Protein AF-A0A8T7CG86-F1 (afdb_monomer_lite)

Sequence (1122 aa):
MATPTLSVRIQTDDQNGGTFADVFTITVTTSGTGNQPPAVTLAIDDISVLSGDSPPPVDLFPVFEDAEDPDAALTLSVSGNTNPPITEVIDFFSGQMTILPSGIAGTTLITIRATDTGGLFADTSFNLTVTAANQPPTGLSLDNTFVNEGQPPGTLVGTFSTTDPDAGDTHIYSLVAGTGDTDNASFQIVGSQLQTATILDFETSPVLSIRVQTDDQNGGTLEESFSILVGNVPDRVTWISTTDGNWDDPANWSPQVVPTFGNEAIIDLPGDNPVVTIPVGFTVSVDRIESTETVIVDEDATLGLANSTGASIPASLVTDLQLQPGSSLQTSNIVLNATVTGSLDGVNLIATGAGELNIIQPTTLLMTEDVLWLASGAGALIDFIDLQSLELGTPGVDAGPEIDAQATSGGAIILPELQTLTVNDGTSAGQRVSAARFVAANSASVIDLSSLTTFVDADTDGQSIGLSLLDAQDGGDIVVSSLTDPSGVEIALDGGASFIDLDQMTSITDGILVLDADSFAFPNLASLQGTTVELGLTASATADFSSVVSIDNASFELGNGSTTAFPLVTSYLLDDIAIDFNNVALWEAEGIGTQLSFPNLTSIQVGQPAADDGPDLTIRAGGGGLVQLDALTTLTVQDGDSISARASAIDVIADGTGSLVTMPLLSSFDDTDNSGGVLGASLLEAINGGQIQMPVLTAVDQVSITLDSSSFMDIAQLQQVINAELEIIGGTRSFPALTDLSGSTLRADGTASLDVSAVSSLDNAGLEALNGAVINIPGIFDYLLDDRELGLTSQNEALWLADGAGSRIELFDLNSIELGAPATDNGPRMQIEASNGGIVNLSTATSFSVLDGDSISQLRSDIDVLATGTGSQVLLNSLTAFDDTDSAGSQDGTSLLEVSGGGEIQIPVLTSPQQVSIGLDATGVMNVTQITSLTDAVLTLTGGSLAFPNLADLSGSIIRAIGSSADLSAVTQFDGGQVDAFNGGVVTLSGVTTYVTDSGNFGTVGLIQAAGANSSVSFPNLTDLQVGVPSSGTGMRLDILAVATGTVSFPSLTNITVNDSASPDIRNLDVTADAPGSLVDFPVLSTFRDFDTSTASSISQLNSGVVNTPPGLVTQNVIFLP

Structure (mmCIF, N/CA/C/O backbone):
data_AF-A0A8T7CG86-F1
#
_entry.id   AF-A0A8T7CG86-F1
#
loop_
_atom_site.group_PDB
_atom_site.id
_atom_site.type_symbol
_atom_site.label_atom_id
_atom_site.label_alt_id
_atom_site.label_comp_id
_atom_site.label_asym_id
_atom_site.label_entity_id
_atom_site.label_seq_id
_atom_site.pdbx_PDB_ins_code
_atom_site.Cartn_x
_atom_site.Cartn_y
_atom_site.Cartn_z
_atom_site.occupancy
_atom_site.B_iso_or_equiv
_atom_site.auth_seq_id
_atom_site.auth_comp_id
_atom_site.auth_asym_id
_atom_site.auth_atom_id
_atom_site.pdbx_PDB_model_num
ATOM 1 N N . MET A 1 1 ? -125.676 -52.209 97.323 1.00 35.09 1 MET A N 1
ATOM 2 C CA . MET A 1 1 ? -126.708 -52.976 98.056 1.00 35.09 1 MET A CA 1
ATOM 3 C C . MET A 1 1 ? -125.996 -53.856 99.061 1.00 35.09 1 MET A C 1
ATOM 5 O O . MET A 1 1 ? -124.923 -54.336 98.728 1.00 35.09 1 MET A O 1
ATOM 9 N N . ALA A 1 2 ? -126.535 -54.030 100.269 1.00 44.75 2 ALA A N 1
ATOM 10 C CA . ALA A 1 2 ? -126.026 -55.054 101.174 1.00 44.75 2 ALA A CA 1
ATOM 11 C C . ALA A 1 2 ? -126.101 -56.414 100.466 1.00 44.75 2 ALA A C 1
ATOM 13 O O . ALA A 1 2 ? -127.190 -56.811 100.051 1.00 44.75 2 ALA A O 1
ATOM 14 N N . THR A 1 3 ? -124.973 -57.111 100.331 1.00 44.00 3 THR A N 1
ATOM 15 C CA . THR A 1 3 ? -124.995 -58.568 100.197 1.00 44.00 3 THR A CA 1
ATOM 16 C C . THR A 1 3 ? -124.995 -59.099 101.633 1.00 44.00 3 THR A C 1
ATOM 18 O O . THR A 1 3 ? -124.043 -58.860 102.377 1.00 44.00 3 THR A O 1
ATOM 21 N N . PRO A 1 4 ? -126.121 -59.663 102.090 1.00 49.88 4 PRO A N 1
ATOM 22 C CA . PRO A 1 4 ? -126.403 -59.880 103.501 1.00 49.88 4 PRO A CA 1
ATOM 23 C C . PRO A 1 4 ? -125.563 -61.023 104.077 1.00 49.88 4 PRO A C 1
ATOM 25 O O . PRO A 1 4 ? -125.431 -62.078 103.458 1.00 49.88 4 PRO A O 1
ATOM 28 N N . THR A 1 5 ? -125.069 -60.844 105.301 1.00 50.09 5 THR A N 1
ATOM 29 C CA . THR A 1 5 ? -124.614 -61.944 106.157 1.00 50.09 5 THR A CA 1
ATOM 30 C C . THR A 1 5 ? -125.713 -62.276 107.165 1.00 50.09 5 THR A C 1
ATOM 32 O O . THR A 1 5 ? -126.280 -61.391 107.809 1.00 50.09 5 THR A O 1
ATOM 35 N N . LEU A 1 6 ? -126.055 -63.562 107.273 1.00 58.75 6 LEU A N 1
ATOM 36 C CA . LEU A 1 6 ? -127.033 -64.076 108.232 1.00 58.75 6 LEU A CA 1
ATOM 37 C C . LEU A 1 6 ? -126.283 -64.854 109.323 1.00 58.75 6 LEU A C 1
ATOM 39 O O . LEU A 1 6 ? -125.704 -65.903 109.038 1.00 58.75 6 LEU A O 1
ATOM 43 N N . SER A 1 7 ? -126.315 -64.351 110.560 1.00 60.72 7 SER A N 1
ATOM 44 C CA . SER A 1 7 ? -125.788 -65.044 111.745 1.00 60.72 7 SER A CA 1
ATOM 45 C C . SER A 1 7 ? -126.947 -65.624 112.556 1.00 60.72 7 SER A C 1
ATOM 47 O O . SER A 1 7 ? -127.751 -64.870 113.107 1.00 60.72 7 SER A O 1
ATOM 49 N N . VAL A 1 8 ? -127.053 -66.953 112.635 1.00 64.81 8 VAL A N 1
ATOM 50 C CA . VAL A 1 8 ? -128.110 -67.641 113.399 1.00 64.81 8 VAL A CA 1
ATOM 51 C C . VAL A 1 8 ? -127.548 -68.087 114.742 1.00 64.81 8 VAL A C 1
ATOM 53 O O . VAL A 1 8 ? -126.738 -69.001 114.777 1.00 64.81 8 VAL A O 1
ATOM 56 N N . ARG A 1 9 ? -127.984 -67.457 115.841 1.00 63.91 9 ARG A N 1
ATOM 57 C CA . ARG A 1 9 ? -127.643 -67.833 117.226 1.00 63.91 9 ARG A CA 1
ATOM 58 C C . ARG A 1 9 ? -128.712 -68.744 117.809 1.00 63.91 9 ARG A C 1
ATOM 60 O O . ARG A 1 9 ? -129.873 -68.349 117.855 1.00 63.91 9 ARG A O 1
ATOM 67 N N . ILE A 1 10 ? -128.333 -69.907 118.325 1.00 64.50 10 ILE A N 1
ATOM 68 C CA . ILE A 1 10 ? -129.227 -70.767 119.107 1.00 64.50 10 ILE A CA 1
ATOM 69 C C . ILE A 1 10 ? -128.651 -70.887 120.502 1.00 64.50 10 ILE A C 1
ATOM 71 O O . ILE A 1 10 ? -127.583 -71.454 120.639 1.00 64.50 10 ILE A O 1
ATOM 75 N N . GLN A 1 11 ? -129.360 -70.370 121.512 1.00 68.94 11 GLN A N 1
ATOM 76 C CA . GLN A 1 11 ? -129.024 -70.494 122.931 1.00 68.94 11 GLN A CA 1
ATOM 77 C C . GLN A 1 11 ? -130.060 -71.315 123.682 1.00 68.94 11 GLN A C 1
ATOM 79 O O . GLN A 1 11 ? -131.260 -71.121 123.527 1.00 68.94 11 GLN A O 1
ATOM 84 N N . THR A 1 12 ? -129.561 -72.198 124.530 1.00 64.38 12 THR A N 1
ATOM 85 C CA . THR A 1 12 ? -130.291 -72.971 125.523 1.00 64.38 12 THR A CA 1
ATOM 86 C C . THR A 1 12 ? -129.744 -72.631 126.910 1.00 64.38 12 THR A C 1
ATOM 88 O O . THR A 1 12 ? -128.571 -72.290 127.071 1.00 64.38 12 THR A O 1
ATOM 91 N N . ASP A 1 13 ? -130.634 -72.644 127.892 1.00 63.53 13 ASP A N 1
ATOM 92 C CA . ASP A 1 13 ? -130.419 -72.402 129.319 1.00 63.53 13 ASP A CA 1
ATOM 93 C C . ASP A 1 13 ? -131.161 -73.535 130.043 1.00 63.53 13 ASP A C 1
ATOM 95 O O . ASP A 1 13 ? -132.263 -73.914 129.633 1.00 63.53 13 ASP A O 1
ATOM 99 N N . ASP A 1 14 ? -130.542 -74.118 131.060 1.00 65.25 14 ASP A N 1
ATOM 100 C CA . ASP A 1 14 ? -131.066 -75.212 131.873 1.00 65.25 14 ASP A CA 1
ATOM 101 C C . ASP A 1 14 ? -132.034 -74.747 132.983 1.00 65.25 14 ASP A C 1
ATOM 103 O O . ASP A 1 14 ? -132.459 -75.557 133.809 1.00 65.25 14 ASP A O 1
ATOM 107 N N . GLN A 1 15 ? -132.409 -73.461 132.995 1.00 67.12 15 GLN A N 1
ATOM 108 C CA . GLN A 1 15 ? -133.266 -72.779 133.978 1.00 67.12 15 GLN A CA 1
ATOM 109 C C . GLN A 1 15 ? -132.769 -72.858 135.433 1.00 67.12 15 GLN A C 1
ATOM 111 O O . GLN A 1 15 ? -133.473 -72.424 136.346 1.00 67.12 15 GLN A O 1
ATOM 116 N N . ASN A 1 16 ? -131.550 -73.354 135.651 1.00 57.41 16 ASN A N 1
ATOM 117 C CA . ASN A 1 16 ? -130.891 -73.494 136.948 1.00 57.41 16 ASN A CA 1
ATOM 118 C C . ASN A 1 16 ? -129.500 -72.828 136.983 1.00 57.41 16 ASN A C 1
ATOM 120 O O . ASN A 1 16 ? -128.772 -72.988 137.964 1.00 57.41 16 ASN A O 1
ATOM 124 N N . GLY A 1 17 ? -129.138 -72.043 135.963 1.00 57.50 17 GLY A N 1
ATOM 125 C CA . GLY A 1 17 ? -127.870 -71.306 135.905 1.00 57.50 17 GLY A CA 1
ATOM 126 C C . GLY A 1 17 ? -126.773 -71.952 135.048 1.00 57.50 17 GLY A C 1
ATOM 127 O O . GLY A 1 17 ? -125.621 -71.527 135.134 1.00 57.50 17 GLY A O 1
ATOM 128 N N . GLY A 1 18 ? -127.099 -72.929 134.204 1.00 48.81 18 GLY A N 1
ATOM 129 C CA . GLY A 1 18 ? -126.239 -73.505 133.165 1.00 48.81 18 GLY A CA 1
ATOM 130 C C . GLY A 1 18 ? -126.865 -73.403 131.768 1.00 48.81 18 GLY A C 1
ATOM 131 O O . GLY A 1 18 ? -128.044 -73.133 131.604 1.00 48.81 18 GLY A O 1
ATOM 132 N N . THR A 1 19 ? -126.052 -73.517 130.718 1.00 64.25 19 THR A N 1
ATOM 133 C CA . THR A 1 19 ? -126.369 -73.036 129.356 1.00 64.25 19 THR A CA 1
ATOM 134 C C . THR A 1 19 ? -125.832 -73.961 128.265 1.00 64.25 19 THR A C 1
ATOM 136 O O . THR A 1 19 ? -125.045 -74.858 128.554 1.00 64.25 19 THR A O 1
ATOM 139 N N . PHE A 1 20 ? -126.177 -73.673 127.004 1.00 60.59 20 PHE A N 1
ATOM 140 C CA . PHE A 1 20 ? -125.350 -73.909 125.814 1.00 60.59 20 PHE A CA 1
ATOM 141 C C . PHE A 1 20 ? -125.886 -73.123 124.604 1.00 60.59 20 PHE A C 1
ATOM 143 O O . PHE A 1 20 ? -127.085 -73.186 124.343 1.00 60.59 20 PHE A O 1
ATOM 150 N N . ALA A 1 21 ? -125.040 -72.419 123.838 1.00 69.81 21 ALA A N 1
ATOM 151 C CA . ALA A 1 21 ? -125.464 -71.728 122.619 1.00 69.81 21 ALA A CA 1
ATOM 152 C C . ALA A 1 21 ? -124.418 -71.622 121.512 1.00 69.81 21 ALA A C 1
ATOM 154 O O . ALA A 1 21 ? -123.306 -71.180 121.780 1.00 69.81 21 ALA A O 1
ATOM 155 N N . ASP A 1 22 ? -124.830 -71.900 120.280 1.00 58.38 22 ASP A N 1
ATOM 156 C CA . ASP A 1 22 ? -124.004 -72.007 119.077 1.00 58.38 22 ASP A CA 1
ATOM 157 C C . ASP A 1 22 ? -124.446 -70.994 117.999 1.00 58.38 22 ASP A C 1
ATOM 159 O O . ASP A 1 22 ? -125.606 -70.563 117.981 1.00 58.38 22 ASP A O 1
ATOM 163 N N . VAL A 1 23 ? -123.535 -70.585 117.112 1.00 71.94 23 VAL A N 1
ATOM 164 C CA . VAL A 1 23 ? -123.826 -69.708 115.964 1.00 71.94 23 VAL A CA 1
ATOM 165 C C . VAL A 1 23 ? -123.127 -70.245 114.722 1.00 71.94 23 VAL A C 1
ATOM 167 O O . VAL A 1 23 ? -121.904 -70.352 114.710 1.00 71.94 23 VAL A O 1
ATOM 170 N N . PHE A 1 24 ? -123.880 -70.483 113.646 1.00 64.75 24 PHE A N 1
ATOM 171 C CA . PHE A 1 24 ? -123.317 -70.739 112.317 1.00 64.75 24 PHE A CA 1
ATOM 172 C C . PHE A 1 24 ? -123.733 -69.654 111.315 1.00 64.75 24 PHE A C 1
ATOM 174 O O . PHE A 1 24 ? -124.758 -68.981 111.473 1.00 64.75 24 PHE A O 1
ATOM 181 N N . THR A 1 25 ? -122.907 -69.484 110.283 1.00 63.47 25 THR A N 1
ATOM 182 C CA . THR A 1 25 ? -122.959 -68.348 109.353 1.00 63.47 25 THR A CA 1
ATOM 183 C C . THR A 1 25 ? -123.243 -68.820 107.929 1.00 63.47 25 THR A C 1
ATOM 185 O O . THR A 1 25 ? -122.683 -69.822 107.486 1.00 63.47 25 THR A O 1
ATOM 188 N N . ILE A 1 26 ? -124.063 -68.068 107.190 1.00 52.22 26 ILE A N 1
ATOM 189 C CA . ILE A 1 26 ? -124.226 -68.211 105.734 1.00 52.22 26 ILE A CA 1
ATOM 190 C C . ILE A 1 26 ? -123.689 -66.941 105.061 1.00 52.22 26 ILE A C 1
ATOM 192 O O . ILE A 1 26 ? -124.139 -65.838 105.384 1.00 52.22 26 ILE A O 1
ATOM 196 N N . THR A 1 27 ? -122.758 -67.103 104.114 1.00 55.69 27 THR A N 1
ATOM 197 C CA . THR A 1 27 ? -122.177 -66.009 103.317 1.00 55.69 27 THR A CA 1
ATOM 198 C C . THR A 1 27 ? -122.595 -66.139 101.854 1.00 55.69 27 THR A C 1
ATOM 200 O O . THR A 1 27 ? -122.451 -67.205 101.259 1.00 55.69 27 THR A O 1
ATOM 203 N N . VAL A 1 28 ? -123.070 -65.040 101.264 1.00 50.88 28 VAL A N 1
ATOM 204 C CA . VAL A 1 28 ? -123.289 -64.884 99.818 1.00 50.88 28 VAL A CA 1
ATOM 205 C C . VAL A 1 28 ? -122.250 -63.886 99.301 1.00 50.88 28 VAL A C 1
ATOM 207 O O . VAL A 1 28 ? -122.222 -62.747 99.763 1.00 50.88 28 VAL A O 1
ATOM 210 N N . THR A 1 29 ? -121.375 -64.300 98.383 1.00 48.81 29 THR A N 1
ATOM 211 C CA . THR A 1 29 ? -120.310 -63.455 97.818 1.00 48.81 29 THR A CA 1
ATOM 212 C C . THR A 1 29 ? -120.733 -62.768 96.520 1.00 48.81 29 THR A C 1
ATOM 214 O O . THR A 1 29 ? -121.331 -63.369 95.631 1.00 48.81 29 THR A O 1
ATOM 217 N N . THR A 1 30 ? -120.345 -61.499 96.397 1.00 47.88 30 THR A N 1
ATOM 218 C CA . THR A 1 30 ? -120.208 -60.750 95.139 1.00 47.88 30 THR A CA 1
ATOM 219 C C . THR A 1 30 ? -118.729 -60.342 95.014 1.00 47.88 30 THR A C 1
ATOM 221 O O . THR A 1 30 ? -118.228 -59.679 95.918 1.00 47.88 30 THR A O 1
ATOM 224 N N . SER A 1 31 ? -118.029 -60.785 93.959 1.00 44.44 31 SER A N 1
ATOM 225 C CA . SER A 1 31 ? -116.633 -60.424 93.577 1.00 44.44 31 SER A CA 1
ATOM 226 C C . SER A 1 31 ? -116.541 -58.922 93.197 1.00 44.44 31 SER A C 1
ATOM 228 O O . SER A 1 31 ? -117.574 -58.365 92.838 1.00 44.44 31 SER A O 1
ATOM 230 N N . GLY A 1 32 ? -115.446 -58.140 93.242 1.00 47.41 32 GLY A N 1
ATOM 231 C CA . GLY A 1 32 ? -113.993 -58.299 93.454 1.00 47.41 32 GLY A CA 1
ATOM 232 C C . GLY A 1 32 ? -113.237 -57.321 92.505 1.00 47.41 32 GLY A C 1
ATOM 233 O O . GLY A 1 32 ? -113.496 -57.413 91.315 1.00 47.41 32 GLY A O 1
ATOM 234 N N . THR A 1 33 ? -112.426 -56.394 93.063 1.00 49.88 33 THR A N 1
ATOM 235 C CA . THR A 1 33 ? -111.304 -55.527 92.549 1.00 49.88 33 THR A CA 1
ATOM 236 C C . THR A 1 33 ? -111.310 -54.865 91.145 1.00 49.88 33 THR A C 1
ATOM 238 O O . THR A 1 33 ? -111.701 -55.460 90.152 1.00 49.88 33 THR A O 1
ATOM 241 N N . GLY A 1 34 ? -110.791 -53.627 91.049 1.00 61.47 34 GLY A N 1
ATOM 242 C CA . GLY A 1 34 ? -110.358 -52.995 89.787 1.00 61.47 34 GLY A CA 1
ATOM 243 C C . GLY A 1 34 ? -108.824 -52.929 89.717 1.00 61.47 34 GLY A C 1
ATOM 244 O O . GLY A 1 34 ? -108.214 -52.703 90.755 1.00 61.47 34 GLY A O 1
ATOM 245 N N . ASN A 1 35 ? -108.247 -53.156 88.533 1.00 81.00 35 ASN A N 1
ATOM 246 C CA . ASN A 1 35 ? -106.804 -53.107 88.230 1.00 81.00 35 ASN A CA 1
ATOM 247 C C . ASN A 1 35 ? -106.193 -51.721 88.534 1.00 81.00 35 ASN A C 1
ATOM 249 O O . ASN A 1 35 ? -106.813 -50.720 88.150 1.00 81.00 35 ASN A O 1
ATOM 253 N N . GLN A 1 36 ? -105.029 -51.639 89.189 1.00 80.31 36 GLN A N 1
ATOM 254 C CA . GLN A 1 36 ? -104.267 -50.396 89.406 1.00 80.31 36 GLN A CA 1
ATOM 255 C C . GLN A 1 36 ? -103.062 -50.321 88.455 1.00 80.31 36 GLN A C 1
ATOM 257 O O . GLN A 1 36 ? -102.549 -51.362 88.090 1.00 80.31 36 GLN A O 1
ATOM 262 N N . PRO A 1 37 ? -102.624 -49.117 88.026 1.00 83.50 37 PRO A N 1
ATOM 263 C CA . PRO A 1 37 ? -101.423 -48.982 87.204 1.00 83.50 37 PRO A CA 1
ATOM 264 C C . PRO A 1 37 ? -100.150 -49.313 87.996 1.00 83.50 37 PRO A C 1
ATOM 266 O O . PRO A 1 37 ? -100.105 -49.009 89.194 1.00 83.50 37 PRO A O 1
ATOM 269 N N . PRO A 1 38 ? -99.069 -49.746 87.317 1.00 88.50 38 PRO A N 1
ATOM 270 C CA . PRO A 1 38 ? -97.734 -49.773 87.904 1.00 88.50 38 PRO A CA 1
ATOM 271 C C . PRO A 1 38 ? -97.339 -48.397 88.455 1.00 88.50 38 PRO A C 1
ATOM 273 O O . PRO A 1 38 ? -97.732 -47.360 87.913 1.00 88.50 38 PRO A O 1
ATOM 276 N N . ALA A 1 39 ? -96.522 -48.363 89.502 1.00 86.38 39 ALA A N 1
ATOM 277 C CA . ALA A 1 39 ? -95.962 -47.149 90.084 1.00 86.38 39 ALA A CA 1
ATOM 278 C C . ALA A 1 39 ? -94.455 -47.057 89.811 1.00 86.38 39 ALA A C 1
ATOM 280 O O . ALA A 1 39 ? -93.736 -48.046 89.913 1.00 86.38 39 ALA A O 1
ATOM 281 N N . VAL A 1 40 ? -93.963 -45.851 89.503 1.00 86.75 40 VAL A N 1
ATOM 282 C CA . VAL A 1 40 ? -92.518 -45.594 89.395 1.00 86.75 40 VAL A CA 1
ATOM 283 C C . VAL A 1 40 ? -91.943 -45.439 90.800 1.00 86.75 40 VAL A C 1
ATOM 285 O O . VAL A 1 40 ? -92.246 -44.464 91.493 1.00 86.75 40 VAL A O 1
ATOM 288 N N . THR A 1 41 ? -91.125 -46.394 91.223 1.00 85.38 41 THR A N 1
ATOM 289 C CA . THR A 1 41 ? -90.530 -46.455 92.568 1.00 85.38 41 THR A CA 1
ATOM 290 C C . THR A 1 41 ? -89.105 -45.911 92.616 1.00 85.38 41 THR A C 1
ATOM 292 O O . THR A 1 41 ? -88.648 -45.504 93.686 1.00 85.38 41 THR A O 1
ATOM 295 N N . LEU A 1 42 ? -88.421 -45.833 91.470 1.00 86.50 42 LEU A N 1
ATOM 296 C CA . LEU A 1 42 ? -87.067 -45.288 91.342 1.00 86.50 42 LEU A CA 1
ATOM 297 C C . LEU A 1 42 ? -86.914 -44.511 90.023 1.00 86.50 42 LEU A C 1
ATOM 299 O O . LEU A 1 42 ? -87.464 -44.908 89.003 1.00 86.50 42 LEU A O 1
ATOM 303 N N . ALA A 1 43 ? -86.183 -43.393 90.031 1.00 84.12 43 ALA A N 1
ATOM 304 C CA . ALA A 1 43 ? -85.854 -42.653 88.808 1.00 84.12 43 ALA A CA 1
ATOM 305 C C . ALA A 1 43 ? -84.636 -43.271 88.095 1.00 84.12 43 ALA A C 1
ATOM 307 O O . ALA A 1 43 ? -83.802 -43.902 88.739 1.00 84.12 43 ALA A O 1
ATOM 308 N N . ILE A 1 44 ? -84.528 -43.067 86.779 1.00 88.94 44 ILE A N 1
ATOM 309 C CA . ILE A 1 44 ? -83.348 -43.453 85.992 1.00 88.94 44 ILE A CA 1
ATOM 310 C C . ILE A 1 44 ? -82.406 -42.241 85.925 1.00 88.94 44 ILE A C 1
ATOM 312 O O . ILE A 1 44 ? -82.867 -41.143 85.619 1.00 88.94 44 ILE A O 1
ATOM 316 N N . ASP A 1 45 ? -81.116 -42.430 86.220 1.00 87.06 45 ASP A N 1
ATOM 317 C CA . ASP A 1 45 ? -80.105 -41.367 86.130 1.00 87.06 45 ASP A CA 1
ATOM 318 C C . ASP A 1 45 ? -79.791 -40.996 84.667 1.00 87.06 45 ASP A C 1
ATOM 320 O O . ASP A 1 45 ? -79.853 -41.836 83.766 1.00 87.06 45 ASP A O 1
ATOM 324 N N . ASP A 1 46 ? -79.410 -39.736 84.436 1.00 87.12 46 ASP A N 1
ATOM 325 C CA . ASP A 1 46 ? -78.943 -39.263 83.128 1.00 87.12 46 ASP A CA 1
ATOM 326 C C . ASP A 1 46 ? -77.606 -39.932 82.741 1.00 87.12 46 ASP A C 1
ATOM 328 O O . ASP A 1 46 ? -76.722 -40.140 83.576 1.00 87.12 46 ASP A O 1
ATOM 332 N N . ILE A 1 47 ? -77.436 -40.239 81.453 1.00 87.19 47 ILE A N 1
ATOM 333 C CA . ILE A 1 47 ? -76.282 -40.958 80.897 1.00 87.19 47 ILE A CA 1
ATOM 334 C C . ILE A 1 47 ? -75.487 -40.030 79.968 1.00 87.19 47 ILE A C 1
ATOM 336 O O . ILE A 1 47 ? -76.061 -39.403 79.079 1.00 87.19 47 ILE A O 1
ATOM 340 N N . SER A 1 48 ? -74.159 -39.991 80.115 1.00 82.62 48 SER A N 1
ATOM 341 C CA . SER A 1 48 ? -73.254 -39.221 79.244 1.00 82.62 48 SER A CA 1
ATOM 342 C C . SER A 1 48 ? -72.080 -40.073 78.755 1.00 82.62 48 SER A C 1
ATOM 344 O O . SER A 1 48 ? -71.421 -40.716 79.571 1.00 82.62 48 SER A O 1
ATOM 346 N N . VAL A 1 49 ? -71.807 -40.066 77.445 1.00 84.25 49 VAL A N 1
ATOM 347 C CA . VAL A 1 49 ? -70.729 -40.840 76.787 1.00 84.25 49 VAL A CA 1
ATOM 348 C C . VAL A 1 49 ? -70.085 -40.055 75.633 1.00 84.25 49 VAL A C 1
ATOM 350 O O . VAL A 1 49 ? -70.642 -39.063 75.167 1.00 84.25 49 VAL A O 1
ATOM 353 N N . LEU A 1 50 ? -68.915 -40.478 75.149 1.00 79.06 50 LEU A N 1
ATOM 354 C CA . LEU A 1 50 ? -68.308 -39.918 73.934 1.00 79.06 50 LEU A CA 1
ATOM 355 C C . LEU A 1 50 ? -68.912 -40.555 72.674 1.00 79.06 50 LEU A C 1
ATOM 357 O O . LEU A 1 50 ? -69.442 -41.668 72.710 1.00 79.06 50 LEU A O 1
ATOM 361 N N . SER A 1 51 ? -68.841 -39.852 71.543 1.00 74.12 51 SER A N 1
ATOM 362 C CA . SER A 1 51 ? -69.263 -40.373 70.242 1.00 74.12 51 SER A CA 1
ATOM 363 C C . SER A 1 51 ? -68.460 -41.628 69.890 1.00 74.12 51 SER A C 1
ATOM 365 O O . SER A 1 51 ? -67.278 -41.531 69.569 1.00 74.12 51 SER A O 1
ATOM 367 N N . GLY A 1 52 ? -69.112 -42.795 69.952 1.00 69.88 52 GLY A N 1
ATOM 368 C CA . GLY A 1 52 ? -68.507 -44.105 69.675 1.00 69.88 52 GLY A CA 1
ATOM 369 C C . GLY A 1 52 ? -68.475 -45.070 70.868 1.00 69.88 52 GLY A C 1
ATOM 370 O O . GLY A 1 52 ? -68.246 -46.260 70.659 1.00 69.88 52 GLY A O 1
ATOM 371 N N . ASP A 1 53 ? -68.771 -44.599 72.083 1.00 75.88 53 ASP A N 1
ATOM 372 C CA . ASP A 1 53 ? -68.826 -45.431 73.292 1.00 75.88 53 ASP A CA 1
ATOM 373 C C . ASP A 1 53 ? -70.254 -45.931 73.596 1.00 75.88 53 ASP A C 1
ATOM 375 O O . ASP A 1 53 ? -71.244 -45.252 73.319 1.00 75.88 53 ASP A O 1
ATOM 379 N N . SER A 1 54 ? -70.377 -47.113 74.218 1.00 76.12 54 SER A N 1
ATOM 380 C CA . SER A 1 54 ? -71.662 -47.668 74.683 1.00 76.12 54 SER A CA 1
ATOM 381 C C . SER A 1 54 ? -71.794 -47.549 76.208 1.00 76.12 54 SER A C 1
ATOM 383 O O . SER A 1 54 ? -70.902 -48.015 76.922 1.00 76.12 54 SER A O 1
ATOM 385 N N . PRO A 1 55 ? -72.906 -47.008 76.741 1.00 81.44 55 PRO A N 1
ATOM 386 C CA . PRO A 1 55 ? -73.149 -46.972 78.181 1.00 81.44 55 PRO A CA 1
ATOM 387 C C . PRO A 1 55 ? -73.477 -48.369 78.751 1.00 81.44 55 PRO A C 1
ATOM 389 O O . PRO A 1 55 ? -73.912 -49.257 78.009 1.00 81.44 55 PRO A O 1
ATOM 392 N N . PRO A 1 56 ? -73.287 -48.589 80.067 1.00 80.81 56 PRO A N 1
ATOM 393 C CA . PRO A 1 56 ? -73.640 -49.849 80.723 1.00 80.81 56 PRO A CA 1
ATOM 394 C C . PRO A 1 56 ? -75.169 -50.097 80.760 1.00 80.81 56 PRO A C 1
ATOM 396 O O . PRO A 1 56 ? -75.935 -49.132 80.776 1.00 80.81 56 PRO A O 1
ATOM 399 N N . PRO A 1 57 ? -75.635 -51.368 80.805 1.00 85.25 57 PRO A N 1
ATOM 400 C CA . PRO A 1 57 ? -77.062 -51.704 80.908 1.00 85.25 57 PRO A CA 1
ATOM 401 C C . PRO A 1 57 ? -77.726 -51.153 82.183 1.00 85.25 57 PRO A C 1
ATOM 403 O O . PRO A 1 57 ? -77.125 -51.183 83.258 1.00 85.25 57 PRO A O 1
ATOM 406 N N . VAL A 1 58 ? -78.984 -50.717 82.079 1.00 86.75 58 VAL A N 1
ATOM 407 C CA . VAL A 1 58 ? -79.799 -50.180 83.186 1.00 86.75 58 VAL A CA 1
ATOM 408 C C . VAL A 1 58 ? -80.833 -51.221 83.632 1.00 86.75 58 VAL A C 1
ATOM 410 O O . VAL A 1 58 ? -81.600 -51.709 82.808 1.00 86.75 58 VAL A O 1
ATOM 413 N N . ASP A 1 59 ? -80.889 -51.556 84.924 1.00 87.19 59 ASP A N 1
ATOM 414 C CA . ASP A 1 59 ? -81.898 -52.469 85.492 1.00 87.19 59 ASP A CA 1
ATOM 415 C C . ASP A 1 59 ? -83.212 -51.728 85.802 1.00 87.19 59 ASP A C 1
ATOM 417 O O . ASP A 1 59 ? -83.210 -50.729 86.522 1.00 87.19 59 ASP A O 1
ATOM 421 N N . LEU A 1 60 ? -84.330 -52.204 85.247 1.00 88.75 60 LEU A N 1
ATOM 422 C CA . LEU A 1 60 ? -85.643 -51.555 85.311 1.00 88.75 60 LEU A CA 1
ATOM 423 C C . LEU A 1 60 ? -86.634 -52.233 86.262 1.00 88.75 60 LEU A C 1
ATOM 425 O O . LEU A 1 60 ? -87.685 -51.653 86.525 1.00 88.75 60 LEU A O 1
ATOM 429 N N . PHE A 1 61 ? -86.334 -53.409 86.818 1.00 86.94 61 PHE A N 1
ATOM 430 C CA . PHE A 1 61 ? -87.199 -53.992 87.851 1.00 86.94 61 PHE A CA 1
ATOM 431 C C . PHE A 1 61 ? -87.344 -53.121 89.111 1.00 86.94 61 PHE A C 1
ATOM 433 O O . PHE A 1 61 ? -88.472 -52.928 89.545 1.00 86.94 61 PHE A O 1
ATOM 440 N N . PRO A 1 62 ? -86.291 -52.486 89.668 1.00 85.75 62 PRO A N 1
ATOM 441 C CA . PRO A 1 62 ? -86.480 -51.585 90.811 1.00 85.75 62 PRO A CA 1
ATOM 442 C C . PRO A 1 62 ? -87.154 -50.248 90.440 1.00 85.75 62 PRO A C 1
ATOM 444 O O . PRO A 1 62 ? -87.474 -49.455 91.329 1.00 85.75 62 PRO A O 1
ATOM 447 N N . VAL A 1 63 ? -87.332 -49.971 89.141 1.00 87.62 63 VAL A N 1
ATOM 448 C CA . VAL A 1 63 ? -87.904 -48.720 88.618 1.00 87.62 63 VAL A CA 1
ATOM 449 C C . VAL A 1 63 ? -89.432 -48.755 88.628 1.00 87.62 63 VAL A C 1
ATOM 451 O O . VAL A 1 63 ? -90.038 -47.711 88.869 1.00 87.62 63 VAL A O 1
ATOM 454 N N . PHE A 1 64 ? -90.053 -49.920 88.417 1.00 89.75 64 PHE A N 1
ATOM 455 C CA . PHE A 1 64 ? -91.509 -50.074 88.358 1.00 89.75 64 PHE A CA 1
ATOM 456 C C . PHE A 1 64 ? -91.993 -51.211 89.269 1.00 89.75 64 PHE A C 1
ATOM 458 O O . PHE A 1 64 ? -91.574 -52.346 89.079 1.00 89.75 64 PHE A O 1
ATOM 465 N N . GLU A 1 65 ? -92.932 -50.925 90.176 1.00 86.75 65 GLU A N 1
ATOM 466 C CA . GLU A 1 65 ? -93.638 -51.937 90.982 1.00 86.75 65 GLU A CA 1
ATOM 467 C C . GLU A 1 65 ? -95.148 -51.861 90.731 1.00 86.75 65 GLU A C 1
ATOM 469 O O . GLU A 1 65 ? -95.716 -50.769 90.649 1.00 86.75 65 GLU A O 1
ATOM 474 N N . ASP A 1 66 ? -95.819 -53.009 90.666 1.00 86.81 66 ASP A N 1
ATOM 475 C CA . ASP A 1 66 ? -97.279 -53.090 90.647 1.00 86.81 66 ASP A CA 1
ATOM 476 C C . ASP A 1 66 ? -97.784 -53.940 91.825 1.00 86.81 66 ASP A C 1
ATOM 478 O O . ASP A 1 66 ? -97.194 -54.948 92.215 1.00 86.81 66 ASP A O 1
ATOM 482 N N . ALA A 1 67 ? -98.871 -53.490 92.447 1.00 82.75 67 ALA A N 1
ATOM 483 C CA . ALA A 1 67 ? -99.470 -54.161 93.592 1.00 82.75 67 ALA A CA 1
ATOM 484 C C . ALA A 1 67 ? -100.142 -55.484 93.196 1.00 82.75 67 ALA A C 1
ATOM 486 O O . ALA A 1 67 ? -100.302 -56.369 94.047 1.00 82.75 67 ALA A O 1
ATOM 487 N N . GLU A 1 68 ? -100.548 -55.613 91.931 1.00 85.38 68 GLU A N 1
ATOM 488 C CA . GLU A 1 68 ? -101.279 -56.770 91.425 1.00 85.38 68 GLU A CA 1
ATOM 489 C C . GLU A 1 68 ? -100.438 -57.702 90.538 1.00 85.38 68 GLU A C 1
ATOM 491 O O . GLU A 1 68 ? -100.568 -58.925 90.683 1.00 85.38 68 GLU A O 1
ATOM 496 N N . ASP A 1 69 ? -99.558 -57.165 89.688 1.00 83.06 69 ASP A N 1
ATOM 497 C CA . ASP A 1 69 ? -98.672 -57.946 88.820 1.00 83.06 69 ASP A CA 1
ATOM 498 C C . ASP A 1 69 ? -97.210 -57.969 89.319 1.00 83.06 69 ASP A C 1
ATOM 500 O O . ASP A 1 69 ? -96.662 -56.935 89.688 1.00 83.06 69 ASP A O 1
ATOM 504 N N . PRO A 1 70 ? -96.520 -59.131 89.317 1.00 84.12 70 PRO A N 1
ATOM 505 C CA . PRO A 1 70 ? -95.085 -59.166 89.604 1.00 84.12 70 PRO A CA 1
ATOM 506 C C . PRO A 1 70 ? -94.293 -58.463 88.490 1.00 84.12 70 PRO A C 1
ATOM 508 O O . PRO A 1 70 ? -94.679 -58.556 87.330 1.00 84.12 70 PRO A O 1
ATOM 511 N N . ASP A 1 71 ? -93.130 -57.878 88.793 1.00 83.44 71 ASP A N 1
ATOM 512 C CA . ASP A 1 71 ? -92.337 -57.065 87.846 1.00 83.44 71 ASP A CA 1
ATOM 513 C C . ASP A 1 71 ? -92.060 -57.765 86.501 1.00 83.44 71 ASP A C 1
ATOM 515 O O . ASP A 1 71 ? -92.081 -57.150 85.438 1.00 83.44 71 ASP A O 1
ATOM 519 N N . ALA A 1 72 ? -91.858 -59.089 86.522 1.00 82.12 72 ALA A N 1
ATOM 520 C CA . ALA A 1 72 ? -91.634 -59.898 85.321 1.00 82.12 72 ALA A CA 1
ATOM 521 C C . ALA A 1 72 ? -92.873 -60.046 84.411 1.00 82.12 72 ALA A C 1
ATOM 523 O O . ALA A 1 72 ? -92.746 -60.515 83.279 1.00 82.12 72 ALA A O 1
ATOM 524 N N . ALA A 1 73 ? -94.062 -59.705 84.906 1.00 83.06 73 ALA A N 1
ATOM 525 C CA . ALA A 1 73 ? -95.305 -59.662 84.144 1.00 83.06 73 ALA A CA 1
ATOM 526 C C . ALA A 1 73 ? -95.568 -58.281 83.513 1.00 83.06 73 ALA A C 1
ATOM 528 O O . ALA A 1 73 ? -96.429 -58.184 82.636 1.00 83.06 73 ALA A O 1
ATOM 529 N N . LEU A 1 74 ? -94.810 -57.240 83.888 1.00 87.44 74 LEU A N 1
ATOM 530 C CA . LEU A 1 74 ? -94.908 -55.915 83.278 1.00 87.44 74 LEU A CA 1
ATOM 531 C C . LEU A 1 74 ? -94.282 -55.908 81.879 1.00 87.44 74 LEU A C 1
ATOM 533 O O . LEU A 1 74 ? -93.182 -56.415 81.650 1.00 87.44 74 LEU A O 1
ATOM 537 N N . THR A 1 75 ? -94.970 -55.286 80.924 1.00 89.94 75 THR A N 1
ATOM 538 C CA . THR A 1 75 ? -94.436 -55.081 79.571 1.00 89.94 75 THR A CA 1
ATOM 539 C C . THR A 1 75 ? -93.714 -53.735 79.498 1.00 89.94 75 THR A C 1
ATOM 541 O O . THR A 1 75 ? -94.348 -52.689 79.652 1.00 89.94 75 THR A O 1
ATOM 544 N N . LEU A 1 76 ? -92.399 -53.763 79.245 1.00 89.62 76 LEU A N 1
ATOM 545 C CA . LEU A 1 76 ? -91.539 -52.578 79.127 1.00 89.62 76 LEU A CA 1
ATOM 546 C C . LEU A 1 76 ? -91.378 -52.141 77.664 1.00 89.62 76 LEU A C 1
ATOM 548 O O . LEU A 1 76 ? -91.187 -52.971 76.775 1.00 89.62 76 LEU A O 1
ATOM 552 N N . SER A 1 77 ? -91.449 -50.835 77.407 1.00 88.50 77 SER A N 1
ATOM 553 C CA . SER A 1 77 ? -91.245 -50.257 76.071 1.00 88.50 77 SER A CA 1
ATOM 554 C C . SER A 1 77 ? -90.734 -48.817 76.145 1.00 88.50 77 SER A C 1
ATOM 556 O O . SER A 1 77 ? -90.926 -48.140 77.151 1.00 88.50 77 SER A O 1
ATOM 558 N N . VAL A 1 78 ? -90.116 -48.317 75.072 1.00 89.56 78 VAL A N 1
ATOM 559 C CA . VAL A 1 78 ? -89.850 -46.877 74.926 1.00 89.56 78 VAL A CA 1
ATOM 560 C C . VAL A 1 78 ? -91.132 -46.195 74.450 1.00 89.56 78 VAL A C 1
ATOM 562 O O . VAL A 1 78 ? -91.634 -46.507 73.369 1.00 89.56 78 VAL A O 1
ATOM 565 N N . SER A 1 79 ? -91.658 -45.256 75.235 1.00 85.88 79 SER A N 1
ATOM 566 C CA . SER A 1 79 ? -92.828 -44.443 74.874 1.00 85.88 79 SER A CA 1
ATOM 567 C C . SER A 1 79 ? -92.457 -43.091 74.254 1.00 85.88 79 SER A C 1
ATOM 569 O O . SER A 1 79 ? -93.301 -42.485 73.591 1.00 85.88 79 SER A O 1
ATOM 571 N N . GLY A 1 80 ? -91.204 -42.638 74.396 1.00 87.38 80 GLY A N 1
ATOM 572 C CA . GLY A 1 80 ? -90.714 -41.394 73.794 1.00 87.38 80 GLY A CA 1
ATOM 573 C C . GLY A 1 80 ? -89.191 -41.324 73.643 1.00 87.38 80 GLY A C 1
ATOM 574 O O . GLY A 1 80 ? -88.451 -41.834 74.475 1.00 87.38 80 GLY A O 1
ATOM 575 N N . ASN A 1 81 ? -88.726 -40.676 72.574 1.00 89.00 81 ASN A N 1
ATOM 576 C CA . ASN A 1 81 ? -87.326 -40.313 72.341 1.00 89.00 81 ASN A CA 1
ATOM 577 C C . ASN A 1 81 ? -87.311 -38.981 71.582 1.00 89.00 81 ASN A C 1
ATOM 579 O O . ASN A 1 81 ? -87.799 -38.914 70.450 1.00 89.00 81 ASN A O 1
ATOM 583 N N . THR A 1 82 ? -86.831 -37.907 72.210 1.00 89.88 82 THR A N 1
ATOM 584 C CA . THR A 1 82 ? -86.954 -36.549 71.647 1.00 89.88 82 THR A CA 1
ATOM 585 C C . THR A 1 82 ? -85.986 -36.267 70.501 1.00 89.88 82 THR A C 1
ATOM 587 O O . THR A 1 82 ? -86.197 -35.312 69.756 1.00 89.88 82 THR A O 1
ATOM 590 N N . ASN A 1 83 ? -84.941 -37.078 70.345 1.00 83.88 83 ASN A N 1
ATOM 591 C CA . ASN A 1 83 ? -83.977 -36.984 69.255 1.00 83.88 83 ASN A CA 1
ATOM 592 C C . ASN A 1 83 ? -83.506 -38.396 68.842 1.00 83.88 83 ASN A C 1
ATOM 594 O O . ASN A 1 83 ? -82.396 -38.812 69.190 1.00 83.88 83 ASN A O 1
ATOM 598 N N . PRO A 1 84 ? -84.355 -39.145 68.102 1.00 82.81 84 PRO A N 1
ATOM 599 C CA . PRO A 1 84 ? -84.073 -40.524 67.707 1.00 82.81 84 PRO A CA 1
ATOM 600 C C . PRO A 1 84 ? -82.732 -40.737 66.994 1.00 82.81 84 PRO A C 1
ATOM 602 O O . PRO A 1 84 ? -82.104 -41.749 67.278 1.00 82.81 84 PRO A O 1
ATOM 605 N N . PRO A 1 85 ? -82.233 -39.815 66.142 1.00 83.38 85 PRO A N 1
ATOM 606 C CA . PRO A 1 85 ? -80.932 -39.974 65.503 1.00 83.38 85 PRO A CA 1
ATOM 607 C C . PRO A 1 85 ? -79.739 -40.160 66.439 1.00 83.38 85 PRO A C 1
ATOM 609 O O . PRO A 1 85 ? -78.726 -40.616 65.937 1.00 83.38 85 PRO A O 1
ATOM 612 N N . ILE A 1 86 ? -79.814 -39.823 67.735 1.00 82.00 86 ILE A N 1
ATOM 613 C CA . ILE A 1 86 ? -78.708 -40.003 68.704 1.00 82.00 86 ILE A CA 1
ATOM 614 C C . ILE A 1 86 ? -78.589 -41.462 69.184 1.00 82.00 86 ILE A C 1
ATOM 616 O O . ILE A 1 86 ? -77.525 -41.897 69.622 1.00 82.00 86 ILE A O 1
ATOM 620 N N . THR A 1 87 ? -79.661 -42.247 69.082 1.00 77.75 87 THR A N 1
ATOM 621 C CA . THR A 1 87 ? -79.718 -43.644 69.542 1.00 77.75 87 THR A CA 1
ATOM 622 C C . THR A 1 87 ? -80.077 -44.562 68.385 1.00 77.75 87 THR A C 1
ATOM 624 O O . THR A 1 87 ? -81.102 -44.359 67.741 1.00 77.75 87 THR A O 1
ATOM 627 N N . GLU A 1 88 ? -79.289 -45.600 68.143 1.00 76.38 88 GLU A N 1
ATOM 628 C CA . GLU A 1 88 ? -79.546 -46.559 67.068 1.00 76.38 88 GLU A CA 1
ATOM 629 C C . GLU A 1 88 ? -80.499 -47.677 67.519 1.00 76.38 88 GLU A C 1
ATOM 631 O O . GLU A 1 88 ? -81.471 -47.981 66.827 1.00 76.38 88 GLU A O 1
ATOM 636 N N . VAL A 1 89 ? -80.266 -48.250 68.708 1.00 77.19 89 VAL A N 1
ATOM 637 C CA . VAL A 1 89 ? -81.078 -49.342 69.277 1.00 77.19 89 VAL A CA 1
ATOM 638 C C . VAL A 1 89 ? -81.278 -49.135 70.783 1.00 77.19 89 VAL A C 1
ATOM 640 O O . VAL A 1 89 ? -80.326 -48.830 71.504 1.00 77.19 89 VAL A O 1
ATOM 643 N N . ILE A 1 90 ? -82.515 -49.322 71.259 1.00 82.38 90 ILE A N 1
ATOM 644 C CA . ILE A 1 90 ? -82.848 -49.463 72.686 1.00 82.38 90 ILE A CA 1
ATOM 645 C C . ILE A 1 90 ? -83.593 -50.787 72.848 1.00 82.38 90 ILE A C 1
ATOM 647 O O . ILE A 1 90 ? -84.725 -50.919 72.381 1.00 82.38 90 ILE A O 1
ATOM 651 N N . ASP A 1 91 ? -82.955 -51.746 73.512 1.00 84.50 91 ASP A N 1
ATOM 652 C CA . ASP A 1 91 ? -83.480 -53.101 73.690 1.00 84.50 91 ASP A CA 1
ATOM 653 C C . ASP A 1 91 ? -83.805 -53.383 75.158 1.00 84.50 91 ASP A C 1
ATOM 655 O O . ASP A 1 91 ? -83.089 -52.943 76.061 1.00 84.50 91 ASP A O 1
ATOM 659 N N . PHE A 1 92 ? -84.868 -54.163 75.384 1.00 85.69 92 PHE A N 1
ATOM 660 C CA . PHE A 1 92 ? -85.265 -54.650 76.706 1.00 85.69 92 PHE A CA 1
ATOM 661 C C . PHE A 1 92 ? -85.160 -56.171 76.767 1.00 85.69 92 PHE A C 1
ATOM 663 O O . PHE A 1 92 ? -85.798 -56.879 75.983 1.00 85.69 92 PHE A O 1
ATOM 670 N N . PHE A 1 93 ? -84.404 -56.691 77.730 1.00 82.25 93 PHE A N 1
ATOM 671 C CA . PHE A 1 93 ? -84.281 -58.130 77.949 1.00 82.25 93 PHE A CA 1
ATOM 672 C C . PHE A 1 93 ? -84.252 -58.450 79.442 1.00 82.25 93 PHE A C 1
ATOM 674 O O . PHE A 1 93 ? -83.425 -57.930 80.189 1.00 82.25 93 PHE A O 1
ATOM 681 N N . SER A 1 94 ? -85.163 -59.324 79.888 1.00 81.12 94 SER A N 1
ATOM 682 C CA . SER A 1 94 ? -85.238 -59.805 81.280 1.00 81.12 94 SER A CA 1
ATOM 683 C C . SER A 1 94 ? -85.194 -58.699 82.352 1.00 81.12 94 SER A C 1
ATOM 685 O O . SER A 1 94 ? -84.549 -58.876 83.379 1.00 81.12 94 SER A O 1
ATOM 687 N N . GLY A 1 95 ? -85.844 -57.558 82.097 1.00 76.75 95 GLY A N 1
ATOM 688 C CA . GLY A 1 95 ? -85.883 -56.420 83.025 1.00 76.75 95 GLY A CA 1
ATOM 689 C C . GLY A 1 95 ? -84.748 -55.403 82.879 1.00 76.75 95 GLY A C 1
ATOM 690 O O . GLY A 1 95 ? -84.802 -54.380 83.545 1.00 76.75 95 GLY A O 1
ATOM 691 N N . GLN A 1 96 ? -83.762 -55.614 81.998 1.00 84.50 96 GLN A N 1
ATOM 692 C CA . GLN A 1 96 ? -82.702 -54.633 81.721 1.00 84.50 96 GLN A CA 1
ATOM 693 C C . GLN A 1 96 ? -82.910 -53.907 80.391 1.00 84.50 96 GLN A C 1
ATOM 695 O O . GLN A 1 96 ? -83.403 -54.500 79.430 1.00 84.50 96 GLN A O 1
ATOM 700 N N . MET A 1 97 ? -82.478 -52.648 80.340 1.00 88.94 97 MET A N 1
ATOM 701 C CA . MET A 1 97 ? -82.424 -51.793 79.158 1.00 88.94 97 MET A CA 1
ATOM 702 C C . MET A 1 97 ? -80.975 -51.563 78.728 1.00 88.94 97 MET A C 1
ATOM 704 O O . MET A 1 97 ? -80.146 -51.109 79.518 1.00 88.94 97 MET A O 1
ATOM 708 N N . THR A 1 98 ? -80.680 -51.817 77.458 1.00 86.62 98 THR A N 1
ATOM 709 C CA . THR A 1 98 ? -79.390 -51.497 76.829 1.00 86.62 98 THR A CA 1
ATOM 710 C C . THR A 1 98 ? -79.570 -50.452 75.740 1.00 86.62 98 THR A C 1
ATOM 712 O O . THR A 1 98 ? -80.530 -50.530 74.974 1.00 86.62 98 THR A O 1
ATOM 715 N N . ILE A 1 99 ? -78.641 -49.496 75.659 1.00 85.12 99 ILE A N 1
ATOM 716 C CA . ILE A 1 99 ? -78.681 -48.382 74.704 1.00 85.12 99 ILE A CA 1
ATOM 717 C C . ILE A 1 99 ? -77.427 -48.429 73.835 1.00 85.12 99 ILE A C 1
ATOM 719 O O . ILE A 1 99 ? -76.319 -48.433 74.364 1.00 85.12 99 ILE A O 1
ATOM 723 N N . LEU A 1 100 ? -77.610 -48.405 72.517 1.00 84.69 100 LEU A N 1
ATOM 724 C CA . LEU A 1 100 ? -76.545 -48.228 71.529 1.00 84.69 100 LEU A CA 1
ATOM 725 C C . LEU A 1 100 ? -76.658 -46.825 70.908 1.00 84.69 100 LEU A C 1
ATOM 727 O O . LEU A 1 100 ? -77.610 -46.577 70.159 1.00 84.69 100 LEU A O 1
ATOM 731 N N . PRO A 1 101 ? -75.745 -45.886 71.222 1.00 79.19 101 PRO A N 1
ATOM 732 C CA . PRO A 1 101 ? -75.703 -44.573 70.579 1.00 79.19 101 PRO A CA 1
ATOM 733 C C . PRO A 1 101 ? -75.251 -44.676 69.116 1.00 79.19 101 PRO A C 1
ATOM 735 O O . PRO A 1 101 ? -74.413 -45.505 68.780 1.00 79.19 101 PRO A O 1
ATOM 738 N N . SER A 1 102 ? -75.751 -43.798 68.250 1.00 71.94 102 SER A N 1
ATOM 739 C CA . SER A 1 102 ? -75.471 -43.786 66.800 1.00 71.94 102 SER A CA 1
ATOM 740 C C . SER A 1 102 ? -74.144 -43.113 66.403 1.00 71.94 102 SER A C 1
ATOM 742 O O . SER A 1 102 ? -73.890 -42.878 65.222 1.00 71.94 102 SER A O 1
ATOM 744 N N . GLY A 1 103 ? -73.316 -42.731 67.384 1.00 70.38 103 GLY A N 1
ATOM 745 C CA . GLY A 1 103 ? -72.059 -42.003 67.172 1.00 70.38 103 GLY A CA 1
ATOM 746 C C . GLY A 1 103 ? -72.214 -40.505 66.869 1.00 70.38 103 GLY A C 1
ATOM 747 O O . GLY A 1 103 ? -71.216 -39.830 66.642 1.00 70.38 103 GLY A O 1
ATOM 748 N N . ILE A 1 104 ? -73.433 -39.957 66.885 1.00 77.62 104 ILE A N 1
ATOM 749 C CA . ILE A 1 104 ? -73.689 -38.525 66.671 1.00 77.62 104 ILE A CA 1
ATOM 750 C C . ILE A 1 104 ? -73.709 -37.791 68.016 1.00 77.62 104 ILE A C 1
ATOM 752 O O . ILE A 1 104 ? -74.455 -38.172 68.918 1.00 77.62 104 ILE A O 1
ATOM 756 N N . ALA A 1 105 ? -72.928 -36.713 68.138 1.00 76.12 105 ALA A N 1
ATOM 757 C CA . ALA A 1 105 ? -72.933 -35.865 69.326 1.00 76.12 105 ALA A CA 1
ATOM 758 C C . ALA A 1 105 ? -74.252 -35.076 69.470 1.00 76.12 105 ALA A C 1
ATOM 760 O O . ALA A 1 105 ? -74.787 -34.535 68.500 1.00 76.12 105 ALA A O 1
ATOM 761 N N . GLY A 1 106 ? -74.773 -34.987 70.691 1.00 80.81 106 GLY A N 1
ATOM 762 C CA . GLY A 1 106 ? -76.008 -34.282 71.034 1.00 80.81 106 GLY A CA 1
ATOM 763 C C . GLY A 1 106 ? -76.673 -34.846 72.291 1.00 80.81 106 GLY A C 1
ATOM 764 O O . GLY A 1 106 ? -76.182 -35.801 72.885 1.00 80.81 106 GLY A O 1
ATOM 765 N N . THR A 1 107 ? -77.823 -34.288 72.679 1.00 84.44 107 THR A N 1
ATOM 766 C CA . THR A 1 107 ? -78.615 -34.772 73.824 1.00 84.44 107 THR A CA 1
ATOM 767 C C . THR A 1 107 ? -80.014 -35.212 73.387 1.00 84.44 107 THR A C 1
ATOM 769 O O . THR A 1 107 ? -80.647 -34.559 72.551 1.00 84.44 107 THR A O 1
ATOM 772 N N . THR A 1 108 ? -80.514 -36.309 73.961 1.00 86.75 108 THR A N 1
ATOM 773 C CA . THR A 1 108 ? -81.893 -36.788 73.794 1.00 86.75 108 THR A CA 1
ATOM 774 C C . THR A 1 108 ? -82.533 -37.168 75.130 1.00 86.75 108 THR A C 1
ATOM 776 O O . THR A 1 108 ? -81.848 -37.680 76.007 1.00 86.75 108 THR A O 1
ATOM 779 N N . LEU A 1 109 ? -83.842 -36.949 75.289 1.00 88.69 109 LEU A N 1
ATOM 780 C CA . LEU A 1 109 ? -84.631 -37.415 76.432 1.00 88.69 109 LEU A CA 1
ATOM 781 C C . LEU A 1 109 ? -85.362 -38.709 76.044 1.00 88.69 109 LEU A C 1
ATOM 783 O O . LEU A 1 109 ? -86.163 -38.713 75.102 1.00 88.69 109 LEU A O 1
ATOM 787 N N . ILE A 1 110 ? -85.112 -39.791 76.781 1.00 90.81 110 ILE A N 1
ATOM 788 C CA . ILE A 1 110 ? -85.734 -41.106 76.582 1.00 90.81 110 ILE A CA 1
ATOM 789 C C . ILE A 1 110 ? -86.818 -41.317 77.638 1.00 90.81 110 ILE A C 1
ATOM 791 O O . ILE A 1 110 ? -86.566 -41.143 78.824 1.00 90.81 110 ILE A O 1
ATOM 795 N N . THR A 1 111 ? -88.026 -41.699 77.219 1.00 90.25 111 THR A N 1
ATOM 796 C CA . THR A 1 111 ? -89.168 -42.026 78.088 1.00 90.25 111 THR A CA 1
ATOM 797 C C . THR A 1 111 ? -89.492 -43.516 77.999 1.00 90.25 111 THR A C 1
ATOM 799 O O . THR A 1 111 ? -89.726 -44.041 76.909 1.00 90.25 111 THR A O 1
ATOM 802 N N . ILE A 1 112 ? -89.512 -44.190 79.147 1.00 92.62 112 ILE A N 1
ATOM 803 C CA . ILE A 1 112 ? -89.753 -45.624 79.312 1.00 92.62 112 ILE A CA 1
ATOM 804 C C . ILE A 1 112 ? -91.120 -45.841 79.944 1.00 92.62 112 ILE A C 1
ATOM 806 O O . ILE A 1 112 ? -91.438 -45.209 80.949 1.00 92.62 112 ILE A O 1
ATOM 810 N N . ARG A 1 113 ? -91.889 -46.773 79.381 1.00 92.12 113 ARG A N 1
ATOM 811 C CA . ARG A 1 113 ? -93.212 -47.185 79.847 1.00 92.12 113 ARG A CA 1
ATOM 812 C C . ARG A 1 113 ? -93.202 -48.607 80.380 1.00 92.12 113 ARG A C 1
ATOM 814 O O . ARG A 1 113 ? -92.795 -49.512 79.651 1.00 92.12 113 ARG A O 1
ATOM 821 N N . ALA A 1 114 ? -93.783 -48.809 81.559 1.00 90.38 114 ALA A N 1
ATOM 822 C CA . ALA A 1 114 ? -94.209 -50.119 82.045 1.00 90.38 114 ALA A CA 1
ATOM 823 C C . ALA A 1 114 ? -95.735 -50.228 81.998 1.00 90.38 114 ALA A C 1
ATOM 825 O O . ALA A 1 114 ? -96.432 -49.325 82.460 1.00 90.38 114 ALA A O 1
ATOM 826 N N . THR A 1 115 ? -96.252 -51.313 81.420 1.00 90.62 115 THR A N 1
ATOM 827 C CA . THR A 1 115 ? -97.695 -51.594 81.320 1.00 90.62 115 THR A CA 1
ATOM 828 C C . THR A 1 115 ? -98.015 -52.900 82.040 1.00 90.62 115 THR A C 1
ATOM 830 O O . THR A 1 115 ? -97.358 -53.908 81.767 1.00 90.62 115 THR A O 1
ATOM 833 N N . ASP A 1 116 ? -99.002 -52.879 82.936 1.00 89.75 116 ASP A N 1
ATOM 834 C CA . ASP A 1 116 ? -99.498 -54.072 83.634 1.00 89.75 116 ASP A CA 1
ATOM 835 C C . ASP A 1 116 ? -100.313 -54.991 82.702 1.00 89.75 116 ASP A C 1
ATOM 837 O O . ASP A 1 116 ? -100.641 -54.643 81.558 1.00 89.75 116 ASP A O 1
ATOM 841 N N . THR A 1 117 ? -100.655 -56.190 83.175 1.00 87.25 117 THR A N 1
ATOM 842 C CA . THR A 1 117 ? -101.430 -57.162 82.389 1.00 87.25 117 THR A CA 1
ATOM 843 C C . THR A 1 117 ? -102.893 -56.746 82.195 1.00 87.25 117 THR A C 1
ATOM 845 O O . THR A 1 117 ? -103.561 -57.244 81.280 1.00 87.25 117 THR A O 1
ATOM 848 N N . GLY A 1 118 ? -103.389 -55.802 83.000 1.00 83.00 118 GLY A N 1
ATOM 849 C CA . GLY A 1 118 ? -104.694 -55.154 82.863 1.00 83.00 118 GLY A CA 1
ATOM 850 C C . GLY A 1 118 ? -104.728 -53.967 81.886 1.00 83.00 118 GLY A C 1
ATOM 851 O O . GLY A 1 118 ? -105.816 -53.471 81.573 1.00 83.00 118 GLY A O 1
ATOM 852 N N . GLY A 1 119 ? -103.576 -53.550 81.352 1.00 84.94 119 GLY A N 1
ATOM 853 C CA . GLY A 1 119 ? -103.399 -52.498 80.353 1.00 84.94 119 GLY A CA 1
ATOM 854 C C . GLY A 1 119 ? -103.221 -51.072 80.891 1.00 84.94 119 GLY A C 1
ATOM 855 O O . GLY A 1 119 ? -103.202 -50.143 80.076 1.00 84.94 119 GLY A O 1
ATOM 856 N N . LEU A 1 120 ? -103.113 -50.853 82.207 1.00 89.75 120 LEU A N 1
ATOM 857 C CA . LEU A 1 120 ? -102.734 -49.539 82.744 1.00 89.75 120 LEU A CA 1
ATOM 858 C C . LEU A 1 120 ? -101.202 -49.413 82.789 1.00 89.75 120 LEU A C 1
ATOM 860 O O . LEU A 1 120 ? -100.480 -50.404 82.729 1.00 89.75 120 LEU A O 1
ATOM 864 N N . PHE A 1 121 ? -100.685 -48.183 82.804 1.00 92.38 121 PHE A N 1
ATOM 865 C CA . PHE A 1 121 ? -99.252 -47.946 82.621 1.00 92.38 121 PHE A CA 1
ATOM 866 C C . PHE A 1 121 ? -98.721 -46.762 83.430 1.00 92.38 121 PHE A C 1
ATOM 868 O O . PHE A 1 121 ? -99.476 -45.849 83.777 1.00 92.38 121 PHE A O 1
ATOM 875 N N . ALA A 1 122 ? -97.403 -46.749 83.633 1.00 90.69 122 ALA A N 1
ATOM 876 C CA . ALA A 1 122 ? -96.640 -45.602 84.116 1.00 90.69 122 ALA A CA 1
ATOM 877 C C . ALA A 1 122 ? -95.397 -45.346 83.253 1.00 90.69 122 ALA A C 1
ATOM 879 O O . ALA A 1 122 ? -94.833 -46.272 82.668 1.00 90.69 122 ALA A O 1
ATOM 880 N N . ASP A 1 123 ? -94.988 -44.077 83.180 1.00 92.12 123 ASP A N 1
ATOM 881 C CA . ASP A 1 123 ? -93.838 -43.607 82.406 1.00 92.12 123 ASP A CA 1
ATOM 882 C C . ASP A 1 123 ? -92.781 -42.958 83.321 1.00 92.12 123 ASP A C 1
ATOM 884 O O . ASP A 1 123 ? -93.128 -42.269 84.283 1.00 92.12 123 ASP A O 1
ATOM 888 N N . THR A 1 124 ? -91.501 -43.112 82.980 1.00 91.06 124 THR A N 1
ATOM 889 C CA . THR A 1 124 ? -90.364 -42.362 83.554 1.00 91.06 124 THR A CA 1
ATOM 890 C C . THR A 1 124 ? -89.372 -41.972 82.453 1.00 91.06 124 THR A C 1
ATOM 892 O O . THR A 1 124 ? -89.422 -42.545 81.367 1.00 91.06 124 THR A O 1
ATOM 895 N N . SER A 1 125 ? -88.480 -41.003 82.677 1.00 91.06 125 SER A N 1
ATOM 896 C CA . SER A 1 125 ? -87.553 -40.517 81.638 1.00 91.06 125 SER A CA 1
ATOM 897 C C . SER A 1 125 ? -86.181 -40.089 82.162 1.00 91.06 125 SER A C 1
ATOM 899 O O . SER A 1 125 ? -86.100 -39.643 83.302 1.00 91.06 125 SER A O 1
ATOM 901 N N . PHE A 1 126 ? -85.154 -40.137 81.305 1.00 91.25 126 PHE A N 1
ATOM 902 C CA . PHE A 1 126 ? -83.776 -39.677 81.564 1.00 91.25 126 PHE A CA 1
ATOM 903 C C . PHE A 1 126 ? -83.139 -39.083 80.291 1.00 91.25 126 PHE A C 1
ATOM 905 O O . PHE A 1 126 ? -83.589 -39.376 79.176 1.00 91.25 126 PHE A O 1
ATOM 912 N N . ASN A 1 127 ? -82.106 -38.249 80.434 1.00 89.12 127 ASN A N 1
ATOM 913 C CA . ASN A 1 127 ? -81.327 -37.713 79.314 1.00 89.12 127 ASN A CA 1
ATOM 914 C C . ASN A 1 127 ? -80.150 -38.626 78.950 1.00 89.12 127 ASN A C 1
ATOM 916 O O . ASN A 1 127 ? -79.433 -39.106 79.822 1.00 89.12 127 ASN A O 1
ATOM 920 N N . LEU A 1 128 ? -79.892 -38.774 77.653 1.00 86.75 128 LEU A N 1
ATOM 921 C CA . LEU A 1 128 ? -78.662 -39.326 77.092 1.00 86.75 128 LEU A CA 1
ATOM 922 C C . LEU A 1 128 ? -77.904 -38.222 76.346 1.00 86.75 128 LEU A C 1
ATOM 924 O O . LEU A 1 128 ? -78.456 -37.638 75.414 1.00 86.75 128 LEU A O 1
ATOM 928 N N . THR A 1 129 ? -76.649 -37.966 76.717 1.00 83.56 129 THR A N 1
ATOM 929 C CA . THR A 1 129 ? -75.759 -37.003 76.046 1.00 83.56 129 THR A CA 1
ATOM 930 C C . THR A 1 129 ? -74.545 -37.699 75.427 1.00 83.56 129 THR A C 1
ATOM 932 O O . THR A 1 129 ? -73.881 -38.494 76.086 1.00 83.56 129 THR A O 1
ATOM 935 N N . VAL A 1 130 ? -74.239 -37.369 74.171 1.00 81.38 130 VAL A N 1
ATOM 936 C CA . VAL A 1 130 ? -73.064 -37.835 73.419 1.00 81.38 130 VAL A CA 1
ATOM 937 C C . VAL A 1 130 ? -72.189 -36.627 73.042 1.00 81.38 130 VAL A C 1
ATOM 939 O O . VAL A 1 130 ? -72.716 -35.670 72.477 1.00 81.38 130 VAL A O 1
ATOM 942 N N . THR A 1 131 ? -70.879 -36.628 73.324 1.00 77.69 131 THR A N 1
ATOM 943 C CA . THR A 1 131 ? -69.940 -35.521 72.984 1.00 77.69 131 THR A CA 1
ATOM 944 C C . THR A 1 131 ? -68.869 -35.935 71.958 1.00 77.69 131 THR A C 1
ATOM 946 O O . THR A 1 131 ? -68.510 -37.106 71.909 1.00 77.69 131 THR A O 1
ATOM 949 N N . ALA A 1 132 ? -68.367 -35.004 71.131 1.00 75.81 132 ALA A N 1
ATOM 950 C CA . ALA A 1 132 ? -67.358 -35.271 70.084 1.00 75.81 132 ALA A CA 1
ATOM 951 C C . ALA A 1 132 ? -65.934 -35.513 70.646 1.00 75.81 132 ALA A C 1
ATOM 953 O O . ALA A 1 132 ? -65.646 -35.088 71.765 1.00 75.81 132 ALA A O 1
ATOM 954 N N . ALA A 1 133 ? -65.061 -36.183 69.878 1.00 79.25 133 ALA A N 1
ATOM 955 C CA . ALA A 1 133 ? -63.659 -36.476 70.228 1.00 79.25 133 ALA A CA 1
ATOM 956 C C . ALA A 1 133 ? -62.658 -35.527 69.525 1.00 79.25 133 ALA A C 1
ATOM 958 O O . ALA A 1 133 ? -62.935 -35.106 68.406 1.00 79.25 133 ALA A O 1
ATOM 959 N N . ASN A 1 134 ? -61.514 -35.249 70.171 1.00 81.56 134 ASN A N 1
ATOM 960 C CA . ASN A 1 134 ? -60.446 -34.348 69.692 1.00 81.56 134 ASN A CA 1
ATOM 961 C C . ASN A 1 134 ? -59.652 -34.916 68.495 1.00 81.56 134 ASN A C 1
ATOM 963 O O . ASN A 1 134 ? -59.403 -36.127 68.440 1.00 81.56 134 ASN A O 1
ATOM 967 N N . GLN A 1 135 ? -59.195 -34.054 67.590 1.00 84.12 135 GLN A N 1
ATOM 968 C CA . GLN A 1 135 ? -58.367 -34.339 66.417 1.00 84.12 135 GLN A CA 1
ATOM 969 C C . GLN A 1 135 ? -57.027 -33.589 66.519 1.00 84.12 135 GLN A C 1
ATOM 971 O O . GLN A 1 135 ? -57.032 -32.403 66.804 1.00 84.12 135 GLN A O 1
ATOM 976 N N . PRO A 1 136 ? -55.873 -34.240 66.266 1.00 86.00 136 PRO A N 1
ATOM 977 C CA . PRO A 1 136 ? -54.573 -33.590 66.424 1.00 86.00 136 PRO A CA 1
ATOM 978 C C . PRO A 1 136 ? -54.284 -32.548 65.322 1.00 86.00 136 PRO A C 1
ATOM 980 O O . PRO A 1 136 ? -54.808 -32.679 64.205 1.00 86.00 136 PRO A O 1
ATOM 983 N N . PRO A 1 137 ? -53.348 -31.608 65.566 1.00 92.12 137 PRO A N 1
ATOM 984 C CA . PRO A 1 137 ? -52.851 -30.675 64.561 1.00 92.12 137 PRO A CA 1
ATOM 985 C C . PRO A 1 137 ? -52.345 -31.360 63.285 1.00 92.12 137 PRO A C 1
ATOM 987 O O . PRO A 1 137 ? -51.713 -32.417 63.326 1.00 92.12 137 PRO A O 1
ATOM 990 N N . THR A 1 138 ? -52.566 -30.724 62.133 1.00 93.25 138 THR A N 1
ATOM 991 C CA . THR A 1 138 ? -52.245 -31.280 60.801 1.00 93.25 138 THR A CA 1
ATOM 992 C C . THR A 1 138 ? -51.195 -30.498 60.014 1.00 93.25 138 THR A C 1
ATOM 994 O O . THR A 1 138 ? -50.718 -30.994 58.996 1.00 93.25 138 THR A O 1
ATOM 997 N N . GLY A 1 139 ? -50.797 -29.310 60.473 1.00 92.69 139 GLY A N 1
ATOM 998 C CA . GLY A 1 139 ? -49.711 -28.545 59.856 1.00 92.69 139 GLY A CA 1
ATOM 999 C C . GLY A 1 139 ? -49.118 -27.518 60.809 1.00 92.69 139 GLY A C 1
ATOM 1000 O O . GLY A 1 139 ? -49.857 -26.925 61.593 1.00 92.69 139 GLY A O 1
ATOM 1001 N N . LEU A 1 140 ? -47.807 -27.300 60.723 1.00 96.44 140 LEU A N 1
ATOM 1002 C CA . LEU A 1 140 ? -47.067 -26.284 61.461 1.00 96.44 140 LEU A CA 1
ATOM 1003 C C . LEU A 1 140 ? -46.270 -25.457 60.449 1.00 96.44 140 LEU A C 1
ATOM 1005 O O . LEU A 1 140 ? -45.545 -25.992 59.624 1.00 96.44 140 LEU A O 1
ATOM 1009 N N . SER A 1 141 ? -46.409 -24.139 60.476 1.00 95.19 141 SER A N 1
ATOM 1010 C CA . SER A 1 141 ? -45.694 -23.257 59.549 1.00 95.19 141 SER A CA 1
ATOM 1011 C C . SER A 1 141 ? -45.054 -22.096 60.285 1.00 95.19 141 SER A C 1
ATOM 1013 O O . SER A 1 141 ? -45.532 -21.698 61.346 1.00 95.19 141 SER A O 1
ATOM 1015 N N . LEU A 1 142 ? -43.983 -21.562 59.708 1.00 97.38 142 LEU A N 1
ATOM 1016 C CA . LEU A 1 142 ? -43.286 -20.363 60.151 1.00 97.38 142 LEU A CA 1
ATOM 1017 C C . LEU A 1 142 ? -43.311 -19.367 58.989 1.00 97.38 142 LEU A C 1
ATOM 1019 O O . LEU A 1 142 ? -42.918 -19.713 57.877 1.00 97.38 142 LEU A O 1
ATOM 1023 N N . ASP A 1 143 ? -43.825 -18.164 59.229 1.00 94.94 143 ASP A N 1
ATOM 1024 C CA . ASP A 1 143 ? -44.063 -17.169 58.174 1.00 94.94 143 ASP A CA 1
ATOM 1025 C C . ASP A 1 143 ? -42.782 -16.542 57.586 1.00 94.94 143 ASP A C 1
ATOM 1027 O O . ASP A 1 143 ? -42.801 -16.097 56.438 1.00 94.94 143 ASP A O 1
ATOM 1031 N N . ASN A 1 144 ? -41.675 -16.536 58.335 1.00 93.44 144 ASN A N 1
ATOM 1032 C CA . ASN A 1 144 ? -40.366 -16.061 57.898 1.00 93.44 144 ASN A CA 1
ATOM 1033 C C . ASN A 1 144 ? -39.228 -16.887 58.521 1.00 93.44 144 ASN A C 1
ATOM 1035 O O . ASN A 1 144 ? -39.215 -17.170 59.718 1.00 93.44 144 ASN A O 1
ATOM 1039 N N . THR A 1 145 ? -38.247 -17.249 57.698 1.00 94.62 145 THR A N 1
ATOM 1040 C CA . THR A 1 145 ? -37.095 -18.083 58.077 1.00 94.62 145 THR A CA 1
ATOM 1041 C C . THR A 1 145 ? -35.766 -17.377 57.808 1.00 94.62 145 THR A C 1
ATOM 1043 O O . THR A 1 145 ? -34.766 -18.035 57.544 1.00 94.62 145 THR A O 1
ATOM 1046 N N . PHE A 1 146 ? -35.746 -16.043 57.827 1.00 93.00 146 PHE A N 1
ATOM 1047 C CA . PHE A 1 146 ? -34.563 -15.233 57.530 1.00 93.00 146 PHE A CA 1
ATOM 1048 C C . PHE A 1 146 ? -34.346 -14.164 58.603 1.00 93.00 146 PHE A C 1
ATOM 1050 O O . PHE A 1 146 ? -35.296 -13.485 58.999 1.00 93.00 146 PHE A O 1
ATOM 1057 N N . VAL A 1 147 ? -33.106 -13.996 59.059 1.00 93.56 147 VAL A N 1
ATOM 1058 C CA . VAL A 1 147 ? -32.718 -12.957 60.023 1.00 93.56 147 VAL A CA 1
ATOM 1059 C C . VAL A 1 147 ? -31.288 -12.498 59.749 1.00 93.56 147 VAL A C 1
ATOM 1061 O O . VAL A 1 147 ? -30.422 -13.315 59.465 1.00 93.56 147 VAL A O 1
ATOM 1064 N N . ASN A 1 148 ? -31.026 -11.195 59.835 1.00 88.38 148 ASN A N 1
ATOM 1065 C CA . ASN A 1 148 ? -29.667 -10.671 59.701 1.00 88.38 148 ASN A CA 1
ATOM 1066 C C . ASN A 1 148 ? -28.832 -10.978 60.950 1.00 88.38 148 ASN A C 1
ATOM 1068 O O . ASN A 1 148 ? -29.366 -11.049 62.063 1.00 88.38 148 ASN A O 1
ATOM 1072 N N . GLU A 1 149 ? -27.525 -11.112 60.776 1.00 88.56 149 GLU A N 1
ATOM 1073 C CA . GLU A 1 149 ? -26.587 -11.239 61.885 1.00 88.56 149 GLU A CA 1
ATOM 1074 C C . GLU A 1 149 ? -26.457 -9.958 62.729 1.00 88.56 149 GLU A C 1
ATOM 1076 O O . GLU A 1 149 ? -27.074 -8.920 62.448 1.00 88.56 149 GLU A O 1
ATOM 1081 N N . GLY A 1 150 ? -25.702 -10.043 63.829 1.00 85.00 150 GLY A N 1
ATOM 1082 C CA . GLY A 1 150 ? -25.378 -8.889 64.680 1.00 85.00 150 GLY A CA 1
ATOM 1083 C C . GLY A 1 150 ? -26.560 -8.315 65.477 1.00 85.00 150 GLY A C 1
ATOM 1084 O O . GLY A 1 150 ? -26.379 -7.448 66.335 1.00 85.00 150 GLY A O 1
ATOM 1085 N N . GLN A 1 151 ? -27.781 -8.804 65.244 1.00 89.12 151 GLN A N 1
ATOM 1086 C CA . GLN A 1 151 ? -28.974 -8.346 65.947 1.00 89.12 151 GLN A CA 1
ATOM 1087 C C . GLN A 1 151 ? -28.962 -8.801 67.416 1.00 89.12 151 GLN A C 1
ATOM 1089 O O . GLN A 1 151 ? -28.537 -9.920 67.725 1.00 89.12 151 GLN A O 1
ATOM 1094 N N . PRO A 1 152 ? -29.455 -7.971 68.355 1.00 91.06 152 PRO A N 1
ATOM 1095 C CA . PRO A 1 152 ? -29.486 -8.339 69.764 1.00 91.06 152 PRO A CA 1
ATOM 1096 C C . PRO A 1 152 ? -30.387 -9.567 70.011 1.00 91.06 152 PRO A C 1
ATOM 1098 O O . PRO A 1 152 ? -31.359 -9.783 69.275 1.00 91.06 152 PRO A O 1
ATOM 1101 N N . PRO A 1 153 ? -30.134 -10.349 71.081 1.00 93.06 153 PRO A N 1
ATOM 1102 C CA . PRO A 1 153 ? -31.045 -11.405 71.512 1.00 93.06 153 PRO A CA 1
ATOM 1103 C C . PRO A 1 153 ? -32.472 -10.879 71.721 1.00 93.06 153 PRO A C 1
ATOM 1105 O O . PRO A 1 153 ? -32.671 -9.793 72.271 1.00 93.06 153 PRO A O 1
ATOM 1108 N N . GLY A 1 154 ? -33.467 -11.665 71.316 1.00 93.12 154 GLY A N 1
ATOM 1109 C CA . GLY A 1 154 ? -34.884 -11.294 71.306 1.00 93.12 154 GLY A CA 1
ATOM 1110 C C . GLY A 1 154 ? -35.384 -10.762 69.959 1.00 93.12 154 GLY A C 1
ATOM 1111 O O . GLY A 1 154 ? -36.543 -10.357 69.864 1.00 93.12 154 GLY A O 1
ATOM 1112 N N . THR A 1 155 ? -34.549 -10.768 68.918 1.00 95.19 155 THR A N 1
ATOM 1113 C CA . THR A 1 155 ? -34.943 -10.327 67.573 1.00 95.19 155 THR A CA 1
ATOM 1114 C C . THR A 1 155 ? -35.909 -11.328 66.949 1.00 95.19 155 THR A C 1
ATOM 1116 O O . THR A 1 155 ? -35.641 -12.526 66.950 1.00 95.19 155 THR A O 1
ATOM 1119 N N . LEU A 1 156 ? -37.043 -10.843 66.432 1.00 96.25 156 LEU A N 1
ATOM 1120 C CA . LEU A 1 156 ? -38.065 -11.667 65.782 1.00 96.25 156 LEU A CA 1
ATOM 1121 C C . LEU A 1 156 ? -37.537 -12.253 64.468 1.00 96.25 156 LEU A C 1
ATOM 1123 O O . LEU A 1 156 ? -37.153 -11.506 63.575 1.00 96.25 156 LEU A O 1
ATOM 1127 N N . VAL A 1 157 ? -37.591 -13.578 64.347 1.00 95.94 157 VAL A N 1
ATOM 1128 C CA . VAL A 1 157 ? -37.306 -14.308 63.105 1.00 95.94 157 VAL A CA 1
ATOM 1129 C C . VAL A 1 157 ? -38.604 -14.540 62.339 1.00 95.94 157 VAL A C 1
ATOM 1131 O O . VAL A 1 157 ? -38.692 -14.186 61.174 1.00 95.94 157 VAL A O 1
ATOM 1134 N N . GLY A 1 158 ? -39.642 -15.054 63.000 1.00 95.31 158 GLY A N 1
ATOM 1135 C CA . GLY A 1 158 ? -40.949 -15.297 62.388 1.00 95.31 158 GLY A CA 1
ATOM 1136 C C . GLY A 1 158 ? -42.000 -15.718 63.412 1.00 95.31 158 GLY A C 1
ATOM 1137 O O . GLY A 1 158 ? -41.700 -15.910 64.592 1.00 95.31 158 GLY A O 1
ATOM 1138 N N . THR A 1 159 ? -43.241 -15.859 62.970 1.00 97.00 159 THR A N 1
ATOM 1139 C CA . THR A 1 159 ? -44.393 -16.289 63.761 1.00 97.00 159 THR A CA 1
ATOM 1140 C C . THR A 1 159 ? -44.887 -17.650 63.286 1.00 97.00 159 THR A C 1
ATOM 1142 O O . THR A 1 159 ? -45.149 -17.864 62.102 1.00 97.00 159 THR A O 1
ATOM 1145 N N . PHE A 1 160 ? -45.042 -18.573 64.228 1.00 97.56 160 PHE A N 1
ATOM 1146 C CA . PHE A 1 160 ? -45.632 -19.876 63.992 1.00 97.56 160 PHE A CA 1
ATOM 1147 C C . PHE A 1 160 ? -47.150 -19.794 63.846 1.00 97.56 160 PHE A C 1
ATOM 1149 O O . PHE A 1 160 ? -47.829 -19.042 64.555 1.00 97.56 160 PHE A O 1
ATOM 1156 N N . SER A 1 161 ? -47.684 -20.635 62.967 1.00 94.81 161 SER A N 1
ATOM 1157 C CA . SER A 1 161 ? -49.112 -20.920 62.882 1.00 94.81 161 SER A CA 1
ATOM 1158 C C . SER A 1 161 ? -49.364 -22.414 62.694 1.00 94.81 161 SER A C 1
ATOM 1160 O O . SER A 1 161 ? -48.603 -23.099 62.004 1.00 94.81 161 SER A O 1
ATOM 1162 N N . THR A 1 162 ? -50.448 -22.901 63.298 1.00 94.38 162 THR A N 1
ATOM 1163 C CA . THR A 1 162 ? -50.852 -24.309 63.274 1.00 94.38 162 THR A CA 1
ATOM 1164 C C . THR A 1 162 ? -52.197 -24.470 62.577 1.00 94.38 162 THR A C 1
ATOM 1166 O O . THR A 1 162 ? -53.109 -23.668 62.773 1.00 94.38 162 THR A O 1
ATOM 1169 N N . THR A 1 163 ? -52.326 -25.510 61.755 1.00 92.62 163 THR A N 1
ATOM 1170 C CA . THR A 1 163 ? -53.596 -25.912 61.134 1.00 92.62 163 THR A CA 1
ATOM 1171 C C . THR A 1 163 ? -54.210 -27.057 61.927 1.00 92.62 163 THR A C 1
ATOM 1173 O O . THR A 1 163 ? -53.641 -28.150 61.960 1.00 92.62 163 THR A O 1
ATOM 1176 N N . ASP A 1 164 ? -55.379 -26.824 62.522 1.00 90.06 164 ASP A N 1
ATOM 1177 C CA . ASP A 1 164 ? -56.079 -27.785 63.376 1.00 90.06 164 ASP A CA 1
ATOM 1178 C C . ASP A 1 164 ? -57.525 -28.019 62.896 1.00 90.06 164 ASP A C 1
ATOM 1180 O O . ASP A 1 164 ? -58.225 -27.040 62.601 1.00 90.06 164 ASP A O 1
ATOM 1184 N N . PRO A 1 165 ? -57.977 -29.281 62.755 1.00 84.94 165 PRO A N 1
ATOM 1185 C CA . PRO A 1 165 ? -59.365 -29.594 62.420 1.00 84.94 165 PRO A CA 1
ATOM 1186 C C . PRO A 1 165 ? -60.399 -29.112 63.451 1.00 84.94 165 PRO A C 1
ATOM 1188 O O . PRO A 1 165 ? -61.557 -28.896 63.065 1.00 84.94 165 PRO A O 1
ATOM 1191 N N . ASP A 1 166 ? -60.017 -28.937 64.719 1.00 84.31 166 ASP A N 1
ATOM 1192 C CA . ASP A 1 166 ? -60.932 -28.574 65.800 1.00 84.31 166 ASP A CA 1
ATOM 1193 C C . ASP A 1 166 ? -60.998 -27.049 66.001 1.00 84.31 166 ASP A C 1
ATOM 1195 O O . ASP A 1 166 ? -60.075 -26.353 66.429 1.00 84.31 166 ASP A O 1
ATOM 1199 N N . ALA A 1 167 ? -62.145 -26.482 65.614 1.00 76.75 167 ALA A N 1
ATOM 1200 C CA . ALA A 1 167 ? -62.333 -25.038 65.568 1.00 76.75 167 ALA A CA 1
ATOM 1201 C C . ALA A 1 167 ? -62.374 -24.412 66.974 1.00 76.75 167 ALA A C 1
ATOM 1203 O O . ALA A 1 167 ? -63.320 -24.626 67.733 1.00 76.75 167 ALA A O 1
ATOM 1204 N N . GLY A 1 168 ? -61.413 -23.528 67.254 1.00 79.31 168 GLY A N 1
ATOM 1205 C CA . GLY A 1 168 ? -61.307 -22.799 68.523 1.00 79.31 168 GLY A CA 1
ATOM 1206 C C . GLY A 1 168 ? -60.173 -23.280 69.426 1.00 79.31 168 GLY A C 1
ATOM 1207 O O . GLY A 1 168 ? -59.970 -22.669 70.479 1.00 79.31 168 GLY A O 1
ATOM 1208 N N . ASP A 1 169 ? -59.431 -24.303 69.002 1.00 86.00 169 ASP A N 1
ATOM 1209 C CA . ASP A 1 169 ? -58.254 -24.791 69.711 1.00 86.00 169 ASP A CA 1
ATOM 1210 C C . ASP A 1 169 ? -57.133 -23.749 69.753 1.00 86.00 169 ASP A C 1
ATOM 1212 O O . ASP A 1 169 ? -57.012 -22.866 68.897 1.00 86.00 169 ASP A O 1
ATOM 1216 N N . THR A 1 170 ? -56.332 -23.825 70.816 1.00 88.56 170 THR A N 1
ATOM 1217 C CA . THR A 1 170 ? -55.209 -22.916 71.059 1.00 88.56 170 THR A CA 1
ATOM 1218 C C . THR A 1 170 ? -53.916 -23.700 71.136 1.00 88.56 170 THR A C 1
ATOM 1220 O O . THR A 1 170 ? -53.818 -24.632 71.932 1.00 88.56 170 THR A O 1
ATOM 1223 N N . HIS A 1 171 ? -52.905 -23.264 70.390 1.00 93.88 171 HIS A N 1
ATOM 1224 C CA . HIS A 1 171 ? -51.662 -24.013 70.239 1.00 93.88 171 HIS A CA 1
ATOM 1225 C C . HIS A 1 171 ? -50.504 -23.423 71.040 1.00 93.88 171 HIS A C 1
ATOM 1227 O O . HIS A 1 171 ? -50.288 -22.207 71.045 1.00 93.88 171 HIS A O 1
ATOM 1233 N N . ILE A 1 172 ? -49.728 -24.296 71.683 1.00 94.88 172 ILE A N 1
ATOM 1234 C CA . ILE A 1 172 ? -48.457 -23.954 72.331 1.00 94.88 172 ILE A CA 1
ATOM 1235 C C . ILE A 1 172 ? -47.307 -24.455 71.459 1.00 94.88 172 ILE A C 1
ATOM 1237 O O . ILE A 1 172 ? -47.328 -25.593 70.995 1.00 94.88 172 ILE A O 1
ATOM 1241 N N . TYR A 1 173 ? -46.292 -23.613 71.264 1.00 97.12 173 TYR A N 1
ATOM 1242 C CA . TYR A 1 173 ? -45.094 -23.941 70.492 1.00 97.12 173 TYR A CA 1
ATOM 1243 C C . TYR A 1 173 ? -43.892 -24.144 71.417 1.00 97.12 173 TYR A C 1
ATOM 1245 O O . TYR A 1 173 ? -43.687 -23.374 72.357 1.00 97.12 173 TYR A O 1
ATOM 1253 N N . SER A 1 174 ? -43.078 -25.165 71.153 1.00 96.06 174 SER A N 1
ATOM 1254 C CA . SER A 1 174 ? -41.856 -25.439 71.920 1.00 96.06 174 SER A CA 1
ATOM 1255 C C . SER A 1 174 ? -40.740 -25.994 71.038 1.00 96.06 174 SER A C 1
ATOM 1257 O O . SER A 1 174 ? -41.007 -26.712 70.080 1.00 96.06 174 SER A O 1
ATOM 1259 N N . LEU A 1 175 ? -39.486 -25.657 71.350 1.00 97.38 175 LEU A N 1
ATOM 1260 C CA . LEU A 1 175 ? -38.318 -26.271 70.712 1.00 97.38 175 LEU A CA 1
ATOM 1261 C C . LEU A 1 175 ? -38.096 -27.664 71.312 1.00 97.38 175 LEU A C 1
ATOM 1263 O O . LEU A 1 175 ? -38.030 -27.806 72.536 1.00 97.38 175 LEU A O 1
ATOM 1267 N N . VAL A 1 176 ? -37.978 -28.682 70.463 1.00 96.38 176 VAL A N 1
ATOM 1268 C CA . VAL A 1 176 ? -37.877 -30.093 70.871 1.00 96.38 176 VAL A CA 1
ATOM 1269 C C . VAL A 1 176 ? -36.657 -30.773 70.266 1.00 96.38 176 VAL A C 1
ATOM 1271 O O . VAL A 1 176 ? -36.140 -30.349 69.237 1.00 96.38 176 VAL A O 1
ATOM 1274 N N . ALA A 1 177 ? -36.189 -31.841 70.912 1.00 93.00 177 ALA A N 1
ATOM 1275 C CA . ALA A 1 177 ? -35.042 -32.604 70.434 1.00 93.00 177 ALA A CA 1
ATOM 1276 C C . ALA A 1 177 ? -35.409 -33.551 69.270 1.00 93.00 177 ALA A C 1
ATOM 1278 O O . ALA A 1 177 ? -36.551 -34.001 69.149 1.00 93.00 177 ALA A O 1
ATOM 1279 N N . GLY A 1 178 ? -34.438 -33.903 68.427 1.00 93.31 178 GLY A N 1
ATOM 1280 C CA . GLY A 1 178 ? -34.570 -34.858 67.320 1.00 93.31 178 GLY A CA 1
ATOM 1281 C C . GLY A 1 178 ? -33.972 -34.350 66.008 1.00 93.31 178 GLY A C 1
ATOM 1282 O O . GLY A 1 178 ? -33.301 -33.334 65.966 1.00 93.31 178 GLY A O 1
ATOM 1283 N N . THR A 1 179 ? -34.199 -35.053 64.899 1.00 90.25 179 THR A N 1
ATOM 1284 C CA . THR A 1 179 ? -33.615 -34.659 63.605 1.00 90.25 179 THR A CA 1
ATOM 1285 C C . THR A 1 179 ? -34.044 -33.241 63.207 1.00 90.25 179 THR A C 1
ATOM 1287 O O . THR A 1 179 ? -35.233 -32.998 63.011 1.00 90.25 179 THR A O 1
ATOM 1290 N N . GLY A 1 180 ? -33.069 -32.332 63.086 1.00 91.56 180 GLY A N 1
ATOM 1291 C CA . GLY A 1 180 ? -33.279 -30.913 62.780 1.00 91.56 180 GLY A CA 1
ATOM 1292 C C . GLY A 1 180 ? -33.148 -29.959 63.977 1.00 91.56 180 GLY A C 1
ATOM 1293 O O . GLY A 1 180 ? -33.456 -28.787 63.812 1.00 91.56 180 GLY A O 1
ATOM 1294 N N . ASP A 1 181 ? -32.709 -30.425 65.153 1.00 95.88 181 ASP A N 1
ATOM 1295 C CA . ASP A 1 181 ? -32.619 -29.647 66.404 1.00 95.88 181 ASP A CA 1
ATOM 1296 C C . ASP A 1 181 ? -31.250 -29.001 66.701 1.00 95.88 181 ASP A C 1
ATOM 1298 O O . ASP A 1 181 ? -31.082 -28.427 67.781 1.00 95.88 181 ASP A O 1
ATOM 1302 N N . THR A 1 182 ? -30.282 -29.110 65.780 1.00 96.19 182 THR A N 1
ATOM 1303 C CA . THR A 1 182 ? -28.865 -28.748 65.979 1.00 96.19 182 THR A CA 1
ATOM 1304 C C . THR A 1 182 ? -28.673 -27.381 66.636 1.00 96.19 182 THR A C 1
ATOM 1306 O O . THR A 1 182 ? -27.860 -27.253 67.551 1.00 96.19 182 THR A O 1
ATOM 1309 N N . ASP A 1 183 ? -29.458 -26.388 66.216 1.00 96.94 183 ASP A N 1
ATOM 1310 C CA . ASP A 1 183 ? -29.271 -24.983 66.578 1.00 96.94 183 ASP A CA 1
ATOM 1311 C C . ASP A 1 183 ? -30.392 -24.447 67.471 1.00 96.94 183 ASP A C 1
ATOM 1313 O O . ASP A 1 183 ? -30.507 -23.240 67.672 1.00 96.94 183 ASP A O 1
ATOM 1317 N N . ASN A 1 184 ? -31.203 -25.327 68.074 1.00 97.31 184 ASN A N 1
ATOM 1318 C CA . ASN A 1 184 ? -32.285 -24.929 68.982 1.00 97.31 184 ASN A CA 1
ATOM 1319 C C . ASN A 1 184 ? -31.808 -23.972 70.095 1.00 97.31 184 ASN A C 1
ATOM 1321 O O . ASN A 1 184 ? -32.573 -23.122 70.535 1.00 97.31 184 ASN A O 1
ATOM 1325 N N . ALA A 1 185 ? -30.556 -24.091 70.553 1.00 95.81 185 ALA A N 1
ATOM 1326 C CA . ALA A 1 185 ? -29.996 -23.235 71.602 1.00 95.81 185 ALA A CA 1
ATOM 1327 C C . ALA A 1 185 ? -29.773 -21.771 71.170 1.00 95.81 185 ALA A C 1
ATOM 1329 O O . ALA A 1 185 ? -29.699 -20.895 72.032 1.00 95.81 185 ALA A O 1
ATOM 1330 N N . SER A 1 186 ? -29.690 -21.502 69.864 1.00 96.50 186 SER A N 1
ATOM 1331 C CA . SER A 1 186 ? -29.527 -20.156 69.296 1.00 96.50 186 SER A CA 1
ATOM 1332 C C . SER A 1 186 ? -30.851 -19.386 69.216 1.00 96.50 186 SER A C 1
ATOM 1334 O O . SER A 1 186 ? -30.858 -18.196 68.895 1.00 96.50 186 SER A O 1
ATOM 1336 N N . PHE A 1 187 ? -31.977 -20.032 69.544 1.00 97.50 187 PHE A N 1
ATOM 1337 C CA . PHE A 1 187 ? -33.319 -19.466 69.439 1.00 97.50 187 PHE A CA 1
ATOM 1338 C C . PHE A 1 187 ? -34.158 -19.682 70.702 1.00 97.50 187 PHE A C 1
ATOM 1340 O O . PHE A 1 187 ? -33.897 -20.544 71.539 1.00 97.50 187 PHE A O 1
ATOM 1347 N N . GLN A 1 188 ? -35.207 -18.879 70.830 1.00 96.94 188 GLN A N 1
ATOM 1348 C CA . GLN A 1 188 ? -36.237 -19.002 71.854 1.00 96.94 188 GLN A CA 1
ATOM 1349 C C . GLN A 1 188 ? -37.618 -18.795 71.229 1.00 96.94 188 GLN A C 1
ATOM 1351 O O . GLN A 1 188 ? -37.756 -18.118 70.212 1.00 96.94 188 GLN A O 1
ATOM 1356 N N . ILE A 1 189 ? -38.655 -19.345 71.859 1.00 97.38 189 ILE A N 1
ATOM 1357 C CA . ILE A 1 189 ? -40.043 -19.128 71.445 1.00 97.38 189 ILE A CA 1
ATOM 1358 C C . ILE A 1 189 ? -40.751 -18.284 72.505 1.00 97.38 189 ILE A C 1
ATOM 1360 O O . ILE A 1 189 ? -40.788 -18.653 73.680 1.00 97.38 189 ILE A O 1
ATOM 1364 N N . VAL A 1 190 ? -41.325 -17.154 72.088 1.00 96.12 190 VAL A N 1
ATOM 1365 C CA . VAL A 1 190 ? -42.114 -16.253 72.939 1.00 96.12 190 VAL A CA 1
ATOM 1366 C C . VAL A 1 190 ? -43.534 -16.173 72.383 1.00 96.12 190 VAL A C 1
ATOM 1368 O O . VAL A 1 190 ? -43.793 -15.528 71.370 1.00 96.12 190 VAL A O 1
ATOM 1371 N N . GLY A 1 191 ? -44.475 -16.854 73.041 1.00 94.62 191 GLY A N 1
ATOM 1372 C CA . GLY A 1 191 ? -45.831 -17.023 72.512 1.00 94.62 191 GLY A CA 1
ATOM 1373 C C . GLY A 1 191 ? -45.809 -17.874 71.242 1.00 94.62 191 GLY A C 1
ATOM 1374 O O . GLY A 1 191 ? -45.451 -19.046 71.302 1.00 94.62 191 GLY A O 1
ATOM 1375 N N . SER A 1 192 ? -46.169 -17.280 70.104 1.00 94.62 192 SER A N 1
ATOM 1376 C CA . SER A 1 192 ? -46.063 -17.902 68.779 1.00 94.62 192 SER A CA 1
ATOM 1377 C C . SER A 1 192 ? -44.854 -17.419 67.979 1.00 94.62 192 SER A C 1
ATOM 1379 O O . SER A 1 192 ? -44.720 -17.785 66.823 1.00 94.62 192 SER A O 1
ATOM 1381 N N . GLN A 1 193 ? -43.980 -16.585 68.541 1.00 97.19 193 GLN A N 1
ATOM 1382 C CA . GLN A 1 193 ? -42.864 -15.994 67.804 1.00 97.19 193 GLN A CA 1
ATOM 1383 C C . GLN A 1 193 ? -41.561 -16.741 68.058 1.00 97.19 193 GLN A C 1
ATOM 1385 O O . GLN A 1 193 ? -41.174 -16.933 69.211 1.00 97.19 193 GLN A O 1
ATOM 1390 N N . LEU A 1 194 ? -40.857 -17.092 66.987 1.00 97.81 194 LEU A N 1
ATOM 1391 C CA . LEU A 1 194 ? -39.455 -17.473 67.032 1.00 97.81 194 LEU A CA 1
ATOM 1392 C C . LEU A 1 194 ? -38.600 -16.209 67.152 1.00 97.81 194 LEU A C 1
ATOM 1394 O O . LEU A 1 194 ? -38.686 -15.317 66.308 1.00 97.81 194 LEU A O 1
ATOM 1398 N N . GLN A 1 195 ? -37.764 -16.139 68.179 1.00 97.56 195 GLN A N 1
ATOM 1399 C CA . GLN A 1 195 ? -36.810 -15.054 68.387 1.00 97.56 195 GLN A CA 1
ATOM 1400 C C . GLN A 1 195 ? -35.390 -15.603 68.538 1.00 97.56 195 GLN A C 1
ATOM 1402 O O . GLN A 1 195 ? -35.203 -16.736 68.984 1.00 97.56 195 GLN A O 1
ATOM 1407 N N . THR A 1 196 ? -34.381 -14.800 68.214 1.00 96.88 196 THR A N 1
ATOM 1408 C CA . THR A 1 196 ? -32.979 -15.135 68.501 1.00 96.88 196 THR A CA 1
ATOM 1409 C C . THR A 1 196 ? -32.736 -15.183 70.015 1.00 96.88 196 THR A C 1
ATOM 1411 O O . THR A 1 196 ? -33.278 -14.373 70.767 1.00 96.88 196 THR A O 1
ATOM 1414 N N . ALA A 1 197 ? -31.936 -16.135 70.494 1.00 95.44 197 ALA A N 1
ATOM 1415 C CA . ALA A 1 197 ? -31.511 -16.223 71.900 1.00 95.44 197 ALA A CA 1
ATOM 1416 C C . ALA A 1 197 ? -30.062 -15.753 72.105 1.00 95.44 197 ALA A C 1
ATOM 1418 O O . ALA A 1 197 ? -29.668 -15.401 73.219 1.00 95.44 197 ALA A O 1
ATOM 1419 N N . THR A 1 198 ? -29.285 -15.708 71.027 1.00 94.44 198 THR A N 1
ATOM 1420 C CA . THR A 1 198 ? -27.914 -15.199 70.976 1.00 94.44 198 THR A CA 1
ATOM 1421 C C . THR A 1 198 ? -27.782 -14.183 69.843 1.00 94.44 198 THR A C 1
ATOM 1423 O O . THR A 1 198 ? -28.671 -14.066 69.001 1.00 94.44 198 THR A O 1
ATOM 1426 N N . ILE A 1 199 ? -26.676 -13.437 69.830 1.00 92.69 199 ILE A N 1
ATOM 1427 C CA . ILE A 1 199 ? -26.261 -12.722 68.619 1.00 92.69 199 ILE A CA 1
ATOM 1428 C C . ILE A 1 199 ? -25.815 -13.798 67.629 1.00 92.69 199 ILE A C 1
ATOM 1430 O O . ILE A 1 199 ? -25.051 -14.690 68.005 1.00 92.69 199 ILE A O 1
ATOM 1434 N N . LEU A 1 200 ? -26.378 -13.765 66.426 1.00 91.94 200 LEU A N 1
ATOM 1435 C CA . LEU A 1 200 ? -25.989 -14.657 65.340 1.00 91.94 200 LEU A CA 1
ATOM 1436 C C . LEU A 1 200 ? -24.818 -14.026 64.586 1.00 91.94 200 LEU A C 1
ATOM 1438 O O . LEU A 1 200 ? -24.721 -12.801 64.540 1.00 91.94 200 LEU A O 1
ATOM 1442 N N . ASP A 1 201 ? -23.968 -14.883 64.043 1.00 86.31 201 ASP A N 1
ATOM 1443 C CA . ASP A 1 201 ? -22.739 -14.555 63.321 1.00 86.31 201 ASP A CA 1
ATOM 1444 C C . ASP A 1 201 ? -22.752 -15.412 62.049 1.00 86.31 201 ASP A C 1
ATOM 1446 O O . ASP A 1 201 ? -22.840 -16.651 62.121 1.00 86.31 201 ASP A O 1
ATOM 1450 N N . PHE A 1 202 ? -22.782 -14.736 60.906 1.00 85.62 202 PHE A N 1
ATOM 1451 C CA . PHE A 1 202 ? -22.882 -15.340 59.590 1.00 85.62 202 PHE A CA 1
ATOM 1452 C C . PHE A 1 202 ? -21.625 -16.146 59.257 1.00 85.62 202 PHE A C 1
ATOM 1454 O O . PHE A 1 202 ? -21.748 -17.299 58.821 1.00 85.62 202 PHE A O 1
ATOM 1461 N N . GLU A 1 203 ? -20.438 -15.594 59.519 1.00 82.81 203 GLU A N 1
ATOM 1462 C CA . GLU A 1 203 ? -19.136 -16.232 59.289 1.00 82.81 203 GLU A CA 1
ATOM 1463 C C . GLU A 1 203 ? -19.010 -17.542 60.071 1.00 82.81 203 GLU A C 1
ATOM 1465 O O . GLU A 1 203 ? -18.386 -18.501 59.599 1.00 82.81 203 GLU A O 1
ATOM 1470 N N . THR A 1 204 ? -19.635 -17.620 61.250 1.00 86.56 204 THR A N 1
ATOM 1471 C CA . THR A 1 204 ? -19.698 -18.859 62.032 1.00 86.56 204 THR A CA 1
ATOM 1472 C C . THR A 1 204 ? -20.662 -19.882 61.422 1.00 86.56 204 THR A C 1
ATOM 1474 O O . THR A 1 204 ? -20.315 -21.067 61.327 1.00 86.56 204 THR A O 1
ATOM 1477 N N . SER A 1 205 ? -21.894 -19.497 61.067 1.00 85.62 205 SER A N 1
ATOM 1478 C CA . SER A 1 205 ? -22.898 -20.423 60.509 1.00 85.62 205 SER A CA 1
ATOM 1479 C C . SER A 1 205 ? -24.022 -19.705 59.737 1.00 85.62 205 SER A C 1
ATOM 1481 O O . SER A 1 205 ? -24.932 -19.154 60.358 1.00 85.62 205 SER A O 1
ATOM 1483 N N . PRO A 1 206 ? -24.061 -19.808 58.393 1.00 88.12 206 PRO A N 1
ATOM 1484 C CA . PRO A 1 206 ? -25.037 -19.091 57.561 1.00 88.12 206 PRO A CA 1
ATOM 1485 C C . PRO A 1 206 ? -26.430 -19.747 57.513 1.00 88.12 206 PRO A C 1
ATOM 1487 O O . PRO A 1 206 ? -27.400 -19.144 57.052 1.00 88.12 206 PRO A O 1
ATOM 1490 N N . VAL A 1 207 ? -26.551 -21.001 57.962 1.00 93.12 207 VAL A N 1
ATOM 1491 C CA . VAL A 1 207 ? -27.816 -21.747 58.005 1.00 93.12 207 VAL A CA 1
ATOM 1492 C C . VAL A 1 207 ? -27.912 -22.485 59.331 1.00 93.12 207 VAL A C 1
ATOM 1494 O O . VAL A 1 207 ? -27.028 -23.268 59.667 1.00 93.12 207 VAL A O 1
ATOM 1497 N N . LEU A 1 208 ? -29.010 -22.265 60.048 1.00 95.69 208 LEU A N 1
ATOM 1498 C CA . LEU A 1 208 ? -29.283 -22.845 61.359 1.00 95.69 208 LEU A CA 1
ATOM 1499 C C . LEU A 1 208 ? -30.547 -23.709 61.288 1.00 95.69 208 LEU A C 1
ATOM 1501 O O . LEU A 1 208 ? -31.531 -23.326 60.662 1.00 95.69 208 LEU A O 1
ATOM 1505 N N . SER A 1 209 ? -30.554 -24.881 61.914 1.00 96.81 209 SER A N 1
ATOM 1506 C CA . SER A 1 209 ? -31.702 -25.794 61.930 1.00 96.81 209 SER A CA 1
ATOM 1507 C C . SER A 1 209 ? -32.360 -25.831 63.303 1.00 96.81 209 SER A C 1
ATOM 1509 O O . SER A 1 209 ? -31.700 -26.116 64.305 1.00 96.81 209 SER A O 1
ATOM 1511 N N . ILE A 1 210 ? -33.678 -25.626 63.335 1.00 97.06 210 ILE A N 1
ATOM 1512 C CA . ILE A 1 210 ? -34.493 -25.767 64.544 1.00 97.06 210 ILE A CA 1
ATOM 1513 C C . ILE A 1 210 ? -35.606 -26.795 64.367 1.00 97.06 210 ILE A C 1
ATOM 1515 O O . ILE A 1 210 ? -36.121 -26.995 63.266 1.00 97.06 210 ILE A O 1
ATOM 1519 N N . ARG A 1 211 ? -36.034 -27.407 65.472 1.00 97.44 211 ARG A N 1
ATOM 1520 C CA . ARG A 1 211 ? -37.143 -28.367 65.500 1.00 97.44 211 ARG A CA 1
ATOM 1521 C C . ARG A 1 211 ? -38.193 -27.939 66.511 1.00 97.44 211 ARG A C 1
ATOM 1523 O O . ARG A 1 211 ? -37.889 -27.755 67.689 1.00 97.44 211 ARG A O 1
ATOM 1530 N N . VAL A 1 212 ? -39.427 -27.779 66.046 1.00 97.75 212 VAL A N 1
ATOM 1531 C CA . VAL A 1 212 ? -40.517 -27.151 66.798 1.00 97.75 212 VAL A CA 1
ATOM 1532 C C . VAL A 1 212 ? -41.694 -28.110 66.890 1.00 97.75 212 VAL A C 1
ATOM 1534 O O . VAL A 1 212 ? -42.092 -28.707 65.895 1.00 97.75 212 VAL A O 1
ATOM 1537 N N . GLN A 1 213 ? -42.261 -28.237 68.085 1.00 96.81 213 GLN A N 1
ATOM 1538 C CA . GLN A 1 213 ? -43.518 -28.925 68.344 1.00 96.81 213 GLN A CA 1
ATOM 1539 C C . GLN A 1 213 ? -44.643 -27.906 68.520 1.00 96.81 213 GLN A C 1
ATOM 1541 O O . GLN A 1 213 ? -44.471 -26.926 69.248 1.00 96.81 213 GLN A O 1
ATOM 1546 N N . THR A 1 214 ? -45.802 -28.181 67.928 1.00 96.62 214 THR A N 1
ATOM 1547 C CA . THR A 1 214 ? -47.084 -27.560 68.271 1.00 96.62 214 THR A CA 1
ATOM 1548 C C . THR A 1 214 ? -47.975 -28.546 69.035 1.00 96.62 214 THR A C 1
ATOM 1550 O O . THR A 1 214 ? -48.023 -29.727 68.690 1.00 96.62 214 THR A O 1
ATOM 1553 N N . ASP A 1 215 ? -48.622 -28.077 70.102 1.00 93.25 215 ASP A N 1
ATOM 1554 C CA . ASP A 1 215 ? -49.497 -28.841 71.007 1.00 93.25 215 ASP A CA 1
ATOM 1555 C C . ASP A 1 215 ? -50.862 -28.143 71.113 1.00 93.25 215 ASP A C 1
ATOM 1557 O O . ASP A 1 215 ? -50.907 -26.957 71.456 1.00 93.25 215 ASP A O 1
ATOM 1561 N N . ASP A 1 216 ? -51.947 -28.860 70.800 1.00 90.94 216 ASP A N 1
ATOM 1562 C CA . ASP A 1 216 ? -53.339 -28.372 70.850 1.00 90.94 216 ASP A CA 1
ATOM 1563 C C . ASP A 1 216 ? -53.894 -28.227 72.284 1.00 90.94 216 ASP A C 1
ATOM 1565 O O . ASP A 1 216 ? -54.983 -27.691 72.483 1.00 90.94 216 ASP A O 1
ATOM 1569 N N . GLN A 1 217 ? -53.141 -28.673 73.299 1.00 90.31 217 GLN A N 1
ATOM 1570 C CA . GLN A 1 217 ? -53.526 -28.766 74.716 1.00 90.31 217 GLN A CA 1
ATOM 1571 C C . GLN A 1 217 ? -54.688 -29.730 75.020 1.00 90.31 217 GLN A C 1
ATOM 1573 O O . GLN A 1 217 ? -55.077 -29.880 76.183 1.00 90.31 217 GLN A O 1
ATOM 1578 N N . ASN A 1 218 ? -55.195 -30.430 74.010 1.00 84.62 218 ASN A N 1
ATOM 1579 C CA . ASN A 1 218 ? -56.261 -31.424 74.075 1.00 84.62 218 ASN A CA 1
ATOM 1580 C C . ASN A 1 218 ? -55.748 -32.856 73.802 1.00 84.62 218 ASN A C 1
ATOM 1582 O O . ASN A 1 218 ? -56.521 -33.818 73.831 1.00 84.62 218 ASN A O 1
ATOM 1586 N N . GLY A 1 219 ? -54.429 -33.018 73.640 1.00 82.50 219 GLY A N 1
ATOM 1587 C CA . GLY A 1 219 ? -53.723 -34.299 73.569 1.00 82.50 219 GLY A CA 1
ATOM 1588 C C . GLY A 1 219 ? -53.146 -34.639 72.192 1.00 82.50 219 GLY A C 1
ATOM 1589 O O . GLY A 1 219 ? -52.630 -35.749 72.030 1.00 82.50 219 GLY A O 1
ATOM 1590 N N . GLY A 1 220 ? -53.224 -33.727 71.220 1.00 87.12 220 GLY A N 1
ATOM 1591 C CA . GLY A 1 220 ? -52.632 -33.834 69.890 1.00 87.12 220 GLY A CA 1
ATOM 1592 C C . GLY A 1 220 ? -51.394 -32.948 69.715 1.00 87.12 220 GLY A C 1
ATOM 1593 O O . GLY A 1 220 ? -51.379 -31.775 70.080 1.00 87.12 220 GLY A O 1
ATOM 1594 N N . THR A 1 221 ? -50.334 -33.503 69.118 1.00 93.88 221 THR A N 1
ATOM 1595 C CA . THR A 1 221 ? -49.092 -32.769 68.833 1.00 93.88 221 THR A CA 1
ATOM 1596 C C . THR A 1 221 ? -48.580 -33.031 67.416 1.00 93.88 221 THR A C 1
ATOM 1598 O O . THR A 1 221 ? -48.827 -34.093 66.839 1.00 93.88 221 THR A O 1
ATOM 1601 N N . LEU A 1 222 ? -47.836 -32.069 66.866 1.00 94.94 222 LEU A N 1
ATOM 1602 C CA . LEU A 1 222 ? -47.122 -32.177 65.590 1.00 94.94 222 LEU A CA 1
ATOM 1603 C C . LEU A 1 222 ? -45.734 -31.537 65.718 1.00 94.94 222 LEU A C 1
ATOM 1605 O O . LEU A 1 222 ? -45.601 -30.474 66.315 1.00 94.94 222 LEU A O 1
ATOM 1609 N N . GLU A 1 223 ? -44.705 -32.172 65.157 1.00 96.88 223 GLU A N 1
ATOM 1610 C CA . GLU A 1 223 ? -43.325 -31.671 65.159 1.00 96.88 223 GLU A CA 1
ATOM 1611 C C . GLU A 1 223 ? -42.836 -31.431 63.730 1.00 96.88 223 GLU A C 1
ATOM 1613 O O . GLU A 1 223 ? -42.995 -32.301 62.873 1.00 96.88 223 GLU A O 1
ATOM 1618 N N . GLU A 1 224 ? -42.169 -30.304 63.490 1.00 96.31 224 GLU A N 1
ATOM 1619 C CA . GLU A 1 224 ? -41.599 -29.949 62.187 1.00 96.31 224 GLU A CA 1
ATOM 1620 C C . GLU A 1 224 ? -40.242 -29.251 62.354 1.00 96.31 224 GLU A C 1
ATOM 1622 O O . GLU A 1 224 ? -39.970 -28.623 63.381 1.00 96.31 224 GLU A O 1
ATOM 1627 N N . SER A 1 225 ? -39.350 -29.410 61.375 1.00 96.75 225 SER A N 1
ATOM 1628 C CA . SER A 1 225 ? -38.033 -28.763 61.366 1.00 96.75 225 SER A CA 1
ATOM 1629 C C . SER A 1 225 ? -38.011 -27.586 60.399 1.00 96.75 225 SER A C 1
ATOM 1631 O O . SER A 1 225 ? -38.468 -27.725 59.266 1.00 96.75 225 SER A O 1
ATOM 1633 N N . PHE A 1 226 ? -37.402 -26.477 60.811 1.00 96.31 226 PHE A N 1
ATOM 1634 C CA . PHE A 1 226 ? -37.224 -25.275 60.003 1.00 96.31 226 PHE A CA 1
ATOM 1635 C C . PHE A 1 226 ? -35.737 -24.966 59.838 1.00 96.31 226 PHE A C 1
ATOM 1637 O O . PHE A 1 226 ? -34.969 -25.045 60.797 1.00 96.31 226 PHE A O 1
ATOM 1644 N N . SER A 1 227 ? -35.339 -24.581 58.628 1.00 96.00 227 SER A N 1
ATOM 1645 C CA . SER A 1 227 ? -34.014 -24.018 58.361 1.00 96.00 227 SER A CA 1
ATOM 1646 C C . SER A 1 227 ? -34.112 -22.497 58.372 1.00 96.00 227 SER A C 1
ATOM 1648 O O . SER A 1 227 ? -34.866 -21.931 57.586 1.00 96.00 227 SER A O 1
ATOM 1650 N N . ILE A 1 228 ? -33.365 -21.853 59.262 1.00 96.88 228 ILE A N 1
ATOM 1651 C CA . ILE A 1 228 ? -33.254 -20.404 59.391 1.00 96.88 228 ILE A CA 1
ATOM 1652 C C . ILE A 1 228 ? -31.988 -19.952 58.672 1.00 96.88 228 ILE A C 1
ATOM 1654 O O . ILE A 1 228 ? -30.891 -20.426 58.963 1.00 96.88 228 ILE A O 1
ATOM 1658 N N . LEU A 1 229 ? -32.151 -19.042 57.725 1.00 94.19 229 LEU A N 1
ATOM 1659 C CA . LEU A 1 229 ? -31.065 -18.417 56.988 1.00 94.19 229 LEU A CA 1
ATOM 1660 C C . LEU A 1 229 ? -30.583 -17.186 57.758 1.00 94.19 229 LEU A C 1
ATOM 1662 O O . LEU A 1 229 ? -31.399 -16.340 58.142 1.00 94.19 229 LEU A O 1
ATOM 1666 N N . VAL A 1 230 ? -29.273 -17.095 57.971 1.00 91.31 230 VAL A N 1
ATOM 1667 C CA . VAL A 1 230 ? -28.625 -15.902 58.521 1.00 91.31 230 VAL A CA 1
ATOM 1668 C C . VAL A 1 230 ? -28.159 -15.039 57.351 1.00 91.31 230 VAL A C 1
ATOM 1670 O O . VAL A 1 230 ? -27.510 -15.538 56.434 1.00 91.31 230 VAL A O 1
ATOM 1673 N N . GLY A 1 231 ? -28.538 -13.764 57.346 1.00 84.25 231 GLY A N 1
ATOM 1674 C CA . GLY A 1 231 ? -28.051 -12.781 56.379 1.00 84.25 231 GLY A CA 1
ATOM 1675 C C . GLY A 1 231 ? -26.736 -12.156 56.836 1.00 84.25 231 GLY A C 1
ATOM 1676 O O . GLY A 1 231 ? -26.667 -11.712 57.983 1.00 84.25 231 GLY A O 1
ATOM 1677 N N . ASN A 1 232 ? -25.754 -12.100 55.931 1.00 82.25 232 ASN A N 1
ATOM 1678 C CA . ASN A 1 232 ? -24.498 -11.370 56.122 1.00 82.25 232 ASN A CA 1
ATOM 1679 C C . ASN A 1 232 ? -24.767 -9.853 56.177 1.00 82.25 232 ASN A C 1
ATOM 1681 O O . ASN A 1 232 ? -25.516 -9.332 55.339 1.00 82.25 232 ASN A O 1
ATOM 1685 N N . VAL A 1 233 ? -24.185 -9.153 57.148 1.00 81.00 233 VAL A N 1
ATOM 1686 C CA . VAL A 1 233 ? -24.179 -7.692 57.276 1.00 81.00 233 VAL A CA 1
ATOM 1687 C C . VAL A 1 233 ? -22.731 -7.231 57.447 1.00 81.00 233 VAL A C 1
ATOM 1689 O O . VAL A 1 233 ? -22.078 -7.704 58.368 1.00 81.00 233 VAL A O 1
ATOM 1692 N N . PRO A 1 234 ? -22.238 -6.250 56.664 1.00 77.44 234 PRO A N 1
ATOM 1693 C CA . PRO A 1 234 ? -20.829 -5.889 56.721 1.00 77.44 234 PRO A CA 1
ATOM 1694 C C . PRO A 1 234 ? -20.401 -5.343 58.088 1.00 77.44 234 PRO A C 1
ATOM 1696 O O . PRO A 1 234 ? -21.057 -4.468 58.666 1.00 77.44 234 PRO A O 1
ATOM 1699 N N . ASP A 1 235 ? -19.260 -5.818 58.578 1.00 83.31 235 ASP A N 1
ATOM 1700 C CA . ASP A 1 235 ? -18.697 -5.435 59.873 1.00 83.31 235 ASP A CA 1
ATOM 1701 C C . ASP A 1 235 ? -17.974 -4.081 59.807 1.00 83.31 235 ASP A C 1
ATOM 1703 O O . ASP A 1 235 ? -17.146 -3.845 58.928 1.00 83.31 235 ASP A O 1
ATOM 1707 N N . ARG A 1 236 ? -18.214 -3.182 60.773 1.00 87.38 236 ARG A N 1
ATOM 1708 C CA . ARG A 1 236 ? -17.513 -1.883 60.843 1.00 87.38 236 ARG A CA 1
ATOM 1709 C C . ARG A 1 236 ? -16.143 -1.988 61.500 1.00 87.38 236 ARG A C 1
ATOM 1711 O O . ARG A 1 236 ? -16.030 -2.437 62.642 1.00 87.38 236 ARG A O 1
ATOM 1718 N N . VAL A 1 237 ? -15.138 -1.422 60.836 1.00 92.12 237 VAL A N 1
ATOM 1719 C CA . VAL A 1 237 ? -13.769 -1.296 61.341 1.00 92.12 237 VAL A CA 1
ATOM 1720 C C . VAL A 1 237 ? -13.339 0.172 61.274 1.00 92.12 237 VAL A C 1
ATOM 1722 O O . VAL A 1 237 ? -13.311 0.783 60.208 1.00 92.12 237 VAL A O 1
ATOM 1725 N N . THR A 1 238 ? -13.034 0.771 62.427 1.00 91.88 238 THR A N 1
ATOM 1726 C CA . THR A 1 238 ? -12.709 2.206 62.534 1.00 91.88 238 THR A CA 1
ATOM 1727 C C . THR A 1 238 ? -11.213 2.432 62.690 1.00 91.88 238 THR A C 1
ATOM 1729 O O . THR A 1 238 ? -10.587 1.775 63.524 1.00 91.88 238 THR A O 1
ATOM 1732 N N . TRP A 1 239 ? -10.660 3.395 61.963 1.00 91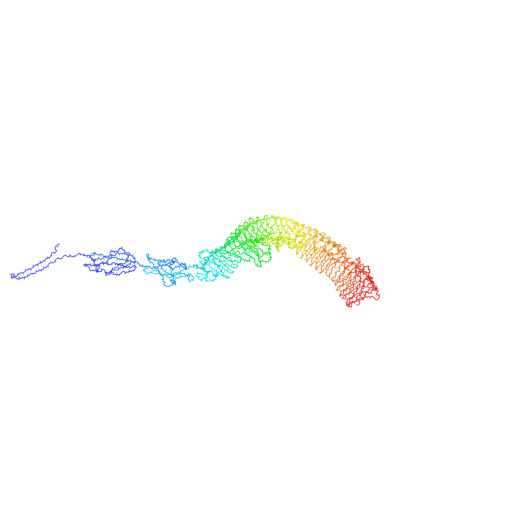.44 239 TRP A N 1
ATOM 1733 C CA . TRP A 1 239 ? -9.278 3.840 62.102 1.00 91.44 239 TRP A CA 1
ATOM 1734 C C . TRP A 1 239 ? -9.055 4.557 63.440 1.00 91.44 239 TRP A C 1
ATOM 1736 O O . TRP A 1 239 ? -9.865 5.387 63.854 1.00 91.44 239 TRP A O 1
ATOM 1746 N N . ILE A 1 240 ? -7.955 4.244 64.129 1.00 88.38 240 ILE A N 1
ATOM 1747 C CA . ILE A 1 240 ? -7.625 4.784 65.461 1.00 88.38 240 ILE A CA 1
ATOM 1748 C C . ILE A 1 240 ? -6.168 5.258 65.617 1.00 88.38 240 ILE A C 1
ATOM 1750 O O . ILE A 1 240 ? -5.817 5.753 66.691 1.00 88.38 240 ILE A O 1
ATOM 1754 N N . SER A 1 241 ? -5.312 5.113 64.598 1.00 81.31 241 SER A N 1
ATOM 1755 C CA . SER A 1 241 ? -3.876 5.439 64.695 1.00 81.31 241 SER A CA 1
ATOM 1756 C C . SER A 1 241 ? -3.516 6.827 64.174 1.00 81.31 241 SER A C 1
ATOM 1758 O O . SER A 1 241 ? -4.117 7.340 63.233 1.00 81.31 241 SER A O 1
ATOM 1760 N N . THR A 1 242 ? -2.475 7.410 64.773 1.00 71.44 242 THR A N 1
ATOM 1761 C CA . THR A 1 242 ? -1.856 8.681 64.365 1.00 71.44 242 THR A CA 1
ATOM 1762 C C . THR A 1 242 ? -0.340 8.564 64.141 1.00 71.44 242 THR A C 1
ATOM 1764 O O . THR A 1 242 ? 0.336 9.587 64.034 1.00 71.44 242 THR A O 1
ATOM 1767 N N . THR A 1 243 ? 0.232 7.349 64.115 1.00 70.69 243 THR A N 1
ATOM 1768 C CA . THR A 1 243 ? 1.697 7.160 64.263 1.00 70.69 243 THR A CA 1
ATOM 1769 C C . THR A 1 243 ? 2.436 6.500 63.097 1.00 70.69 243 THR A C 1
ATOM 1771 O O . THR A 1 243 ? 3.575 6.885 62.847 1.00 70.69 243 THR A O 1
ATOM 1774 N N . ASP A 1 244 ? 1.853 5.518 62.417 1.00 77.06 244 ASP A N 1
ATOM 1775 C CA . ASP A 1 244 ? 2.492 4.716 61.354 1.00 77.06 244 ASP A CA 1
ATOM 1776 C C . ASP A 1 244 ? 1.746 4.775 60.011 1.00 77.06 244 ASP A C 1
ATOM 1778 O O . ASP A 1 244 ? 2.379 4.595 58.977 1.00 77.06 244 ASP A O 1
ATOM 1782 N N . GLY A 1 245 ? 0.443 5.078 60.008 1.00 83.94 245 GLY A N 1
ATOM 1783 C CA . GLY A 1 245 ? -0.334 5.411 58.809 1.00 83.94 245 GLY A CA 1
ATOM 1784 C C . GLY A 1 245 ? -0.639 4.235 57.877 1.00 83.94 245 GLY A C 1
ATOM 1785 O O . GLY A 1 245 ? -1.402 4.409 56.942 1.00 83.94 245 GLY A O 1
ATOM 1786 N N . ASN A 1 246 ? -0.094 3.039 58.109 1.00 91.56 246 ASN A N 1
ATOM 1787 C CA . ASN A 1 246 ? -0.184 1.932 57.155 1.00 91.56 246 ASN A CA 1
ATOM 1788 C C . ASN A 1 246 ? -1.480 1.115 57.310 1.00 91.56 246 ASN A C 1
ATOM 1790 O O . ASN A 1 246 ? -1.846 0.736 58.426 1.00 91.56 246 ASN A O 1
ATOM 1794 N N . TRP A 1 247 ? -2.169 0.822 56.205 1.00 93.25 247 TRP A N 1
ATOM 1795 C CA . TRP A 1 247 ? -3.445 0.090 56.196 1.00 93.25 247 TRP A CA 1
ATOM 1796 C C . TRP A 1 247 ? -3.312 -1.331 56.756 1.00 93.25 247 TRP A C 1
ATOM 1798 O O . TRP A 1 247 ? -4.233 -1.836 57.399 1.00 93.25 247 TRP A O 1
ATOM 1808 N N . ASP A 1 248 ? -2.164 -1.968 56.522 1.00 92.19 248 ASP A N 1
ATOM 1809 C CA . ASP A 1 248 ? -1.879 -3.369 56.841 1.00 92.19 248 ASP A CA 1
ATOM 1810 C C . ASP A 1 248 ? -1.551 -3.641 58.322 1.00 92.19 248 ASP A C 1
ATOM 1812 O O . ASP A 1 248 ? -1.431 -4.809 58.700 1.00 92.19 248 ASP A O 1
ATOM 1816 N N . ASP A 1 249 ? -1.429 -2.611 59.171 1.00 92.31 249 ASP A N 1
ATOM 1817 C CA . ASP A 1 249 ? -1.174 -2.788 60.603 1.00 92.31 249 ASP A CA 1
ATOM 1818 C C . ASP A 1 249 ? -2.498 -2.942 61.385 1.00 92.31 249 ASP A C 1
ATOM 1820 O O . ASP A 1 249 ? -3.261 -1.980 61.521 1.00 92.31 249 ASP A O 1
ATOM 1824 N N . PRO A 1 250 ? -2.789 -4.118 61.984 1.00 90.75 250 PRO A N 1
ATOM 1825 C CA . PRO A 1 250 ? -3.992 -4.314 62.794 1.00 90.75 250 PRO A CA 1
ATOM 1826 C C . PRO A 1 250 ? -4.080 -3.373 64.004 1.00 90.75 250 PRO A C 1
ATOM 1828 O O . PRO A 1 250 ? -5.170 -3.167 64.537 1.00 90.75 250 PRO A O 1
ATOM 1831 N N . ALA A 1 251 ? -2.959 -2.816 64.478 1.00 90.94 251 ALA A N 1
ATOM 1832 C CA . ALA A 1 251 ? -2.946 -1.860 65.582 1.00 90.94 251 ALA A CA 1
ATOM 1833 C C . ALA A 1 251 ? -3.635 -0.533 65.227 1.00 90.94 251 ALA A C 1
ATOM 1835 O O . ALA A 1 251 ? -4.058 0.184 66.140 1.00 90.94 251 ALA A O 1
ATOM 1836 N N . ASN A 1 252 ? -3.792 -0.246 63.931 1.00 90.62 252 ASN A N 1
ATOM 1837 C CA . ASN A 1 252 ? -4.395 0.982 63.420 1.00 90.62 252 ASN A CA 1
ATOM 1838 C C . ASN A 1 252 ? -5.912 0.969 63.389 1.00 90.62 252 ASN A C 1
ATOM 1840 O O . ASN A 1 252 ? -6.530 2.016 63.193 1.00 90.62 252 ASN A O 1
ATOM 1844 N N . TRP A 1 253 ? -6.507 -0.187 63.654 1.00 91.81 253 TRP A N 1
ATOM 1845 C CA . TRP A 1 253 ? -7.927 -0.426 63.501 1.00 91.81 253 TRP A CA 1
ATOM 1846 C C . TRP A 1 253 ? -8.580 -0.823 64.831 1.00 91.81 253 TRP A C 1
ATOM 1848 O O . TRP A 1 253 ? -7.956 -1.392 65.731 1.00 91.81 253 TRP A O 1
ATOM 1858 N N . SER A 1 254 ? -9.863 -0.496 64.980 1.00 90.06 254 SER A N 1
ATOM 1859 C CA . SER A 1 254 ? -10.717 -0.932 66.083 1.00 90.06 254 SER A CA 1
ATOM 1860 C C . SER A 1 254 ? -11.992 -1.585 65.530 1.00 90.06 254 SER A C 1
ATOM 1862 O O . SER A 1 254 ? -12.761 -0.891 64.861 1.00 90.06 254 SER A O 1
ATOM 1864 N N . PRO A 1 255 ? -12.268 -2.866 65.858 1.00 89.56 255 PRO A N 1
ATOM 1865 C CA . PRO A 1 255 ? -11.387 -3.785 66.597 1.00 89.56 255 PRO A CA 1
ATOM 1866 C C . PRO A 1 255 ? -10.059 -4.011 65.849 1.00 89.56 255 PRO A C 1
ATOM 1868 O O . PRO A 1 255 ? -9.996 -3.726 64.663 1.00 89.56 255 PRO A O 1
ATOM 1871 N N . GLN A 1 256 ? -9.005 -4.475 66.541 1.00 90.06 256 GLN A N 1
ATOM 1872 C CA . GLN A 1 256 ? -7.633 -4.629 66.004 1.00 90.06 256 GLN A CA 1
ATOM 1873 C C . GLN A 1 256 ? -7.523 -5.699 64.905 1.00 90.06 256 GLN A C 1
ATOM 1875 O O . GLN A 1 256 ? -6.935 -6.766 65.098 1.00 90.06 256 GLN A O 1
ATOM 1880 N N . VAL A 1 257 ? -8.153 -5.427 63.772 1.00 89.19 257 VAL A N 1
ATOM 1881 C CA . VAL A 1 257 ? -8.338 -6.285 62.610 1.00 89.19 257 VAL A CA 1
ATOM 1882 C C . VAL A 1 257 ? -8.195 -5.382 61.393 1.00 89.19 257 VAL A C 1
ATOM 1884 O O . VAL A 1 257 ? -8.819 -4.328 61.335 1.00 89.19 257 VAL A O 1
ATOM 1887 N N . VAL A 1 258 ? -7.364 -5.782 60.434 1.00 89.88 258 VAL A N 1
ATOM 1888 C CA . VAL A 1 258 ? -7.239 -5.071 59.155 1.00 89.88 258 VAL A CA 1
ATOM 1889 C C . VAL A 1 258 ? -8.539 -5.275 58.367 1.00 89.88 258 VAL A C 1
ATOM 1891 O O . VAL A 1 258 ? -8.951 -6.429 58.233 1.00 89.88 258 VAL A O 1
ATOM 1894 N N . PRO A 1 259 ? -9.192 -4.217 57.853 1.00 91.06 259 PRO A N 1
ATOM 1895 C CA . PRO A 1 259 ? -10.400 -4.357 57.054 1.00 91.06 259 PRO A CA 1
ATOM 1896 C C . PRO A 1 259 ? -10.133 -5.181 55.795 1.00 91.06 259 PRO A C 1
ATOM 1898 O O . PRO A 1 259 ? -9.156 -4.951 55.077 1.00 91.06 259 PRO A O 1
ATOM 1901 N N . THR A 1 260 ? -11.030 -6.123 55.536 1.00 90.44 260 THR A N 1
ATOM 1902 C CA . THR A 1 260 ? -11.041 -7.035 54.391 1.00 90.44 260 THR A CA 1
ATOM 1903 C C . THR A 1 260 ? -12.445 -7.099 53.780 1.00 90.44 260 THR A C 1
ATOM 1905 O O . THR A 1 260 ? -13.346 -6.358 54.178 1.00 90.44 260 THR A O 1
ATOM 1908 N N . PHE A 1 261 ? -12.630 -7.958 52.776 1.00 88.12 261 PHE A N 1
ATOM 1909 C CA . PHE A 1 261 ? -13.904 -8.124 52.087 1.00 88.12 261 PHE A CA 1
ATOM 1910 C C . PHE A 1 261 ? -14.996 -8.520 53.092 1.00 88.12 261 PHE A C 1
ATOM 1912 O O . PHE A 1 261 ? -14.767 -9.409 53.914 1.00 88.12 261 PHE A O 1
ATOM 1919 N N . GLY A 1 262 ? -16.151 -7.853 53.053 1.00 83.56 262 GLY A N 1
ATOM 1920 C CA . GLY A 1 262 ? -17.178 -7.936 54.096 1.00 83.56 262 GLY A CA 1
ATOM 1921 C C . GLY A 1 262 ? -17.088 -6.858 55.182 1.00 83.56 262 GLY A C 1
ATOM 1922 O O . GLY A 1 262 ? -17.928 -6.839 56.076 1.00 83.56 262 GLY A O 1
ATOM 1923 N N . ASN A 1 263 ? -16.108 -5.945 55.150 1.00 89.38 263 ASN A N 1
ATOM 1924 C CA . ASN A 1 263 ? -15.982 -4.874 56.150 1.00 89.38 263 ASN A CA 1
ATOM 1925 C C . ASN A 1 263 ? -16.324 -3.473 55.603 1.00 89.38 263 ASN A C 1
ATOM 1927 O O . ASN A 1 263 ? -16.005 -3.146 54.463 1.00 89.38 263 ASN A O 1
ATOM 1931 N N . GLU A 1 264 ? -16.903 -2.609 56.446 1.00 90.81 264 GLU A N 1
ATOM 1932 C CA . GLU A 1 264 ? -16.978 -1.155 56.238 1.00 90.81 264 GLU A CA 1
ATOM 1933 C C . GLU A 1 264 ? -15.804 -0.467 56.967 1.00 90.81 264 GLU A C 1
ATOM 1935 O O . GLU A 1 264 ? -15.760 -0.436 58.202 1.00 90.81 264 GLU A O 1
ATOM 1940 N N . ALA A 1 265 ? -14.865 0.114 56.220 1.00 92.44 265 ALA A N 1
ATOM 1941 C CA . ALA A 1 265 ? -13.726 0.861 56.748 1.00 92.44 265 ALA A CA 1
ATOM 1942 C C . ALA A 1 265 ? -14.087 2.338 56.991 1.00 92.44 265 ALA A C 1
ATOM 1944 O O . ALA A 1 265 ? -14.472 3.053 56.068 1.00 92.44 265 ALA A O 1
ATOM 1945 N N . ILE A 1 266 ? -13.940 2.815 58.229 1.00 92.44 266 ILE A N 1
ATOM 1946 C CA . ILE A 1 266 ? -14.246 4.201 58.617 1.00 92.44 266 ILE A CA 1
ATOM 1947 C C . ILE A 1 266 ? -12.969 4.908 59.070 1.00 92.44 266 ILE A C 1
ATOM 1949 O O . ILE A 1 266 ? -12.388 4.543 60.093 1.00 92.44 266 ILE A O 1
ATOM 1953 N N . ILE A 1 267 ? -12.558 5.940 58.343 1.00 90.81 267 ILE A N 1
ATOM 1954 C CA . ILE A 1 267 ? -11.359 6.746 58.581 1.00 90.81 267 ILE A CA 1
ATOM 1955 C C . ILE A 1 267 ? -11.801 8.187 58.870 1.00 90.81 267 ILE A C 1
ATOM 1957 O O . ILE A 1 267 ? -11.801 9.054 58.001 1.00 90.81 267 ILE A O 1
ATOM 1961 N N . ASP A 1 268 ? -12.215 8.422 60.110 1.00 82.88 268 ASP A N 1
ATOM 1962 C CA . ASP A 1 268 ? -12.670 9.724 60.606 1.00 82.88 268 ASP A CA 1
ATOM 1963 C C . ASP A 1 268 ? -12.010 9.962 61.970 1.00 82.88 268 ASP A C 1
ATOM 1965 O O . ASP A 1 268 ? -12.463 9.442 62.997 1.00 82.88 268 ASP A O 1
ATOM 1969 N N . LEU A 1 269 ? -10.877 10.677 61.972 1.00 81.31 269 LEU A N 1
ATOM 1970 C CA . LEU A 1 269 ? -10.151 11.068 63.184 1.00 81.31 269 LEU A CA 1
ATOM 1971 C C . LEU A 1 269 ? -10.211 12.593 63.364 1.00 81.31 269 LEU A C 1
ATOM 1973 O O . LEU A 1 269 ? -9.335 13.318 62.888 1.00 81.31 269 LEU A O 1
ATOM 1977 N N . PRO A 1 270 ? -11.197 13.108 64.124 1.00 66.75 270 PRO A N 1
ATOM 1978 C CA . PRO A 1 270 ? -11.428 14.540 64.226 1.00 66.75 270 PRO A CA 1
ATOM 1979 C C . PRO A 1 270 ? -10.229 15.301 64.813 1.00 66.75 270 PRO A C 1
ATOM 1981 O O . PRO A 1 270 ? -9.949 15.210 66.010 1.00 66.75 270 PRO A O 1
ATOM 1984 N N . GLY A 1 271 ? -9.597 16.146 63.994 1.00 66.00 271 GLY A N 1
ATOM 1985 C CA . GLY A 1 271 ? -8.660 17.187 64.433 1.00 66.00 271 GLY A CA 1
ATOM 1986 C C . GLY A 1 271 ? -7.168 16.908 64.236 1.00 66.00 271 GLY A C 1
ATOM 1987 O O . GLY A 1 271 ? -6.388 17.824 64.500 1.00 66.00 271 GLY A O 1
ATOM 1988 N N . ASP A 1 272 ? -6.785 15.721 63.755 1.00 68.50 272 ASP A N 1
ATOM 1989 C CA . ASP A 1 272 ? -5.377 15.332 63.559 1.00 68.50 272 ASP A CA 1
ATOM 1990 C C . ASP A 1 272 ? -4.994 15.053 62.087 1.00 68.50 272 ASP A C 1
ATOM 1992 O O . ASP A 1 272 ? -3.806 14.900 61.810 1.00 68.50 272 ASP A O 1
ATOM 1996 N N . ASN A 1 273 ? -5.957 15.037 61.154 1.00 70.06 273 ASN A N 1
ATOM 1997 C CA . ASN A 1 273 ? -5.788 14.757 59.720 1.00 70.06 273 ASN A CA 1
ATOM 1998 C C . ASN A 1 273 ? -4.760 13.651 59.388 1.00 70.06 273 ASN A C 1
ATOM 2000 O O . ASN A 1 273 ? -3.718 13.939 58.786 1.00 70.06 273 ASN A O 1
ATOM 2004 N N . PRO A 1 274 ? -4.981 12.399 59.832 1.00 80.81 274 PRO A N 1
ATOM 2005 C CA . PRO A 1 274 ? -4.061 11.299 59.559 1.00 80.81 274 PRO A CA 1
ATOM 2006 C C . PRO A 1 274 ? -3.929 11.028 58.054 1.00 80.81 274 PRO A C 1
ATOM 2008 O O . PRO A 1 274 ? -4.900 11.091 57.311 1.00 80.81 274 PRO A O 1
ATOM 2011 N N . VAL A 1 275 ? -2.728 10.650 57.619 1.00 87.62 275 VAL A N 1
ATOM 2012 C CA . VAL A 1 275 ? -2.503 10.089 56.282 1.00 87.62 275 VAL A CA 1
ATOM 2013 C C . VAL A 1 275 ? -2.556 8.570 56.403 1.00 87.62 275 VAL A C 1
ATOM 2015 O O . VAL A 1 275 ? -1.805 7.998 57.198 1.00 87.62 275 VAL A O 1
ATOM 2018 N N . VAL A 1 276 ? -3.446 7.935 55.644 1.00 92.50 276 VAL A N 1
ATOM 2019 C CA . VAL A 1 276 ? -3.592 6.477 55.590 1.00 92.50 276 VAL A CA 1
ATOM 2020 C C . VAL A 1 276 ? -3.003 5.964 54.285 1.00 92.50 276 VAL A C 1
ATOM 2022 O O . VAL A 1 276 ? -3.486 6.322 53.224 1.00 92.50 276 VAL A O 1
ATOM 2025 N N . THR A 1 277 ? -1.988 5.112 54.343 1.00 93.75 277 THR A N 1
ATOM 2026 C CA . THR A 1 277 ? -1.301 4.555 53.175 1.00 93.75 277 THR A CA 1
ATOM 2027 C C . THR A 1 277 ? -1.628 3.076 53.018 1.00 93.75 277 THR A C 1
ATOM 2029 O O . THR A 1 277 ? -1.466 2.296 53.953 1.00 93.75 277 THR A O 1
ATOM 2032 N N . ILE A 1 278 ? -2.068 2.674 51.829 1.00 95.38 278 ILE A N 1
ATOM 2033 C CA . ILE A 1 278 ? -2.094 1.277 51.397 1.00 95.38 278 ILE A CA 1
ATOM 2034 C C . ILE A 1 278 ? -0.713 0.981 50.800 1.00 95.38 278 ILE A C 1
ATOM 2036 O O . ILE A 1 278 ? -0.364 1.611 49.803 1.00 95.38 278 ILE A O 1
ATOM 2040 N N . PRO A 1 279 ? 0.088 0.089 51.408 1.00 94.56 279 PRO A N 1
ATOM 2041 C CA . PRO A 1 279 ? 1.503 -0.051 51.074 1.00 94.56 279 PRO A CA 1
ATOM 2042 C C . PRO A 1 279 ? 1.735 -0.715 49.712 1.00 94.56 279 PRO A C 1
ATOM 2044 O O . PRO A 1 279 ? 0.877 -1.441 49.215 1.00 94.56 279 PRO A O 1
ATOM 2047 N N . VAL A 1 280 ? 2.939 -0.520 49.163 1.00 92.88 280 VAL A N 1
ATOM 2048 C CA . VAL A 1 280 ? 3.370 -1.046 47.855 1.00 92.88 280 VAL A CA 1
ATOM 2049 C C . VAL A 1 280 ? 3.016 -2.524 47.663 1.00 92.88 280 VAL A C 1
ATOM 2051 O O . VAL A 1 280 ? 3.340 -3.369 48.507 1.00 92.88 280 VAL A O 1
ATOM 2054 N N . GLY A 1 281 ? 2.375 -2.840 46.535 1.00 88.12 281 GLY A N 1
ATOM 2055 C CA . GLY A 1 281 ? 1.987 -4.204 46.157 1.00 88.12 281 GLY A CA 1
ATOM 2056 C C . GLY A 1 281 ? 0.893 -4.840 47.027 1.00 88.12 281 GLY A C 1
ATOM 2057 O O . GLY A 1 281 ? 0.690 -6.057 46.968 1.00 88.12 281 GLY A O 1
ATOM 2058 N N . PHE A 1 282 ? 0.214 -4.063 47.878 1.00 92.25 282 PHE A N 1
ATOM 2059 C CA . PHE A 1 282 ? -0.837 -4.558 48.765 1.00 92.25 282 PHE A CA 1
ATOM 2060 C C . PHE A 1 282 ? -2.228 -4.380 48.148 1.00 92.25 282 PHE A C 1
ATOM 2062 O O . PHE A 1 282 ? -2.576 -3.308 47.662 1.00 92.25 282 PHE A O 1
ATOM 2069 N N . THR A 1 283 ? -3.061 -5.421 48.214 1.00 91.88 283 THR A N 1
ATOM 2070 C CA . THR A 1 283 ? -4.455 -5.377 47.747 1.00 91.88 283 THR A CA 1
ATOM 2071 C C . THR A 1 283 ? -5.406 -5.338 48.935 1.00 91.88 283 THR A C 1
ATOM 2073 O O . THR A 1 283 ? -5.484 -6.286 49.718 1.00 91.88 283 THR A O 1
ATOM 2076 N N . VAL A 1 284 ? -6.172 -4.258 49.031 1.00 92.69 284 VAL A N 1
ATOM 2077 C CA . VAL A 1 284 ? -7.302 -4.108 49.947 1.00 92.69 284 VAL A CA 1
ATOM 2078 C C . VAL A 1 284 ? -8.581 -4.407 49.181 1.00 92.69 284 VAL A C 1
ATOM 2080 O O . VAL A 1 284 ? -8.760 -3.947 48.061 1.00 92.69 284 VAL A O 1
ATOM 2083 N N . SER A 1 285 ? -9.494 -5.153 49.793 1.00 92.25 285 SER A N 1
ATOM 2084 C CA . SER A 1 285 ? -10.869 -5.286 49.316 1.00 92.25 285 SER A CA 1
ATOM 2085 C C . SER A 1 285 ? -11.790 -5.052 50.501 1.00 92.25 285 SER A C 1
ATOM 2087 O O . SER A 1 285 ? -11.564 -5.671 51.533 1.00 92.25 285 SER A O 1
ATOM 2089 N N . VAL A 1 286 ? -12.765 -4.152 50.393 1.00 93.25 286 VAL A N 1
ATOM 2090 C CA . VAL A 1 286 ? -13.743 -3.839 51.452 1.00 93.25 286 VAL A CA 1
ATOM 2091 C C . VAL A 1 286 ? -15.140 -3.664 50.859 1.00 93.25 286 VAL A C 1
ATOM 2093 O O . VAL A 1 286 ? -15.286 -3.437 49.662 1.00 93.25 286 VAL A O 1
ATOM 2096 N N . ASP A 1 287 ? -16.179 -3.731 51.685 1.00 90.62 287 ASP A N 1
ATOM 2097 C CA . ASP A 1 287 ? -17.548 -3.439 51.243 1.00 90.62 287 ASP A CA 1
ATOM 2098 C C . ASP A 1 287 ? -17.801 -1.937 51.167 1.00 90.62 287 ASP A C 1
ATOM 2100 O O . ASP A 1 287 ? -18.631 -1.477 50.396 1.00 90.62 287 ASP A O 1
ATOM 2104 N N . ARG A 1 288 ? -17.107 -1.136 51.975 1.00 91.81 288 ARG A N 1
ATOM 2105 C CA . ARG A 1 288 ? -17.278 0.317 51.968 1.00 91.81 288 ARG A CA 1
ATOM 2106 C C . ARG A 1 288 ? -16.076 1.004 52.579 1.00 91.81 288 ARG A C 1
ATOM 2108 O O . ARG A 1 288 ? -15.484 0.476 53.518 1.00 91.81 288 ARG A O 1
ATOM 2115 N N . ILE A 1 289 ? -15.785 2.212 52.110 1.00 93.94 289 ILE A N 1
ATOM 2116 C CA . ILE A 1 289 ? -14.857 3.131 52.767 1.00 93.94 289 ILE A CA 1
ATOM 2117 C C . ILE A 1 289 ? -15.523 4.495 52.987 1.00 93.94 289 ILE A C 1
ATOM 2119 O O . ILE A 1 289 ? -16.174 5.040 52.094 1.00 93.94 289 ILE A O 1
ATOM 2123 N N . GLU A 1 290 ? -15.376 5.051 54.185 1.00 93.62 290 GLU A N 1
ATOM 2124 C CA . GLU A 1 290 ? -15.711 6.445 54.485 1.00 93.62 290 GLU A CA 1
ATOM 2125 C C . GLU A 1 290 ? -14.473 7.130 55.054 1.00 93.62 290 GLU A C 1
ATOM 2127 O O . GLU A 1 290 ? -13.996 6.737 56.117 1.00 93.62 290 GLU A O 1
ATOM 2132 N N . SER A 1 291 ? -13.952 8.146 54.369 1.00 91.62 291 SER A N 1
ATOM 2133 C CA . SER A 1 291 ? -12.808 8.922 54.833 1.00 91.62 291 SER A CA 1
ATOM 2134 C C . SER A 1 291 ? -12.967 10.411 54.561 1.00 91.62 291 SER A C 1
ATOM 2136 O O . SER A 1 291 ? -13.255 10.820 53.434 1.00 91.62 291 SER A O 1
ATOM 2138 N N . THR A 1 292 ? -12.746 11.219 55.600 1.00 87.94 292 THR A N 1
ATOM 2139 C CA . THR A 1 292 ? -12.554 12.674 55.479 1.00 87.94 292 THR A CA 1
ATOM 2140 C C . THR A 1 292 ? -11.078 13.071 55.403 1.00 87.94 292 THR A C 1
ATOM 2142 O O . THR A 1 292 ? -10.757 14.258 55.421 1.00 87.94 292 THR A O 1
ATOM 2145 N N . GLU A 1 293 ? -10.189 12.081 55.382 1.00 89.25 293 GLU A N 1
ATOM 2146 C CA . GLU A 1 293 ? -8.746 12.230 55.522 1.00 89.25 293 GLU A CA 1
ATOM 2147 C C . GLU A 1 293 ? -8.027 11.747 54.261 1.00 89.25 293 GLU A C 1
ATOM 2149 O O . GLU A 1 293 ? -8.644 11.147 53.380 1.00 89.25 293 GLU A O 1
ATOM 2154 N N . THR A 1 294 ? -6.724 12.017 54.162 1.00 91.06 294 THR A N 1
ATOM 2155 C CA . THR A 1 294 ? -5.933 11.609 52.997 1.00 91.06 294 THR A CA 1
ATOM 2156 C C . THR A 1 294 ? -5.720 10.097 53.003 1.00 91.06 294 THR A C 1
ATOM 2158 O O . THR A 1 294 ? -5.073 9.557 53.907 1.00 91.06 294 THR A O 1
ATOM 2161 N N . VAL A 1 295 ? -6.207 9.419 51.966 1.00 93.94 295 VAL A N 1
ATOM 2162 C CA . VAL A 1 295 ? -5.902 8.012 51.677 1.00 93.94 295 VAL A CA 1
ATOM 2163 C C . VAL A 1 295 ? -4.915 7.963 50.514 1.00 93.94 295 VAL A C 1
ATOM 2165 O O . VAL A 1 295 ? -5.195 8.498 49.450 1.00 93.94 295 VAL A O 1
ATOM 2168 N N . ILE A 1 296 ? -3.761 7.330 50.700 1.00 94.25 296 ILE A N 1
ATOM 2169 C CA . ILE A 1 296 ? -2.735 7.116 49.677 1.00 94.25 296 ILE A CA 1
ATOM 2170 C C . ILE A 1 296 ? -2.779 5.652 49.246 1.00 94.25 296 ILE A C 1
ATOM 2172 O O . ILE A 1 296 ? -2.661 4.764 50.090 1.00 94.25 296 ILE A O 1
ATOM 2176 N N . VAL A 1 297 ? -2.901 5.391 47.948 1.00 95.56 297 VAL A N 1
ATOM 2177 C CA . VAL A 1 297 ? -2.682 4.066 47.354 1.00 95.56 297 VAL A CA 1
ATOM 2178 C C . VAL A 1 297 ? -1.308 4.093 46.696 1.00 95.56 297 VAL A C 1
ATOM 2180 O O . VAL A 1 297 ? -1.097 4.840 45.741 1.00 95.56 297 VAL A O 1
ATOM 2183 N N . ASP A 1 298 ? -0.359 3.366 47.280 1.00 94.38 298 ASP A N 1
ATOM 2184 C CA . ASP A 1 298 ? 1.045 3.384 46.861 1.00 94.38 298 ASP A CA 1
ATOM 2185 C C . ASP A 1 298 ? 1.275 2.575 45.566 1.00 94.38 298 ASP A C 1
ATOM 2187 O O . ASP A 1 298 ? 0.348 1.959 45.033 1.00 94.38 298 ASP A O 1
ATOM 2191 N N . GLU A 1 299 ? 2.506 2.586 45.055 1.00 91.81 299 GLU A N 1
ATOM 2192 C CA . GLU A 1 299 ? 2.902 1.891 43.819 1.00 91.81 299 GLU A CA 1
ATOM 2193 C C . GLU A 1 299 ? 2.461 0.414 43.826 1.00 91.81 299 GLU A C 1
ATOM 2195 O O . GLU A 1 299 ? 2.604 -0.294 44.828 1.00 91.81 299 GLU A O 1
ATOM 2200 N N . ASP A 1 300 ? 1.881 -0.056 42.719 1.00 90.25 300 ASP A N 1
ATOM 2201 C CA . ASP A 1 300 ? 1.337 -1.417 42.554 1.00 90.25 300 ASP A CA 1
ATOM 2202 C C . ASP A 1 300 ? 0.292 -1.853 43.610 1.00 90.25 300 ASP A C 1
ATOM 2204 O O . ASP A 1 300 ? -0.074 -3.032 43.691 1.00 90.25 300 ASP A O 1
ATOM 2208 N N . ALA A 1 301 ? -0.196 -0.945 44.460 1.00 95.69 301 ALA A N 1
ATOM 2209 C CA . ALA A 1 301 ? -1.211 -1.251 45.459 1.00 95.69 301 ALA A CA 1
ATOM 2210 C C . ALA A 1 301 ? -2.622 -1.143 44.864 1.00 95.69 301 ALA A C 1
ATOM 2212 O O . ALA A 1 301 ? -2.863 -0.449 43.879 1.00 95.69 301 ALA A O 1
ATOM 2213 N N . THR A 1 302 ? -3.591 -1.839 45.454 1.00 95.94 302 THR A N 1
ATOM 2214 C CA . THR A 1 302 ? -4.982 -1.839 44.979 1.00 95.94 302 THR A CA 1
ATOM 2215 C C . THR A 1 302 ? -5.946 -1.512 46.109 1.00 95.94 302 THR A C 1
ATOM 2217 O O . THR A 1 302 ? -5.955 -2.201 47.130 1.00 95.94 302 THR A O 1
ATOM 2220 N N . LEU A 1 303 ? -6.811 -0.519 45.900 1.00 95.44 303 LEU A N 1
ATOM 2221 C CA . LEU A 1 303 ? -8.008 -0.292 46.707 1.00 95.44 303 LEU A CA 1
ATOM 2222 C C . LEU A 1 303 ? -9.229 -0.830 45.956 1.00 95.44 303 LEU A C 1
ATOM 2224 O O . LEU A 1 303 ? -9.715 -0.217 45.010 1.00 95.44 303 LEU A O 1
ATOM 2228 N N . GLY A 1 304 ? -9.726 -1.985 46.381 1.00 93.62 304 GLY A N 1
ATOM 2229 C CA . GLY A 1 304 ? -10.921 -2.619 45.842 1.00 93.62 304 GLY A CA 1
ATOM 2230 C C . GLY A 1 304 ? -12.139 -2.432 46.742 1.00 93.62 304 GLY A C 1
ATOM 2231 O O . GLY A 1 304 ? -12.061 -2.590 47.961 1.00 93.62 304 GLY A O 1
ATOM 2232 N N . LEU A 1 305 ? -13.291 -2.166 46.133 1.00 93.25 305 LEU A N 1
ATOM 2233 C CA . LEU A 1 305 ? -14.586 -2.164 46.797 1.00 93.25 305 LEU A CA 1
ATOM 2234 C C . LEU A 1 305 ? -15.519 -3.160 46.127 1.00 93.25 305 LEU A C 1
ATOM 2236 O O . LEU A 1 305 ? -15.796 -3.038 44.937 1.00 93.25 305 LEU A O 1
ATOM 2240 N N . ALA A 1 306 ? -16.031 -4.135 46.870 1.00 89.88 306 ALA A N 1
ATOM 2241 C CA . ALA A 1 306 ? -16.981 -5.103 46.331 1.00 89.88 306 ALA A CA 1
ATOM 2242 C C . ALA A 1 306 ? -18.071 -5.444 47.351 1.00 89.88 306 ALA A C 1
ATOM 2244 O O . ALA A 1 306 ? -17.792 -5.617 48.528 1.00 89.88 306 ALA A O 1
ATOM 2245 N N . ASN A 1 307 ? -19.324 -5.526 46.902 1.00 85.75 307 ASN A N 1
ATOM 2246 C CA . ASN A 1 307 ? -20.460 -5.756 47.794 1.00 85.75 307 ASN A CA 1
ATOM 2247 C C . ASN A 1 307 ? -20.576 -7.240 48.164 1.00 85.75 307 ASN A C 1
ATOM 2249 O O . ASN A 1 307 ? -21.015 -8.047 47.339 1.00 85.75 307 ASN A O 1
ATOM 2253 N N . SER A 1 308 ? -20.231 -7.601 49.402 1.00 82.25 308 SER A N 1
ATOM 2254 C CA . SER A 1 308 ? -20.267 -8.992 49.874 1.00 82.25 308 SER A CA 1
ATOM 2255 C C . SER A 1 308 ? -21.675 -9.541 50.124 1.00 82.25 308 SER A C 1
ATOM 2257 O O . SER A 1 308 ? -21.871 -10.758 50.158 1.00 82.25 308 SER A O 1
ATOM 2259 N N . THR A 1 309 ? -22.674 -8.665 50.263 1.00 73.75 309 THR A N 1
ATOM 2260 C CA . THR A 1 309 ? -24.030 -9.042 50.704 1.00 73.75 309 THR A CA 1
ATOM 2261 C C . THR A 1 309 ? -25.061 -9.084 49.583 1.00 73.75 309 THR A C 1
ATOM 2263 O O . THR A 1 309 ? -26.146 -9.644 49.756 1.00 73.75 309 THR A O 1
ATOM 2266 N N . GLY A 1 310 ? -24.763 -8.463 48.438 1.00 69.00 310 GLY A N 1
ATOM 2267 C CA . GLY A 1 310 ? -25.720 -8.263 47.344 1.00 69.00 310 GLY A CA 1
ATOM 2268 C C . GLY A 1 310 ? -26.889 -7.328 47.693 1.00 69.00 310 GLY A C 1
ATOM 2269 O O . GLY A 1 310 ? -27.795 -7.151 46.877 1.00 69.00 310 GLY A O 1
ATOM 2270 N N . ALA A 1 311 ? -26.896 -6.728 48.889 1.00 68.38 311 ALA A N 1
ATOM 2271 C CA . ALA A 1 311 ? -27.883 -5.745 49.319 1.00 68.38 311 ALA A CA 1
ATOM 2272 C C . ALA A 1 311 ? -27.452 -4.326 48.919 1.00 68.38 311 ALA A C 1
ATOM 2274 O O . ALA A 1 311 ? -26.273 -4.057 48.730 1.00 68.38 311 ALA A O 1
ATOM 2275 N N . SER A 1 312 ? -28.386 -3.378 48.819 1.00 72.75 312 SER A N 1
ATOM 2276 C CA . SER A 1 312 ? -28.022 -1.971 48.599 1.00 72.75 312 SER A CA 1
ATOM 2277 C C . SER A 1 312 ? -27.226 -1.444 49.798 1.00 72.75 312 SER A C 1
ATOM 2279 O O . SER A 1 312 ? -27.786 -1.288 50.884 1.00 72.75 312 SER A O 1
ATOM 2281 N N . ILE A 1 313 ? -25.948 -1.137 49.586 1.00 77.38 313 ILE A N 1
ATOM 2282 C CA . ILE A 1 313 ? -25.104 -0.434 50.557 1.00 77.38 313 ILE A CA 1
ATOM 2283 C C . ILE A 1 313 ? -24.987 1.053 50.177 1.00 77.38 313 ILE A C 1
ATOM 2285 O O . ILE A 1 313 ? -25.097 1.383 48.993 1.00 77.38 313 ILE A O 1
ATOM 2289 N N . PRO A 1 314 ? -24.824 1.978 51.142 1.00 82.44 314 PRO A N 1
ATOM 2290 C CA . PRO A 1 314 ? -24.595 3.388 50.831 1.00 82.44 314 PRO A CA 1
ATOM 2291 C C . PRO A 1 314 ? -23.288 3.595 50.059 1.00 82.44 314 PRO A C 1
ATOM 2293 O O . PRO A 1 314 ? -22.351 2.814 50.208 1.00 82.44 314 PRO A O 1
ATOM 2296 N N . ALA A 1 315 ? -23.218 4.681 49.287 1.00 85.88 315 ALA A N 1
ATOM 2297 C CA . ALA A 1 315 ? -22.008 5.040 48.560 1.00 85.88 315 ALA A CA 1
ATOM 2298 C C . ALA A 1 315 ? -20.821 5.250 49.511 1.00 85.88 315 ALA A C 1
ATOM 2300 O O . ALA A 1 315 ? -20.960 5.838 50.590 1.00 85.88 315 ALA A O 1
ATOM 2301 N N . SER A 1 316 ? -19.654 4.789 49.078 1.00 90.19 316 SER A N 1
ATOM 2302 C CA . SER A 1 316 ? -18.378 5.120 49.698 1.00 90.19 316 SER A CA 1
ATOM 2303 C C . SER A 1 316 ? -18.001 6.569 49.396 1.00 90.19 316 SER A C 1
ATOM 2305 O O . SER A 1 316 ? -18.403 7.131 48.370 1.00 90.19 316 SER A O 1
ATOM 2307 N N . LEU A 1 317 ? -17.233 7.176 50.295 1.00 93.19 317 LEU A N 1
ATOM 2308 C CA . LEU A 1 317 ? -16.771 8.555 50.167 1.00 93.19 317 LEU A CA 1
ATOM 2309 C C . LEU A 1 317 ? -15.330 8.667 50.659 1.00 93.19 317 LEU A C 1
ATOM 2311 O O . LEU A 1 317 ? -15.066 8.375 51.822 1.00 93.19 317 LEU A O 1
ATOM 2315 N N . VAL A 1 318 ? -14.426 9.137 49.803 1.00 93.50 318 VAL A N 1
ATOM 2316 C CA . VAL A 1 318 ? -13.049 9.505 50.163 1.00 93.50 318 VAL A CA 1
ATOM 2317 C C . VAL A 1 318 ? -12.820 10.944 49.721 1.00 93.50 318 VAL A C 1
ATOM 2319 O O . VAL A 1 318 ? -12.811 11.239 48.529 1.00 93.50 318 VAL A O 1
ATOM 2322 N N . THR A 1 319 ? -12.685 11.869 50.668 1.00 90.94 319 THR A N 1
ATOM 2323 C CA . THR A 1 319 ? -12.593 13.302 50.335 1.00 90.94 319 THR A CA 1
ATOM 2324 C C . THR A 1 319 ? -11.215 13.753 49.858 1.00 90.94 319 THR A C 1
ATOM 2326 O O . THR A 1 319 ? -11.095 14.892 49.414 1.00 90.94 319 THR A O 1
ATOM 2329 N N . ASP A 1 320 ? -10.188 12.916 50.008 1.00 92.19 320 ASP A N 1
ATOM 2330 C CA . ASP A 1 320 ? -8.832 13.155 49.511 1.00 92.19 320 ASP A CA 1
ATOM 2331 C C . ASP A 1 320 ? -8.129 11.809 49.255 1.00 92.19 320 ASP A C 1
ATOM 2333 O O . ASP A 1 320 ? -7.684 11.137 50.185 1.00 92.19 320 ASP A O 1
ATOM 2337 N N . LEU A 1 321 ? -8.089 11.379 47.997 1.00 94.88 321 LEU A N 1
ATOM 2338 C CA . LEU A 1 321 ? -7.467 10.138 47.541 1.00 94.88 321 LEU A CA 1
ATOM 2339 C C . LEU A 1 321 ? -6.225 10.477 46.709 1.00 94.88 321 LEU A C 1
ATOM 2341 O O . LEU A 1 321 ? -6.323 11.168 45.704 1.00 94.88 321 LEU A O 1
ATOM 2345 N N . GLN A 1 322 ? -5.057 9.981 47.093 1.00 94.38 322 GLN A N 1
ATOM 2346 C CA . GLN A 1 322 ? -3.824 10.122 46.319 1.00 94.38 322 GLN A CA 1
ATOM 2347 C C . GLN A 1 322 ? -3.442 8.767 45.742 1.00 94.38 322 GLN A C 1
ATOM 2349 O O . GLN A 1 322 ? -3.322 7.787 46.475 1.00 94.38 322 GLN A O 1
ATOM 2354 N N . LEU A 1 323 ? -3.243 8.714 44.433 1.00 93.88 323 LEU A N 1
ATOM 2355 C CA . LEU A 1 323 ? -2.894 7.502 43.700 1.00 93.88 323 LEU A CA 1
ATOM 2356 C C . LEU A 1 323 ? -1.455 7.662 43.204 1.00 93.88 323 LEU A C 1
ATOM 2358 O O . LEU A 1 323 ? -1.123 8.682 42.603 1.00 93.88 323 LEU A O 1
ATOM 2362 N N . GLN A 1 324 ? -0.580 6.714 43.533 1.00 92.81 324 GLN A N 1
ATOM 2363 C CA . GLN A 1 324 ? 0.775 6.669 42.977 1.00 92.81 324 GLN A CA 1
ATOM 2364 C C . GLN A 1 324 ? 0.774 5.915 41.634 1.00 92.81 324 GLN A C 1
ATOM 2366 O O . GLN A 1 324 ? -0.137 5.110 41.399 1.00 92.81 324 GLN A O 1
ATOM 2371 N N . PRO A 1 325 ? 1.778 6.126 40.765 1.00 88.56 325 PRO A N 1
ATOM 2372 C CA . PRO A 1 325 ? 1.929 5.334 39.545 1.00 88.56 325 PRO A CA 1
ATOM 2373 C C . PRO A 1 325 ? 1.919 3.826 39.832 1.00 88.56 325 PRO A C 1
ATOM 2375 O O . PRO A 1 325 ? 2.438 3.379 40.852 1.00 88.56 325 PRO A O 1
ATOM 2378 N N . GLY A 1 326 ? 1.260 3.042 38.978 1.00 87.25 326 GLY A N 1
ATOM 2379 C CA . GLY A 1 326 ? 1.047 1.598 39.143 1.00 87.25 326 GLY A CA 1
ATOM 2380 C C . GLY A 1 326 ? -0.122 1.215 40.062 1.00 87.25 326 GLY A C 1
ATOM 2381 O O . GLY A 1 326 ? -0.553 0.059 40.062 1.00 87.25 326 GLY A O 1
ATOM 2382 N N . SER A 1 327 ? -0.677 2.151 40.839 1.00 94.56 327 SER A N 1
ATOM 2383 C CA . SER A 1 327 ? -1.794 1.852 41.744 1.00 94.56 327 SER A CA 1
ATOM 2384 C C . SER A 1 327 ? -3.105 1.550 41.000 1.00 94.56 327 SER A C 1
ATOM 2386 O O . SER A 1 327 ? -3.323 1.962 39.857 1.00 94.56 327 SER A O 1
ATOM 2388 N N . SER A 1 328 ? -4.012 0.818 41.652 1.00 95.19 328 SER A N 1
ATOM 2389 C CA . SER A 1 328 ? -5.329 0.484 41.107 1.00 95.19 328 SER A CA 1
ATOM 2390 C C . SER A 1 328 ? -6.467 0.830 42.064 1.00 95.19 328 SER A C 1
ATOM 2392 O O . SER A 1 328 ? -6.425 0.531 43.259 1.00 95.19 328 SER A O 1
ATOM 2394 N N . LEU A 1 329 ? -7.526 1.415 41.514 1.00 95.25 329 LEU A N 1
ATOM 2395 C CA . LEU A 1 329 ? -8.794 1.647 42.188 1.00 95.25 329 LEU A CA 1
ATOM 2396 C C . LEU A 1 329 ? -9.874 0.813 41.504 1.00 95.25 329 LEU A C 1
ATOM 2398 O O . LEU A 1 329 ? -10.077 0.930 40.296 1.00 95.25 329 LEU A O 1
ATOM 2402 N N . GLN A 1 330 ? -10.563 -0.031 42.268 1.00 95.31 330 GLN A N 1
ATOM 2403 C CA . GLN A 1 330 ? -11.513 -0.992 41.713 1.00 95.31 330 GLN A CA 1
ATOM 2404 C C . GLN A 1 330 ? -12.859 -0.939 42.435 1.00 95.31 330 GLN A C 1
ATOM 2406 O O . GLN A 1 330 ? -12.896 -0.942 43.665 1.00 95.31 330 GLN A O 1
ATOM 2411 N N . THR A 1 331 ? -13.973 -0.963 41.700 1.00 93.88 331 THR A N 1
ATOM 2412 C CA . THR A 1 331 ? -15.317 -1.159 42.271 1.00 93.88 331 THR A CA 1
ATOM 2413 C C . THR A 1 331 ? -16.061 -2.323 41.623 1.00 93.88 331 THR A C 1
ATOM 2415 O O . THR A 1 331 ? -15.899 -2.643 40.442 1.00 93.88 331 THR A O 1
ATOM 2418 N N . SER A 1 332 ? -16.911 -2.977 42.416 1.00 91.62 332 SER A N 1
ATOM 2419 C CA . SER A 1 332 ? -17.833 -4.011 41.960 1.00 91.62 332 SER A CA 1
ATOM 2420 C C . SER A 1 332 ? -19.180 -3.920 42.678 1.00 91.62 332 SER A C 1
ATOM 2422 O O . SER A 1 332 ? -19.276 -4.209 43.873 1.00 91.62 332 SER A O 1
ATOM 2424 N N . ASN A 1 333 ? -20.238 -3.537 41.952 1.00 88.44 333 ASN A N 1
ATOM 2425 C CA . ASN A 1 333 ? -21.602 -3.341 42.485 1.00 88.44 333 ASN A CA 1
ATOM 2426 C C . ASN A 1 333 ? -21.713 -2.308 43.634 1.00 88.44 333 ASN A C 1
ATOM 2428 O O . ASN A 1 333 ? -22.602 -2.420 44.486 1.00 88.44 333 ASN A O 1
ATOM 2432 N N . ILE A 1 334 ? -20.788 -1.343 43.692 1.00 90.50 334 ILE A N 1
ATOM 2433 C CA . ILE A 1 334 ? -20.698 -0.289 44.714 1.00 90.50 334 ILE A CA 1
ATOM 2434 C C . ILE A 1 334 ? -20.357 1.043 44.058 1.00 90.50 334 ILE A C 1
ATOM 2436 O O . ILE A 1 334 ? -19.532 1.084 43.151 1.00 90.50 334 ILE A O 1
ATOM 2440 N N . VAL A 1 335 ? -20.929 2.122 44.594 1.00 92.62 335 VAL A N 1
ATOM 2441 C CA . VAL A 1 335 ? -20.571 3.505 44.262 1.00 92.62 335 VAL A CA 1
ATOM 2442 C C . VAL A 1 335 ? -19.443 3.999 45.170 1.00 92.62 335 VAL A C 1
ATOM 2444 O O . VAL A 1 335 ? -19.583 3.965 46.397 1.00 92.62 335 VAL A O 1
ATOM 2447 N N . LEU A 1 336 ? -18.358 4.510 44.592 1.00 94.88 336 LEU A N 1
ATOM 2448 C CA . LEU A 1 336 ? -17.310 5.260 45.283 1.00 94.88 336 LEU A CA 1
ATOM 2449 C C . LEU A 1 336 ? -17.283 6.696 44.765 1.00 94.88 336 LEU A C 1
ATOM 2451 O O . LEU A 1 336 ? -17.039 6.921 43.588 1.00 94.88 336 LEU A O 1
ATOM 2455 N N . ASN A 1 337 ? -17.464 7.660 45.666 1.00 94.81 337 ASN A N 1
ATOM 2456 C CA . ASN A 1 337 ? -17.171 9.063 45.396 1.00 94.81 337 ASN A CA 1
ATOM 2457 C C . ASN A 1 337 ? -15.786 9.384 45.958 1.00 94.81 337 ASN A C 1
ATOM 2459 O O . ASN A 1 337 ? -15.595 9.327 47.176 1.00 94.81 337 ASN A O 1
ATOM 2463 N N . ALA A 1 338 ? -14.830 9.705 45.095 1.00 93.56 338 ALA A N 1
ATOM 2464 C CA . ALA A 1 338 ? -13.471 10.031 45.496 1.00 93.56 338 ALA A CA 1
ATOM 2465 C C . ALA A 1 338 ? -13.055 11.384 44.922 1.00 93.56 338 ALA A C 1
ATOM 2467 O O . ALA A 1 338 ? -13.103 11.588 43.713 1.00 93.56 338 ALA A O 1
ATOM 2468 N N . THR A 1 339 ? -12.608 12.295 45.784 1.00 94.00 339 THR A N 1
ATOM 2469 C CA . THR A 1 339 ? -11.839 13.457 45.332 1.00 94.00 339 THR A CA 1
ATOM 2470 C C . THR A 1 339 ? -10.391 13.035 45.250 1.00 94.00 339 THR A C 1
ATOM 2472 O O . THR A 1 339 ? -9.765 12.793 46.280 1.00 94.00 339 THR A O 1
ATOM 2475 N N . VAL A 1 340 ? -9.861 12.928 44.043 1.00 91.69 340 VAL A N 1
ATOM 2476 C CA . VAL A 1 340 ? -8.476 12.531 43.840 1.00 91.69 340 VAL A CA 1
ATOM 2477 C C . VAL A 1 340 ? -7.603 13.779 43.758 1.00 91.69 340 VAL A C 1
ATOM 2479 O O . VAL A 1 340 ? -7.928 14.747 43.068 1.00 91.69 340 VAL A O 1
ATOM 2482 N N . THR A 1 341 ? -6.498 13.779 44.499 1.00 84.38 341 THR A N 1
ATOM 2483 C CA . THR A 1 341 ? -5.498 14.846 44.461 1.00 84.38 341 THR A CA 1
ATOM 2484 C C . THR A 1 341 ? -4.159 14.279 43.994 1.00 84.38 341 THR A C 1
ATOM 2486 O O . THR A 1 341 ? -3.705 13.245 44.474 1.00 84.38 341 THR A O 1
ATOM 2489 N N . GLY A 1 342 ? -3.511 14.945 43.035 1.00 78.50 342 GLY A N 1
ATOM 2490 C CA . GLY A 1 342 ? -2.236 14.493 42.464 1.00 78.50 342 GLY A CA 1
ATOM 2491 C C . GLY A 1 342 ? -2.335 14.118 40.986 1.00 78.50 342 GLY A C 1
ATOM 2492 O O . GLY A 1 342 ? -3.253 14.554 40.299 1.00 78.50 342 GLY A O 1
ATOM 2493 N N . SER A 1 343 ? -1.339 13.373 40.501 1.00 83.56 343 SER A N 1
ATOM 2494 C CA . SER A 1 343 ? -1.302 12.870 39.124 1.00 83.56 343 SER A CA 1
ATOM 2495 C C . SER A 1 343 ? -2.112 11.577 38.997 1.00 83.56 343 SER A C 1
ATOM 2497 O O . SER A 1 343 ? -2.248 10.839 39.970 1.00 83.56 343 SER A O 1
ATOM 2499 N N . LEU A 1 344 ? -2.621 11.304 37.797 1.00 89.25 344 LEU A N 1
ATOM 2500 C CA . LEU A 1 344 ? -3.186 10.004 37.415 1.00 89.25 344 LEU A CA 1
ATOM 2501 C C . LEU A 1 344 ? -2.242 9.192 36.511 1.00 89.25 344 LEU A C 1
ATOM 2503 O O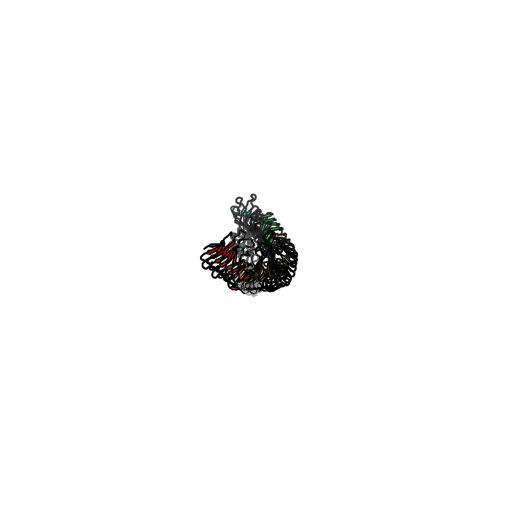 . LEU A 1 344 ? -2.659 8.178 35.957 1.00 89.25 344 LEU A O 1
ATOM 2507 N N . ASP A 1 345 ? -0.987 9.627 36.366 1.00 87.38 345 ASP A N 1
ATOM 2508 C CA . ASP A 1 345 ? 0.030 8.892 35.606 1.00 87.38 345 ASP A CA 1
ATOM 2509 C C . ASP A 1 345 ? 0.154 7.454 36.128 1.00 87.38 345 ASP A C 1
ATOM 2511 O O . ASP A 1 345 ? 0.368 7.246 37.325 1.00 87.38 345 ASP A O 1
ATOM 2515 N N . GLY A 1 346 ? -0.015 6.466 35.247 1.00 87.50 346 GLY A N 1
ATOM 2516 C CA . GLY A 1 346 ? 0.166 5.050 35.579 1.00 87.50 346 GLY A CA 1
ATOM 2517 C C . GLY A 1 346 ? -0.935 4.430 36.440 1.00 87.50 346 GLY A C 1
ATOM 2518 O O . GLY A 1 346 ? -0.722 3.361 37.013 1.00 87.50 346 GLY A O 1
ATOM 2519 N N . VAL A 1 347 ? -2.085 5.088 36.598 1.00 93.19 347 VAL A N 1
ATOM 2520 C CA . VAL A 1 347 ? -3.178 4.616 37.462 1.00 93.19 347 VAL A CA 1
ATOM 2521 C C . VAL A 1 347 ? -4.151 3.709 36.701 1.00 93.19 347 VAL A C 1
ATOM 2523 O O . VAL A 1 347 ? -4.519 3.981 35.563 1.00 93.19 347 VAL A O 1
ATOM 2526 N N . ASN A 1 348 ? -4.646 2.658 37.366 1.00 95.12 348 ASN A N 1
ATOM 2527 C CA . ASN A 1 348 ? -5.680 1.762 36.835 1.00 95.12 348 ASN A CA 1
ATOM 2528 C C . ASN A 1 348 ? -7.032 1.972 37.540 1.00 95.12 348 ASN A C 1
ATOM 2530 O O . ASN A 1 348 ? -7.192 1.573 38.698 1.00 95.12 348 ASN A O 1
ATOM 2534 N N . LEU A 1 349 ? -8.030 2.518 36.846 1.00 95.81 349 LEU A N 1
ATOM 2535 C CA . LEU A 1 349 ? -9.403 2.682 37.337 1.00 95.81 349 LEU A CA 1
ATOM 2536 C C . LEU A 1 349 ? -10.319 1.625 36.710 1.00 95.81 349 LEU A C 1
ATOM 2538 O O . LEU A 1 349 ? -10.494 1.579 35.494 1.00 95.81 349 LEU A O 1
ATOM 2542 N N . ILE A 1 350 ? -10.909 0.757 37.532 1.00 95.50 350 ILE A N 1
ATOM 2543 C CA . ILE A 1 350 ? -11.675 -0.398 37.046 1.00 95.50 350 ILE A CA 1
ATOM 2544 C C . ILE A 1 350 ? -13.034 -0.468 37.745 1.00 95.50 350 ILE A C 1
ATOM 2546 O O . ILE A 1 350 ? -13.111 -0.621 38.962 1.00 95.50 350 ILE A O 1
ATOM 2550 N N . ALA A 1 351 ? -14.121 -0.431 36.981 1.00 95.06 351 ALA A N 1
ATOM 2551 C CA . ALA A 1 351 ? -15.480 -0.609 37.483 1.00 95.06 351 ALA A CA 1
ATOM 2552 C C . ALA A 1 351 ? -16.126 -1.850 36.844 1.00 95.06 351 ALA A C 1
ATOM 2554 O O . ALA A 1 351 ? -16.073 -2.060 35.632 1.00 95.06 351 ALA A O 1
ATOM 2555 N N . THR A 1 352 ? -16.741 -2.710 37.658 1.00 91.56 352 THR A N 1
ATOM 2556 C CA . THR A 1 352 ? -17.390 -3.953 37.197 1.00 91.56 352 THR A CA 1
ATOM 2557 C C . THR A 1 352 ? -18.757 -4.163 37.846 1.00 91.56 352 THR A C 1
ATOM 2559 O O . THR A 1 352 ? -19.033 -3.657 38.935 1.00 91.56 352 THR A O 1
ATOM 2562 N N . GLY A 1 353 ? -19.636 -4.939 37.201 1.00 86.75 353 GLY A N 1
ATOM 2563 C CA . GLY A 1 353 ? -21.022 -5.081 37.667 1.00 86.75 353 GLY A CA 1
ATOM 2564 C C . GLY A 1 353 ? -21.720 -3.719 37.747 1.00 86.75 353 GLY A C 1
ATOM 2565 O O . GLY A 1 353 ? -21.313 -2.787 37.077 1.00 86.75 353 GLY A O 1
ATOM 2566 N N . ALA A 1 354 ? -22.707 -3.548 38.624 1.00 86.00 354 ALA A N 1
ATOM 2567 C CA . ALA A 1 354 ? -23.346 -2.246 38.864 1.00 86.00 354 ALA A CA 1
ATOM 2568 C C . ALA A 1 354 ? -22.480 -1.287 39.722 1.00 86.00 354 ALA A C 1
ATOM 2570 O O . ALA A 1 354 ? -22.990 -0.647 40.641 1.00 86.00 354 ALA A O 1
ATOM 2571 N N . GLY A 1 355 ? -21.153 -1.313 39.555 1.00 89.88 355 GLY A N 1
ATOM 2572 C CA . GLY A 1 355 ? -20.211 -0.474 40.299 1.00 89.88 355 GLY A CA 1
ATOM 2573 C C . GLY A 1 355 ? -20.021 0.891 39.645 1.00 89.88 355 GLY A C 1
ATOM 2574 O O . GLY A 1 355 ? -19.976 0.973 38.425 1.00 89.88 355 GLY A O 1
ATOM 2575 N N . GLU A 1 356 ? -19.877 1.944 40.448 1.00 93.94 356 GLU A N 1
ATOM 2576 C CA . GLU A 1 356 ? -19.682 3.317 39.967 1.00 93.94 356 GLU A CA 1
ATOM 2577 C C . GLU A 1 356 ? -18.432 3.932 40.622 1.00 93.94 356 GLU A C 1
ATOM 2579 O O . GLU A 1 356 ? -18.264 3.868 41.843 1.00 93.94 356 GLU A O 1
ATOM 2584 N N . LEU A 1 357 ? -17.543 4.511 39.818 1.00 95.25 357 LEU A N 1
ATOM 2585 C CA . LEU A 1 357 ? -16.381 5.293 40.241 1.00 95.25 357 LEU A CA 1
ATOM 2586 C C . LEU A 1 357 ? -16.618 6.761 39.881 1.00 95.25 357 LEU A C 1
ATOM 2588 O O . LEU A 1 357 ? -16.411 7.143 38.738 1.00 95.25 357 LEU A O 1
ATOM 2592 N N . ASN A 1 358 ? -17.005 7.579 40.857 1.00 94.88 358 ASN A N 1
ATOM 2593 C CA . ASN A 1 358 ? -17.203 9.017 40.682 1.00 94.88 358 ASN A CA 1
ATOM 2594 C C . ASN A 1 358 ? -15.941 9.747 41.153 1.00 94.88 358 ASN A C 1
ATOM 2596 O O . ASN A 1 358 ? -15.685 9.868 42.357 1.00 94.88 358 ASN A O 1
ATOM 2600 N N . ILE A 1 359 ? -15.139 10.193 40.195 1.00 93.62 359 ILE A N 1
ATOM 2601 C CA . ILE A 1 359 ? -13.790 10.717 40.382 1.00 93.62 359 ILE A CA 1
ATOM 2602 C C . ILE A 1 359 ? -13.821 12.236 40.211 1.00 93.62 359 ILE A C 1
ATOM 2604 O O . ILE A 1 359 ? -13.903 12.746 39.099 1.00 93.62 359 ILE A O 1
ATOM 2608 N N . ILE A 1 360 ? -13.755 12.970 41.321 1.00 91.88 360 ILE A N 1
ATOM 2609 C CA . ILE A 1 360 ? -13.619 14.432 41.316 1.00 91.88 360 ILE A CA 1
ATOM 2610 C C . ILE A 1 360 ? -12.130 14.764 41.210 1.00 91.88 360 ILE A C 1
ATOM 2612 O O . ILE A 1 360 ? -11.341 14.324 42.048 1.00 91.88 360 ILE A O 1
ATOM 2616 N N . GLN A 1 361 ? -11.748 15.536 40.196 1.00 86.31 361 GLN A N 1
ATOM 2617 C CA . GLN A 1 361 ? -10.351 15.841 39.858 1.00 86.31 361 GLN A CA 1
ATOM 2618 C C . GLN A 1 361 ? -10.136 17.343 39.633 1.00 86.31 361 GLN A C 1
ATOM 2620 O O . GLN A 1 361 ? -11.093 18.118 39.568 1.00 86.31 361 GLN A O 1
ATOM 2625 N N . PRO A 1 362 ? -8.880 17.806 39.504 1.00 85.00 362 PRO A N 1
ATOM 2626 C CA . PRO A 1 362 ? -8.599 19.131 38.976 1.00 85.00 362 PRO A CA 1
ATOM 2627 C C . PRO A 1 362 ? -9.187 19.331 37.572 1.00 85.00 362 PRO A C 1
ATOM 2629 O O . PRO A 1 362 ? -9.211 18.423 36.750 1.00 85.00 362 PRO A O 1
ATOM 2632 N N . THR A 1 363 ? -9.556 20.579 37.269 1.00 90.62 363 THR A N 1
ATOM 2633 C CA . THR A 1 363 ? -10.065 20.985 35.940 1.00 90.62 363 THR A CA 1
ATOM 2634 C C . THR A 1 363 ? -9.127 20.686 34.767 1.00 90.62 363 THR A C 1
ATOM 2636 O O . THR A 1 363 ? -9.590 20.551 33.636 1.00 90.62 363 THR A O 1
ATOM 2639 N N . THR A 1 364 ? -7.822 20.567 35.018 1.00 90.31 364 THR A N 1
ATOM 2640 C CA . THR A 1 364 ? -6.817 20.196 34.019 1.00 90.31 364 THR A CA 1
ATOM 2641 C C . THR A 1 364 ? -5.997 19.029 34.542 1.00 90.31 364 THR A C 1
ATOM 2643 O O . THR A 1 364 ? -5.431 19.126 35.634 1.00 90.31 364 THR A O 1
ATOM 2646 N N . LEU A 1 365 ? -5.905 17.969 33.746 1.00 89.94 365 LEU A N 1
ATOM 2647 C CA . LEU A 1 365 ? -5.047 16.818 33.990 1.00 89.94 365 LEU A CA 1
ATOM 2648 C C . LEU A 1 365 ? -3.910 16.818 32.963 1.00 89.94 365 LEU A C 1
ATOM 2650 O O . LEU A 1 365 ? -4.161 16.871 31.763 1.00 89.94 365 LEU A O 1
ATOM 2654 N N . LEU A 1 366 ? -2.671 16.782 33.452 1.00 89.00 366 LEU A N 1
ATOM 2655 C CA . LEU A 1 366 ? -1.463 16.652 32.639 1.00 89.00 366 LEU A CA 1
ATOM 2656 C C . LEU A 1 366 ? -0.842 15.286 32.930 1.00 89.00 366 LEU A C 1
ATOM 2658 O O . LEU A 1 366 ? -0.532 15.003 34.089 1.00 89.00 366 LEU A O 1
ATOM 2662 N N . MET A 1 367 ? -0.657 14.475 31.894 1.00 88.44 367 MET A N 1
ATOM 2663 C CA . MET A 1 367 ? 0.027 13.182 31.962 1.00 88.44 367 MET A CA 1
ATOM 2664 C C . MET A 1 367 ? 1.407 13.292 31.321 1.00 88.44 367 MET A C 1
ATOM 2666 O O . MET A 1 367 ? 1.567 14.019 30.338 1.00 88.44 367 MET A O 1
ATOM 2670 N N . THR A 1 368 ? 2.411 12.619 31.882 1.00 83.00 368 THR A N 1
ATOM 2671 C CA . THR A 1 368 ? 3.812 12.865 31.507 1.00 83.00 368 THR A CA 1
ATOM 2672 C C . THR A 1 368 ? 4.623 11.625 31.176 1.00 83.00 368 THR A C 1
ATOM 2674 O O . THR A 1 368 ? 5.538 11.752 30.366 1.00 83.00 368 THR A O 1
ATOM 2677 N N . GLU A 1 369 ? 4.342 10.468 31.775 1.00 74.38 369 GLU A N 1
ATOM 2678 C CA . GLU A 1 369 ? 5.246 9.313 31.665 1.00 74.38 369 GLU A CA 1
ATOM 2679 C C . GLU A 1 369 ? 4.547 7.956 31.461 1.00 74.38 369 GLU A C 1
ATOM 2681 O O . GLU A 1 369 ? 5.156 7.074 30.865 1.00 74.38 369 GLU A O 1
ATOM 2686 N N . ASP A 1 370 ? 3.296 7.765 31.890 1.00 82.06 370 ASP A N 1
ATOM 2687 C CA . ASP A 1 370 ? 2.673 6.442 32.027 1.00 82.06 370 ASP A CA 1
ATOM 2688 C C . ASP A 1 370 ? 1.224 6.367 31.489 1.00 82.06 370 ASP A C 1
ATOM 2690 O O . ASP A 1 370 ? 0.616 7.346 31.052 1.00 82.06 370 ASP A O 1
ATOM 2694 N N . VAL A 1 371 ? 0.656 5.152 31.512 1.00 87.06 371 VAL A N 1
ATOM 2695 C CA . VAL A 1 371 ? -0.689 4.852 30.998 1.00 87.06 371 VAL A CA 1
ATOM 2696 C C . VAL A 1 371 ? -1.760 5.010 32.082 1.00 87.06 371 VAL A C 1
ATOM 2698 O O . VAL A 1 371 ? -1.689 4.362 33.126 1.00 87.06 371 VAL A O 1
ATOM 2701 N N . LEU A 1 372 ? -2.794 5.807 31.818 1.00 90.94 372 LEU A N 1
ATOM 2702 C CA . LEU A 1 372 ? -4.042 5.824 32.584 1.00 90.94 372 LEU A CA 1
ATOM 2703 C C . LEU A 1 372 ? -5.000 4.797 31.980 1.00 90.94 372 LEU A C 1
ATOM 2705 O O . LEU A 1 372 ? -5.553 5.016 30.904 1.00 90.94 372 LEU A O 1
ATOM 2709 N N . TRP A 1 373 ? -5.223 3.692 32.687 1.00 92.44 373 TRP A N 1
ATOM 2710 C CA . TRP A 1 373 ? -6.133 2.638 32.244 1.00 92.44 373 TRP A CA 1
ATOM 2711 C C . TRP A 1 373 ? -7.517 2.818 32.867 1.00 92.44 373 TRP A C 1
ATOM 2713 O O . TRP A 1 373 ? -7.658 2.784 34.093 1.00 92.44 373 TRP A O 1
ATOM 2723 N N . LEU A 1 374 ? -8.553 2.951 32.042 1.00 94.81 374 LEU A N 1
ATOM 2724 C CA . LEU A 1 374 ? -9.953 2.991 32.459 1.00 94.81 374 LEU A CA 1
ATOM 2725 C C . LEU A 1 374 ? -10.674 1.764 31.898 1.00 94.81 374 LEU A C 1
ATOM 2727 O O . LEU A 1 374 ? -10.735 1.578 30.688 1.00 94.81 374 LEU A O 1
ATOM 2731 N N . ALA A 1 375 ? -11.269 0.940 32.758 1.00 93.94 375 ALA A N 1
ATOM 2732 C CA . ALA A 1 375 ? -12.053 -0.214 32.318 1.00 93.94 375 ALA A CA 1
ATOM 2733 C C . ALA A 1 375 ? -13.424 -0.260 32.986 1.00 93.94 375 ALA A C 1
ATOM 2735 O O . ALA A 1 375 ? -13.523 -0.360 34.210 1.00 93.94 375 ALA A O 1
ATOM 2736 N N . SER A 1 376 ? -14.482 -0.258 32.177 1.00 93.56 376 SER A N 1
ATOM 2737 C CA . SER A 1 376 ? -15.869 -0.355 32.639 1.00 93.56 376 SER A CA 1
ATOM 2738 C C . SER A 1 376 ? -16.540 -1.603 32.061 1.00 93.56 376 SER A C 1
ATOM 2740 O O . SER A 1 376 ? -16.576 -1.795 30.846 1.00 93.56 376 SER A O 1
ATOM 2742 N N . GLY A 1 377 ? -17.023 -2.492 32.932 1.00 88.94 377 GLY A N 1
ATOM 2743 C CA . GLY A 1 377 ? -17.728 -3.727 32.566 1.00 88.94 377 GLY A CA 1
ATOM 2744 C C . GLY A 1 377 ? -19.256 -3.610 32.633 1.00 88.94 377 GLY A C 1
ATOM 2745 O O . GLY A 1 377 ? -19.810 -2.538 32.830 1.00 88.94 377 GLY A O 1
ATOM 2746 N N . ALA A 1 378 ? -19.964 -4.739 32.533 1.00 86.75 378 ALA A N 1
ATOM 2747 C CA . ALA A 1 378 ? -21.427 -4.756 32.433 1.00 86.75 378 ALA A CA 1
ATOM 2748 C C . ALA A 1 378 ? -22.164 -4.012 33.564 1.00 86.75 378 ALA A C 1
ATOM 2750 O O . ALA A 1 378 ? -22.172 -4.480 34.706 1.00 86.75 378 ALA A O 1
ATOM 2751 N N . GLY A 1 379 ? -22.850 -2.916 33.212 1.00 84.12 379 GLY A N 1
ATOM 2752 C CA . GLY A 1 379 ? -23.619 -2.075 34.134 1.00 84.12 379 GLY A CA 1
ATOM 2753 C C . GLY A 1 379 ? -22.777 -1.129 34.992 1.00 84.12 379 GLY A C 1
ATOM 2754 O O . GLY A 1 379 ? -23.336 -0.508 35.895 1.00 84.12 379 GLY A O 1
ATOM 2755 N N . ALA A 1 380 ? -21.470 -1.047 34.738 1.00 93.94 380 ALA A N 1
ATOM 2756 C CA . ALA A 1 380 ? -20.540 -0.247 35.517 1.00 93.94 380 ALA A CA 1
ATOM 2757 C C . ALA A 1 380 ? -20.431 1.179 34.973 1.00 93.94 380 ALA A C 1
ATOM 2759 O O . ALA A 1 380 ? -20.757 1.438 33.814 1.00 93.94 380 ALA A O 1
ATOM 2760 N N . LEU A 1 381 ? -19.946 2.097 35.805 1.00 94.94 381 LEU A N 1
ATOM 2761 C CA . LEU A 1 381 ? -19.734 3.495 35.456 1.00 94.94 381 LEU A CA 1
ATOM 2762 C C . LEU A 1 381 ? -18.387 3.984 35.993 1.00 94.94 381 LEU A C 1
ATOM 2764 O O . LEU A 1 381 ? -18.068 3.783 37.163 1.00 94.94 381 LEU A O 1
ATOM 2768 N N . ILE A 1 382 ? -17.623 4.674 35.155 1.00 96.56 382 ILE A N 1
ATOM 2769 C CA . ILE A 1 382 ? -16.540 5.564 35.582 1.00 96.56 382 ILE A CA 1
ATOM 2770 C C . ILE A 1 382 ? -16.953 6.977 35.172 1.00 96.56 382 ILE A C 1
ATOM 2772 O O . ILE A 1 382 ? -17.171 7.216 33.991 1.00 96.56 382 ILE A O 1
ATOM 2776 N N . ASP A 1 383 ? -17.092 7.889 36.128 1.00 95.56 383 ASP A N 1
ATOM 2777 C CA . ASP A 1 383 ? -17.555 9.265 35.925 1.00 95.56 383 ASP A CA 1
ATOM 2778 C C . ASP A 1 383 ? -16.484 10.250 36.412 1.00 95.56 383 ASP A C 1
ATOM 2780 O O . ASP A 1 383 ? -16.151 10.284 37.601 1.00 95.56 383 ASP A O 1
ATOM 2784 N N . PHE A 1 384 ? -15.917 11.031 35.493 1.00 94.62 384 PHE A N 1
ATOM 2785 C CA . PHE A 1 384 ? -14.960 12.092 35.801 1.00 94.62 384 PHE A CA 1
ATOM 2786 C C . PHE A 1 384 ? -15.678 13.425 35.994 1.00 94.62 384 PHE A C 1
ATOM 2788 O O . PHE A 1 384 ? -16.169 14.033 35.049 1.00 94.62 384 PHE A O 1
ATOM 2795 N N . ILE A 1 385 ? -15.666 13.935 37.219 1.00 92.00 385 ILE A N 1
ATOM 2796 C CA . ILE A 1 385 ? -16.333 15.183 37.590 1.00 92.00 385 ILE A CA 1
ATOM 2797 C C . ILE A 1 385 ? -15.311 16.330 37.568 1.00 92.00 385 ILE A C 1
ATOM 2799 O O . ILE A 1 385 ? -14.183 16.172 38.039 1.00 92.00 385 ILE A O 1
ATOM 2803 N N . ASP A 1 386 ? -15.725 17.490 37.047 1.00 91.44 386 ASP A N 1
ATOM 2804 C CA . ASP A 1 386 ? -14.963 18.747 36.916 1.00 91.44 386 ASP A CA 1
ATOM 2805 C C . ASP A 1 386 ? -13.788 18.745 35.905 1.00 91.44 386 ASP A C 1
ATOM 2807 O O . ASP A 1 386 ? -13.175 19.796 35.696 1.00 91.44 386 ASP A O 1
ATOM 2811 N N . LEU A 1 387 ? -13.455 17.621 35.253 1.00 93.81 387 LEU A N 1
ATOM 2812 C CA . LEU A 1 387 ? -12.352 17.558 34.280 1.00 93.81 387 LEU A CA 1
ATOM 2813 C C . LEU A 1 387 ? -12.724 18.271 32.969 1.00 93.81 387 LEU A C 1
ATOM 2815 O O . LEU A 1 387 ? -13.628 17.835 32.265 1.00 93.81 387 LEU A O 1
ATOM 2819 N N . GLN A 1 388 ? -11.992 19.332 32.615 1.00 95.31 388 GLN A N 1
ATOM 2820 C CA . GLN A 1 388 ? -12.250 20.158 31.424 1.00 95.31 388 GLN A CA 1
ATOM 2821 C C . GLN A 1 388 ? -11.158 20.060 30.357 1.00 95.31 388 GLN A C 1
ATOM 2823 O O . GLN A 1 388 ? -11.442 20.268 29.179 1.00 95.31 388 GLN A O 1
ATOM 2828 N N . SER A 1 389 ? -9.922 19.747 30.747 1.00 94.50 389 SER A N 1
ATOM 2829 C CA . SER A 1 389 ? -8.784 19.627 29.832 1.00 94.50 389 SER A CA 1
ATOM 2830 C C . SER A 1 389 ? -7.910 18.438 30.203 1.00 94.50 389 SER A C 1
ATOM 2832 O O . SER A 1 389 ? -7.506 18.318 31.361 1.00 94.50 389 SER A O 1
ATOM 2834 N N . LEU A 1 390 ? -7.560 17.623 29.212 1.00 93.44 390 LEU A N 1
ATOM 2835 C CA . LEU A 1 390 ? -6.588 16.538 29.318 1.00 93.44 390 LEU A CA 1
ATOM 2836 C C . LEU A 1 390 ? -5.445 16.791 28.329 1.00 93.44 390 LEU A C 1
ATOM 2838 O O . LEU A 1 390 ? -5.679 16.953 27.134 1.00 93.44 390 LEU A O 1
ATOM 2842 N N . GLU A 1 391 ? -4.221 16.857 28.840 1.00 91.88 391 GLU A N 1
ATOM 2843 C CA . GLU A 1 391 ? -3.005 17.039 28.048 1.00 91.88 391 GLU A CA 1
ATOM 2844 C C . GLU A 1 391 ? -2.075 15.843 28.273 1.00 91.88 391 GLU A C 1
ATOM 2846 O O . GLU A 1 391 ? -1.676 15.570 29.409 1.00 91.88 391 GLU A O 1
ATOM 2851 N N . LEU A 1 392 ? -1.733 15.130 27.199 1.00 88.88 392 LEU A N 1
ATOM 2852 C CA . LEU A 1 392 ? -0.686 14.112 27.199 1.00 88.88 392 LEU A CA 1
ATOM 2853 C C . LEU A 1 392 ? 0.611 14.782 26.732 1.00 88.88 392 LEU A C 1
ATOM 2855 O O . LEU A 1 392 ? 0.680 15.340 25.635 1.00 88.88 392 LEU A O 1
ATOM 2859 N N . GLY A 1 393 ? 1.612 14.821 27.608 1.00 81.06 393 GLY A N 1
ATOM 2860 C CA . GLY A 1 393 ? 2.898 15.459 27.342 1.00 81.06 393 GLY A CA 1
ATOM 2861 C C . GLY A 1 393 ? 3.751 14.702 26.322 1.00 81.06 393 GLY A C 1
ATOM 2862 O O . GLY A 1 393 ? 3.444 13.579 25.936 1.00 81.06 393 GLY A O 1
ATOM 2863 N N . THR A 1 394 ? 4.862 15.318 25.917 1.00 74.69 394 THR A N 1
ATOM 2864 C CA . THR A 1 394 ? 5.829 14.708 24.994 1.00 74.69 394 THR A CA 1
ATOM 2865 C C . THR A 1 394 ? 6.506 13.486 25.626 1.00 74.69 394 THR A C 1
ATOM 2867 O O . THR A 1 394 ? 6.927 13.599 26.786 1.00 74.69 394 THR A O 1
ATOM 2870 N N . PRO A 1 395 ? 6.726 12.384 24.885 1.00 68.06 395 PRO A N 1
ATOM 2871 C CA . PRO A 1 395 ? 7.458 11.225 25.380 1.00 68.06 395 PRO A CA 1
ATOM 2872 C C . PRO A 1 395 ? 8.847 11.595 25.920 1.00 68.06 395 PRO A C 1
ATOM 2874 O O . PRO A 1 395 ? 9.558 12.438 25.365 1.00 68.06 395 PRO A O 1
ATOM 2877 N N . GLY A 1 396 ? 9.242 10.953 27.021 1.00 63.97 396 GLY A N 1
ATOM 2878 C CA . GLY A 1 396 ? 10.596 11.025 27.567 1.00 63.97 396 GLY A CA 1
ATOM 2879 C C . GLY A 1 396 ? 11.583 10.138 26.794 1.00 63.97 396 GLY A C 1
ATOM 2880 O O . GLY A 1 396 ? 11.628 10.125 25.570 1.00 63.97 396 GLY A O 1
ATOM 2881 N N . VAL A 1 397 ? 12.424 9.384 27.512 1.00 57.91 397 VAL A N 1
ATOM 2882 C CA . VAL A 1 397 ? 13.287 8.336 26.914 1.00 57.91 397 VAL A CA 1
ATOM 2883 C C . VAL A 1 397 ? 12.605 6.961 26.842 1.00 57.91 397 VAL A C 1
ATOM 2885 O O . VAL A 1 397 ? 13.124 6.072 26.170 1.00 57.91 397 VAL A O 1
ATOM 2888 N N . ASP A 1 398 ? 11.466 6.813 27.518 1.00 58.44 398 ASP A N 1
ATOM 2889 C CA . ASP A 1 398 ? 10.628 5.613 27.594 1.00 58.44 398 ASP A CA 1
ATOM 2890 C C . ASP A 1 398 ? 9.300 5.846 26.835 1.00 58.44 398 ASP A C 1
ATOM 2892 O O . ASP A 1 398 ? 9.230 6.739 25.990 1.00 58.44 398 ASP A O 1
ATOM 2896 N N . ALA A 1 399 ? 8.273 5.019 27.060 1.00 64.81 399 ALA A N 1
ATOM 2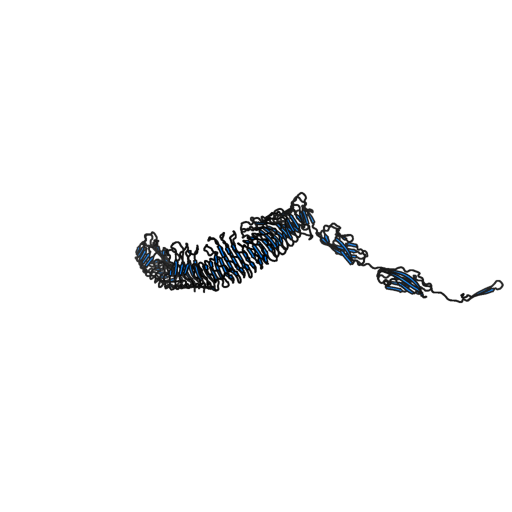897 C CA . ALA A 1 399 ? 6.975 5.191 26.403 1.00 64.81 399 ALA A CA 1
ATOM 2898 C C . ALA A 1 399 ? 6.320 6.537 26.755 1.00 64.81 399 ALA A C 1
ATOM 2900 O O . ALA A 1 399 ? 6.443 6.985 27.889 1.00 64.81 399 ALA A O 1
ATOM 2901 N N . GLY A 1 400 ? 5.653 7.178 25.790 1.00 71.81 400 GLY A N 1
ATOM 2902 C CA . GLY A 1 400 ? 4.862 8.382 26.053 1.00 71.81 400 GLY A CA 1
ATOM 2903 C C . GLY A 1 400 ? 3.630 8.116 26.933 1.00 71.81 400 GLY A C 1
ATOM 2904 O O . GLY A 1 400 ? 3.180 6.968 27.014 1.00 71.81 400 GLY A O 1
ATOM 2905 N N . PRO A 1 401 ? 3.084 9.158 27.589 1.00 83.06 401 PRO A N 1
ATOM 2906 C CA . PRO A 1 401 ? 1.836 9.066 28.343 1.00 83.06 401 PRO A CA 1
ATOM 2907 C C . PRO A 1 401 ? 0.659 8.658 27.447 1.00 83.06 401 PRO A C 1
ATOM 2909 O O . PRO A 1 401 ? 0.464 9.218 26.370 1.00 83.06 401 PRO A O 1
ATOM 2912 N N . GLU A 1 402 ? -0.165 7.722 27.915 1.00 88.62 402 GLU A N 1
ATOM 2913 C CA . GLU A 1 402 ? -1.318 7.198 27.168 1.00 88.62 402 GLU A CA 1
ATOM 2914 C C . GLU A 1 402 ? -2.564 7.191 28.058 1.00 88.62 402 GLU A C 1
ATOM 2916 O O . GLU A 1 402 ? -2.484 6.853 29.237 1.00 88.62 402 GLU A O 1
ATOM 2921 N N . ILE A 1 403 ? -3.732 7.524 27.516 1.00 92.06 403 ILE A N 1
ATOM 2922 C CA . ILE A 1 403 ? -5.008 7.170 28.152 1.00 92.06 403 ILE A CA 1
ATOM 2923 C C . ILE A 1 403 ? -5.633 6.026 27.364 1.00 92.06 403 ILE A C 1
ATOM 2925 O O . ILE A 1 403 ? -5.833 6.144 26.160 1.00 92.06 403 ILE A O 1
ATOM 2929 N N . ASP A 1 404 ? -5.947 4.930 28.046 1.00 93.12 404 ASP A N 1
ATOM 2930 C CA . ASP A 1 404 ? -6.619 3.773 27.459 1.00 93.12 404 ASP A CA 1
ATOM 2931 C C . ASP A 1 404 ? -7.947 3.557 28.179 1.00 93.12 404 ASP A C 1
ATOM 2933 O O . ASP A 1 404 ? -7.997 3.078 29.316 1.00 93.12 404 ASP A O 1
ATOM 2937 N N . ALA A 1 405 ? -9.030 3.980 27.536 1.00 95.94 405 ALA A N 1
ATOM 2938 C CA . ALA A 1 405 ? -10.376 3.931 28.068 1.00 95.94 405 ALA A CA 1
ATOM 2939 C C . ALA A 1 405 ? -11.214 2.891 27.332 1.00 95.94 405 ALA A C 1
ATOM 2941 O O . ALA A 1 405 ? -11.578 3.069 26.174 1.00 95.94 405 ALA A O 1
ATOM 2942 N N . GLN A 1 406 ? -11.580 1.819 28.028 1.00 96.19 406 GLN A N 1
ATOM 2943 C CA . GLN A 1 406 ? -12.307 0.698 27.455 1.00 96.19 406 GLN A CA 1
ATOM 2944 C C . GLN A 1 406 ? -13.628 0.433 28.196 1.00 96.19 406 GLN A C 1
ATOM 2946 O O . GLN A 1 406 ? -13.659 -0.024 29.344 1.00 96.19 406 GLN A O 1
ATOM 2951 N N . ALA A 1 407 ? -14.746 0.669 27.510 1.00 96.19 407 ALA A N 1
ATOM 2952 C CA . ALA A 1 407 ? -16.090 0.317 27.958 1.00 96.19 407 ALA A CA 1
ATOM 2953 C C . ALA A 1 407 ? -16.543 -0.987 27.282 1.00 96.19 407 ALA A C 1
ATOM 2955 O O . ALA A 1 407 ? -16.567 -1.090 26.058 1.00 96.19 407 ALA A O 1
ATOM 2956 N N . THR A 1 408 ? -16.906 -2.005 28.066 1.00 93.06 408 THR A N 1
ATOM 2957 C CA . THR A 1 408 ? -17.282 -3.335 27.558 1.00 93.06 408 THR A CA 1
ATOM 2958 C C . THR A 1 408 ? -18.566 -3.851 28.190 1.00 93.06 408 THR A C 1
ATOM 2960 O O . THR A 1 408 ? -18.886 -3.562 29.343 1.00 93.06 408 THR A O 1
ATOM 2963 N N . SER A 1 409 ? -19.278 -4.713 27.459 1.00 88.81 409 SER A N 1
ATOM 2964 C CA . SER A 1 409 ? -20.442 -5.455 27.967 1.00 88.81 409 SER A CA 1
ATOM 2965 C C . SER A 1 409 ? -21.567 -4.582 28.556 1.00 88.81 409 SER A C 1
ATOM 2967 O O . SER A 1 409 ? -22.296 -5.055 29.430 1.00 88.81 409 SER A O 1
ATOM 2969 N N . GLY A 1 410 ? -21.729 -3.334 28.108 1.00 88.31 410 GLY A N 1
ATOM 2970 C CA . GLY A 1 410 ? -22.720 -2.400 28.652 1.00 88.31 410 GLY A CA 1
ATOM 2971 C C . GLY A 1 410 ? -22.208 -1.504 29.785 1.00 88.31 410 GLY A C 1
ATOM 2972 O O . GLY A 1 410 ? -23.013 -1.049 30.597 1.00 88.31 410 GLY A O 1
ATOM 2973 N N . GLY A 1 411 ? -20.890 -1.339 29.914 1.00 93.44 411 GLY A N 1
ATOM 2974 C CA . GLY A 1 411 ? -20.271 -0.378 30.830 1.00 93.44 411 GLY A CA 1
ATOM 2975 C C . GLY A 1 411 ? -20.245 1.038 30.262 1.00 93.44 411 GLY A C 1
ATOM 2976 O O . GLY A 1 411 ? -20.295 1.225 29.049 1.00 93.44 411 GLY A O 1
ATOM 2977 N N . ALA A 1 412 ? -20.151 2.033 31.137 1.00 96.19 412 ALA A N 1
ATOM 2978 C CA . ALA A 1 412 ? -20.049 3.439 30.772 1.00 96.19 412 ALA A CA 1
ATOM 2979 C C . ALA A 1 412 ? -18.760 4.077 31.312 1.00 96.19 412 ALA A C 1
ATOM 2981 O O . ALA A 1 412 ? -18.351 3.800 32.445 1.00 96.19 412 ALA A O 1
ATOM 2982 N N . ILE A 1 413 ? -18.144 4.943 30.512 1.00 97.12 413 ILE A N 1
ATOM 2983 C CA . ILE A 1 413 ? -17.098 5.885 30.925 1.00 97.12 413 ILE A CA 1
ATOM 2984 C C . ILE A 1 413 ? -17.576 7.277 30.504 1.00 97.12 413 ILE A C 1
ATOM 2986 O O . ILE A 1 413 ? -17.853 7.501 29.332 1.00 97.12 413 ILE A O 1
ATOM 2990 N N . ILE A 1 414 ? -17.719 8.204 31.445 1.00 96.06 414 ILE A N 1
ATOM 2991 C CA . ILE A 1 414 ? -18.308 9.524 31.207 1.00 96.06 414 ILE A CA 1
ATOM 2992 C C . ILE A 1 414 ? -17.289 10.593 31.603 1.00 96.06 414 ILE A C 1
ATOM 2994 O O . ILE A 1 414 ? -16.790 10.605 32.730 1.00 96.06 414 ILE A O 1
ATOM 2998 N N . LEU A 1 415 ? -16.983 11.493 30.666 1.00 95.25 415 LEU A N 1
ATOM 2999 C CA . LEU A 1 415 ? -16.158 12.684 30.872 1.00 95.25 415 LEU A CA 1
ATOM 3000 C C . LEU A 1 415 ? -16.971 13.922 30.445 1.00 95.25 415 LEU A C 1
ATOM 3002 O O . LEU A 1 415 ? -16.650 14.588 29.458 1.00 95.25 415 LEU A O 1
ATOM 3006 N N . PRO A 1 416 ? -18.058 14.239 31.171 1.00 89.81 416 PRO A N 1
ATOM 3007 C CA . PRO A 1 416 ? -19.131 15.107 30.694 1.00 89.81 416 PRO A CA 1
ATOM 3008 C C . PRO A 1 416 ? -18.728 16.581 30.560 1.00 89.81 416 PRO A C 1
ATOM 3010 O O . PRO A 1 416 ? -19.443 17.349 29.919 1.00 89.81 416 PRO A O 1
ATOM 3013 N N . GLU A 1 417 ? -17.613 17.006 31.159 1.00 94.69 417 GLU A N 1
ATOM 3014 C CA . GLU A 1 417 ? -17.110 18.386 31.090 1.00 94.69 417 GLU A CA 1
ATOM 3015 C C . GLU A 1 417 ? -15.839 18.547 30.242 1.00 94.69 417 GLU A C 1
ATOM 3017 O O . GLU A 1 417 ? -15.390 19.684 30.053 1.00 94.69 417 GLU A O 1
ATOM 3022 N N . LEU A 1 418 ? -15.277 17.451 29.709 1.00 96.31 418 LEU A N 1
ATOM 3023 C CA . LEU A 1 418 ? -14.025 17.483 28.955 1.00 96.31 418 LEU A CA 1
ATOM 3024 C C . LEU A 1 418 ? -14.234 18.251 27.648 1.00 96.31 418 LEU A C 1
ATOM 3026 O O . LEU A 1 418 ? -15.038 17.848 26.818 1.00 96.31 418 LEU A O 1
ATOM 3030 N N . GLN A 1 419 ? -13.514 19.358 27.471 1.00 96.06 419 GLN A N 1
ATOM 3031 C CA . GLN A 1 419 ? -13.619 20.251 26.312 1.00 96.06 419 GLN A CA 1
ATOM 3032 C C . GLN A 1 419 ? -12.427 20.131 25.367 1.00 96.06 419 GLN A C 1
ATOM 3034 O O . GLN A 1 419 ? -12.602 20.263 24.152 1.00 96.06 419 GLN A O 1
ATOM 3039 N N . THR A 1 420 ? -11.232 19.906 25.916 1.00 95.00 420 THR A N 1
ATOM 3040 C CA . THR A 1 420 ? -9.980 19.837 25.157 1.00 95.00 420 THR A CA 1
ATOM 3041 C C . THR A 1 420 ? -9.188 18.589 25.517 1.00 95.00 420 THR A C 1
ATOM 3043 O O . THR A 1 420 ? -8.885 18.354 26.690 1.00 95.00 420 THR A O 1
ATOM 3046 N N . LEU A 1 421 ? -8.815 17.832 24.492 1.00 94.75 421 LEU A N 1
ATOM 3047 C CA . LEU A 1 421 ? -7.878 16.724 24.556 1.00 94.75 421 LEU A CA 1
ATOM 3048 C C . LEU A 1 421 ? -6.726 17.022 23.596 1.00 94.75 421 LEU A C 1
ATOM 3050 O O . LEU A 1 421 ? -6.940 17.220 22.399 1.00 94.75 421 LEU A O 1
ATOM 3054 N N . THR A 1 422 ? -5.514 17.111 24.131 1.00 91.50 422 THR A N 1
ATOM 3055 C CA . THR A 1 422 ? -4.310 17.375 23.340 1.00 91.50 422 THR A CA 1
ATOM 3056 C C . THR A 1 422 ? -3.276 16.309 23.628 1.00 91.50 422 THR A C 1
ATOM 3058 O O . THR A 1 422 ? -2.931 16.074 24.787 1.00 91.50 422 THR A O 1
ATOM 3061 N N . VAL A 1 423 ? -2.782 15.691 22.567 1.00 88.12 423 VAL A N 1
ATOM 3062 C CA . VAL A 1 423 ? -1.728 14.690 22.609 1.00 88.12 423 VAL A CA 1
ATOM 3063 C C . VAL A 1 423 ? -0.509 15.297 21.936 1.00 88.12 423 VAL A C 1
ATOM 3065 O O . VAL A 1 423 ? -0.572 15.720 20.786 1.00 88.12 423 VAL A O 1
ATOM 3068 N N . ASN A 1 424 ? 0.568 15.463 22.703 1.00 81.25 424 ASN A N 1
ATOM 3069 C CA . ASN A 1 424 ? 1.820 16.000 22.191 1.00 81.25 424 ASN A CA 1
ATOM 3070 C C . ASN A 1 424 ? 2.784 14.840 21.957 1.00 81.25 424 ASN A C 1
ATOM 3072 O O . ASN A 1 424 ? 3.214 14.184 22.911 1.00 81.25 424 ASN A O 1
ATOM 3076 N N . ASP A 1 425 ? 3.150 14.620 20.706 1.00 67.62 425 ASP A N 1
ATOM 3077 C CA . ASP A 1 425 ? 4.197 13.694 20.310 1.00 67.62 425 ASP A CA 1
ATOM 3078 C C . ASP A 1 425 ? 5.594 14.321 20.511 1.00 67.62 425 ASP A C 1
ATOM 3080 O O . ASP A 1 425 ? 5.782 15.512 20.782 1.00 67.62 425 ASP A O 1
ATOM 3084 N N . GLY A 1 426 ? 6.623 13.481 20.471 1.00 59.78 426 GLY A N 1
ATOM 3085 C CA . GLY A 1 426 ? 8.011 13.930 20.435 1.00 59.78 426 GLY A CA 1
ATOM 3086 C C . GLY A 1 426 ? 8.509 13.832 19.001 1.00 59.78 426 GLY A C 1
ATOM 3087 O O . GLY A 1 426 ? 8.233 12.851 18.335 1.00 59.78 426 GLY A O 1
ATOM 3088 N N . THR A 1 427 ? 9.321 14.786 18.544 1.00 56.12 427 THR A N 1
ATOM 3089 C CA . THR A 1 427 ? 9.768 14.904 17.138 1.00 56.12 427 THR A CA 1
ATOM 3090 C C . THR A 1 427 ? 10.790 13.835 16.681 1.00 56.12 427 THR A C 1
ATOM 3092 O O . THR A 1 427 ? 11.720 14.163 15.937 1.00 56.12 427 THR A O 1
ATOM 3095 N N . SER A 1 428 ? 10.783 12.618 17.235 1.00 55.94 428 SER A N 1
ATOM 3096 C CA . SER A 1 428 ? 11.832 11.606 17.022 1.00 55.94 428 SER A CA 1
ATOM 3097 C C . SER A 1 428 ? 11.260 10.253 16.594 1.00 55.94 428 SER A C 1
ATOM 3099 O O . SER A 1 428 ? 10.840 9.466 17.440 1.00 55.94 428 SER A O 1
ATOM 3101 N N . ALA A 1 429 ? 11.396 9.951 15.300 1.00 52.31 429 ALA A N 1
ATOM 3102 C CA . ALA A 1 429 ? 11.004 8.687 14.683 1.00 52.31 429 ALA A CA 1
ATOM 3103 C C . ALA A 1 429 ? 11.421 7.445 15.501 1.00 52.31 429 ALA A C 1
ATOM 3105 O O . ALA A 1 429 ? 12.608 7.225 15.789 1.00 52.31 429 ALA A O 1
ATOM 3106 N N . GLY A 1 430 ? 10.439 6.601 15.833 1.00 50.06 430 GLY A N 1
ATOM 3107 C CA . GLY A 1 430 ? 10.636 5.290 16.462 1.00 50.06 430 GLY A CA 1
ATOM 3108 C C . GLY A 1 430 ? 10.517 5.226 17.993 1.00 50.06 430 GLY A C 1
ATOM 3109 O O . GLY A 1 430 ? 10.862 4.187 18.566 1.00 50.06 430 GLY A O 1
ATOM 3110 N N . GLN A 1 431 ? 10.046 6.276 18.677 1.00 55.22 431 GLN A N 1
ATOM 3111 C CA . GLN A 1 431 ? 9.594 6.185 20.079 1.00 55.22 431 GLN A CA 1
ATOM 3112 C C . GLN A 1 431 ? 8.106 5.793 20.157 1.00 55.22 431 GLN A C 1
ATOM 3114 O O . GLN A 1 431 ? 7.339 6.087 19.251 1.00 55.22 431 GLN A O 1
ATOM 3119 N N . ARG A 1 432 ? 7.685 5.100 21.233 1.00 54.38 432 ARG A N 1
ATOM 3120 C CA . ARG A 1 432 ? 6.247 4.914 21.513 1.00 54.38 432 ARG A CA 1
ATOM 3121 C C . ARG A 1 432 ? 5.642 6.292 21.779 1.00 54.38 432 ARG A C 1
ATOM 3123 O O . ARG A 1 432 ? 6.097 6.967 22.704 1.00 54.38 432 ARG A O 1
ATOM 3130 N N . VAL A 1 433 ? 4.654 6.667 20.980 1.00 67.31 433 VAL A N 1
ATOM 3131 C CA . VAL A 1 433 ? 4.033 7.994 21.002 1.00 67.31 433 VAL A CA 1
ATOM 3132 C C . VAL A 1 433 ? 2.975 8.067 22.091 1.00 67.31 433 VAL A C 1
ATOM 3134 O O . VAL A 1 433 ? 2.422 7.046 22.507 1.00 67.31 433 VAL A O 1
ATOM 3137 N N . SER A 1 434 ? 2.785 9.271 22.621 1.00 79.62 434 SER A N 1
ATOM 3138 C CA . SER A 1 434 ? 1.656 9.576 23.489 1.00 79.62 434 SER A CA 1
ATOM 3139 C C . SER A 1 434 ? 0.370 9.341 22.700 1.00 79.62 434 SER A C 1
ATOM 3141 O O . SER A 1 434 ? 0.316 9.723 21.543 1.00 79.62 434 SER A O 1
ATOM 3143 N N . ALA A 1 435 ? -0.650 8.720 23.283 1.00 85.81 435 ALA A N 1
ATOM 3144 C CA . ALA A 1 435 ? -1.875 8.410 22.542 1.00 85.81 435 ALA A CA 1
ATOM 3145 C C . ALA A 1 435 ? -3.103 8.463 23.446 1.00 85.81 435 ALA A C 1
ATOM 3147 O O . ALA A 1 435 ? -3.041 8.146 24.638 1.00 85.81 435 ALA A O 1
ATOM 3148 N N . ALA A 1 436 ? -4.245 8.842 22.884 1.00 91.12 436 ALA A N 1
ATOM 3149 C CA . ALA A 1 436 ? -5.518 8.770 23.579 1.00 91.12 436 ALA A CA 1
ATOM 3150 C C . ALA A 1 436 ? -6.448 7.781 22.885 1.00 91.12 436 ALA A C 1
ATOM 3152 O O . ALA A 1 436 ? -6.918 8.033 21.780 1.00 91.12 436 ALA A O 1
ATOM 3153 N N . ARG A 1 437 ? -6.725 6.656 23.545 1.00 93.00 437 ARG A N 1
ATOM 3154 C CA . ARG A 1 437 ? -7.509 5.552 23.000 1.00 93.00 437 ARG A CA 1
ATOM 3155 C C . ARG A 1 437 ? -8.808 5.366 23.775 1.00 93.00 437 ARG A C 1
ATOM 3157 O O . ARG A 1 437 ? -8.798 5.104 24.975 1.00 93.00 437 ARG A O 1
ATOM 3164 N N . PHE A 1 438 ? -9.930 5.466 23.071 1.00 95.44 438 PHE A N 1
ATOM 3165 C CA . PHE A 1 438 ? -11.278 5.284 23.600 1.00 95.44 438 PHE A CA 1
ATOM 3166 C C . PHE A 1 438 ? -11.992 4.189 22.812 1.00 95.44 438 PHE A C 1
ATOM 3168 O O . PHE A 1 438 ? -12.255 4.349 21.626 1.00 95.44 438 PHE A O 1
ATOM 3175 N N . VAL A 1 439 ? -12.321 3.085 23.481 1.00 94.94 439 VAL A N 1
ATOM 3176 C CA . VAL A 1 439 ? -12.951 1.908 22.873 1.00 94.94 439 VAL A CA 1
ATOM 3177 C C . VAL A 1 439 ? -14.278 1.602 23.563 1.00 94.94 439 VAL A C 1
ATOM 3179 O O . VAL A 1 439 ? -14.304 1.166 24.720 1.00 94.94 439 VAL A O 1
ATOM 3182 N N . ALA A 1 440 ? -15.388 1.780 22.851 1.00 95.00 440 ALA A N 1
ATOM 3183 C CA . ALA A 1 440 ? -16.715 1.350 23.282 1.00 95.00 440 ALA A CA 1
ATOM 3184 C C . ALA A 1 440 ? -17.086 0.052 22.554 1.00 95.00 440 ALA A C 1
ATOM 3186 O O . ALA A 1 440 ? -17.476 0.073 21.392 1.00 95.00 440 ALA A O 1
ATOM 3187 N N . ALA A 1 441 ? -16.977 -1.090 23.237 1.00 91.75 441 ALA A N 1
ATOM 3188 C CA . ALA A 1 441 ? -17.185 -2.402 22.629 1.00 91.75 441 ALA A CA 1
ATOM 3189 C C . ALA A 1 441 ? -18.459 -3.093 23.124 1.00 91.75 441 ALA A C 1
ATOM 3191 O O . ALA A 1 441 ? -18.673 -3.243 24.337 1.00 91.75 441 ALA A O 1
ATOM 3192 N N . ASN A 1 442 ? -19.210 -3.679 22.192 1.00 88.62 442 ASN A N 1
ATOM 3193 C CA . ASN A 1 442 ? -20.487 -4.371 22.379 1.00 88.62 442 ASN A CA 1
ATOM 3194 C C . ASN A 1 442 ? -21.669 -3.435 22.673 1.00 88.62 442 ASN A C 1
ATOM 3196 O O . ASN A 1 442 ? -21.530 -2.338 23.211 1.00 88.62 442 ASN A O 1
ATOM 3200 N N . SER A 1 443 ? -22.870 -3.952 22.416 1.00 84.25 443 SER A N 1
ATOM 3201 C CA . SER A 1 443 ? -24.134 -3.242 22.608 1.00 84.25 443 SER A CA 1
ATOM 3202 C C . SER A 1 443 ? -24.276 -2.622 24.006 1.00 84.25 443 SER A C 1
ATOM 3204 O O . SER A 1 443 ? -24.112 -3.315 25.014 1.00 84.25 443 SER A O 1
ATOM 3206 N N . ALA A 1 444 ? -24.691 -1.351 24.052 1.00 86.31 444 ALA A N 1
ATOM 3207 C CA . ALA A 1 444 ? -24.933 -0.549 25.262 1.00 86.31 444 ALA A CA 1
ATOM 3208 C C . ALA A 1 444 ? -23.687 -0.124 26.058 1.00 86.31 444 ALA A C 1
ATOM 3210 O O . ALA A 1 444 ? -23.848 0.479 27.121 1.00 86.31 444 ALA A O 1
ATOM 3211 N N . SER A 1 445 ? -22.474 -0.429 25.589 1.00 94.19 445 SER A N 1
ATOM 3212 C CA . SER A 1 445 ? -21.267 0.206 26.125 1.00 94.19 445 SER A CA 1
ATOM 3213 C C . SER A 1 445 ? -21.210 1.657 25.655 1.00 94.19 445 SER A C 1
ATOM 3215 O O . SER A 1 445 ? -21.489 1.913 24.486 1.00 94.19 445 SER A O 1
ATOM 3217 N N . VAL A 1 446 ? -20.873 2.591 26.545 1.00 94.81 446 VAL A N 1
ATOM 3218 C CA . VAL A 1 446 ? -20.901 4.033 26.250 1.00 94.81 446 VAL A CA 1
ATOM 3219 C C . VAL A 1 446 ? -19.607 4.704 26.698 1.00 94.81 446 VAL A C 1
ATOM 3221 O O . VAL A 1 446 ? -19.191 4.544 27.846 1.00 94.81 446 VAL A O 1
ATOM 3224 N N . ILE A 1 447 ? -19.011 5.508 25.826 1.00 96.19 447 ILE A N 1
ATOM 3225 C CA . ILE A 1 447 ? -18.021 6.519 26.196 1.00 96.19 447 ILE A CA 1
ATOM 3226 C C . ILE A 1 447 ? -18.621 7.894 25.890 1.00 96.19 447 ILE A C 1
ATOM 3228 O O . ILE A 1 447 ? -18.883 8.224 24.738 1.00 96.19 447 ILE A O 1
ATOM 3232 N N . ASP A 1 448 ? -18.871 8.696 26.922 1.00 95.31 448 ASP A N 1
ATOM 3233 C CA . ASP A 1 448 ? -19.462 10.029 26.777 1.00 95.31 448 ASP A CA 1
ATOM 3234 C C . ASP A 1 448 ? -18.379 11.114 26.839 1.00 95.31 448 ASP A C 1
ATOM 3236 O O . ASP A 1 448 ? -17.816 11.399 27.899 1.00 95.31 448 ASP A O 1
ATOM 3240 N N . LEU A 1 449 ? -18.121 11.715 25.678 1.00 95.38 449 LEU A N 1
ATOM 3241 C CA . LEU A 1 449 ? -17.245 12.861 25.434 1.00 95.38 449 LEU A CA 1
ATOM 3242 C C . LEU A 1 449 ? -18.068 14.033 24.862 1.00 95.38 449 LEU A C 1
ATOM 3244 O O . LEU A 1 449 ? -17.576 14.820 24.054 1.00 95.38 449 LEU A O 1
ATOM 3248 N N . SER A 1 450 ? -19.348 14.150 25.228 1.00 93.75 450 SER A N 1
ATOM 3249 C CA . SER A 1 450 ? -20.316 15.043 24.566 1.00 93.75 450 SER A CA 1
ATOM 3250 C C . SER A 1 450 ? -19.941 16.529 24.583 1.00 93.75 450 SER A C 1
ATOM 3252 O O . SER A 1 450 ? -20.388 17.280 23.708 1.00 93.75 450 SER A O 1
ATOM 3254 N N . SER A 1 451 ? -19.114 16.951 25.542 1.00 95.19 451 SER A N 1
ATOM 3255 C CA . SER A 1 451 ? -18.583 18.317 25.662 1.00 95.19 451 SER A CA 1
ATOM 3256 C C . SER A 1 451 ? -17.261 18.547 24.921 1.00 95.19 451 SER A C 1
ATOM 3258 O O . SER A 1 451 ? -16.801 19.692 24.875 1.00 95.19 451 SER A O 1
ATOM 3260 N N . LEU A 1 452 ? -16.651 17.506 24.342 1.00 95.81 452 LEU A N 1
ATOM 3261 C CA . LEU A 1 452 ? -15.347 17.594 23.691 1.00 95.81 452 LEU A CA 1
ATOM 3262 C C . LEU A 1 452 ? -15.467 18.430 22.420 1.00 95.81 452 LEU A C 1
ATOM 3264 O O . LEU A 1 452 ? -16.249 18.114 21.532 1.00 95.81 452 LEU A O 1
ATOM 3268 N N . THR A 1 453 ? -14.687 19.505 22.343 1.00 94.25 453 THR A N 1
ATOM 3269 C CA . THR A 1 453 ? -14.676 20.433 21.197 1.00 94.25 453 THR A CA 1
ATOM 3270 C C . THR A 1 453 ? -13.379 20.389 20.408 1.00 94.25 453 THR A C 1
ATOM 3272 O O . THR A 1 453 ? -13.355 20.761 19.239 1.00 94.25 453 THR A O 1
ATOM 3275 N N . THR A 1 454 ? -12.288 19.959 21.038 1.00 92.62 454 THR A N 1
ATOM 3276 C CA . THR A 1 454 ? -10.958 19.924 20.433 1.00 92.62 454 THR A CA 1
ATOM 3277 C C . THR A 1 454 ? -10.299 18.609 20.791 1.00 92.62 454 THR A C 1
ATOM 3279 O O . THR A 1 454 ? -10.118 18.322 21.975 1.00 92.62 454 THR A O 1
ATOM 3282 N N . PHE A 1 455 ? -9.928 17.850 19.766 1.00 93.19 455 PHE A N 1
ATOM 3283 C CA . PHE A 1 455 ? -9.103 16.660 19.878 1.00 93.19 455 PHE A CA 1
ATOM 3284 C C . PHE A 1 455 ? -7.980 16.789 18.855 1.00 93.19 455 PHE A C 1
ATOM 3286 O O . PHE A 1 455 ? -8.218 16.696 17.654 1.00 93.19 455 PHE A O 1
ATOM 3293 N N . VAL A 1 456 ? -6.786 17.112 19.341 1.00 90.19 456 VAL A N 1
ATOM 3294 C CA . VAL A 1 456 ? -5.604 17.283 18.499 1.00 90.19 456 VAL A CA 1
ATOM 3295 C C . VAL A 1 456 ? -4.557 16.299 18.969 1.00 90.19 456 VAL A C 1
ATOM 3297 O O . VAL A 1 456 ? -4.085 16.408 20.103 1.00 90.19 456 VAL A O 1
ATOM 3300 N N . ASP A 1 457 ? -4.218 15.370 18.093 1.00 86.31 457 ASP A N 1
ATOM 3301 C CA . ASP A 1 457 ? -2.986 14.612 18.164 1.00 86.31 457 ASP A CA 1
ATOM 3302 C C . ASP A 1 457 ? -1.963 15.309 17.273 1.00 86.31 457 ASP A C 1
ATOM 3304 O O . ASP A 1 457 ? -2.197 15.518 16.084 1.00 86.31 457 ASP A O 1
ATOM 3308 N N . ALA A 1 458 ? -0.884 15.792 17.879 1.00 73.56 458 ALA A N 1
ATOM 3309 C CA . ALA A 1 458 ? 0.126 16.579 17.189 1.00 73.56 458 ALA A CA 1
ATOM 3310 C C . ALA A 1 458 ? 1.161 15.703 16.471 1.00 73.56 458 ALA A C 1
ATOM 3312 O O . ALA A 1 458 ? 2.270 16.187 16.286 1.00 73.56 458 ALA A O 1
ATOM 3313 N N . ASP A 1 459 ? 0.808 14.471 16.080 1.00 64.12 459 ASP A N 1
ATOM 3314 C CA . ASP A 1 459 ? 1.681 13.567 15.327 1.00 64.12 459 ASP A CA 1
ATOM 3315 C C . ASP A 1 459 ? 2.221 14.275 14.074 1.00 64.12 459 ASP A C 1
ATOM 3317 O O . ASP A 1 459 ? 1.487 14.598 13.139 1.00 64.12 459 ASP A O 1
ATOM 3321 N N . THR A 1 460 ? 3.505 14.623 14.115 1.00 53.16 460 THR A N 1
ATOM 3322 C CA . THR A 1 460 ? 4.192 15.386 13.064 1.00 53.16 460 THR A CA 1
ATOM 3323 C C . THR A 1 460 ? 5.124 14.526 12.227 1.00 53.16 460 THR A C 1
ATOM 3325 O O . THR A 1 460 ? 5.801 15.077 11.354 1.00 53.16 460 THR A O 1
ATOM 3328 N N . ASP A 1 461 ? 5.225 13.225 12.506 1.00 51.25 461 ASP A N 1
ATOM 3329 C CA . ASP A 1 461 ? 6.186 12.369 11.818 1.00 51.25 461 ASP A CA 1
ATOM 3330 C C . ASP A 1 461 ? 5.604 11.138 11.135 1.00 51.25 461 ASP A C 1
ATOM 3332 O O . ASP A 1 461 ? 6.417 10.475 10.498 1.00 51.25 461 ASP A O 1
ATOM 3336 N N . GLY A 1 462 ? 4.297 10.845 11.304 1.00 50.03 462 GLY A N 1
ATOM 3337 C CA . GLY A 1 462 ? 3.438 9.831 10.642 1.00 50.03 462 GLY A CA 1
ATOM 3338 C C . GLY A 1 462 ? 4.034 8.440 10.342 1.00 50.03 462 GLY A C 1
ATOM 3339 O O . GLY A 1 462 ? 3.416 7.567 9.730 1.00 50.03 462 GLY A O 1
ATOM 3340 N N . GLN A 1 463 ? 5.202 8.165 10.919 1.00 49.09 463 GLN A N 1
ATOM 3341 C CA . GLN A 1 463 ? 5.843 6.871 11.132 1.00 49.09 463 GLN A CA 1
ATOM 3342 C C . GLN A 1 463 ? 5.432 6.257 12.477 1.00 49.09 463 GLN A C 1
ATOM 3344 O O . GLN A 1 463 ? 5.905 5.174 12.855 1.00 49.09 463 GLN A O 1
ATOM 3349 N N . SER A 1 464 ? 4.620 6.976 13.245 1.00 50.34 464 SER A N 1
ATOM 3350 C CA . SER A 1 464 ? 4.369 6.704 14.644 1.00 50.34 464 SER A CA 1
ATOM 3351 C C . SER A 1 464 ? 3.231 5.701 14.842 1.00 50.34 464 SER A C 1
ATOM 3353 O O . SER A 1 464 ? 2.092 5.869 14.432 1.00 50.34 464 SER A O 1
ATOM 3355 N N . ILE A 1 465 ? 3.569 4.584 15.489 1.00 45.69 465 ILE A N 1
ATOM 3356 C CA . ILE A 1 465 ? 2.716 3.407 15.736 1.00 45.69 465 ILE A CA 1
ATOM 3357 C C . ILE A 1 465 ? 1.628 3.630 16.811 1.00 45.69 465 ILE A C 1
ATOM 3359 O O . ILE A 1 465 ? 1.403 2.748 17.645 1.00 45.69 465 ILE A O 1
ATOM 3363 N N . GLY A 1 466 ? 0.968 4.787 16.843 1.00 56.75 466 GLY A N 1
ATOM 3364 C CA . GLY A 1 466 ? -0.018 5.077 17.884 1.00 56.75 466 GLY A CA 1
ATOM 3365 C C . GLY A 1 466 ? -0.831 6.343 17.670 1.00 56.75 466 GLY A C 1
ATOM 3366 O O . GLY A 1 466 ? -0.754 7.228 18.514 1.00 56.75 466 GLY A O 1
ATOM 3367 N N . LEU A 1 467 ? -1.630 6.396 16.600 1.00 68.12 467 LEU A N 1
ATOM 3368 C CA . LEU A 1 467 ? -2.671 7.415 16.464 1.00 68.12 467 LEU A CA 1
ATOM 3369 C C . LEU A 1 467 ? -3.648 7.328 17.639 1.00 68.12 467 LEU A C 1
ATOM 3371 O O . LEU A 1 467 ? -4.044 6.239 18.078 1.00 68.12 467 LEU A O 1
ATOM 3375 N N . SER A 1 468 ? -4.064 8.486 18.138 1.00 87.44 468 SER A N 1
ATOM 3376 C CA . SER A 1 468 ? -5.208 8.568 19.035 1.00 87.44 468 SER A CA 1
ATOM 3377 C C . SER A 1 468 ? -6.460 7.995 18.365 1.00 87.44 468 SER A C 1
ATOM 3379 O O . SER A 1 468 ? -6.713 8.249 17.194 1.00 87.44 468 SER A O 1
ATOM 3381 N N . LEU A 1 469 ? -7.257 7.229 19.109 1.00 90.94 469 LEU A N 1
ATOM 3382 C CA . LEU A 1 469 ? -8.308 6.369 18.566 1.00 90.94 469 LEU A CA 1
ATOM 3383 C C . LEU A 1 469 ? -9.659 6.619 19.247 1.00 90.94 469 LEU A C 1
ATOM 3385 O O . LEU A 1 469 ? -9.766 6.567 20.476 1.00 90.94 469 LEU A O 1
ATOM 3389 N N . LEU A 1 470 ? -10.702 6.800 18.439 1.00 93.62 470 LEU A N 1
ATOM 3390 C CA . LEU A 1 470 ? -12.110 6.694 18.822 1.00 93.62 470 LEU A CA 1
ATOM 3391 C C . LEU A 1 470 ? -12.723 5.477 18.123 1.00 93.62 470 LEU A C 1
ATOM 3393 O O . LEU A 1 470 ? -12.978 5.529 16.926 1.00 93.62 470 LEU A O 1
ATOM 3397 N N . ASP A 1 471 ? -12.981 4.402 18.862 1.00 92.75 471 ASP A N 1
ATOM 3398 C CA . ASP A 1 471 ? -13.383 3.111 18.296 1.00 92.75 471 ASP A CA 1
ATOM 3399 C C . ASP A 1 471 ? -14.693 2.581 18.899 1.00 92.75 471 ASP A C 1
ATOM 3401 O O . ASP A 1 471 ? -14.765 2.208 20.079 1.00 92.75 471 ASP A O 1
ATOM 3405 N N . ALA A 1 472 ? -15.745 2.550 18.081 1.00 92.75 472 ALA A N 1
ATOM 3406 C CA . ALA A 1 472 ? -17.045 1.990 18.430 1.00 92.75 472 ALA A CA 1
ATOM 3407 C C . ALA A 1 472 ? -17.248 0.624 17.748 1.00 92.75 472 ALA A C 1
ATOM 3409 O O . ALA A 1 472 ? -17.462 0.541 16.536 1.00 92.75 472 ALA A O 1
ATOM 3410 N N . GLN A 1 473 ? -17.251 -0.449 18.546 1.00 91.00 473 GLN A N 1
ATOM 3411 C CA . GLN A 1 473 ? -17.311 -1.838 18.072 1.00 91.00 473 GLN A CA 1
ATOM 3412 C C . GLN A 1 473 ? -18.625 -2.527 18.471 1.00 91.00 473 GLN A C 1
ATOM 3414 O O . GLN A 1 473 ? -19.075 -2.409 19.619 1.00 91.00 473 GLN A O 1
ATOM 3419 N N . ASP A 1 474 ? -19.203 -3.337 17.577 1.00 85.62 474 ASP A N 1
ATOM 3420 C CA . ASP A 1 474 ? -20.286 -4.292 17.881 1.00 85.62 474 ASP A CA 1
ATOM 3421 C C . ASP A 1 474 ? -21.525 -3.678 18.598 1.00 85.62 474 ASP A C 1
ATOM 3423 O O . ASP A 1 474 ? -22.158 -4.305 19.466 1.00 85.62 474 ASP A O 1
ATOM 3427 N N . GLY A 1 475 ? -21.899 -2.440 18.264 1.00 86.00 475 GLY A N 1
ATOM 3428 C CA . GLY A 1 475 ? -23.029 -1.722 18.872 1.00 86.00 475 GLY A CA 1
ATOM 3429 C C . GLY A 1 475 ? -22.682 -0.825 20.067 1.00 86.00 475 GLY A C 1
ATOM 3430 O O . GLY A 1 475 ? -23.597 -0.435 20.803 1.00 86.00 475 GLY A O 1
ATOM 3431 N N . GLY A 1 476 ? -21.397 -0.551 20.305 1.00 91.00 476 GLY A N 1
ATOM 3432 C CA . GLY A 1 476 ? -20.944 0.446 21.278 1.00 91.00 476 GLY A CA 1
ATOM 3433 C C . GLY A 1 476 ? -21.203 1.887 20.821 1.00 91.00 476 GLY A C 1
ATOM 3434 O O . GLY A 1 476 ? -21.402 2.149 19.636 1.00 91.00 476 GLY A O 1
ATOM 3435 N N . ASP A 1 477 ? -21.231 2.818 21.772 1.00 92.44 477 ASP A N 1
ATOM 3436 C CA . ASP A 1 477 ? -21.545 4.232 21.541 1.00 92.44 477 ASP A CA 1
ATOM 3437 C C . ASP A 1 477 ? -20.409 5.136 22.053 1.00 92.44 477 ASP A C 1
ATOM 3439 O O . ASP A 1 477 ? -20.027 5.044 23.225 1.00 92.44 477 ASP A O 1
ATOM 3443 N N . ILE A 1 478 ? -19.875 6.005 21.191 1.00 93.81 478 ILE A N 1
ATOM 3444 C CA . ILE A 1 478 ? -18.985 7.105 21.577 1.00 93.81 478 ILE A CA 1
ATOM 3445 C C . ILE A 1 478 ? -19.669 8.435 21.253 1.00 93.81 478 ILE A C 1
ATOM 3447 O O . ILE A 1 478 ? -19.817 8.838 20.098 1.00 93.81 478 ILE A O 1
ATOM 3451 N N . VAL A 1 479 ? -20.040 9.178 22.290 1.00 93.12 479 VAL A N 1
ATOM 3452 C CA . VAL A 1 479 ? -20.767 10.441 22.140 1.00 93.12 479 VAL A CA 1
ATOM 3453 C C . VAL A 1 479 ? -19.773 11.596 22.050 1.00 93.12 479 VAL A C 1
ATOM 3455 O O . VAL A 1 479 ? -19.183 11.970 23.054 1.00 93.12 479 VAL A O 1
ATOM 3458 N N . VAL A 1 480 ? -19.622 12.208 20.872 1.00 92.81 480 VAL A N 1
ATOM 3459 C CA . VAL A 1 480 ? -18.741 13.375 20.620 1.00 92.81 480 VAL A CA 1
ATOM 3460 C C . VAL A 1 480 ? -19.512 14.559 20.026 1.00 92.81 480 VAL A C 1
ATOM 3462 O O . VAL A 1 480 ? -19.032 15.279 19.158 1.00 92.81 480 VAL A O 1
ATOM 3465 N N . SER A 1 481 ? -20.722 14.803 20.534 1.00 89.94 481 SER A N 1
ATOM 3466 C CA . SER A 1 481 ? -21.711 15.744 19.979 1.00 89.94 481 SER A CA 1
ATOM 3467 C C . SER A 1 481 ? -21.286 17.219 19.856 1.00 89.94 481 SER A C 1
ATOM 3469 O O . SER A 1 481 ? -22.069 18.033 19.370 1.00 89.94 481 SER A O 1
ATOM 3471 N N . SER A 1 482 ? -20.096 17.599 20.331 1.00 93.50 482 SER A N 1
ATOM 3472 C CA . SER A 1 482 ? -19.545 18.960 20.223 1.00 93.50 482 SER A CA 1
ATOM 3473 C C . SER A 1 482 ? -18.237 19.033 19.423 1.00 93.50 482 SER A C 1
ATOM 3475 O O . SER A 1 482 ? -17.712 20.134 19.242 1.00 93.50 482 SER A O 1
ATOM 3477 N N . LEU A 1 483 ? -17.709 17.899 18.952 1.00 93.81 483 LEU A N 1
ATOM 3478 C CA . LEU A 1 483 ? -16.416 17.815 18.280 1.00 93.81 483 LEU A CA 1
ATOM 3479 C C . LEU A 1 483 ? -16.561 18.256 16.820 1.00 93.81 483 LEU A C 1
ATOM 3481 O O . LEU A 1 483 ? -17.377 17.705 16.082 1.00 93.81 483 LEU A O 1
ATOM 3485 N N . THR A 1 484 ? -15.786 19.264 16.409 1.00 93.00 484 THR A N 1
ATOM 3486 C CA . THR A 1 484 ? -15.895 19.851 15.062 1.00 93.00 484 THR A CA 1
ATOM 3487 C C . THR A 1 484 ? -14.736 19.483 14.146 1.00 93.00 484 THR A C 1
ATOM 3489 O O . THR A 1 484 ? -14.976 19.114 13.001 1.00 93.00 484 THR A O 1
ATOM 3492 N N . ASP A 1 485 ? -13.497 19.594 14.627 1.00 92.00 485 ASP A N 1
ATOM 3493 C CA . ASP A 1 485 ? -12.298 19.526 13.782 1.00 92.00 485 ASP A CA 1
ATOM 3494 C C . ASP A 1 485 ? -11.190 18.687 14.452 1.00 92.00 485 ASP A C 1
ATOM 3496 O O . ASP A 1 485 ? -10.208 19.251 14.945 1.00 92.00 485 ASP A O 1
ATOM 3500 N N . PRO A 1 486 ? -11.366 17.355 14.577 1.00 92.19 486 PRO A N 1
ATOM 3501 C CA . PRO A 1 486 ? -10.298 16.474 15.038 1.00 92.19 486 PRO A CA 1
ATOM 3502 C C . PRO A 1 486 ? -9.115 16.461 14.057 1.00 92.19 486 PRO A C 1
ATOM 3504 O O . PRO A 1 486 ? -9.303 16.509 12.839 1.00 92.19 486 PRO A O 1
ATOM 3507 N N . SER A 1 487 ? -7.900 16.373 14.600 1.00 88.75 487 SER A N 1
ATOM 3508 C CA . SER A 1 487 ? -6.647 16.333 13.834 1.00 88.75 487 SER A CA 1
ATOM 3509 C C . SER A 1 487 ? -5.747 15.219 14.357 1.00 88.75 487 SER A C 1
ATOM 3511 O O . SER A 1 487 ? -5.580 15.148 15.575 1.00 88.75 487 SER A O 1
ATOM 3513 N N . GLY A 1 488 ? -5.184 14.380 13.482 1.00 83.81 488 GLY A N 1
ATOM 3514 C CA . GLY A 1 488 ? -4.306 13.271 13.896 1.00 83.81 488 GLY A CA 1
ATOM 3515 C C . GLY A 1 488 ? -5.031 12.115 14.601 1.00 83.81 488 GLY A C 1
ATOM 3516 O O . GLY A 1 488 ? -4.424 11.356 15.347 1.00 83.81 488 GLY A O 1
ATOM 3517 N N . VAL A 1 489 ? -6.354 12.004 14.435 1.00 87.31 489 VAL A N 1
ATOM 3518 C CA . VAL A 1 489 ? -7.188 11.030 15.161 1.00 87.31 489 VAL A CA 1
ATOM 3519 C C . VAL A 1 489 ? -7.722 9.969 14.204 1.00 87.31 489 VAL A C 1
ATOM 3521 O O . VAL A 1 489 ? -8.284 10.295 13.157 1.00 87.31 489 VAL A O 1
ATOM 3524 N N . GLU A 1 490 ? -7.603 8.706 14.600 1.00 90.56 490 GLU A N 1
ATOM 3525 C CA . GLU A 1 490 ? -8.313 7.582 14.001 1.00 90.56 490 GLU A CA 1
ATOM 3526 C C . GLU A 1 490 ? -9.734 7.482 14.575 1.00 90.56 490 GLU A C 1
ATOM 3528 O O . GLU A 1 490 ? -9.947 7.452 15.790 1.00 90.56 490 GLU A O 1
ATOM 3533 N N . ILE A 1 491 ? -10.729 7.428 13.695 1.00 91.19 491 ILE A N 1
ATOM 3534 C CA . ILE A 1 491 ? -12.140 7.242 14.032 1.00 91.19 491 ILE A CA 1
ATOM 3535 C C . ILE A 1 491 ? -12.603 5.946 13.370 1.00 91.19 491 ILE A C 1
ATOM 3537 O O . ILE A 1 491 ? -12.736 5.888 12.147 1.00 91.19 491 ILE A O 1
ATOM 3541 N N . ALA A 1 492 ? -12.874 4.927 14.181 1.00 90.50 492 ALA A N 1
ATOM 3542 C CA . ALA A 1 492 ? -13.257 3.593 13.743 1.00 90.50 492 ALA A CA 1
ATOM 3543 C C . ALA A 1 492 ? -14.693 3.241 14.164 1.00 90.50 492 ALA A C 1
ATOM 3545 O O . ALA A 1 492 ? -15.100 3.428 15.315 1.00 90.50 492 ALA A O 1
ATOM 3546 N N . LEU A 1 493 ? -15.476 2.722 13.216 1.00 88.81 493 LEU A N 1
ATOM 3547 C CA . LEU A 1 493 ? -16.824 2.205 13.444 1.00 88.81 493 LEU A CA 1
ATOM 3548 C C . LEU A 1 493 ? -16.955 0.812 12.818 1.00 88.81 493 LEU A C 1
ATOM 3550 O O . LEU A 1 493 ? -17.025 0.693 11.596 1.00 88.81 493 LEU A O 1
ATOM 3554 N N . ASP A 1 494 ? -17.036 -0.225 13.654 1.00 75.00 494 ASP A N 1
ATOM 3555 C CA . ASP A 1 494 ? -17.180 -1.629 13.237 1.00 75.00 494 ASP A CA 1
ATOM 3556 C C . ASP A 1 494 ? -18.619 -2.117 13.498 1.00 75.00 494 ASP A C 1
ATOM 3558 O O . ASP A 1 494 ? -18.938 -2.628 14.576 1.00 75.00 494 ASP A O 1
ATOM 3562 N N . GLY A 1 495 ? -19.515 -1.863 12.534 1.00 66.94 495 GLY A N 1
ATOM 3563 C CA . GLY A 1 495 ? -20.855 -2.451 12.375 1.00 66.94 495 GLY A CA 1
ATOM 3564 C C . GLY A 1 495 ? -21.792 -2.572 13.590 1.00 66.94 495 GLY A C 1
ATOM 3565 O O . GLY A 1 495 ? -21.628 -1.978 14.646 1.00 66.94 495 GLY A O 1
ATOM 3566 N N . GLY A 1 496 ? -22.879 -3.343 13.451 1.00 64.12 496 GLY A N 1
ATOM 3567 C CA . GLY A 1 496 ? -23.683 -3.793 14.603 1.00 64.12 496 GLY A CA 1
ATOM 3568 C C . GLY A 1 496 ? -24.544 -2.731 15.306 1.00 64.12 496 GLY A C 1
ATOM 3569 O O . GLY A 1 496 ? -24.968 -2.965 16.440 1.00 64.12 496 GLY A O 1
ATOM 3570 N N . ALA A 1 497 ? -24.866 -1.620 14.630 1.00 71.81 497 ALA A N 1
ATOM 3571 C CA . ALA A 1 497 ? -25.468 -0.409 15.208 1.00 71.81 497 ALA A CA 1
ATOM 3572 C C . ALA A 1 497 ? -24.542 0.377 16.157 1.00 71.81 497 ALA A C 1
ATOM 3574 O O . ALA A 1 497 ? -25.046 1.089 17.030 1.00 71.81 497 ALA A O 1
ATOM 3575 N N . SER A 1 498 ? -23.219 0.251 15.991 1.00 80.12 498 SER A N 1
ATOM 3576 C CA . SER A 1 498 ? -22.249 1.157 16.615 1.00 80.12 498 SER A CA 1
ATOM 3577 C C . SER A 1 498 ? -22.562 2.605 16.241 1.00 80.12 498 SER A C 1
ATOM 3579 O O . SER A 1 498 ? -23.030 2.885 15.132 1.00 80.12 498 SER A O 1
ATOM 3581 N N . PHE A 1 499 ? -22.343 3.529 17.171 1.00 81.94 499 PHE A N 1
ATOM 3582 C CA . PHE A 1 499 ? -22.674 4.936 16.976 1.00 81.94 499 PHE A CA 1
ATOM 3583 C C . PHE A 1 499 ? -21.530 5.827 17.446 1.00 81.94 499 PHE A C 1
ATOM 3585 O O . PHE A 1 499 ? -21.056 5.708 18.571 1.00 81.94 499 PHE A O 1
ATOM 3592 N N . ILE A 1 500 ? -21.115 6.737 16.569 1.00 81.69 500 ILE A N 1
ATOM 3593 C CA . ILE A 1 500 ? -20.355 7.926 16.934 1.00 81.69 500 ILE A CA 1
ATOM 3594 C C . ILE A 1 500 ? -21.154 9.114 16.399 1.00 81.69 500 ILE A C 1
ATOM 3596 O O . ILE A 1 500 ? -21.586 9.098 15.244 1.00 81.69 500 ILE A O 1
ATOM 3600 N N . ASP A 1 501 ? -21.408 10.123 17.235 1.00 79.69 501 ASP A N 1
ATOM 3601 C CA . ASP A 1 501 ? -22.137 11.326 16.808 1.00 79.69 501 ASP A CA 1
ATOM 3602 C C . ASP A 1 501 ? -21.232 12.239 15.967 1.00 79.69 501 ASP A C 1
ATOM 3604 O O . ASP A 1 501 ? -20.585 13.152 16.478 1.00 79.69 501 ASP A O 1
ATOM 3608 N N . LEU A 1 502 ? -21.175 11.971 14.663 1.00 81.44 502 LEU A N 1
ATOM 3609 C CA . LEU A 1 502 ? -20.330 12.688 13.701 1.00 81.44 502 LEU A CA 1
ATOM 3610 C C . LEU A 1 502 ? -21.038 13.921 13.105 1.00 81.44 502 LEU A C 1
ATOM 3612 O O . LEU A 1 502 ? -20.479 14.601 12.243 1.00 81.44 502 LEU A O 1
ATOM 3616 N N . ASP A 1 503 ? -22.261 14.246 13.551 1.00 83.94 503 ASP A N 1
ATOM 3617 C CA . ASP A 1 503 ? -23.094 15.278 12.924 1.00 83.94 503 ASP A CA 1
ATOM 3618 C C . ASP A 1 503 ? -22.464 16.674 12.997 1.00 83.94 503 ASP A C 1
ATOM 3620 O O . ASP A 1 503 ? -22.734 17.498 12.126 1.00 83.94 503 ASP A O 1
ATOM 3624 N N . GLN A 1 504 ? -21.670 16.986 14.026 1.00 89.12 504 GLN A N 1
ATOM 3625 C CA . GLN A 1 504 ? -21.054 18.313 14.182 1.00 89.12 504 GLN A CA 1
ATOM 3626 C C . GLN A 1 504 ? -19.690 18.459 13.501 1.00 89.12 504 GLN A C 1
ATOM 3628 O O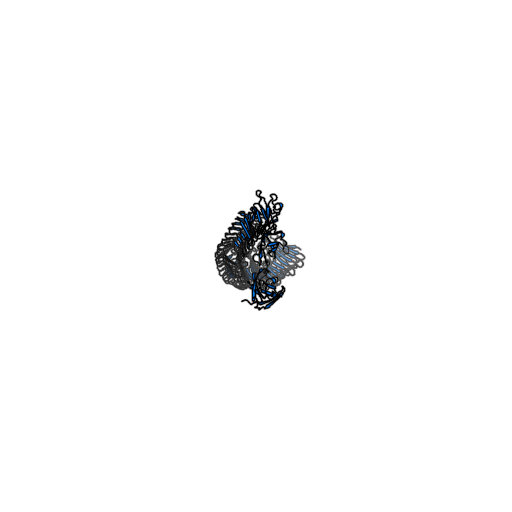 . GLN A 1 504 ? -19.208 19.589 13.395 1.00 89.12 504 GLN A O 1
ATOM 3633 N N . MET A 1 505 ? -19.091 17.369 13.012 1.00 91.50 505 MET A N 1
ATOM 3634 C CA . MET A 1 505 ? -17.769 17.431 12.397 1.00 91.50 505 MET A CA 1
ATOM 3635 C C . MET A 1 505 ? -17.808 18.232 11.096 1.00 91.50 505 MET A C 1
ATOM 3637 O O . MET A 1 505 ? -18.623 17.978 10.206 1.00 91.50 505 MET A O 1
ATOM 3641 N N . THR A 1 506 ? -16.918 19.214 10.996 1.00 94.81 506 THR A N 1
ATOM 3642 C CA . THR A 1 506 ? -16.750 20.082 9.830 1.00 94.81 506 THR A CA 1
ATOM 3643 C C . THR A 1 506 ? -15.490 19.763 9.047 1.00 94.81 506 THR A C 1
ATOM 3645 O O . THR A 1 506 ? -15.485 19.936 7.824 1.00 94.81 506 THR A O 1
ATOM 3648 N N . SER A 1 507 ? -14.453 19.250 9.703 1.00 93.94 507 SER A N 1
ATOM 3649 C CA . SER A 1 507 ? -13.264 18.721 9.046 1.00 93.94 507 SER A CA 1
ATOM 3650 C C . SER A 1 507 ? -12.648 17.575 9.837 1.00 93.94 507 SER A C 1
ATOM 3652 O O . SER A 1 507 ? -12.818 17.502 11.046 1.00 93.94 507 SER A O 1
ATOM 3654 N N . ILE A 1 508 ? -11.951 16.684 9.142 1.00 91.56 508 ILE A N 1
ATOM 3655 C CA . ILE A 1 508 ? -10.959 15.779 9.725 1.00 91.56 508 ILE A CA 1
ATOM 3656 C C . ILE A 1 508 ? -9.654 16.103 8.999 1.00 91.56 508 ILE A C 1
ATOM 3658 O O . ILE A 1 508 ? -9.672 16.301 7.776 1.00 91.56 508 ILE A O 1
ATOM 3662 N N . THR A 1 509 ? -8.568 16.237 9.755 1.00 89.06 509 THR A N 1
ATOM 3663 C CA . THR A 1 509 ? -7.255 16.599 9.216 1.00 89.06 509 THR A CA 1
ATOM 3664 C C . THR A 1 509 ? -6.209 15.587 9.665 1.00 89.06 509 THR A C 1
ATOM 3666 O O . THR A 1 509 ? -6.174 15.245 10.844 1.00 89.06 509 THR A O 1
ATOM 3669 N N . ASP A 1 510 ? -5.383 15.098 8.740 1.00 82.75 510 ASP A N 1
ATOM 3670 C CA . ASP A 1 510 ? -4.256 14.191 9.019 1.00 82.75 510 ASP A CA 1
ATOM 3671 C C . ASP A 1 510 ? -4.656 12.959 9.867 1.00 82.75 510 ASP A C 1
ATOM 3673 O O . ASP A 1 510 ? -3.903 12.493 10.713 1.00 82.75 510 ASP A O 1
ATOM 3677 N N . GLY A 1 511 ? -5.897 12.479 9.716 1.00 84.94 511 GLY A N 1
ATOM 3678 C CA . GLY A 1 511 ? -6.471 11.386 10.507 1.00 84.94 511 GLY A CA 1
ATOM 3679 C C . GLY A 1 511 ? -6.776 10.138 9.681 1.00 84.94 511 GLY A C 1
ATOM 3680 O O . GLY A 1 511 ? -6.558 10.098 8.470 1.00 84.94 511 GLY A O 1
ATOM 3681 N N . ILE A 1 512 ? -7.361 9.132 10.329 1.00 88.19 512 ILE A N 1
ATOM 3682 C CA . ILE A 1 512 ? -7.869 7.928 9.660 1.00 88.19 512 ILE A CA 1
ATOM 3683 C C . ILE A 1 512 ? -9.358 7.780 9.971 1.00 88.19 512 ILE A C 1
ATOM 3685 O O . ILE A 1 512 ? -9.795 7.960 11.104 1.00 88.19 512 ILE A O 1
ATOM 3689 N N . LEU A 1 513 ? -10.161 7.463 8.963 1.00 91.06 513 LEU A N 1
ATOM 3690 C CA . LEU A 1 513 ? -11.588 7.206 9.105 1.00 91.06 513 LEU A CA 1
ATOM 3691 C C . LEU A 1 513 ? -11.893 5.789 8.623 1.00 91.06 513 LEU A C 1
ATOM 3693 O O . LEU A 1 513 ? -11.978 5.560 7.417 1.00 91.06 513 LEU A O 1
ATOM 3697 N N . VAL A 1 514 ? -12.090 4.863 9.560 1.00 91.38 514 VAL A N 1
ATOM 3698 C CA . VAL A 1 514 ? -12.390 3.451 9.285 1.00 91.38 514 VAL A CA 1
ATOM 3699 C C . VAL A 1 514 ? -13.882 3.206 9.475 1.00 91.38 514 VAL A C 1
ATOM 3701 O O . VAL A 1 514 ? -14.398 3.261 10.591 1.00 91.38 514 VAL A O 1
ATOM 3704 N N . LEU A 1 515 ? -14.601 2.931 8.387 1.00 90.25 515 LEU A N 1
ATOM 3705 C CA . LEU A 1 515 ? -16.042 2.678 8.422 1.00 90.25 515 LEU A CA 1
ATOM 3706 C C . LEU A 1 515 ? -16.352 1.284 7.885 1.00 90.25 515 LEU A C 1
ATOM 3708 O O . LEU A 1 515 ? -16.199 1.019 6.687 1.00 90.25 515 LEU A O 1
ATOM 3712 N N . ASP A 1 516 ? -16.851 0.407 8.748 1.00 86.19 516 ASP A N 1
ATOM 3713 C CA . ASP A 1 516 ? -17.196 -0.960 8.385 1.00 86.19 516 ASP A CA 1
ATOM 3714 C C . ASP A 1 516 ? -18.642 -1.316 8.730 1.00 86.19 516 ASP A C 1
ATOM 3716 O O . ASP A 1 516 ? -19.157 -0.978 9.796 1.00 86.19 516 ASP A O 1
ATOM 3720 N N . ALA A 1 517 ? -19.279 -2.035 7.801 1.00 71.69 517 ALA A N 1
ATOM 3721 C CA . ALA A 1 517 ? -20.708 -2.336 7.758 1.00 71.69 517 ALA A CA 1
ATOM 3722 C C . ALA A 1 517 ? -21.627 -1.089 7.845 1.00 71.69 517 ALA A C 1
ATOM 3724 O O . ALA A 1 517 ? -21.247 -0.017 8.276 1.00 71.69 517 ALA A O 1
ATOM 3725 N N . ASP A 1 518 ? -22.887 -1.209 7.422 1.00 78.31 518 ASP A N 1
ATOM 3726 C CA . ASP A 1 518 ? -23.893 -0.133 7.518 1.00 78.31 518 ASP A CA 1
ATOM 3727 C C . ASP A 1 518 ? -23.668 1.104 6.604 1.00 78.31 518 ASP A C 1
ATOM 3729 O O . ASP A 1 518 ? -22.930 1.090 5.613 1.00 78.31 518 ASP A O 1
ATOM 3733 N N . SER A 1 519 ? -24.473 2.146 6.842 1.00 83.62 519 SER A N 1
ATOM 3734 C CA . SER A 1 519 ? -24.461 3.399 6.092 1.00 83.62 519 SER A CA 1
ATOM 3735 C C . SER A 1 519 ? -24.216 4.571 7.034 1.00 83.62 519 SER A C 1
ATOM 3737 O O . SER A 1 519 ? -24.966 4.762 7.992 1.00 83.62 519 SER A O 1
ATOM 3739 N N . PHE A 1 520 ? -23.201 5.365 6.717 1.00 85.25 520 PHE A N 1
ATOM 3740 C CA . PHE A 1 520 ? -22.746 6.511 7.491 1.00 85.25 520 PHE A CA 1
ATOM 3741 C C . PHE A 1 520 ? -23.080 7.803 6.754 1.00 85.25 520 PHE A C 1
ATOM 3743 O O . PHE A 1 520 ? -22.992 7.869 5.526 1.00 85.25 520 PHE A O 1
ATOM 3750 N N . ALA A 1 521 ? -23.462 8.837 7.497 1.00 85.69 521 ALA A N 1
ATOM 3751 C CA . ALA A 1 521 ? -23.770 10.143 6.936 1.00 85.69 521 ALA A CA 1
ATOM 3752 C C . ALA A 1 521 ? -22.986 11.230 7.659 1.00 85.69 521 ALA A C 1
ATOM 3754 O O . ALA A 1 521 ? -22.974 11.270 8.885 1.00 85.69 521 ALA A O 1
ATOM 3755 N N . PHE A 1 522 ? -22.390 12.130 6.880 1.00 88.81 522 PHE A N 1
ATOM 3756 C CA . PHE A 1 522 ? -21.583 13.233 7.385 1.00 88.81 522 PHE A CA 1
ATOM 3757 C C . PHE A 1 522 ? -22.184 14.567 6.924 1.00 88.81 522 PHE A C 1
ATOM 3759 O O . PHE A 1 522 ? -21.686 15.194 5.986 1.00 88.81 522 PHE A O 1
ATOM 3766 N N . PRO A 1 523 ? -23.300 15.017 7.531 1.00 86.56 523 PRO A N 1
ATOM 3767 C CA . PRO A 1 523 ? -24.090 16.121 6.988 1.00 86.56 523 PRO A CA 1
ATOM 3768 C C . PRO A 1 523 ? -23.336 17.456 6.940 1.00 86.56 523 PRO A C 1
ATOM 3770 O O . PRO A 1 523 ? -23.642 18.284 6.079 1.00 86.56 523 PRO A O 1
ATOM 3773 N N . ASN A 1 524 ? -22.359 17.670 7.828 1.00 92.06 524 ASN A N 1
ATOM 3774 C CA . ASN A 1 524 ? -21.611 18.926 7.941 1.00 92.06 524 ASN A CA 1
ATOM 3775 C C . ASN A 1 524 ? -20.123 18.817 7.561 1.00 92.06 524 ASN A C 1
ATOM 3777 O O . ASN A 1 524 ? -19.457 19.852 7.502 1.00 92.06 524 ASN A O 1
ATOM 3781 N N . LEU A 1 525 ? -19.620 17.616 7.251 1.00 94.75 525 LEU A N 1
ATOM 3782 C CA . LEU A 1 525 ? -18.208 17.401 6.943 1.00 94.75 525 LEU A CA 1
ATOM 3783 C C . LEU A 1 525 ? -17.864 18.021 5.588 1.00 94.75 525 LEU A C 1
ATOM 3785 O O . LEU A 1 525 ? -18.379 17.606 4.550 1.00 94.75 525 LEU A O 1
ATOM 3789 N N . ALA A 1 526 ? -17.007 19.037 5.611 1.00 96.38 526 ALA A N 1
ATOM 3790 C CA . ALA A 1 526 ? -16.621 19.819 4.444 1.00 96.38 526 ALA A CA 1
ATOM 3791 C C . ALA A 1 526 ? -15.204 19.490 3.946 1.00 96.38 526 ALA A C 1
ATOM 3793 O O . ALA A 1 526 ? -14.921 19.714 2.768 1.00 96.38 526 ALA A O 1
ATOM 3794 N N . SER A 1 527 ? -14.321 18.973 4.805 1.00 95.50 527 SER A N 1
ATOM 3795 C CA . SER A 1 527 ? -12.917 18.710 4.467 1.00 95.50 527 SER A CA 1
ATOM 3796 C C . SER A 1 527 ? -12.413 17.400 5.072 1.00 95.50 527 SER A C 1
ATOM 3798 O O . SER A 1 527 ? -12.740 17.093 6.215 1.00 95.50 527 SER A O 1
ATOM 3800 N N . LEU A 1 528 ? -11.602 16.674 4.307 1.00 93.94 528 LEU A N 1
ATOM 3801 C CA . LEU A 1 528 ? -10.886 15.448 4.694 1.00 93.94 528 LEU A CA 1
ATOM 3802 C C . LEU A 1 528 ? -9.389 15.611 4.381 1.00 93.94 528 LEU A C 1
ATOM 3804 O O . LEU A 1 528 ? -8.797 14.793 3.688 1.00 93.94 528 LEU A O 1
ATOM 3808 N N . GLN A 1 529 ? -8.800 16.742 4.761 1.00 90.25 529 GLN A N 1
ATOM 3809 C CA . GLN A 1 529 ? -7.433 17.066 4.344 1.00 90.25 529 GLN A CA 1
ATOM 3810 C C . GLN A 1 529 ? -6.448 16.073 4.974 1.00 90.25 529 GLN A C 1
ATOM 3812 O O . GLN A 1 529 ? -6.570 15.796 6.161 1.00 90.25 529 GLN A O 1
ATOM 3817 N N . GLY A 1 530 ? -5.521 15.505 4.201 1.00 85.38 530 GLY A N 1
ATOM 3818 C CA . GLY A 1 530 ? -4.533 14.541 4.718 1.00 85.38 530 GLY A CA 1
ATOM 3819 C C . GLY A 1 530 ? -5.141 13.278 5.341 1.00 85.38 530 GLY A C 1
ATOM 3820 O O . GLY A 1 530 ? -4.453 12.536 6.027 1.00 85.38 530 GLY A O 1
ATOM 3821 N N . THR A 1 531 ? -6.448 13.052 5.169 1.00 88.50 531 THR A N 1
ATOM 3822 C CA . THR A 1 531 ? -7.167 11.983 5.866 1.00 88.50 531 THR A CA 1
ATOM 3823 C C . THR A 1 531 ? -7.208 10.727 5.007 1.00 88.50 531 THR A C 1
ATOM 3825 O O . THR A 1 531 ? -7.592 10.792 3.835 1.00 88.50 531 THR A O 1
ATOM 3828 N N . THR A 1 532 ? -6.894 9.577 5.596 1.00 91.19 532 THR A N 1
ATOM 3829 C CA . THR A 1 532 ? -7.113 8.268 4.967 1.00 91.19 532 THR A CA 1
ATOM 3830 C C . THR A 1 532 ? -8.509 7.767 5.308 1.00 91.19 532 THR A C 1
ATOM 3832 O O . THR A 1 532 ? -8.889 7.694 6.473 1.00 91.19 532 THR A O 1
ATOM 3835 N N . VAL A 1 533 ? -9.302 7.433 4.295 1.00 93.06 533 VAL A N 1
ATOM 3836 C CA . VAL A 1 533 ? -10.660 6.909 4.465 1.00 93.06 533 VAL A CA 1
ATOM 3837 C C . VAL A 1 533 ? -10.699 5.449 4.035 1.00 93.06 533 VAL A C 1
ATOM 3839 O O . VAL A 1 533 ? -10.608 5.146 2.846 1.00 93.06 533 VAL A O 1
ATOM 3842 N N . GLU A 1 534 ? -10.906 4.558 4.996 1.00 93.25 534 GLU A N 1
ATOM 3843 C CA . GLU A 1 534 ? -11.012 3.114 4.798 1.00 93.25 534 GLU A CA 1
ATOM 3844 C C . GLU A 1 534 ? -12.481 2.689 4.911 1.00 93.25 534 GLU A C 1
ATOM 3846 O O . GLU A 1 534 ? -13.134 2.899 5.935 1.00 93.25 534 GLU A O 1
ATOM 3851 N N . LEU A 1 535 ? -13.041 2.103 3.851 1.00 93.06 535 LEU A N 1
ATOM 3852 C CA . LEU A 1 535 ? -14.456 1.729 3.795 1.00 93.06 535 LEU A CA 1
ATOM 3853 C C . LEU A 1 535 ? -14.641 0.252 3.470 1.00 93.06 535 LEU A C 1
ATOM 3855 O O . LEU A 1 535 ? -14.324 -0.223 2.375 1.00 93.06 535 LEU A O 1
ATOM 3859 N N . GLY A 1 536 ? -15.299 -0.441 4.391 1.00 85.44 536 GLY A N 1
ATOM 3860 C CA . GLY A 1 536 ? -15.766 -1.803 4.211 1.00 85.44 536 GLY A CA 1
ATOM 3861 C C . GLY A 1 536 ? -14.645 -2.817 4.049 1.00 85.44 536 GLY A C 1
ATOM 3862 O O . GLY A 1 536 ? -14.583 -3.541 3.052 1.00 85.44 536 GLY A O 1
ATOM 3863 N N . LEU A 1 537 ? -13.765 -2.877 5.046 1.00 80.06 537 LEU A N 1
ATOM 3864 C CA . LEU A 1 537 ? -12.652 -3.823 5.110 1.00 80.06 537 LEU A CA 1
ATOM 3865 C C . LEU A 1 537 ? -13.104 -5.253 5.439 1.00 80.06 537 LEU A C 1
ATOM 3867 O O . LEU A 1 537 ? -12.510 -6.214 4.937 1.00 80.06 537 LEU A O 1
ATOM 3871 N N . THR A 1 538 ? -14.184 -5.422 6.209 1.00 79.62 538 THR A N 1
ATOM 3872 C CA . THR A 1 538 ? -14.759 -6.737 6.536 1.00 79.62 538 THR A CA 1
ATOM 3873 C C . THR A 1 538 ? -16.174 -6.947 5.983 1.00 79.62 538 THR A C 1
ATOM 3875 O O . THR A 1 538 ? -16.554 -8.096 5.714 1.00 79.62 538 THR A O 1
ATOM 3878 N N . ALA A 1 539 ? -16.942 -5.881 5.731 1.00 82.50 539 ALA A N 1
ATOM 3879 C CA . ALA A 1 539 ? -18.287 -5.926 5.156 1.00 82.50 539 ALA A CA 1
ATOM 3880 C C . ALA A 1 539 ? -18.570 -4.744 4.204 1.00 82.50 539 ALA A C 1
ATOM 3882 O O . ALA A 1 539 ? -17.824 -3.785 4.130 1.00 82.50 539 ALA A O 1
ATOM 3883 N N . SER A 1 540 ? -19.665 -4.805 3.436 1.00 84.69 540 SER A N 1
ATOM 3884 C CA . SER A 1 540 ? -20.067 -3.689 2.561 1.00 84.69 540 SER A CA 1
ATOM 3885 C C . SER A 1 540 ? -20.557 -2.501 3.395 1.00 84.69 540 SER A C 1
ATOM 3887 O O . SER A 1 540 ? -21.463 -2.670 4.218 1.00 84.69 540 SER A O 1
ATOM 3889 N N . ALA A 1 541 ? -20.007 -1.317 3.130 1.00 87.88 541 ALA A N 1
ATOM 3890 C CA . ALA A 1 541 ? -20.368 -0.056 3.766 1.00 87.88 541 ALA A CA 1
ATOM 3891 C C . ALA A 1 541 ? -20.738 1.028 2.733 1.00 87.88 541 ALA A C 1
ATOM 3893 O O . ALA A 1 541 ? -20.364 0.977 1.556 1.00 87.88 541 ALA A O 1
ATOM 3894 N N . THR A 1 542 ? -21.495 2.036 3.168 1.00 88.00 542 THR A N 1
ATOM 3895 C CA . THR A 1 542 ? -21.837 3.213 2.344 1.00 88.00 542 THR A CA 1
ATOM 3896 C C . THR A 1 542 ? -21.651 4.497 3.133 1.00 88.00 542 THR A C 1
ATOM 3898 O O . THR A 1 542 ? -22.320 4.683 4.141 1.00 88.00 542 THR A O 1
ATOM 3901 N N . ALA A 1 543 ? -20.810 5.411 2.657 1.00 89.94 543 ALA A N 1
ATOM 3902 C CA . ALA A 1 543 ? -20.598 6.708 3.296 1.00 89.94 543 ALA A CA 1
ATOM 3903 C C . ALA A 1 543 ? -21.166 7.847 2.434 1.00 89.94 543 ALA A C 1
ATOM 3905 O O . ALA A 1 543 ? -20.929 7.906 1.227 1.00 89.94 543 ALA A O 1
ATOM 3906 N N . ASP A 1 544 ? -21.935 8.750 3.045 1.00 91.19 544 ASP A N 1
ATOM 3907 C CA . ASP A 1 544 ? -22.426 9.973 2.407 1.00 91.19 544 ASP A CA 1
ATOM 3908 C C . ASP A 1 544 ? -21.479 11.146 2.694 1.00 91.19 544 ASP A C 1
ATOM 3910 O O . ASP A 1 544 ? -21.588 11.813 3.725 1.00 91.19 544 ASP A O 1
ATOM 3914 N N . PHE A 1 545 ? -20.576 11.407 1.744 1.00 94.50 545 PHE A N 1
ATOM 3915 C CA . PHE A 1 545 ? -19.684 12.571 1.714 1.00 94.50 545 PHE A CA 1
ATOM 3916 C C . PHE A 1 545 ? -20.218 13.703 0.818 1.00 94.50 545 PHE A C 1
ATOM 3918 O O . PHE A 1 545 ? -19.452 14.480 0.243 1.00 94.50 545 PHE A O 1
ATOM 3925 N N . SER A 1 546 ? -21.543 13.834 0.675 1.00 93.44 546 SER A N 1
ATOM 3926 C CA . SER A 1 546 ? -22.153 14.847 -0.203 1.00 93.44 546 SER A CA 1
ATOM 3927 C C . SER A 1 546 ? -21.874 16.303 0.184 1.00 93.44 546 SER A C 1
ATOM 3929 O O . SER A 1 546 ? -22.052 17.184 -0.661 1.00 93.44 546 SER A O 1
ATOM 3931 N N . SER A 1 547 ? -21.413 16.555 1.411 1.00 95.50 547 SER A N 1
ATOM 3932 C CA . SER A 1 547 ? -21.005 17.877 1.904 1.00 95.50 547 SER A CA 1
ATOM 3933 C C . SER A 1 547 ? -19.510 18.181 1.721 1.00 95.50 547 SER A C 1
ATOM 3935 O O . SER A 1 547 ? -19.129 19.351 1.817 1.00 95.50 547 SER A O 1
ATOM 3937 N N . VAL A 1 548 ? -18.675 17.181 1.410 1.00 97.56 548 VAL A N 1
ATOM 3938 C CA . VAL A 1 548 ? -17.215 17.336 1.314 1.00 97.56 548 VAL A CA 1
ATOM 3939 C C . VAL A 1 548 ? -16.841 18.118 0.055 1.00 97.56 548 VAL A C 1
ATOM 3941 O O . VAL A 1 548 ? -17.223 17.756 -1.059 1.00 97.56 548 VAL A O 1
ATOM 3944 N N . VAL A 1 549 ? -16.075 19.196 0.237 1.00 97.25 549 VAL A N 1
ATOM 3945 C CA . VAL A 1 549 ? -15.599 20.092 -0.831 1.00 97.25 549 VAL A CA 1
ATOM 3946 C C . VAL A 1 549 ? -14.086 20.035 -1.044 1.00 97.25 549 VAL A C 1
ATOM 3948 O O . VAL A 1 549 ? -13.629 20.438 -2.112 1.00 97.25 549 VAL A O 1
ATOM 3951 N N . SER A 1 550 ? -13.324 19.557 -0.056 1.00 95.38 550 SER A N 1
ATOM 3952 C CA . SER A 1 550 ? -11.857 19.522 -0.057 1.00 95.38 550 SER A CA 1
ATOM 3953 C C . SER A 1 550 ? -11.346 18.170 0.432 1.00 95.38 550 SER A C 1
ATOM 3955 O O . SER A 1 550 ? -11.833 17.657 1.439 1.00 95.38 550 SER A O 1
ATOM 3957 N N . ILE A 1 551 ? -10.373 17.611 -0.281 1.00 95.25 551 ILE A N 1
ATOM 3958 C CA . ILE A 1 551 ? -9.776 16.290 -0.026 1.00 95.25 551 ILE A CA 1
ATOM 3959 C C . ILE A 1 551 ? -8.265 16.299 -0.302 1.00 95.25 551 ILE A C 1
ATOM 3961 O O . ILE A 1 551 ? -7.694 15.267 -0.625 1.00 95.25 551 ILE A O 1
ATOM 3965 N N . ASP A 1 552 ? -7.625 17.468 -0.278 1.00 92.06 552 ASP A N 1
ATOM 3966 C CA . ASP A 1 552 ? -6.193 17.578 -0.575 1.00 92.06 552 ASP A CA 1
ATOM 3967 C C . ASP A 1 552 ? -5.384 16.673 0.369 1.00 92.06 552 ASP A C 1
ATOM 3969 O O . ASP A 1 552 ? -5.701 16.585 1.557 1.00 92.06 552 ASP A O 1
ATOM 3973 N N . ASN A 1 553 ? -4.379 15.977 -0.165 1.00 87.81 553 ASN A N 1
ATOM 3974 C CA . ASN A 1 553 ? -3.582 14.945 0.516 1.00 87.81 553 ASN A CA 1
ATOM 3975 C C . ASN A 1 553 ? -4.370 13.728 1.060 1.00 87.81 553 ASN A C 1
ATOM 3977 O O . ASN A 1 553 ? -3.803 12.916 1.780 1.00 87.81 553 ASN A O 1
ATOM 3981 N N . ALA A 1 554 ? -5.659 13.570 0.740 1.00 91.94 554 ALA A N 1
ATOM 3982 C CA . ALA A 1 554 ? -6.456 12.431 1.204 1.00 91.94 554 ALA A CA 1
ATOM 3983 C C . ALA A 1 554 ? -6.195 11.137 0.411 1.00 91.94 554 ALA A C 1
ATOM 3985 O O . ALA A 1 554 ? -5.964 11.178 -0.808 1.00 91.94 554 ALA A O 1
ATOM 3986 N N . SER A 1 555 ? -6.372 10.006 1.097 1.00 93.31 555 SER A N 1
ATOM 3987 C CA . SER A 1 555 ? -6.359 8.642 0.547 1.00 93.31 555 SER A CA 1
ATOM 3988 C C . SER A 1 555 ? -7.712 7.956 0.759 1.00 93.31 555 SER A C 1
ATOM 3990 O O . SER A 1 555 ? -8.434 8.251 1.712 1.00 93.31 555 SER A O 1
ATOM 3992 N N . PHE A 1 556 ? -8.076 7.040 -0.135 1.00 95.12 556 PHE A N 1
ATOM 3993 C CA . PHE A 1 556 ? -9.343 6.312 -0.117 1.00 95.12 556 PHE A CA 1
ATOM 3994 C C . PHE A 1 556 ? -9.102 4.835 -0.411 1.00 95.12 556 PHE A C 1
ATOM 3996 O O . PHE A 1 556 ? -8.693 4.490 -1.515 1.00 95.12 556 PHE A O 1
ATOM 4003 N N . GLU A 1 557 ? -9.441 3.964 0.529 1.00 95.25 557 GLU A N 1
ATOM 4004 C CA . GLU A 1 557 ? -9.321 2.514 0.386 1.00 95.25 557 GLU A CA 1
ATOM 4005 C C . GLU A 1 557 ? -10.694 1.874 0.570 1.00 95.25 557 GLU A C 1
ATOM 4007 O O . GLU A 1 557 ? -11.269 1.867 1.659 1.00 95.25 557 GLU A O 1
ATOM 4012 N N . LEU A 1 558 ? -11.279 1.383 -0.522 1.00 96.12 558 LEU A N 1
ATOM 4013 C CA . LEU A 1 558 ? -12.614 0.794 -0.513 1.00 96.12 558 LEU A CA 1
ATOM 4014 C C . LEU A 1 558 ? -12.555 -0.706 -0.810 1.00 96.12 558 LEU A C 1
ATOM 4016 O O . LEU A 1 558 ? -11.933 -1.129 -1.785 1.00 96.12 558 LEU A O 1
ATOM 4020 N N . GLY A 1 559 ? -13.311 -1.497 -0.044 1.00 94.88 559 GLY A N 1
ATOM 4021 C CA . GLY A 1 559 ? -13.417 -2.948 -0.204 1.00 94.88 559 GLY A CA 1
ATOM 4022 C C . GLY A 1 559 ? -14.848 -3.496 -0.163 1.00 94.88 559 GLY A C 1
ATOM 4023 O O . GLY A 1 559 ? -15.826 -2.783 0.064 1.00 94.88 559 GLY A O 1
ATOM 4024 N N . ASN A 1 560 ? -14.976 -4.808 -0.394 1.00 90.75 560 ASN A N 1
ATOM 4025 C CA . ASN A 1 560 ? -16.168 -5.631 -0.116 1.00 90.75 560 ASN A CA 1
ATOM 4026 C C . ASN A 1 560 ? -17.525 -5.124 -0.653 1.00 90.75 560 ASN A C 1
ATOM 4028 O O . ASN A 1 560 ? -18.573 -5.378 -0.053 1.00 90.75 560 ASN A O 1
ATOM 4032 N N . GLY A 1 561 ? -17.553 -4.469 -1.814 1.00 92.62 561 GLY A N 1
ATOM 4033 C CA . GLY A 1 561 ? -18.792 -3.967 -2.415 1.00 92.62 561 GLY A CA 1
ATOM 4034 C C . GLY A 1 561 ? -19.249 -2.620 -1.853 1.00 92.62 561 GLY A C 1
ATOM 4035 O O . GLY A 1 561 ? -20.430 -2.286 -1.965 1.00 92.62 561 GLY A O 1
ATOM 4036 N N . SER A 1 562 ? -18.354 -1.883 -1.198 1.00 95.00 562 SER A N 1
ATOM 4037 C CA . SER A 1 562 ? -18.632 -0.569 -0.613 1.00 95.00 562 SER A CA 1
ATOM 4038 C C . SER A 1 562 ? -18.689 0.524 -1.668 1.00 95.00 562 SER A C 1
ATOM 4040 O O . SER A 1 562 ? -17.961 0.488 -2.658 1.00 95.00 562 SER A O 1
ATOM 4042 N N . THR A 1 563 ? -19.547 1.522 -1.468 1.00 92.75 563 THR A N 1
ATOM 4043 C CA . THR A 1 563 ? -19.700 2.610 -2.444 1.00 92.75 563 THR A CA 1
ATOM 4044 C C . THR A 1 563 ? -19.672 3.973 -1.776 1.00 92.75 563 THR A C 1
ATOM 4046 O O . THR A 1 563 ? -20.375 4.178 -0.784 1.00 92.75 563 THR A O 1
ATOM 4049 N N . THR A 1 564 ? -18.936 4.916 -2.360 1.00 95.44 564 THR A N 1
ATOM 4050 C CA . THR A 1 564 ? -18.903 6.313 -1.918 1.00 95.44 564 THR A CA 1
ATOM 4051 C C . THR A 1 564 ? -18.785 7.288 -3.090 1.00 95.44 564 THR A C 1
ATOM 4053 O O . THR A 1 564 ? -18.323 6.929 -4.178 1.00 95.44 564 THR A O 1
ATOM 4056 N N . ALA A 1 565 ? -19.226 8.530 -2.881 1.00 96.12 565 ALA A N 1
ATOM 4057 C CA . ALA A 1 565 ? -19.134 9.584 -3.883 1.00 96.12 565 ALA A CA 1
ATOM 4058 C C . ALA A 1 565 ? -18.875 10.966 -3.271 1.00 96.12 565 ALA A C 1
ATOM 4060 O O . ALA A 1 565 ? -19.456 11.319 -2.246 1.00 96.12 565 ALA A O 1
ATOM 4061 N N . PHE A 1 566 ? -18.097 11.780 -3.985 1.00 97.44 566 PHE A N 1
ATOM 4062 C CA . PHE A 1 566 ? -17.710 13.139 -3.598 1.00 97.44 566 PHE A CA 1
ATOM 4063 C C . PHE A 1 566 ? -18.234 14.167 -4.617 1.00 97.44 566 PHE A C 1
ATOM 4065 O O . PHE A 1 566 ? -17.503 14.633 -5.495 1.00 97.44 566 PHE A O 1
ATOM 4072 N N . PRO A 1 567 ? -19.533 14.518 -4.573 1.00 97.00 567 PRO A N 1
ATOM 4073 C CA . PRO A 1 567 ? -20.173 15.317 -5.613 1.00 97.00 567 PRO A CA 1
ATOM 4074 C C . PRO A 1 567 ? -19.803 16.804 -5.610 1.00 97.00 567 PRO A C 1
ATOM 4076 O O . PRO A 1 567 ? -20.109 17.476 -6.592 1.00 97.00 567 PRO A O 1
ATOM 4079 N N . LEU A 1 568 ? -19.203 17.351 -4.549 1.00 97.75 568 LEU A N 1
ATOM 4080 C CA . LEU A 1 568 ? -18.829 18.772 -4.489 1.00 97.75 568 LEU A CA 1
ATOM 4081 C C . LEU A 1 568 ? -17.324 19.026 -4.643 1.00 97.75 568 LEU A C 1
ATOM 4083 O O . LEU A 1 568 ? -16.930 20.179 -4.822 1.00 97.75 568 LEU A O 1
ATOM 4087 N N . VAL A 1 569 ? -16.501 17.976 -4.628 1.00 98.12 569 VAL A N 1
ATOM 4088 C CA . VAL A 1 569 ? -15.060 18.069 -4.880 1.00 98.12 569 VAL A CA 1
ATOM 4089 C C . VAL A 1 569 ? -14.822 18.410 -6.354 1.00 98.12 569 VAL A C 1
ATOM 4091 O O . VAL A 1 569 ? -15.413 17.799 -7.247 1.00 98.12 569 VAL A O 1
ATOM 4094 N N . THR A 1 570 ? -13.966 19.404 -6.610 1.00 97.88 570 THR A N 1
ATOM 4095 C CA . THR A 1 570 ? -13.662 19.899 -7.972 1.00 97.88 570 THR A CA 1
ATOM 4096 C C . THR A 1 570 ? -12.179 19.885 -8.333 1.00 97.88 570 THR A C 1
ATOM 4098 O O . THR A 1 570 ? -11.852 19.869 -9.524 1.00 97.88 570 THR A O 1
ATOM 4101 N N . SER A 1 571 ? -11.301 19.827 -7.334 1.00 96.62 571 SER A N 1
ATOM 4102 C CA . SER A 1 571 ? -9.850 19.708 -7.470 1.00 96.62 571 SER A CA 1
ATOM 4103 C C . SER A 1 571 ? -9.287 18.813 -6.369 1.00 96.62 571 SER A C 1
ATOM 4105 O O . SER A 1 571 ? -9.909 18.692 -5.314 1.00 96.62 571 SER A O 1
ATOM 4107 N N . TYR A 1 572 ? -8.118 18.237 -6.623 1.00 95.25 572 TYR A N 1
ATOM 4108 C CA . TYR A 1 572 ? -7.284 17.558 -5.638 1.00 95.25 572 TYR A CA 1
ATOM 4109 C C . TYR A 1 572 ? -5.839 18.017 -5.816 1.00 95.25 572 TYR A C 1
ATOM 4111 O O . TYR A 1 572 ? -5.347 18.060 -6.950 1.00 95.25 572 TYR A O 1
ATOM 4119 N N . LEU A 1 573 ? -5.193 18.367 -4.711 1.00 90.94 573 LEU A N 1
ATOM 4120 C CA . LEU A 1 573 ? -3.764 18.626 -4.629 1.00 90.94 573 LEU A CA 1
ATOM 4121 C C . LEU A 1 573 ? -3.124 17.590 -3.699 1.00 90.94 573 LEU A C 1
ATOM 4123 O O . LEU A 1 573 ? -3.564 17.448 -2.559 1.00 90.94 573 LEU A O 1
ATOM 4127 N N . LEU A 1 574 ? -2.091 16.908 -4.188 1.00 87.50 574 LEU A N 1
ATOM 4128 C CA . LEU A 1 574 ? -1.130 16.182 -3.364 1.00 87.50 574 LEU A CA 1
ATOM 4129 C C . LEU A 1 574 ? 0.135 17.039 -3.273 1.00 87.50 574 LEU A C 1
ATOM 4131 O O . LEU A 1 574 ? 0.822 17.209 -4.276 1.00 87.50 574 LEU A O 1
ATOM 4135 N N . ASP A 1 575 ? 0.394 17.640 -2.119 1.00 78.44 575 ASP A N 1
ATOM 4136 C CA . ASP A 1 575 ? 1.570 18.477 -1.853 1.00 78.44 575 ASP A CA 1
ATOM 4137 C C . ASP A 1 575 ? 2.354 17.891 -0.677 1.00 78.44 575 ASP A C 1
ATOM 4139 O O . ASP A 1 575 ? 1.752 17.420 0.293 1.00 78.44 575 ASP A O 1
ATOM 4143 N N . ASP A 1 576 ? 3.684 17.951 -0.764 1.00 66.44 576 ASP A N 1
ATOM 4144 C CA . ASP A 1 576 ? 4.617 17.461 0.252 1.00 66.44 576 ASP A CA 1
ATOM 4145 C C . ASP A 1 576 ? 4.548 18.376 1.486 1.00 66.44 576 ASP A C 1
ATOM 4147 O O . ASP A 1 576 ? 5.334 19.314 1.681 1.00 66.44 576 ASP A O 1
ATOM 4151 N N . ILE A 1 577 ? 3.542 18.139 2.328 1.00 53.69 577 ILE A N 1
ATOM 4152 C CA . ILE A 1 577 ? 3.525 18.658 3.689 1.00 53.69 577 ILE A CA 1
ATOM 4153 C C . ILE A 1 577 ? 4.435 17.743 4.494 1.00 53.69 577 ILE A C 1
ATOM 4155 O O . ILE A 1 577 ? 3.998 16.763 5.069 1.00 53.69 577 ILE A O 1
ATOM 4159 N N . ALA A 1 578 ? 5.713 18.107 4.480 1.00 45.28 578 ALA A N 1
ATOM 4160 C CA . ALA A 1 578 ? 6.717 17.836 5.490 1.00 45.28 578 ALA A CA 1
ATOM 4161 C C . ALA A 1 578 ? 6.530 16.528 6.295 1.00 45.28 578 ALA A C 1
ATOM 4163 O O . ALA A 1 578 ? 5.789 16.491 7.271 1.00 45.28 578 ALA A O 1
ATOM 4164 N N . ILE A 1 579 ? 7.466 15.610 6.037 1.00 42.09 579 ILE A N 1
ATOM 4165 C CA . ILE A 1 579 ? 7.947 14.550 6.937 1.00 42.09 579 ILE A CA 1
ATOM 4166 C C . ILE A 1 579 ? 7.122 13.249 6.937 1.00 42.09 579 ILE A C 1
ATOM 4168 O O . ILE A 1 579 ? 6.641 12.839 7.979 1.00 42.09 579 ILE A O 1
ATOM 4172 N N . ASP A 1 580 ? 7.103 12.512 5.816 1.00 50.06 580 ASP A N 1
ATOM 4173 C CA . ASP A 1 580 ? 6.862 11.063 5.874 1.00 50.06 580 ASP A CA 1
ATOM 4174 C C . ASP A 1 580 ? 7.457 10.257 4.716 1.00 50.06 580 ASP A C 1
ATOM 4176 O O . ASP A 1 580 ? 7.413 10.663 3.558 1.00 50.06 580 ASP A O 1
ATOM 4180 N N . PHE A 1 581 ? 8.006 9.074 5.016 1.00 39.16 581 PHE A N 1
ATOM 4181 C CA . PHE A 1 581 ? 8.677 8.206 4.033 1.00 39.16 581 PHE A CA 1
ATOM 4182 C C . PHE A 1 581 ? 7.731 7.488 3.059 1.00 39.16 581 PHE A C 1
ATOM 4184 O O . PHE A 1 581 ? 8.206 6.781 2.174 1.00 39.16 581 PHE A O 1
ATOM 4191 N N . ASN A 1 582 ? 6.417 7.671 3.190 1.00 51.97 582 ASN A N 1
ATOM 4192 C CA . ASN A 1 582 ? 5.432 7.144 2.251 1.00 51.97 582 ASN A CA 1
ATOM 4193 C C . ASN A 1 582 ? 4.534 8.286 1.774 1.00 51.97 582 ASN A C 1
ATOM 4195 O O . ASN A 1 582 ? 3.335 8.250 2.023 1.00 51.97 582 ASN A O 1
ATOM 4199 N N . ASN A 1 583 ? 5.119 9.290 1.112 1.00 64.75 583 ASN A N 1
ATOM 4200 C CA . ASN A 1 583 ? 4.429 10.379 0.409 1.00 64.75 583 ASN A CA 1
ATOM 4201 C C . ASN A 1 583 ? 3.584 9.822 -0.765 1.00 64.75 583 ASN A C 1
ATOM 4203 O O . ASN A 1 583 ? 3.779 10.170 -1.919 1.00 64.75 583 ASN A O 1
ATOM 4207 N N . VAL A 1 584 ? 2.717 8.850 -0.489 1.00 73.69 584 VAL A N 1
ATOM 4208 C CA . VAL A 1 584 ? 1.984 8.030 -1.444 1.00 73.69 584 VAL A CA 1
ATOM 4209 C C . VAL A 1 584 ? 0.515 8.107 -1.067 1.00 73.69 584 VAL A C 1
ATOM 4211 O O . VAL A 1 584 ? 0.101 7.577 -0.037 1.00 73.69 584 VAL A O 1
ATOM 4214 N N . ALA A 1 585 ? -0.282 8.753 -1.908 1.00 86.19 585 ALA A N 1
ATOM 4215 C CA . ALA A 1 585 ? -1.727 8.711 -1.798 1.00 86.19 585 ALA A CA 1
ATOM 4216 C C . ALA A 1 585 ? -2.273 7.511 -2.579 1.00 86.19 585 ALA A C 1
ATOM 4218 O O . ALA A 1 585 ? -1.877 7.259 -3.720 1.00 86.19 585 ALA A O 1
ATOM 4219 N N . LEU A 1 586 ? -3.218 6.784 -1.984 1.00 92.31 586 LEU A N 1
ATOM 4220 C CA . LEU A 1 586 ? -3.856 5.626 -2.609 1.00 92.31 586 LEU A CA 1
ATOM 4221 C C . LEU A 1 586 ? -5.354 5.865 -2.754 1.00 92.31 586 LEU A C 1
ATOM 4223 O O . LEU A 1 586 ? -6.042 6.145 -1.780 1.00 92.31 586 LEU A O 1
ATOM 4227 N N . TRP A 1 587 ? -5.862 5.762 -3.977 1.00 97.38 587 TRP A N 1
ATOM 4228 C CA . TRP A 1 587 ? -7.281 5.811 -4.319 1.00 97.38 587 TRP A CA 1
ATOM 4229 C C . TRP A 1 587 ? -7.690 4.461 -4.895 1.00 97.38 587 TRP A C 1
ATOM 4231 O O . TRP A 1 587 ? -7.611 4.238 -6.104 1.00 97.38 587 TRP A O 1
ATOM 4241 N N . GLU A 1 588 ? -8.125 3.552 -4.034 1.00 96.62 588 GLU A N 1
ATOM 4242 C CA . GLU A 1 588 ? -8.405 2.164 -4.371 1.00 96.62 588 GLU A CA 1
ATOM 4243 C C . GLU A 1 588 ? -9.894 1.812 -4.257 1.00 96.62 588 GLU A C 1
ATOM 4245 O O . GLU A 1 588 ? -10.577 2.130 -3.283 1.00 96.62 588 GLU A O 1
ATOM 4250 N N . ALA A 1 589 ? -10.394 1.094 -5.265 1.00 97.62 589 ALA A N 1
ATOM 4251 C CA . ALA A 1 589 ? -11.649 0.357 -5.206 1.00 97.62 589 ALA A CA 1
ATOM 4252 C C . ALA A 1 589 ? -11.388 -1.125 -5.512 1.00 97.62 589 ALA A C 1
ATOM 4254 O O . ALA A 1 589 ? -11.231 -1.504 -6.678 1.00 97.62 589 ALA A O 1
ATOM 4255 N N . GLU A 1 590 ? -11.383 -1.962 -4.474 1.00 96.38 590 GLU A N 1
ATOM 4256 C CA . GLU A 1 590 ? -11.092 -3.395 -4.558 1.00 96.38 590 GLU A CA 1
ATOM 4257 C C . GLU A 1 590 ? -12.370 -4.243 -4.427 1.00 96.38 590 GLU A C 1
ATOM 4259 O O . GLU A 1 590 ? -13.169 -4.115 -3.492 1.00 96.38 590 GLU A O 1
ATOM 4264 N N . GLY A 1 591 ? -12.564 -5.168 -5.366 1.00 94.69 591 GLY A N 1
ATOM 4265 C CA . GLY A 1 591 ? -13.621 -6.176 -5.320 1.00 94.69 591 GLY A CA 1
ATOM 4266 C C . GLY A 1 591 ? -14.924 -5.810 -6.042 1.00 94.69 591 GLY A C 1
ATOM 4267 O O . GLY A 1 591 ? -15.226 -4.666 -6.375 1.00 94.69 591 GLY A O 1
ATOM 4268 N N . ILE A 1 592 ? -15.737 -6.838 -6.306 1.00 93.12 592 ILE A N 1
ATOM 4269 C CA . ILE A 1 592 ? -16.977 -6.715 -7.085 1.00 93.12 592 ILE A CA 1
ATOM 4270 C C . ILE A 1 592 ? -17.995 -5.820 -6.370 1.00 93.12 592 ILE A C 1
ATOM 4272 O O . ILE A 1 592 ? -18.439 -6.127 -5.265 1.00 93.12 592 ILE A O 1
ATOM 4276 N N . GLY A 1 593 ? -18.470 -4.796 -7.081 1.00 92.44 593 GLY A N 1
ATOM 4277 C CA . GLY A 1 593 ? -19.500 -3.874 -6.595 1.00 92.44 593 GLY A CA 1
ATOM 4278 C C . GLY A 1 593 ? -18.944 -2.696 -5.799 1.00 92.44 593 GLY A C 1
ATOM 4279 O O . GLY A 1 593 ? -19.724 -1.821 -5.436 1.00 92.44 593 GLY A O 1
ATOM 4280 N N . THR A 1 594 ? -17.630 -2.666 -5.563 1.00 97.19 594 THR A N 1
ATOM 4281 C CA . THR A 1 594 ? -16.950 -1.559 -4.896 1.00 97.19 594 THR A CA 1
ATOM 4282 C C . THR A 1 594 ? -16.848 -0.362 -5.842 1.00 97.19 594 THR A C 1
ATOM 4284 O O . THR A 1 594 ? -16.496 -0.535 -7.011 1.00 97.19 594 THR A O 1
ATOM 4287 N N . GLN A 1 595 ? -17.173 0.845 -5.371 1.00 96.62 595 GLN A N 1
ATOM 4288 C CA . GLN A 1 595 ? -17.213 2.046 -6.208 1.00 96.62 595 GLN A CA 1
ATOM 4289 C C . GLN A 1 595 ? -16.729 3.306 -5.480 1.00 96.62 595 GLN A C 1
ATOM 4291 O O . GLN A 1 595 ? -17.348 3.741 -4.508 1.00 96.62 595 GLN A O 1
ATOM 4296 N N . LEU A 1 596 ? -15.708 3.952 -6.041 1.00 97.75 596 LEU A N 1
ATOM 4297 C CA . LEU A 1 596 ? -15.227 5.282 -5.667 1.00 97.75 596 LEU A CA 1
ATOM 4298 C C . LEU A 1 596 ? -15.568 6.278 -6.785 1.00 97.75 596 LEU A C 1
ATOM 4300 O O . LEU A 1 596 ? -15.220 6.050 -7.944 1.00 97.75 596 LEU A O 1
ATOM 4304 N N . SER A 1 597 ? -16.283 7.365 -6.482 1.00 97.69 597 SER A N 1
ATOM 4305 C CA . SER A 1 597 ? -16.770 8.298 -7.511 1.00 97.69 597 SER A CA 1
ATOM 4306 C C . SER A 1 597 ? -16.506 9.769 -7.186 1.00 97.69 597 SER A C 1
ATOM 4308 O O . SER A 1 597 ? -16.950 10.289 -6.162 1.00 97.69 597 SER A O 1
ATOM 4310 N N . PHE A 1 598 ? -15.879 10.474 -8.125 1.00 98.00 598 PHE A N 1
ATOM 4311 C CA . PHE A 1 598 ? -15.654 11.918 -8.104 1.00 98.00 598 PHE A CA 1
ATOM 4312 C C . PHE A 1 598 ? -16.297 12.572 -9.341 1.00 98.00 598 PHE A C 1
ATOM 4314 O O . PHE A 1 598 ? -15.613 12.947 -10.296 1.00 98.00 598 PHE A O 1
ATOM 4321 N N . PRO A 1 599 ? -17.635 12.722 -9.376 1.00 97.00 599 PRO A N 1
ATOM 4322 C CA . PRO A 1 599 ? -18.355 13.077 -10.602 1.00 97.00 599 PRO A CA 1
ATOM 4323 C C . PRO A 1 599 ? -18.099 14.507 -11.102 1.00 97.00 599 PRO A C 1
ATOM 4325 O O . PRO A 1 599 ? -18.425 14.805 -12.248 1.00 97.00 599 PRO A O 1
ATOM 4328 N N . ASN A 1 600 ? -17.557 15.395 -10.260 1.00 97.75 600 ASN A N 1
ATOM 4329 C CA . ASN A 1 600 ? -17.285 16.799 -10.589 1.00 97.75 600 ASN A CA 1
ATOM 4330 C C . ASN A 1 600 ? -15.806 17.199 -10.418 1.00 97.75 600 ASN A C 1
ATOM 4332 O O . ASN A 1 600 ? -15.490 18.380 -10.562 1.00 97.75 600 ASN A O 1
ATOM 4336 N N . LEU A 1 601 ? -14.906 16.245 -10.148 1.00 98.25 601 LEU A N 1
ATOM 4337 C CA . LEU A 1 601 ? -13.467 16.500 -10.054 1.00 98.25 601 LEU A CA 1
ATOM 4338 C C . LEU A 1 601 ? -12.907 16.805 -11.446 1.00 98.25 601 LEU A C 1
ATOM 4340 O O . LEU A 1 601 ? -13.025 15.987 -12.351 1.00 98.25 601 LEU A O 1
ATOM 4344 N N . THR A 1 602 ? -12.326 17.993 -11.618 1.00 97.81 602 THR A N 1
ATOM 4345 C CA . THR A 1 602 ? -11.847 18.494 -12.921 1.00 97.81 602 THR A CA 1
ATOM 4346 C C . THR A 1 602 ? -10.329 18.487 -13.064 1.00 97.81 602 THR A C 1
ATOM 4348 O O . THR A 1 602 ? -9.835 18.395 -14.192 1.00 97.81 602 THR A O 1
ATOM 4351 N N . SER A 1 603 ? -9.598 18.551 -11.948 1.00 95.44 603 SER A N 1
ATOM 4352 C CA . SER A 1 603 ? -8.135 18.591 -11.928 1.00 95.44 603 SER A CA 1
ATOM 4353 C C . SER A 1 603 ? -7.546 17.810 -10.755 1.00 95.44 603 SER A C 1
ATOM 4355 O O . SER A 1 603 ? -7.982 18.003 -9.619 1.00 95.44 603 SER A O 1
ATOM 4357 N N . ILE A 1 604 ? -6.517 17.014 -11.026 1.00 94.69 604 ILE A N 1
ATOM 4358 C CA . ILE A 1 604 ? -5.625 16.414 -10.025 1.00 94.69 604 ILE A CA 1
ATOM 4359 C C . ILE A 1 604 ? -4.235 16.993 -10.278 1.00 94.69 604 ILE A C 1
ATOM 4361 O O . ILE A 1 604 ? -3.768 17.000 -11.421 1.00 94.69 604 ILE A O 1
ATOM 4365 N N . GLN A 1 605 ? -3.609 17.501 -9.223 1.00 90.25 605 GLN A N 1
ATOM 4366 C CA . GLN A 1 605 ? -2.249 18.014 -9.258 1.00 90.25 605 GLN A CA 1
ATOM 4367 C C . GLN A 1 605 ? -1.407 17.296 -8.205 1.00 90.25 605 GLN A C 1
ATOM 4369 O O . GLN A 1 605 ? -1.781 17.284 -7.035 1.00 90.25 605 GLN A O 1
ATOM 4374 N N . VAL A 1 606 ? -0.270 16.751 -8.623 1.00 86.44 606 VAL A N 1
ATOM 4375 C CA . VAL A 1 606 ? 0.780 16.249 -7.733 1.00 86.44 606 VAL A CA 1
ATOM 4376 C C . VAL A 1 606 ? 1.920 17.271 -7.733 1.00 86.44 606 VAL A C 1
ATOM 4378 O O . VAL A 1 606 ? 2.341 17.743 -8.794 1.00 86.44 606 VAL A O 1
ATOM 4381 N N . GLY A 1 607 ? 2.283 17.736 -6.540 1.00 75.50 607 GLY A N 1
ATOM 4382 C CA . GLY A 1 607 ? 3.214 18.831 -6.281 1.00 75.50 607 GLY A CA 1
ATOM 4383 C C . GLY A 1 607 ? 4.681 18.409 -6.287 1.00 75.50 607 GLY A C 1
ATOM 4384 O O . GLY A 1 607 ? 5.010 17.247 -6.472 1.00 75.50 607 GLY A O 1
ATOM 4385 N N . GLN A 1 608 ? 5.556 19.391 -6.073 1.00 69.38 608 GLN A N 1
ATOM 4386 C CA . GLN A 1 608 ? 7.007 19.222 -6.130 1.00 69.38 608 GLN A CA 1
ATOM 4387 C C . GLN A 1 608 ? 7.547 18.459 -4.902 1.00 69.38 608 GLN A C 1
ATOM 4389 O O . GLN A 1 608 ? 7.126 18.778 -3.789 1.00 69.38 608 GLN A O 1
ATOM 4394 N N . PRO A 1 609 ? 8.569 17.586 -5.053 1.00 62.06 609 PRO A N 1
ATOM 4395 C CA . PRO A 1 609 ? 9.291 17.020 -3.913 1.00 62.06 609 PRO A CA 1
ATOM 4396 C C . PRO A 1 609 ? 9.882 18.127 -3.019 1.00 62.06 609 PRO A C 1
ATOM 4398 O O . PRO A 1 609 ? 10.625 18.994 -3.505 1.00 62.06 609 PRO A O 1
ATOM 4401 N N . ALA A 1 610 ? 9.615 18.105 -1.709 1.00 56.62 610 ALA A N 1
ATOM 4402 C CA . ALA A 1 610 ? 10.319 18.944 -0.735 1.00 56.62 610 ALA A CA 1
ATOM 4403 C C . ALA A 1 610 ? 11.670 18.327 -0.309 1.00 56.62 610 ALA A C 1
ATOM 4405 O O . ALA A 1 610 ? 12.533 19.050 0.209 1.00 56.62 610 ALA A O 1
ATOM 4406 N N . ALA A 1 611 ? 11.876 17.024 -0.557 1.00 56.44 611 ALA A N 1
ATOM 4407 C CA . ALA A 1 611 ? 13.083 16.238 -0.259 1.00 56.44 611 ALA A CA 1
ATOM 4408 C C . ALA A 1 611 ? 13.460 15.263 -1.410 1.00 56.44 611 ALA A C 1
ATOM 4410 O O . ALA A 1 611 ? 12.987 15.422 -2.529 1.00 56.44 611 ALA A O 1
ATOM 4411 N N . ASP A 1 612 ? 14.354 14.292 -1.163 1.00 57.75 612 ASP A N 1
ATOM 4412 C CA . ASP A 1 612 ? 14.868 13.346 -2.178 1.00 57.75 612 ASP A CA 1
ATOM 4413 C C . ASP A 1 612 ? 13.803 12.352 -2.724 1.00 57.75 612 ASP A C 1
ATOM 4415 O O . ASP A 1 612 ? 14.107 11.631 -3.671 1.00 57.75 612 ASP A O 1
ATOM 4419 N N . ASP A 1 613 ? 12.571 12.326 -2.191 1.00 64.38 613 ASP A N 1
ATOM 4420 C CA . ASP A 1 613 ? 11.461 11.478 -2.662 1.00 64.38 613 ASP A CA 1
ATOM 4421 C C . ASP A 1 613 ? 10.196 12.326 -2.939 1.00 64.38 613 ASP A C 1
ATOM 4423 O O . ASP A 1 613 ? 9.686 12.981 -2.029 1.00 64.38 613 ASP A O 1
ATOM 4427 N N . GLY A 1 614 ? 9.707 12.341 -4.187 1.00 66.06 614 GLY A N 1
ATOM 4428 C CA . GLY A 1 614 ? 8.477 13.038 -4.593 1.00 66.06 614 GLY A CA 1
ATOM 4429 C C . GLY A 1 614 ? 7.176 12.342 -4.167 1.00 66.06 614 GLY A C 1
ATOM 4430 O O . GLY A 1 614 ? 7.204 11.153 -3.839 1.00 66.06 614 GLY A O 1
ATOM 4431 N N . PRO A 1 615 ? 6.044 13.075 -4.126 1.00 73.88 615 PRO A N 1
ATOM 4432 C CA . PRO A 1 615 ? 4.731 12.491 -3.874 1.00 73.88 615 PRO A CA 1
ATOM 4433 C C . PRO A 1 615 ? 4.229 11.604 -5.026 1.00 73.88 615 PRO A C 1
ATOM 4435 O O . PRO A 1 615 ? 4.260 12.020 -6.177 1.00 73.88 615 PRO A O 1
ATOM 4438 N N . ASP A 1 616 ? 3.658 10.439 -4.715 1.00 83.88 616 ASP A N 1
ATOM 4439 C CA . ASP A 1 616 ? 3.053 9.522 -5.691 1.00 83.88 616 ASP A CA 1
ATOM 4440 C C . ASP A 1 616 ? 1.539 9.385 -5.444 1.00 83.88 616 ASP A C 1
ATOM 4442 O O . ASP A 1 616 ? 1.098 9.157 -4.319 1.00 83.88 616 ASP A O 1
ATOM 4446 N N . LEU A 1 617 ? 0.708 9.475 -6.483 1.00 90.69 617 LEU A N 1
ATOM 4447 C CA . LEU A 1 617 ? -0.723 9.157 -6.402 1.00 90.69 617 LEU A CA 1
ATOM 4448 C C . LEU A 1 617 ? -1.021 7.888 -7.196 1.00 90.69 617 LEU A C 1
ATOM 4450 O O . LEU A 1 617 ? -0.923 7.878 -8.419 1.00 90.69 617 LEU A O 1
A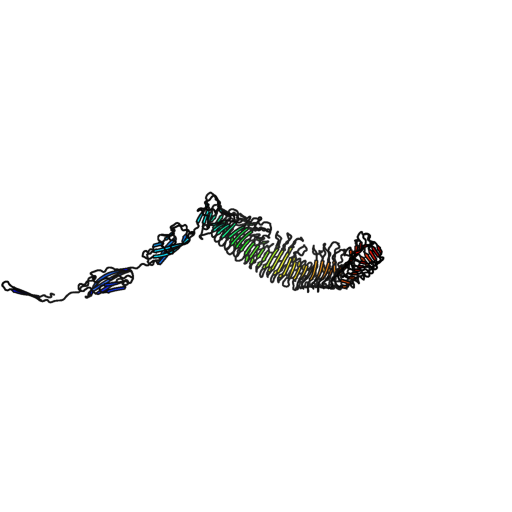TOM 4454 N N . THR A 1 618 ? -1.496 6.843 -6.523 1.00 94.31 618 THR A N 1
ATOM 4455 C CA . THR A 1 618 ? -1.995 5.628 -7.178 1.00 94.31 618 THR A CA 1
ATOM 4456 C C . THR A 1 618 ? -3.520 5.614 -7.208 1.00 94.31 618 THR A C 1
ATOM 4458 O O . THR A 1 618 ? -4.176 5.584 -6.172 1.00 94.31 618 THR A O 1
ATOM 4461 N N . ILE A 1 619 ? -4.106 5.560 -8.401 1.00 98.00 619 ILE A N 1
ATOM 4462 C CA . ILE A 1 619 ? -5.536 5.381 -8.658 1.00 98.00 619 ILE A CA 1
ATOM 4463 C C . ILE A 1 619 ? -5.762 3.954 -9.152 1.00 98.00 619 ILE A C 1
ATOM 4465 O O . ILE A 1 619 ? -5.416 3.615 -10.284 1.00 98.00 619 ILE A O 1
ATOM 4469 N N . ARG A 1 620 ? -6.386 3.110 -8.330 1.00 98.06 620 ARG A N 1
ATOM 4470 C CA . ARG A 1 620 ? -6.493 1.674 -8.584 1.00 98.06 620 ARG A CA 1
ATOM 4471 C C . ARG A 1 620 ? -7.926 1.159 -8.546 1.00 98.06 620 ARG A C 1
ATOM 4473 O O . ARG A 1 620 ? -8.662 1.342 -7.582 1.00 98.06 620 ARG A O 1
ATOM 4480 N N . ALA A 1 621 ? -8.309 0.434 -9.590 1.00 98.38 621 ALA A N 1
ATOM 4481 C CA . ALA A 1 621 ? -9.473 -0.443 -9.583 1.00 98.38 621 ALA A CA 1
ATOM 4482 C C . ALA A 1 621 ? -8.997 -1.896 -9.643 1.00 98.38 621 ALA A C 1
ATOM 4484 O O . ALA A 1 621 ? -8.361 -2.300 -10.623 1.00 98.38 621 ALA A O 1
ATOM 4485 N N . GLY A 1 622 ? -9.329 -2.689 -8.629 1.00 96.62 622 GLY A N 1
ATOM 4486 C CA . GLY A 1 622 ? -8.909 -4.083 -8.532 1.00 96.62 622 GLY A CA 1
ATOM 4487 C C . GLY A 1 622 ? -10.069 -5.042 -8.253 1.00 96.62 622 GLY A C 1
ATOM 4488 O O . GLY A 1 622 ? -11.143 -4.652 -7.791 1.00 96.62 622 GLY A O 1
ATOM 4489 N N . GLY A 1 623 ? -9.922 -6.313 -8.640 1.00 93.25 623 GLY A N 1
ATOM 4490 C CA . GLY A 1 623 ? -10.870 -7.379 -8.282 1.00 93.25 623 GLY A CA 1
ATOM 4491 C C . GLY A 1 623 ? -12.337 -7.192 -8.726 1.00 93.25 623 GLY A C 1
ATOM 4492 O O . GLY A 1 623 ? -13.221 -7.862 -8.182 1.00 93.25 623 GLY A O 1
ATOM 4493 N N . GLY A 1 624 ? -12.628 -6.317 -9.696 1.00 94.94 624 GLY A N 1
ATOM 4494 C CA . GLY A 1 624 ? -13.991 -5.966 -10.120 1.00 94.94 624 GLY A CA 1
ATOM 4495 C C . GLY A 1 624 ? -14.517 -4.611 -9.622 1.00 94.94 624 GLY A C 1
ATOM 4496 O O . GLY A 1 624 ? -15.719 -4.364 -9.771 1.00 94.94 624 GLY A O 1
ATOM 4497 N N . GLY A 1 625 ? -13.662 -3.780 -9.019 1.00 97.50 625 GLY A N 1
ATOM 4498 C CA . GLY A 1 625 ? -14.009 -2.452 -8.510 1.00 97.50 625 GLY A CA 1
ATOM 4499 C C . GLY A 1 625 ? -14.107 -1.366 -9.587 1.00 97.50 625 GLY A C 1
ATOM 4500 O O . GLY A 1 625 ? -13.742 -1.562 -10.748 1.00 97.50 625 GLY A O 1
ATOM 4501 N N . LEU A 1 626 ? -14.638 -0.205 -9.206 1.00 98.19 626 LEU A N 1
ATOM 4502 C CA . LEU A 1 626 ? -14.895 0.921 -10.103 1.00 98.19 626 LEU A CA 1
ATOM 4503 C C . LEU A 1 626 ? -14.392 2.239 -9.503 1.00 98.19 626 LEU A C 1
ATOM 4505 O O . LEU A 1 626 ? -14.890 2.663 -8.463 1.00 98.19 626 LEU A O 1
ATOM 4509 N N . VAL A 1 627 ? -13.503 2.936 -10.211 1.00 98.69 627 VAL A N 1
ATOM 4510 C CA . VAL A 1 627 ? -13.125 4.327 -9.911 1.00 98.69 627 VAL A CA 1
ATOM 4511 C C . VAL A 1 627 ? -13.642 5.251 -11.017 1.00 98.69 627 VAL A C 1
ATOM 4513 O O . VAL A 1 627 ? -13.351 5.044 -12.195 1.00 98.69 627 VAL A O 1
ATOM 4516 N N . GLN A 1 628 ? -14.431 6.269 -10.664 1.00 98.31 628 GLN A N 1
ATOM 4517 C CA . GLN A 1 628 ? -15.040 7.196 -11.627 1.00 98.31 628 GLN A CA 1
ATOM 4518 C C . GLN A 1 628 ? -14.556 8.632 -11.459 1.00 98.31 628 GLN A C 1
ATOM 4520 O O . GLN A 1 628 ? -14.782 9.249 -10.420 1.00 98.31 628 GLN A O 1
ATOM 4525 N N . LEU A 1 629 ? -13.994 9.190 -12.529 1.00 98.19 629 LEU A N 1
ATOM 4526 C CA . LEU A 1 629 ? -13.447 10.545 -12.617 1.00 98.19 629 LEU A CA 1
ATOM 4527 C C . LEU A 1 629 ? -14.102 11.279 -13.806 1.00 98.19 629 LEU A C 1
ATOM 4529 O O . LEU A 1 629 ? -13.447 11.761 -14.730 1.00 98.19 629 LEU A O 1
ATOM 4533 N N . ASP A 1 630 ? -15.440 11.313 -13.818 1.00 95.12 630 ASP A N 1
ATOM 4534 C CA . ASP A 1 630 ? -16.262 11.657 -14.993 1.00 95.12 630 ASP A CA 1
ATOM 4535 C C . ASP A 1 630 ? -16.046 13.079 -15.545 1.00 95.12 630 ASP A C 1
ATOM 4537 O O . ASP A 1 630 ? -16.280 13.323 -16.733 1.00 95.12 630 ASP A O 1
ATOM 4541 N N . ALA A 1 631 ? -15.621 14.018 -14.698 1.00 97.81 631 ALA A N 1
ATOM 4542 C CA . ALA A 1 631 ? -15.388 15.414 -15.066 1.00 97.81 631 ALA A CA 1
ATOM 4543 C C . ALA A 1 631 ? -13.903 15.763 -15.266 1.00 97.81 631 ALA A C 1
ATOM 4545 O O . ALA A 1 631 ? -13.602 16.920 -15.571 1.00 97.81 631 ALA A O 1
ATOM 4546 N N . LEU A 1 632 ? -12.993 14.797 -15.110 1.00 98.12 632 LEU A N 1
ATOM 4547 C CA . LEU A 1 632 ? -11.557 15.051 -15.094 1.00 98.12 632 LEU A CA 1
ATOM 4548 C C . LEU A 1 632 ? -11.069 15.482 -16.477 1.00 98.12 632 LEU A C 1
ATOM 4550 O O . LEU A 1 632 ? -11.228 14.758 -17.461 1.00 98.12 632 LEU A O 1
ATOM 4554 N N . THR A 1 633 ? -10.473 16.670 -16.546 1.00 96.38 633 THR A N 1
ATOM 4555 C CA . THR A 1 633 ? -9.909 17.236 -17.782 1.00 96.38 633 THR A CA 1
ATOM 4556 C C . THR A 1 633 ? -8.407 17.458 -17.706 1.00 96.38 633 THR A C 1
ATOM 4558 O O . THR A 1 633 ? -7.780 17.684 -18.739 1.00 96.38 633 THR A O 1
ATOM 4561 N N . THR A 1 634 ? -7.837 17.451 -16.500 1.00 91.75 634 THR A N 1
ATOM 4562 C CA . THR A 1 634 ? -6.440 17.813 -16.261 1.00 91.75 634 THR A CA 1
ATOM 4563 C C . THR A 1 634 ? -5.828 16.896 -15.206 1.00 91.75 634 THR A C 1
ATOM 4565 O O . THR A 1 634 ? -6.326 16.830 -14.084 1.00 91.75 634 THR A O 1
ATOM 4568 N N . LEU A 1 635 ? -4.745 16.222 -15.583 1.00 91.06 635 LEU A N 1
ATOM 4569 C CA . LEU A 1 635 ? -3.791 15.557 -14.700 1.00 91.06 635 LEU A CA 1
ATOM 4570 C C . LEU A 1 635 ? -2.459 16.278 -14.889 1.00 91.06 635 LEU A C 1
ATOM 4572 O O . LEU A 1 635 ? -2.052 16.467 -16.036 1.00 91.06 635 LEU A O 1
ATOM 4576 N N . THR A 1 636 ? -1.835 16.729 -13.806 1.00 82.75 636 THR A N 1
ATOM 4577 C CA . THR A 1 636 ? -0.517 17.372 -13.870 1.00 82.75 636 THR A CA 1
ATOM 4578 C C . THR A 1 636 ? 0.361 16.909 -12.728 1.00 82.75 636 THR A C 1
ATOM 4580 O O . THR A 1 636 ? -0.058 16.978 -11.571 1.00 82.75 636 THR A O 1
ATOM 4583 N N . VAL A 1 637 ? 1.589 16.558 -13.068 1.00 80.62 637 VAL A N 1
ATOM 4584 C CA . VAL A 1 637 ? 2.679 16.290 -12.135 1.00 80.62 637 VAL A CA 1
ATOM 4585 C C . VAL A 1 637 ? 3.683 17.436 -12.257 1.00 80.62 637 VAL A C 1
ATOM 4587 O O . VAL A 1 637 ? 4.042 17.831 -13.368 1.00 80.62 637 VAL A O 1
ATOM 4590 N N . GLN A 1 638 ? 4.060 18.051 -11.136 1.00 71.81 638 GLN A N 1
ATOM 4591 C CA . GLN A 1 638 ? 5.054 19.125 -11.103 1.00 71.81 638 GLN A CA 1
ATOM 4592 C C . GLN A 1 638 ? 6.320 18.648 -10.410 1.00 71.81 638 GLN A C 1
ATOM 4594 O O . GLN A 1 638 ? 6.383 18.702 -9.188 1.00 71.81 638 GLN A O 1
ATOM 4599 N N . ASP A 1 639 ? 7.353 18.308 -11.174 1.00 63.44 639 ASP A N 1
ATOM 4600 C CA . ASP A 1 639 ? 8.663 18.019 -10.600 1.00 63.44 639 ASP A CA 1
ATOM 4601 C C . ASP A 1 639 ? 9.582 19.240 -10.546 1.00 63.44 639 ASP A C 1
ATOM 4603 O O . ASP A 1 639 ? 9.505 20.190 -11.332 1.00 63.44 639 ASP A O 1
ATOM 4607 N N . GLY A 1 640 ? 10.455 19.241 -9.539 1.00 55.88 640 GLY A N 1
ATOM 4608 C CA . GLY A 1 640 ? 11.515 20.232 -9.410 1.00 55.88 640 GLY A CA 1
ATOM 4609 C C . GLY A 1 640 ? 12.688 19.854 -10.309 1.00 55.88 640 GLY A C 1
ATOM 4610 O O . GLY A 1 640 ? 12.987 18.678 -10.448 1.00 55.88 640 GLY A O 1
ATOM 4611 N N . ASP A 1 641 ? 13.414 20.841 -10.850 1.00 53.41 641 ASP A N 1
ATOM 4612 C CA . ASP A 1 641 ? 14.575 20.670 -11.756 1.00 53.41 641 ASP A CA 1
ATOM 4613 C C . ASP A 1 641 ? 15.797 19.906 -11.142 1.00 53.41 641 ASP A C 1
ATOM 4615 O O . ASP A 1 641 ? 16.945 20.122 -11.549 1.00 53.41 641 ASP A O 1
ATOM 4619 N N . SER A 1 642 ? 15.627 19.074 -10.106 1.00 53.16 642 SER A N 1
ATOM 4620 C CA . SER A 1 642 ? 16.709 18.397 -9.386 1.00 53.16 642 SER A CA 1
ATOM 4621 C C . SER A 1 642 ? 16.808 16.917 -9.760 1.00 53.16 642 SER A C 1
ATOM 4623 O O . SER A 1 642 ? 16.092 16.083 -9.226 1.00 53.16 642 SER A O 1
ATOM 4625 N N . ILE A 1 643 ? 17.815 16.591 -10.573 1.00 52.44 643 ILE A N 1
ATOM 4626 C CA . ILE A 1 643 ? 18.270 15.251 -11.014 1.00 52.44 643 ILE A CA 1
ATOM 4627 C C . ILE A 1 643 ? 18.586 14.214 -9.902 1.00 52.44 643 ILE A C 1
ATOM 4629 O O . ILE A 1 643 ? 19.213 13.191 -10.174 1.00 52.44 643 ILE A O 1
ATOM 4633 N N . SER A 1 644 ? 18.292 14.509 -8.634 1.00 50.50 644 SER A N 1
ATOM 4634 C CA . SER A 1 644 ? 18.660 13.692 -7.468 1.00 50.50 644 SER A CA 1
ATOM 4635 C C . SER A 1 644 ? 17.477 13.190 -6.642 1.00 50.50 644 SER A C 1
ATOM 4637 O O . SER A 1 644 ? 17.720 12.392 -5.741 1.00 50.50 644 SER A O 1
ATOM 4639 N N . ALA A 1 645 ? 16.256 13.659 -6.913 1.00 54.12 645 ALA A N 1
ATOM 4640 C CA . ALA A 1 645 ? 15.052 13.219 -6.213 1.00 54.12 645 ALA A CA 1
ATOM 4641 C C . ALA A 1 645 ? 14.306 12.162 -7.046 1.00 54.12 645 ALA A C 1
ATOM 4643 O O . ALA A 1 645 ? 14.364 12.221 -8.275 1.00 54.12 645 ALA A O 1
ATOM 4644 N N . ARG A 1 646 ? 13.628 11.194 -6.411 1.00 60.47 646 ARG A N 1
ATOM 4645 C CA . ARG A 1 646 ? 12.601 10.396 -7.106 1.00 60.47 646 ARG A CA 1
ATOM 4646 C C . ARG A 1 646 ? 11.538 11.367 -7.627 1.00 60.47 646 ARG A C 1
ATOM 4648 O O . ARG A 1 646 ? 11.040 12.169 -6.837 1.00 60.47 646 ARG A O 1
ATOM 4655 N N . ALA A 1 647 ? 11.249 11.295 -8.924 1.00 65.75 647 ALA A N 1
ATOM 4656 C CA . ALA A 1 647 ? 10.179 12.057 -9.555 1.00 65.75 647 ALA A CA 1
ATOM 4657 C C . ALA A 1 647 ? 8.816 11.637 -8.992 1.00 65.75 647 ALA A C 1
ATOM 4659 O O . ALA A 1 647 ? 8.640 10.490 -8.566 1.00 65.75 647 ALA A O 1
ATOM 4660 N N . SER A 1 648 ? 7.909 12.602 -8.933 1.00 78.25 648 SER A N 1
ATOM 4661 C CA . SER A 1 648 ? 6.528 12.426 -8.485 1.00 78.25 648 SER A CA 1
ATOM 4662 C C . SER A 1 648 ? 5.744 11.702 -9.582 1.00 78.25 648 SER A C 1
ATOM 4664 O O . SER A 1 648 ? 5.981 11.975 -10.750 1.00 78.25 648 SER A O 1
ATOM 4666 N N . ALA A 1 649 ? 4.798 10.820 -9.259 1.00 84.19 649 ALA A N 1
ATOM 4667 C CA . ALA A 1 649 ? 4.054 10.081 -10.289 1.00 84.19 649 ALA A CA 1
ATOM 4668 C C . ALA A 1 649 ? 2.538 10.042 -10.049 1.00 84.19 649 ALA A C 1
ATOM 4670 O O . ALA A 1 649 ? 2.051 10.109 -8.916 1.00 84.19 649 ALA A O 1
ATOM 4671 N N . ILE A 1 650 ? 1.765 9.894 -11.131 1.00 91.06 650 ILE A N 1
ATOM 4672 C CA . ILE A 1 650 ? 0.348 9.511 -11.073 1.00 91.06 650 ILE A CA 1
ATOM 4673 C C . ILE A 1 650 ? 0.163 8.177 -11.797 1.00 91.06 650 ILE A C 1
ATOM 4675 O O . ILE A 1 650 ? 0.180 8.110 -13.026 1.00 91.06 650 ILE A O 1
ATOM 4679 N N . ASP A 1 651 ? -0.127 7.130 -11.035 1.00 93.81 651 ASP A N 1
ATOM 4680 C CA . ASP A 1 651 ? -0.363 5.793 -11.564 1.00 93.81 651 ASP A CA 1
ATOM 4681 C C . ASP A 1 651 ? -1.857 5.505 -11.641 1.00 93.81 651 ASP A C 1
ATOM 4683 O O . ASP A 1 651 ? -2.589 5.632 -10.663 1.00 93.81 651 ASP A O 1
ATOM 4687 N N . VAL A 1 652 ? -2.336 5.073 -12.804 1.00 97.62 652 VAL A N 1
ATOM 4688 C CA . VAL A 1 652 ? -3.713 4.624 -13.008 1.00 97.62 652 VAL A CA 1
ATOM 4689 C C . VAL A 1 652 ? -3.713 3.156 -13.392 1.00 97.62 652 VAL A C 1
ATOM 4691 O O . VAL A 1 652 ? -3.305 2.784 -14.492 1.00 97.62 652 VAL A O 1
ATOM 4694 N N . ILE A 1 653 ? -4.237 2.323 -12.499 1.00 98.31 653 ILE A N 1
ATOM 4695 C CA . ILE A 1 653 ? -4.163 0.868 -12.595 1.00 98.31 653 ILE A CA 1
ATOM 4696 C C . ILE A 1 653 ? -5.572 0.275 -12.611 1.00 98.31 653 ILE A C 1
ATOM 4698 O O . ILE A 1 653 ? -6.382 0.492 -11.708 1.00 98.31 653 ILE A O 1
ATOM 4702 N N . ALA A 1 654 ? -5.867 -0.533 -13.626 1.00 98.56 654 ALA A N 1
ATOM 4703 C CA . ALA A 1 654 ? -7.040 -1.395 -13.671 1.00 98.56 654 ALA A CA 1
ATOM 4704 C C . ALA A 1 654 ? -6.598 -2.861 -13.767 1.00 98.56 654 ALA A C 1
ATOM 4706 O O . ALA A 1 654 ? -6.206 -3.333 -14.838 1.00 98.56 654 ALA A O 1
ATOM 4707 N N . ASP A 1 655 ? -6.711 -3.597 -12.661 1.00 97.75 655 ASP A N 1
ATOM 4708 C CA . ASP A 1 655 ? -6.268 -4.990 -12.557 1.00 97.75 655 ASP A CA 1
ATOM 4709 C C . ASP A 1 655 ? -7.440 -5.929 -12.247 1.00 97.75 655 ASP A C 1
ATOM 4711 O O . ASP A 1 655 ? -8.150 -5.798 -11.248 1.00 97.75 655 ASP A O 1
ATOM 4715 N N . GLY A 1 656 ? -7.663 -6.909 -13.118 1.00 97.12 656 GLY A N 1
ATOM 4716 C CA . GLY A 1 656 ? -8.654 -7.957 -12.907 1.00 97.12 656 GLY A CA 1
ATOM 4717 C C . GLY A 1 656 ? -9.972 -7.746 -13.654 1.00 97.12 656 GLY A C 1
ATOM 4718 O O . GLY A 1 656 ? -10.350 -6.664 -14.099 1.00 97.12 656 GLY A O 1
ATOM 4719 N N . THR A 1 657 ? -10.707 -8.843 -13.828 1.00 95.38 657 THR A N 1
ATOM 4720 C CA . THR A 1 657 ? -11.933 -8.850 -14.633 1.00 95.38 657 THR A CA 1
ATOM 4721 C C . THR A 1 657 ? -13.035 -8.013 -13.986 1.00 95.38 657 THR A C 1
ATOM 4723 O O . THR A 1 657 ? -13.505 -8.330 -12.897 1.00 95.38 657 THR A O 1
ATOM 4726 N N . GLY A 1 658 ? -13.524 -7.015 -14.722 1.00 94.81 658 GLY A N 1
ATOM 4727 C CA . GLY A 1 658 ? -14.586 -6.116 -14.263 1.00 94.81 658 GLY A CA 1
ATOM 4728 C C . GLY A 1 658 ? -14.072 -4.866 -13.553 1.00 94.81 658 GLY A C 1
ATOM 4729 O O . GLY A 1 658 ? -14.883 -3.980 -13.306 1.00 94.81 658 GLY A O 1
ATOM 4730 N N . SER A 1 659 ? -12.765 -4.783 -13.285 1.00 98.31 659 SER A N 1
ATOM 4731 C CA . SER A 1 659 ? -12.120 -3.581 -12.765 1.00 98.31 659 SER A CA 1
ATOM 4732 C C . SER A 1 659 ? -12.153 -2.471 -13.813 1.00 98.31 659 SER A C 1
ATOM 4734 O O . SER A 1 659 ? -11.820 -2.713 -14.979 1.00 98.31 659 SER A O 1
ATOM 4736 N N . LEU A 1 660 ? -12.588 -1.272 -13.427 1.00 98.38 660 LEU A N 1
ATOM 4737 C CA . LEU A 1 660 ? -12.809 -0.163 -14.353 1.00 98.38 660 LEU A CA 1
ATOM 4738 C C . LEU A 1 660 ? -12.396 1.183 -13.747 1.00 98.38 660 LEU A C 1
ATOM 4740 O O . LEU A 1 660 ? -12.901 1.566 -12.696 1.00 98.38 660 LEU A O 1
ATOM 4744 N N . VAL A 1 661 ? -11.570 1.939 -14.471 1.00 98.69 661 VAL A N 1
ATOM 4745 C CA . VAL A 1 661 ? -11.315 3.365 -14.210 1.00 98.69 661 VAL A CA 1
ATOM 4746 C C . VAL A 1 661 ? -11.892 4.206 -15.357 1.00 98.69 661 VAL A C 1
ATOM 4748 O O . VAL A 1 661 ? -11.626 3.915 -16.527 1.00 98.69 661 VAL A O 1
ATOM 4751 N N . THR A 1 662 ? -12.696 5.239 -15.066 1.00 98.19 662 THR A N 1
ATOM 4752 C CA . THR A 1 662 ? -13.309 6.113 -16.094 1.00 98.19 662 THR A CA 1
ATOM 4753 C C . THR A 1 662 ? -12.819 7.558 -16.021 1.00 98.19 662 THR A C 1
ATOM 4755 O O . THR A 1 662 ? -13.012 8.227 -15.014 1.00 98.19 662 THR A O 1
ATOM 4758 N N . MET A 1 663 ? -12.265 8.072 -17.125 1.00 98.00 663 MET A N 1
ATOM 4759 C CA . MET A 1 663 ? -11.817 9.465 -17.304 1.00 98.00 663 MET A CA 1
ATOM 4760 C C . MET A 1 663 ? -12.258 9.997 -18.687 1.00 98.00 663 MET A C 1
ATOM 4762 O O . MET A 1 663 ? -11.439 10.261 -19.570 1.00 98.00 663 MET A O 1
ATOM 4766 N N . PRO A 1 664 ? -13.575 10.130 -18.942 1.00 97.75 664 PRO A N 1
ATOM 4767 C CA . PRO A 1 664 ? -14.119 10.328 -20.285 1.00 97.75 664 PRO A CA 1
ATOM 4768 C C . PRO A 1 664 ? -13.801 11.675 -20.944 1.00 97.75 664 PRO A C 1
ATOM 4770 O O . PRO A 1 664 ? -14.034 11.816 -22.148 1.00 97.75 664 PRO A O 1
ATOM 4773 N N . LEU A 1 665 ? -13.321 12.663 -20.183 1.00 97.94 665 LEU A N 1
ATOM 4774 C CA . LEU A 1 665 ? -13.031 14.017 -20.666 1.00 97.94 665 LEU A CA 1
ATOM 4775 C C . LEU A 1 665 ? -11.531 14.354 -20.712 1.00 97.94 665 LEU A C 1
ATOM 4777 O O . LEU A 1 665 ? -11.185 15.435 -21.193 1.00 97.94 665 LEU A O 1
ATOM 4781 N N . LEU A 1 666 ? -10.653 13.449 -20.268 1.00 97.19 666 LEU A N 1
ATOM 4782 C CA . LEU A 1 666 ? -9.209 13.665 -20.259 1.00 97.19 666 LEU A CA 1
ATOM 4783 C C . LEU A 1 666 ? -8.659 13.593 -21.691 1.00 97.19 666 LEU A C 1
ATOM 4785 O O . LEU A 1 666 ? -8.721 12.548 -22.337 1.00 97.19 666 LEU A O 1
ATOM 4789 N N . SER A 1 667 ? -8.157 14.718 -22.210 1.00 95.31 667 SER A N 1
ATOM 4790 C CA . SER A 1 667 ? -7.669 14.822 -23.596 1.00 95.31 667 SER A CA 1
ATOM 4791 C C . SER A 1 667 ? -6.156 14.673 -23.754 1.00 95.31 667 SER A C 1
ATOM 4793 O O . SER A 1 667 ? -5.688 14.357 -24.853 1.00 95.31 667 SER A O 1
ATOM 4795 N N . SER A 1 668 ? -5.410 14.909 -22.678 1.00 93.75 668 SER A N 1
ATOM 4796 C CA . SER A 1 668 ? -3.957 14.767 -22.589 1.00 93.75 668 SER A CA 1
ATOM 4797 C C . SER A 1 668 ? -3.562 14.392 -21.164 1.00 93.75 668 SER A C 1
ATOM 4799 O O . SER A 1 668 ? -4.238 14.820 -20.225 1.00 93.75 668 SER A O 1
ATOM 4801 N N . PHE A 1 669 ? -2.476 13.642 -21.017 1.00 92.44 669 PHE A N 1
ATOM 4802 C CA . PHE A 1 669 ? -1.840 13.353 -19.735 1.00 92.44 669 PHE A CA 1
ATOM 4803 C C . PHE A 1 669 ? -0.345 13.633 -19.899 1.00 92.44 669 PHE A C 1
ATOM 4805 O O . PHE A 1 669 ? 0.308 13.005 -20.724 1.00 92.44 669 PHE A O 1
ATOM 4812 N N . ASP A 1 670 ? 0.126 14.663 -19.209 1.00 85.75 670 ASP A N 1
ATOM 4813 C CA . ASP A 1 670 ? 1.463 15.225 -19.352 1.00 85.75 670 ASP A CA 1
ATOM 4814 C C . ASP A 1 670 ? 2.141 15.185 -17.981 1.00 85.75 670 ASP A C 1
ATOM 4816 O O . ASP A 1 670 ? 1.636 15.788 -17.022 1.00 85.75 670 ASP A O 1
ATOM 4820 N N . ASP A 1 671 ? 3.219 14.417 -17.897 1.00 82.19 671 ASP A N 1
ATOM 4821 C CA . ASP A 1 671 ? 4.096 14.332 -16.740 1.00 82.19 671 ASP A CA 1
ATOM 4822 C C . ASP A 1 671 ? 5.329 15.207 -17.014 1.00 82.19 671 ASP A C 1
ATOM 4824 O O . ASP A 1 671 ? 6.247 14.840 -17.744 1.00 82.19 671 ASP A O 1
ATOM 4828 N N . THR A 1 672 ? 5.283 16.455 -16.536 1.00 66.25 672 THR A N 1
ATOM 4829 C CA . THR A 1 672 ? 6.241 17.501 -16.929 1.00 66.25 672 THR A CA 1
ATOM 4830 C C . THR A 1 672 ? 7.565 17.426 -16.164 1.00 66.25 672 THR A C 1
ATOM 4832 O O . THR A 1 672 ? 8.009 18.439 -15.612 1.00 66.25 672 THR A O 1
ATOM 4835 N N . ASP A 1 673 ? 8.215 16.264 -16.125 1.00 61.97 673 ASP A N 1
ATOM 4836 C CA . ASP A 1 673 ? 9.558 16.159 -15.561 1.00 61.97 673 ASP A CA 1
ATOM 4837 C C . ASP A 1 673 ? 10.622 16.669 -16.559 1.00 61.97 673 ASP A C 1
ATOM 4839 O O . ASP A 1 673 ? 10.811 16.173 -17.673 1.00 61.97 673 ASP A O 1
ATOM 4843 N N . ASN A 1 674 ? 11.345 17.717 -16.151 1.00 52.16 674 ASN A N 1
ATOM 4844 C CA . ASN A 1 674 ? 12.481 18.281 -16.887 1.00 52.16 674 ASN A CA 1
ATOM 4845 C C . ASN A 1 674 ? 13.811 17.568 -16.555 1.00 52.16 674 ASN A C 1
ATOM 4847 O O . ASN A 1 674 ? 14.867 18.016 -17.018 1.00 52.16 674 ASN A O 1
ATOM 4851 N N . SER A 1 675 ? 13.813 16.520 -15.722 1.00 51.75 675 SER A N 1
ATOM 4852 C CA . SER A 1 675 ? 15.036 15.885 -15.214 1.00 51.75 675 SER A CA 1
ATOM 4853 C C . SER A 1 675 ? 15.666 14.867 -16.174 1.00 51.75 675 SER A C 1
ATOM 4855 O O . SER A 1 675 ? 16.852 14.543 -16.038 1.00 51.75 675 SER A O 1
ATOM 4857 N N . GLY A 1 676 ? 14.945 14.450 -17.219 1.00 48.78 676 GLY A N 1
ATOM 4858 C CA . GLY A 1 676 ? 15.507 13.671 -18.322 1.00 48.78 676 GLY A CA 1
ATOM 4859 C C . GLY A 1 676 ? 15.918 12.244 -17.941 1.00 48.78 676 GLY A C 1
ATOM 4860 O O . GLY A 1 676 ? 16.927 11.743 -18.448 1.00 48.78 676 GLY A O 1
ATOM 4861 N N . GLY A 1 677 ? 15.173 11.593 -17.043 1.00 49.81 677 GLY A N 1
ATOM 4862 C CA . GLY A 1 677 ? 15.356 10.187 -16.680 1.00 49.81 677 GLY A CA 1
ATOM 4863 C C . GLY A 1 677 ? 14.024 9.443 -16.538 1.00 49.81 677 GLY A C 1
ATOM 4864 O O . GLY A 1 677 ? 13.041 10.007 -16.096 1.00 49.81 677 GLY A O 1
ATOM 4865 N N . VAL A 1 678 ? 14.005 8.146 -16.863 1.00 47.25 678 VAL A N 1
ATOM 4866 C CA . VAL A 1 678 ? 12.826 7.246 -16.764 1.00 47.25 678 VAL A CA 1
ATOM 4867 C C . VAL A 1 678 ? 12.456 6.905 -15.299 1.00 47.25 678 VAL A C 1
ATOM 4869 O O . VAL A 1 678 ? 11.532 6.142 -15.030 1.00 47.25 678 VAL A O 1
ATOM 4872 N N . LEU A 1 679 ? 13.197 7.423 -14.312 1.00 49.88 679 LEU A N 1
ATOM 4873 C CA . LEU A 1 679 ? 12.974 7.126 -12.895 1.00 49.88 679 LEU A CA 1
ATOM 4874 C C . LEU A 1 679 ? 11.873 8.029 -12.323 1.00 49.88 679 LEU A C 1
ATOM 4876 O O . LEU A 1 679 ? 12.187 9.012 -11.664 1.00 49.88 679 LEU A O 1
ATOM 4880 N N . GLY A 1 680 ? 10.613 7.640 -12.543 1.00 56.47 680 GLY A N 1
ATOM 4881 C CA . GLY A 1 680 ? 9.420 8.272 -11.957 1.00 56.47 680 GLY A CA 1
ATOM 4882 C C . GLY A 1 680 ? 8.331 8.683 -12.953 1.00 56.47 680 GLY A C 1
ATOM 4883 O O . GLY A 1 680 ? 7.478 9.477 -12.599 1.00 56.47 680 GLY A O 1
ATOM 4884 N N . ALA A 1 681 ? 8.331 8.132 -14.173 1.00 72.94 681 ALA A N 1
ATOM 4885 C CA . ALA A 1 681 ? 7.246 8.347 -15.130 1.00 72.94 681 ALA A CA 1
ATOM 4886 C C . ALA A 1 681 ? 5.907 7.791 -14.612 1.00 72.94 681 ALA A C 1
ATOM 4888 O O . ALA A 1 681 ? 5.839 6.629 -14.199 1.00 72.94 681 ALA A O 1
ATOM 4889 N N . SER A 1 682 ? 4.844 8.583 -14.729 1.00 89.00 682 SER A N 1
ATOM 4890 C CA . SER A 1 682 ? 3.458 8.165 -14.488 1.00 89.00 682 SER A CA 1
ATOM 4891 C C . SER A 1 682 ? 3.056 6.920 -15.300 1.00 89.00 682 SER A C 1
ATOM 4893 O O . SER A 1 682 ? 3.540 6.699 -16.415 1.00 89.00 682 SER A O 1
ATOM 4895 N N . LEU A 1 683 ? 2.118 6.117 -14.788 1.00 93.31 683 LEU A N 1
ATOM 4896 C CA . LEU A 1 683 ? 1.687 4.858 -15.413 1.00 93.31 683 LEU A CA 1
ATOM 4897 C C . LEU A 1 683 ? 0.193 4.825 -15.774 1.00 93.31 683 LEU A C 1
ATOM 4899 O O . LEU A 1 683 ? -0.680 5.230 -15.014 1.00 93.31 683 LEU A O 1
ATOM 4903 N N . LEU A 1 684 ? -0.128 4.227 -16.920 1.00 97.31 684 LEU A N 1
ATOM 4904 C CA . LEU A 1 684 ? -1.462 3.775 -17.312 1.00 97.31 684 LEU A CA 1
ATOM 4905 C C . LEU A 1 684 ? -1.436 2.257 -17.551 1.00 97.31 684 LEU A C 1
ATOM 4907 O O . LEU A 1 684 ? -1.079 1.789 -18.635 1.00 97.31 684 LEU A O 1
ATOM 4911 N N . GLU A 1 685 ? -1.866 1.468 -16.571 1.00 98.00 685 GLU A N 1
ATOM 4912 C CA . GLU A 1 685 ? -1.816 0.004 -16.630 1.00 98.00 685 GLU A CA 1
ATOM 4913 C C . GLU A 1 685 ? -3.214 -0.623 -16.666 1.00 98.00 685 GLU A C 1
ATOM 4915 O O . GLU A 1 685 ? -4.037 -0.430 -15.772 1.00 98.00 685 GLU A O 1
ATOM 4920 N N . ALA A 1 686 ? -3.483 -1.448 -17.682 1.00 98.06 686 ALA A N 1
ATOM 4921 C CA . ALA A 1 686 ? -4.664 -2.306 -17.703 1.00 98.06 686 ALA A CA 1
ATOM 4922 C C . ALA A 1 686 ? -4.271 -3.761 -17.979 1.00 98.06 686 ALA A C 1
ATOM 4924 O O . ALA A 1 686 ? -3.834 -4.110 -19.084 1.00 98.06 686 ALA A O 1
ATOM 4925 N N . ILE A 1 687 ? -4.500 -4.634 -16.996 1.00 96.62 687 ILE A N 1
ATOM 4926 C CA . ILE A 1 687 ? -4.083 -6.044 -17.012 1.00 96.62 687 ILE A CA 1
ATOM 4927 C C . ILE A 1 687 ? -5.167 -6.970 -16.435 1.00 96.62 687 ILE A C 1
ATOM 4929 O O . ILE A 1 687 ? -6.136 -6.534 -15.811 1.00 96.62 687 ILE A O 1
ATOM 4933 N N . ASN A 1 688 ? -5.058 -8.273 -16.697 1.00 96.38 688 ASN A N 1
ATOM 4934 C CA . ASN A 1 688 ? -5.928 -9.340 -16.187 1.00 96.38 688 ASN A CA 1
ATOM 4935 C C . ASN A 1 688 ? -7.445 -9.119 -16.411 1.00 96.38 688 ASN A C 1
ATOM 4937 O O . ASN A 1 688 ? -8.290 -9.618 -15.656 1.00 96.38 688 ASN A O 1
ATOM 4941 N N . GLY A 1 689 ? -7.818 -8.395 -17.471 1.00 96.31 689 GLY A N 1
ATOM 4942 C CA . GLY A 1 689 ? -9.204 -8.068 -17.823 1.00 96.31 689 GLY A CA 1
ATOM 4943 C C . GLY A 1 689 ? -9.705 -6.711 -17.319 1.00 96.31 689 GLY A C 1
ATOM 4944 O O . GLY A 1 689 ? -10.899 -6.427 -17.485 1.00 96.31 689 GLY A O 1
ATOM 4945 N N . GLY A 1 690 ? -8.825 -5.897 -16.731 1.00 98.06 690 GLY A N 1
ATOM 4946 C CA . GLY A 1 690 ? -9.114 -4.529 -16.312 1.00 98.06 690 GLY A CA 1
ATOM 4947 C C . GLY A 1 690 ? -9.330 -3.576 -17.487 1.00 98.06 690 GLY A C 1
ATOM 4948 O O . GLY A 1 690 ? -8.958 -3.862 -18.634 1.00 98.06 690 GLY A O 1
ATOM 4949 N N . GLN A 1 691 ? -10.001 -2.457 -17.216 1.00 98.44 691 GLN A N 1
ATOM 4950 C CA . GLN A 1 691 ? -10.403 -1.486 -18.230 1.00 98.44 691 GLN A CA 1
ATOM 4951 C C . GLN A 1 691 ? -10.115 -0.049 -17.790 1.00 98.44 691 GLN A C 1
ATOM 4953 O O . GLN A 1 691 ? -10.529 0.358 -16.708 1.00 98.44 691 GLN A O 1
ATOM 4958 N N . ILE A 1 692 ? -9.499 0.745 -18.665 1.00 98.50 692 ILE A N 1
ATOM 4959 C CA . ILE A 1 692 ? -9.357 2.197 -18.488 1.00 98.50 692 ILE A CA 1
ATOM 4960 C C . ILE A 1 692 ? -10.078 2.900 -19.643 1.00 98.50 692 ILE A C 1
ATOM 4962 O O . ILE A 1 692 ? -9.757 2.685 -20.812 1.00 98.50 692 ILE A O 1
ATOM 4966 N N . GLN A 1 693 ? -11.079 3.727 -19.339 1.00 98.19 693 GLN A N 1
ATOM 4967 C CA . GLN A 1 693 ? -11.888 4.423 -20.348 1.00 98.19 693 GLN A CA 1
ATOM 4968 C C . GLN A 1 693 ? -11.483 5.890 -20.474 1.00 98.19 693 GLN A C 1
ATOM 4970 O O . GLN A 1 693 ? -11.744 6.694 -19.578 1.00 98.19 693 GLN A O 1
ATOM 4975 N N . MET A 1 694 ? -10.892 6.233 -21.618 1.00 97.38 694 MET A N 1
ATOM 4976 C CA . MET A 1 694 ? -10.355 7.559 -21.955 1.00 97.38 694 MET A CA 1
ATOM 4977 C C . MET A 1 694 ? -10.631 7.905 -23.435 1.00 97.38 694 MET A C 1
ATOM 4979 O O . MET A 1 694 ? -9.707 8.166 -24.205 1.00 97.38 694 MET A O 1
ATOM 4983 N N . PRO A 1 695 ? -11.902 7.917 -23.886 1.00 97.50 695 PRO A N 1
ATOM 4984 C CA . PRO A 1 695 ? -12.299 8.005 -25.298 1.00 97.50 695 PRO A CA 1
ATOM 4985 C C . PRO A 1 695 ? -11.861 9.271 -26.050 1.00 97.50 695 PRO A C 1
ATOM 4987 O O . PRO A 1 695 ? -12.072 9.353 -27.263 1.00 97.50 695 PRO A O 1
ATOM 4990 N N . VAL A 1 696 ? -11.312 10.277 -25.365 1.00 97.38 696 VAL A N 1
ATOM 4991 C CA . VAL A 1 696 ? -10.836 11.533 -25.967 1.00 97.38 696 VAL A CA 1
ATOM 4992 C C . VAL A 1 696 ? -9.344 11.797 -25.731 1.00 97.38 696 VAL A C 1
ATOM 4994 O O . VAL A 1 696 ? -8.870 12.847 -26.160 1.00 97.38 696 VAL A O 1
ATOM 4997 N N . LEU A 1 697 ? -8.603 10.867 -25.112 1.00 97.19 697 LEU A N 1
ATOM 4998 C CA . LEU A 1 697 ? -7.170 11.018 -24.837 1.00 97.19 697 LEU A CA 1
ATOM 4999 C C . LEU A 1 697 ? -6.360 10.923 -26.129 1.00 97.19 697 LEU A C 1
ATOM 5001 O O . LEU A 1 697 ? -6.285 9.859 -26.743 1.00 97.19 697 LEU A O 1
ATOM 5005 N N . THR A 1 698 ? -5.767 12.039 -26.544 1.00 96.94 698 THR A N 1
ATOM 5006 C CA . THR A 1 698 ? -5.037 12.148 -27.817 1.00 96.94 698 THR A CA 1
ATOM 5007 C C . THR A 1 698 ? -3.524 12.159 -27.677 1.00 96.94 698 THR A C 1
ATOM 5009 O O . THR A 1 698 ? -2.852 11.836 -28.651 1.00 96.94 698 THR A O 1
ATOM 5012 N N . ALA A 1 699 ? -2.983 12.507 -26.515 1.00 94.62 699 ALA A N 1
ATOM 5013 C CA . ALA A 1 699 ? -1.544 12.605 -26.311 1.00 94.62 699 ALA A CA 1
ATOM 5014 C C . ALA A 1 699 ? -1.179 12.216 -24.882 1.00 94.62 699 ALA A C 1
ATOM 5016 O O . ALA A 1 699 ? -1.894 12.592 -23.948 1.00 94.62 699 ALA A O 1
ATOM 5017 N N . VAL A 1 700 ? -0.073 11.494 -24.746 1.00 92.38 700 VAL A N 1
ATOM 5018 C CA . VAL A 1 700 ? 0.620 11.299 -23.476 1.00 92.38 700 VAL A CA 1
ATOM 5019 C C . VAL A 1 700 ? 2.097 11.653 -23.635 1.00 92.38 700 VAL A C 1
ATOM 5021 O O . VAL A 1 700 ? 2.676 11.362 -24.687 1.00 92.38 700 VAL A O 1
ATOM 5024 N N . ASP A 1 701 ? 2.670 12.293 -22.621 1.00 87.94 701 ASP A N 1
ATOM 5025 C CA . ASP A 1 701 ? 4.085 12.674 -22.547 1.00 87.94 701 ASP A CA 1
ATOM 5026 C C . ASP A 1 701 ? 4.631 12.251 -21.184 1.00 87.94 701 ASP A C 1
ATOM 5028 O O . ASP A 1 701 ? 4.019 12.583 -20.169 1.00 87.94 701 ASP A O 1
ATOM 5032 N N . GLN A 1 702 ? 5.696 11.445 -21.185 1.00 85.25 702 GLN A N 1
ATOM 5033 C CA . GLN A 1 702 ? 6.274 10.809 -19.992 1.00 85.25 702 GLN A CA 1
ATOM 5034 C C . GLN A 1 702 ? 5.281 9.977 -19.158 1.00 85.25 702 GLN A C 1
ATOM 5036 O O . GLN A 1 702 ? 5.455 9.778 -17.962 1.00 85.25 702 GLN A O 1
ATOM 5041 N N . VAL A 1 703 ? 4.254 9.416 -19.807 1.00 90.12 703 VAL A N 1
ATOM 5042 C CA . VAL A 1 703 ? 3.311 8.482 -19.175 1.00 90.12 703 VAL A CA 1
ATOM 5043 C C . VAL A 1 703 ? 3.393 7.124 -19.853 1.00 90.12 703 VAL A C 1
ATOM 5045 O O . VAL A 1 703 ? 2.986 6.968 -21.011 1.00 90.12 703 VAL A O 1
ATOM 5048 N N . SER A 1 704 ? 3.895 6.132 -19.127 1.00 92.44 704 SER A N 1
ATOM 5049 C CA . SER A 1 704 ? 4.033 4.764 -19.621 1.00 92.44 704 SER A CA 1
ATOM 5050 C C . SER A 1 704 ? 2.678 4.062 -19.699 1.00 92.44 704 SER A C 1
ATOM 5052 O O . SER A 1 704 ? 1.779 4.311 -18.901 1.00 92.44 704 SER A O 1
ATOM 5054 N N . ILE A 1 705 ? 2.500 3.180 -20.679 1.00 95.62 705 ILE A N 1
ATOM 5055 C CA . ILE A 1 705 ? 1.262 2.435 -20.917 1.00 95.62 705 ILE A CA 1
ATOM 5056 C C . ILE A 1 705 ? 1.577 0.941 -20.962 1.00 95.62 705 ILE A C 1
ATOM 5058 O O . ILE A 1 705 ? 2.304 0.502 -21.851 1.00 95.62 705 ILE A O 1
ATOM 5062 N N . THR A 1 706 ? 0.920 0.152 -20.109 1.00 96.44 706 THR A N 1
ATOM 5063 C CA . THR A 1 706 ? 1.045 -1.316 -20.094 1.00 96.44 706 THR A CA 1
ATOM 5064 C C . THR A 1 706 ? -0.309 -1.984 -20.314 1.00 96.44 706 THR A C 1
ATOM 5066 O O . THR A 1 706 ? -1.265 -1.759 -19.568 1.00 96.44 706 THR A O 1
ATOM 5069 N N . LEU A 1 707 ? -0.416 -2.827 -21.349 1.00 96.44 707 LEU A N 1
ATOM 5070 C CA . LEU A 1 707 ? -1.656 -3.532 -21.705 1.00 96.44 707 LEU A CA 1
ATOM 5071 C C . LEU A 1 707 ? -1.422 -5.018 -21.984 1.00 96.44 707 LEU A C 1
ATOM 5073 O O . LEU A 1 707 ? -0.634 -5.378 -22.858 1.00 96.44 707 LEU A O 1
ATOM 5077 N N . ASP A 1 708 ? -2.208 -5.899 -21.364 1.00 95.12 708 ASP A N 1
ATOM 5078 C CA . ASP A 1 708 ? -2.214 -7.325 -21.715 1.00 95.12 708 ASP A CA 1
ATOM 5079 C C . ASP A 1 708 ? -3.264 -7.701 -22.780 1.00 95.12 708 ASP A C 1
ATOM 5081 O O . ASP A 1 708 ? -4.074 -6.894 -23.232 1.00 95.12 708 ASP A O 1
ATOM 5085 N N . SER A 1 709 ? -3.275 -8.961 -23.218 1.00 94.19 709 SER A N 1
ATOM 5086 C CA . SER A 1 709 ? -4.215 -9.453 -24.242 1.00 94.19 709 SER A CA 1
ATOM 5087 C C . SER A 1 709 ? -5.700 -9.479 -23.834 1.00 94.19 709 SER A C 1
ATOM 5089 O O . SER A 1 709 ? -6.565 -9.682 -24.693 1.00 94.19 709 SER A O 1
ATOM 5091 N N . SER A 1 710 ? -6.006 -9.326 -22.546 1.00 94.75 710 SER A N 1
ATOM 5092 C CA . SER A 1 710 ? -7.347 -9.450 -21.965 1.00 94.75 710 SER A CA 1
ATOM 5093 C C . SER A 1 710 ? -7.956 -8.116 -21.531 1.00 94.75 710 SER A C 1
ATOM 5095 O O . SER A 1 710 ? -9.175 -8.037 -21.366 1.00 94.75 710 SER A O 1
ATOM 5097 N N . SER A 1 711 ? -7.134 -7.077 -21.386 1.00 96.06 711 SER A N 1
ATOM 5098 C CA . SER A 1 711 ? -7.529 -5.752 -20.920 1.00 96.06 711 SER A CA 1
ATOM 5099 C C . SER A 1 711 ? -8.144 -4.862 -22.003 1.00 96.06 711 SER A C 1
ATOM 5101 O O . SER A 1 711 ? -8.147 -5.178 -23.203 1.00 96.06 711 SER A O 1
ATOM 5103 N N . PHE A 1 712 ? -8.666 -3.707 -21.600 1.00 95.81 712 PHE A N 1
ATOM 5104 C CA . PHE A 1 712 ? -9.202 -2.702 -22.514 1.00 95.81 712 PHE A CA 1
ATOM 5105 C C . PHE A 1 712 ? -8.731 -1.291 -22.150 1.00 95.81 712 PHE A C 1
ATOM 5107 O O . PHE A 1 712 ? -8.831 -0.871 -21.005 1.00 95.81 712 PHE A O 1
ATOM 5114 N N . MET A 1 713 ? -8.298 -0.539 -23.158 1.00 96.81 713 MET A N 1
ATOM 5115 C CA . MET A 1 713 ? -8.095 0.902 -23.081 1.00 96.81 713 MET A CA 1
ATOM 5116 C C . MET A 1 713 ? -8.551 1.522 -24.402 1.00 96.81 713 MET A C 1
ATOM 5118 O O . MET A 1 713 ? -8.367 0.922 -25.469 1.00 96.81 713 MET A O 1
ATOM 5122 N N . ASP A 1 714 ? -9.164 2.704 -24.349 1.00 96.31 714 ASP A N 1
ATOM 5123 C CA . ASP A 1 714 ? -9.459 3.483 -25.551 1.00 96.31 714 ASP A CA 1
ATOM 5124 C C . ASP A 1 714 ? -8.136 3.955 -26.178 1.00 96.31 714 ASP A C 1
ATOM 5126 O O . ASP A 1 714 ? -7.544 4.927 -25.730 1.00 96.31 714 ASP A O 1
ATOM 5130 N N . ILE A 1 715 ? -7.645 3.245 -27.197 1.00 94.25 715 ILE A N 1
ATOM 5131 C CA . ILE A 1 715 ? -6.357 3.534 -27.866 1.00 94.25 715 ILE A CA 1
ATOM 5132 C C . ILE A 1 715 ? -6.514 4.053 -29.301 1.00 94.25 715 ILE A C 1
ATOM 5134 O O . ILE A 1 715 ? -5.551 4.473 -29.936 1.00 94.25 715 ILE A O 1
ATOM 5138 N N . ALA A 1 716 ? -7.729 4.014 -29.857 1.00 94.31 716 ALA A N 1
ATOM 5139 C CA . ALA A 1 716 ? -7.959 4.300 -31.275 1.00 94.31 716 ALA A CA 1
ATOM 5140 C C . ALA A 1 716 ? -7.755 5.779 -31.645 1.00 94.31 716 ALA A C 1
ATOM 5142 O O . ALA A 1 716 ? -7.534 6.093 -32.814 1.00 94.31 716 ALA A O 1
ATOM 5143 N N . GLN A 1 717 ? -7.879 6.672 -30.666 1.00 96.12 717 GLN A N 1
ATOM 5144 C CA . GLN A 1 717 ? -7.781 8.124 -30.810 1.00 96.12 717 GLN A CA 1
ATOM 5145 C C . GLN A 1 717 ? -6.417 8.701 -30.392 1.00 96.12 717 GLN A C 1
ATOM 5147 O O . GLN A 1 717 ? -6.182 9.890 -30.612 1.00 96.12 717 GLN A O 1
ATOM 5152 N N . LEU A 1 718 ? -5.543 7.875 -29.810 1.00 96.69 718 LEU A N 1
ATOM 5153 C CA . LEU A 1 718 ? -4.220 8.269 -29.335 1.00 96.69 718 LEU A CA 1
ATOM 5154 C C . LEU A 1 718 ? -3.321 8.613 -30.531 1.00 96.69 718 LEU A C 1
ATOM 5156 O O . LEU A 1 718 ? -3.173 7.803 -31.444 1.00 96.69 718 LEU A O 1
ATOM 5160 N N . GLN A 1 719 ? -2.780 9.830 -30.546 1.00 96.69 719 GLN A N 1
ATOM 5161 C CA . GLN A 1 719 ? -1.958 10.390 -31.625 1.00 96.69 719 GLN A CA 1
ATOM 5162 C C . GLN A 1 719 ? -0.476 10.475 -31.258 1.00 96.69 719 GLN A C 1
ATOM 5164 O O . GLN A 1 719 ? 0.364 10.373 -32.155 1.00 96.69 719 GLN A O 1
ATOM 5169 N N . GLN A 1 720 ? -0.159 10.650 -29.973 1.00 94.88 720 GLN A N 1
ATOM 5170 C CA . GLN A 1 720 ? 1.207 10.815 -29.473 1.00 94.88 720 GLN A CA 1
ATOM 5171 C C . GLN A 1 720 ? 1.402 10.001 -28.190 1.00 94.88 720 GLN A C 1
ATOM 5173 O O . GLN A 1 720 ? 0.545 10.050 -27.304 1.00 94.88 720 GLN A O 1
ATOM 5178 N N . VAL A 1 721 ? 2.510 9.265 -28.123 1.00 93.00 721 VAL A N 1
ATOM 5179 C CA . VAL A 1 721 ? 3.043 8.628 -26.909 1.00 93.00 721 VAL A CA 1
ATOM 5180 C C . VAL A 1 721 ? 4.533 8.933 -26.901 1.00 93.00 721 VAL A C 1
ATOM 5182 O O . VAL A 1 721 ? 5.299 8.253 -27.581 1.00 93.00 721 VAL A O 1
ATOM 5185 N N . ILE A 1 722 ? 4.933 10.003 -26.229 1.00 88.38 722 ILE A N 1
ATOM 5186 C CA . ILE A 1 722 ? 6.305 10.519 -26.289 1.00 88.38 722 ILE A CA 1
ATOM 5187 C C . ILE A 1 722 ? 6.992 10.396 -24.927 1.00 88.38 722 ILE A C 1
ATOM 5189 O O . ILE A 1 722 ? 6.321 10.419 -23.896 1.00 88.38 722 ILE A O 1
ATOM 5193 N N . ASN A 1 723 ? 8.314 10.215 -24.940 1.00 83.19 723 ASN A N 1
ATOM 5194 C CA . ASN A 1 723 ? 9.158 10.087 -23.745 1.00 83.19 723 ASN A CA 1
ATOM 5195 C C . ASN A 1 723 ? 8.694 9.018 -22.727 1.00 83.19 723 ASN A C 1
ATOM 5197 O O . ASN A 1 723 ? 8.891 9.180 -21.527 1.00 83.19 723 ASN A O 1
ATOM 5201 N N . ALA A 1 724 ? 8.057 7.937 -23.184 1.00 86.56 724 ALA A N 1
ATOM 5202 C CA . ALA A 1 724 ? 7.389 6.956 -22.323 1.00 86.56 724 ALA A CA 1
ATOM 5203 C C . ALA A 1 724 ? 7.673 5.503 -22.737 1.00 86.56 724 ALA A C 1
ATOM 5205 O O . ALA A 1 724 ? 8.175 5.240 -23.830 1.00 86.56 724 ALA A O 1
ATOM 5206 N N . GLU A 1 725 ? 7.303 4.526 -21.911 1.00 91.00 725 GLU A N 1
ATOM 5207 C CA . GLU A 1 725 ? 7.260 3.122 -22.334 1.00 91.00 725 GLU A CA 1
ATOM 5208 C C . GLU A 1 725 ? 5.847 2.733 -22.799 1.00 91.00 725 GLU A C 1
ATOM 5210 O O . GLU A 1 725 ? 4.864 2.980 -22.109 1.00 91.00 725 GLU A O 1
ATOM 5215 N N . LEU A 1 726 ? 5.723 2.100 -23.968 1.00 93.94 726 LEU A N 1
ATOM 5216 C CA . LEU A 1 726 ? 4.485 1.466 -24.430 1.00 93.94 726 LEU A CA 1
ATOM 5217 C C . LEU A 1 726 ? 4.688 -0.050 -24.480 1.00 93.94 726 LEU A C 1
ATOM 5219 O O . LEU A 1 726 ? 5.233 -0.571 -25.456 1.00 93.94 726 LEU A O 1
ATOM 5223 N N . GLU A 1 727 ? 4.217 -0.758 -23.454 1.00 95.50 727 GLU A N 1
ATOM 5224 C CA . GLU A 1 727 ? 4.334 -2.208 -23.317 1.00 95.50 727 GLU A CA 1
ATOM 5225 C C . GLU A 1 727 ? 3.021 -2.937 -23.647 1.00 95.50 727 GLU A C 1
ATOM 5227 O O . GLU A 1 727 ? 1.960 -2.688 -23.069 1.00 95.50 727 GLU A O 1
ATOM 5232 N N . ILE A 1 728 ? 3.094 -3.908 -24.563 1.00 96.06 728 ILE A N 1
ATOM 5233 C CA . ILE A 1 728 ? 1.974 -4.788 -24.917 1.00 96.06 728 ILE A CA 1
ATOM 5234 C C . ILE A 1 728 ? 2.334 -6.256 -24.671 1.00 96.06 728 ILE A C 1
ATOM 5236 O O . ILE A 1 728 ? 3.239 -6.811 -25.301 1.00 96.06 728 ILE A O 1
ATOM 5240 N N . ILE A 1 729 ? 1.541 -6.928 -23.836 1.00 95.81 729 ILE A N 1
ATOM 5241 C CA . ILE A 1 729 ? 1.751 -8.320 -23.422 1.00 95.81 729 ILE A CA 1
ATOM 5242 C C . ILE A 1 729 ? 0.702 -9.231 -24.082 1.00 95.81 729 ILE A C 1
ATOM 5244 O O . ILE A 1 729 ? -0.433 -9.389 -23.620 1.00 95.81 729 ILE A O 1
ATOM 5248 N N . GLY A 1 730 ? 1.090 -9.894 -25.172 1.00 92.31 730 GLY A N 1
ATOM 5249 C CA . GLY A 1 730 ? 0.229 -10.810 -25.926 1.00 92.31 730 GLY A CA 1
ATOM 5250 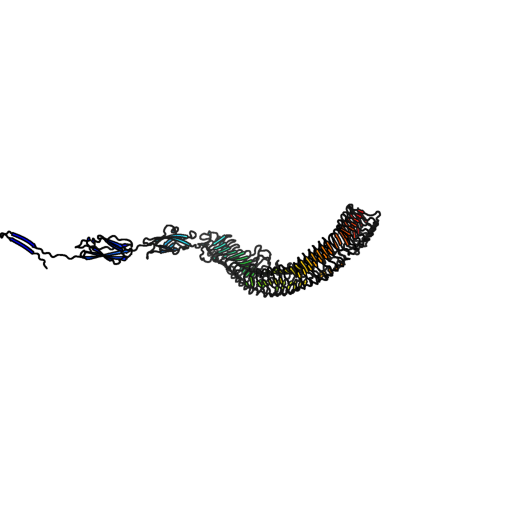C C . GLY A 1 730 ? -0.881 -10.151 -26.767 1.00 92.31 730 GLY A C 1
ATOM 5251 O O . GLY A 1 730 ? -1.212 -8.977 -26.637 1.00 92.31 730 GLY A O 1
ATOM 5252 N N . GLY A 1 731 ? -1.517 -10.944 -27.636 1.00 89.69 731 GLY A N 1
ATOM 5253 C CA . GLY A 1 731 ? -2.670 -10.499 -28.435 1.00 89.69 731 GLY A CA 1
ATOM 5254 C C . GLY A 1 731 ? -2.318 -9.569 -29.605 1.00 89.69 731 GLY A C 1
ATOM 5255 O O . GLY A 1 731 ? -1.169 -9.447 -30.001 1.00 89.69 731 GLY A O 1
ATOM 5256 N N . THR A 1 732 ? -3.317 -8.934 -30.223 1.00 90.25 732 THR A N 1
ATOM 5257 C CA . THR A 1 732 ? -3.099 -7.968 -31.317 1.00 90.25 732 THR A CA 1
ATOM 5258 C C . THR A 1 732 ? -3.686 -6.619 -30.937 1.00 90.25 732 THR A C 1
ATOM 5260 O O . THR A 1 732 ? -4.864 -6.546 -30.582 1.00 90.25 732 THR A O 1
ATOM 5263 N N . ARG A 1 733 ? -2.888 -5.554 -31.047 1.00 92.12 733 ARG A N 1
ATOM 5264 C CA . ARG A 1 733 ? -3.289 -4.169 -30.768 1.00 92.12 733 ARG A CA 1
ATOM 5265 C C . ARG A 1 733 ? -3.009 -3.303 -31.994 1.00 92.12 733 ARG A C 1
ATOM 5267 O O . ARG A 1 733 ? -2.009 -3.494 -32.676 1.00 92.12 733 ARG A O 1
ATOM 5274 N N . SER A 1 734 ? -3.919 -2.384 -32.300 1.00 90.75 734 SER A N 1
ATOM 5275 C CA . SER A 1 734 ? -3.802 -1.474 -33.442 1.00 90.75 734 SER A CA 1
ATOM 5276 C C . SER A 1 734 ? -4.010 -0.049 -32.954 1.00 90.75 734 SER A C 1
ATOM 5278 O O . SER A 1 734 ? -5.006 0.227 -32.280 1.00 90.75 734 SER A O 1
ATOM 5280 N N . PHE A 1 735 ? -3.075 0.828 -33.307 1.00 93.38 735 PHE A N 1
ATOM 5281 C CA . PHE A 1 735 ? -3.055 2.246 -32.960 1.00 93.38 735 PHE A CA 1
ATOM 5282 C C . PHE A 1 735 ? -3.218 3.077 -34.244 1.00 93.38 735 PHE A C 1
ATOM 5284 O O . PHE A 1 735 ? -2.248 3.610 -34.783 1.00 93.38 735 PHE A O 1
ATOM 5291 N N . PRO A 1 736 ? -4.441 3.165 -34.800 1.00 92.25 736 PRO A N 1
ATOM 5292 C CA . PRO A 1 736 ? -4.671 3.718 -36.136 1.00 92.25 736 PRO A CA 1
ATOM 5293 C C . PRO A 1 736 ? -4.447 5.233 -36.246 1.00 92.25 736 PRO A C 1
ATOM 5295 O O . PRO A 1 736 ? -4.382 5.744 -37.364 1.00 92.25 736 PRO A O 1
ATOM 5298 N N . ALA A 1 737 ? -4.395 5.950 -35.121 1.00 95.12 737 ALA A N 1
ATOM 5299 C CA . ALA A 1 737 ? -4.174 7.393 -35.073 1.00 95.12 737 ALA A CA 1
ATOM 5300 C C . ALA A 1 737 ? -2.778 7.785 -34.566 1.00 95.12 737 ALA A C 1
ATOM 5302 O O . ALA A 1 737 ? -2.442 8.961 -34.662 1.00 95.12 737 ALA A O 1
ATOM 5303 N N . LEU A 1 738 ? -1.982 6.834 -34.063 1.00 95.62 738 LEU A N 1
ATOM 5304 C CA . LEU A 1 738 ? -0.689 7.104 -33.438 1.00 95.62 738 LEU A CA 1
ATOM 5305 C C . LEU A 1 738 ? 0.324 7.488 -34.512 1.00 95.62 738 LEU A C 1
ATOM 5307 O O . LEU A 1 738 ? 0.638 6.677 -35.380 1.00 95.62 738 LEU A O 1
ATOM 5311 N N . THR A 1 739 ? 0.795 8.731 -34.473 1.00 95.00 739 THR A N 1
ATOM 5312 C CA . THR A 1 739 ? 1.705 9.303 -35.476 1.00 95.00 739 THR A CA 1
ATOM 5313 C C . THR A 1 739 ? 3.110 9.556 -34.947 1.00 95.00 739 THR A C 1
ATOM 5315 O O . THR A 1 739 ? 4.037 9.657 -35.754 1.00 95.00 739 THR A O 1
ATOM 5318 N N . ASP A 1 740 ? 3.261 9.661 -33.627 1.00 92.94 740 ASP A N 1
ATOM 5319 C CA . ASP A 1 740 ? 4.494 10.082 -32.966 1.00 92.94 740 ASP A CA 1
ATOM 5320 C C . ASP A 1 740 ? 4.782 9.213 -31.738 1.00 92.94 740 ASP A C 1
ATOM 5322 O O . ASP A 1 740 ? 3.918 9.052 -30.871 1.00 92.94 740 ASP A O 1
ATOM 5326 N N . LEU A 1 741 ? 5.983 8.642 -31.718 1.00 91.81 741 LEU A N 1
ATOM 5327 C CA . LEU A 1 741 ? 6.531 7.793 -30.659 1.00 91.81 741 LEU A CA 1
ATOM 5328 C C . LEU A 1 741 ? 7.930 8.277 -30.233 1.00 91.81 741 LEU A C 1
ATOM 5330 O O . LEU A 1 741 ? 8.741 7.496 -29.744 1.00 91.81 741 LEU A O 1
ATOM 5334 N N . SER A 1 742 ? 8.252 9.544 -30.495 1.00 88.62 742 SER A N 1
ATOM 5335 C CA . SER A 1 742 ? 9.580 10.094 -30.227 1.00 88.62 742 SER A CA 1
ATOM 5336 C C . SER A 1 742 ? 9.964 10.027 -28.740 1.00 88.62 742 SER A C 1
ATOM 5338 O O . SER A 1 742 ? 9.132 10.227 -27.857 1.00 88.62 742 SER A O 1
ATOM 5340 N N . GLY A 1 743 ? 11.223 9.678 -28.464 1.00 84.12 743 GLY A N 1
ATOM 5341 C CA . GLY A 1 743 ? 11.766 9.489 -27.111 1.00 84.12 743 GLY A CA 1
ATOM 5342 C C . GLY A 1 743 ? 11.216 8.281 -26.337 1.00 84.12 743 GLY A C 1
ATOM 5343 O O . GLY A 1 743 ? 11.607 8.069 -25.194 1.00 84.12 743 GLY A O 1
ATOM 5344 N N . SER A 1 744 ? 10.314 7.491 -26.929 1.00 88.62 744 SER A N 1
ATOM 5345 C CA . SER A 1 744 ? 9.624 6.385 -26.254 1.00 88.62 744 SER A CA 1
ATOM 5346 C C . SER A 1 744 ? 10.265 5.020 -26.511 1.00 88.62 744 SER A C 1
ATOM 5348 O O . SER A 1 744 ? 10.902 4.796 -27.538 1.00 88.62 744 SER A O 1
ATOM 5350 N N . THR A 1 745 ? 10.024 4.051 -25.628 1.00 91.50 745 THR A N 1
ATOM 5351 C CA . THR A 1 745 ? 10.353 2.636 -25.871 1.00 91.50 745 THR A CA 1
ATOM 5352 C C . THR A 1 745 ? 9.088 1.850 -26.196 1.00 91.50 745 THR A C 1
ATOM 5354 O O . THR A 1 745 ? 8.158 1.794 -25.397 1.00 91.50 745 THR A O 1
ATOM 5357 N N . LEU A 1 746 ? 9.040 1.219 -27.371 1.00 94.06 746 LEU A N 1
ATOM 5358 C CA . LEU A 1 746 ? 7.946 0.328 -27.759 1.00 94.06 746 LEU A CA 1
ATOM 5359 C C . LEU A 1 746 ? 8.310 -1.125 -27.451 1.00 94.06 746 LEU A C 1
ATOM 5361 O O . LEU A 1 746 ? 9.121 -1.726 -28.161 1.00 94.06 746 LEU A O 1
ATOM 5365 N N . ARG A 1 747 ? 7.660 -1.712 -26.448 1.00 95.69 747 ARG A N 1
ATOM 5366 C CA . ARG A 1 747 ? 7.924 -3.072 -25.973 1.00 95.69 747 ARG A CA 1
ATOM 5367 C C . ARG A 1 747 ? 6.752 -4.005 -26.280 1.00 95.69 747 ARG A C 1
ATOM 5369 O O . ARG A 1 747 ? 5.592 -3.719 -25.996 1.00 95.69 747 ARG A O 1
ATOM 5376 N N . ALA A 1 748 ? 7.040 -5.153 -26.878 1.00 96.88 748 ALA A N 1
ATOM 5377 C CA . ALA A 1 748 ? 6.056 -6.172 -27.218 1.00 96.88 748 ALA A CA 1
ATOM 5378 C C . ALA A 1 748 ? 6.537 -7.549 -26.752 1.00 96.88 748 ALA A C 1
ATOM 5380 O O . ALA A 1 748 ? 7.622 -7.984 -27.138 1.00 96.88 748 ALA A O 1
ATOM 5381 N N . ASP A 1 749 ? 5.715 -8.263 -25.979 1.00 96.06 749 ASP A N 1
ATOM 5382 C CA . ASP A 1 749 ? 6.076 -9.566 -25.404 1.00 96.06 749 ASP A CA 1
ATOM 5383 C C . ASP A 1 749 ? 5.080 -10.691 -25.770 1.00 96.06 749 ASP A C 1
ATOM 5385 O O . ASP A 1 749 ? 3.866 -10.508 -25.949 1.00 96.06 749 ASP A O 1
ATOM 5389 N N . GLY A 1 750 ? 5.604 -11.908 -25.893 1.00 93.75 750 GLY A N 1
ATOM 5390 C CA . GLY A 1 750 ? 4.872 -13.147 -26.101 1.00 93.75 750 GLY A CA 1
ATOM 5391 C C . GLY A 1 750 ? 4.217 -13.222 -27.476 1.00 93.75 750 GLY A C 1
ATOM 5392 O O . GLY A 1 750 ? 4.874 -13.308 -28.504 1.00 93.75 750 GLY A O 1
ATOM 5393 N N . THR A 1 751 ? 2.883 -13.251 -27.509 1.00 90.06 751 THR A N 1
ATOM 5394 C CA . THR A 1 751 ? 2.118 -13.300 -28.776 1.00 90.06 751 THR A CA 1
ATOM 5395 C C . THR A 1 751 ? 1.695 -11.920 -29.275 1.00 90.06 751 THR A C 1
ATOM 5397 O O . THR A 1 751 ? 0.831 -11.841 -30.152 1.00 90.06 751 THR A O 1
ATOM 5400 N N . ALA A 1 752 ? 2.251 -10.851 -28.695 1.00 93.25 752 ALA A N 1
ATOM 5401 C CA . ALA A 1 752 ? 1.906 -9.481 -29.034 1.00 93.25 752 ALA A CA 1
ATOM 5402 C C . ALA A 1 752 ? 2.174 -9.199 -30.517 1.00 93.25 752 ALA A C 1
ATOM 5404 O O . ALA A 1 752 ? 3.230 -9.518 -31.057 1.00 93.25 752 ALA A O 1
ATOM 5405 N N . SER A 1 753 ? 1.208 -8.584 -31.188 1.00 90.69 753 SER A N 1
ATOM 5406 C CA . SER A 1 753 ? 1.358 -8.046 -32.534 1.00 90.69 753 SER A CA 1
ATOM 5407 C C . SER A 1 753 ? 0.809 -6.631 -32.551 1.00 90.69 753 SER A C 1
ATOM 5409 O O . SER A 1 753 ? -0.378 -6.421 -32.286 1.00 90.69 753 SER A O 1
ATOM 5411 N N . LEU A 1 754 ? 1.680 -5.670 -32.835 1.00 88.94 754 LEU A N 1
ATOM 5412 C CA . LEU A 1 754 ? 1.349 -4.252 -32.816 1.00 88.94 754 LEU A CA 1
ATOM 5413 C C . LEU A 1 754 ? 1.274 -3.727 -34.247 1.00 88.94 754 LEU A C 1
ATOM 5415 O O . LEU A 1 754 ? 2.218 -3.854 -35.028 1.00 88.94 754 LEU A O 1
ATOM 5419 N N . ASP A 1 755 ? 0.137 -3.125 -34.576 1.00 83.75 755 ASP A N 1
ATOM 5420 C CA . ASP A 1 755 ? -0.061 -2.349 -35.795 1.00 83.75 755 ASP A CA 1
ATOM 5421 C C . ASP A 1 755 ? -0.042 -0.859 -35.450 1.00 83.75 755 ASP A C 1
ATOM 5423 O O . ASP A 1 755 ? -1.044 -0.295 -35.006 1.00 83.75 755 ASP A O 1
ATOM 5427 N N . VAL A 1 756 ? 1.116 -0.239 -35.658 1.00 88.69 756 VAL A N 1
ATOM 5428 C CA . VAL A 1 756 ? 1.356 1.201 -35.487 1.00 88.69 756 VAL A CA 1
ATOM 5429 C C . VAL A 1 756 ? 1.619 1.853 -36.851 1.00 88.69 756 VAL A C 1
ATOM 5431 O O . VAL A 1 756 ? 2.484 2.704 -37.020 1.00 88.69 756 VAL A O 1
ATOM 5434 N N . SER A 1 757 ? 0.877 1.428 -37.878 1.00 85.06 757 SER A N 1
ATOM 5435 C CA . SER A 1 757 ? 1.113 1.822 -39.276 1.00 85.06 757 SER A CA 1
ATOM 5436 C C . SER A 1 757 ? 0.948 3.310 -39.598 1.00 85.06 757 SER A C 1
ATOM 5438 O O . SER A 1 757 ? 1.387 3.737 -40.666 1.00 85.06 757 SER A O 1
ATOM 5440 N N . ALA A 1 758 ? 0.337 4.091 -38.707 1.00 90.00 758 ALA A N 1
ATOM 5441 C CA . ALA A 1 758 ? 0.228 5.542 -38.837 1.00 90.00 758 ALA A CA 1
ATOM 5442 C C . ALA A 1 758 ? 1.467 6.302 -38.322 1.00 90.00 758 ALA A C 1
ATOM 5444 O O . ALA A 1 758 ? 1.585 7.496 -38.603 1.00 90.00 758 ALA A O 1
ATOM 5445 N N . VAL A 1 759 ? 2.384 5.629 -37.617 1.00 93.19 759 VAL A N 1
ATOM 5446 C CA . VAL A 1 759 ? 3.573 6.249 -37.025 1.00 93.19 759 VAL A CA 1
ATOM 5447 C C . VAL A 1 759 ? 4.498 6.767 -38.121 1.00 93.19 759 VAL A C 1
ATOM 5449 O O . VAL A 1 759 ? 4.856 6.046 -39.053 1.00 93.19 759 VAL A O 1
ATOM 5452 N N . SER A 1 760 ? 4.858 8.043 -37.997 1.00 90.38 760 SER A N 1
ATOM 5453 C CA . SER A 1 760 ? 5.698 8.788 -38.941 1.00 90.38 760 SER A CA 1
ATOM 5454 C C . SER A 1 760 ? 6.927 9.432 -38.295 1.00 90.38 760 SER A C 1
ATOM 5456 O O . SER A 1 760 ? 7.764 9.962 -39.017 1.00 90.38 760 SER A O 1
ATOM 5458 N N . SER A 1 761 ? 7.029 9.372 -36.965 1.00 90.25 761 SER A N 1
ATOM 5459 C CA . SER A 1 761 ? 8.153 9.846 -36.156 1.00 90.25 761 SER A CA 1
ATOM 5460 C C . SER A 1 761 ? 8.502 8.781 -35.111 1.00 90.25 761 SER A C 1
ATOM 5462 O O . SER A 1 761 ? 7.611 8.302 -34.404 1.00 90.25 761 SER A O 1
ATOM 5464 N N . LEU A 1 762 ? 9.777 8.391 -35.059 1.00 90.75 762 LEU A N 1
ATOM 5465 C CA . LEU A 1 762 ? 10.373 7.471 -34.077 1.00 90.75 762 LEU A CA 1
ATOM 5466 C C . LEU A 1 762 ? 11.674 8.050 -33.507 1.00 90.75 762 LEU A C 1
ATOM 5468 O O . LEU A 1 762 ? 12.503 7.304 -33.000 1.00 90.75 762 LEU A O 1
ATOM 5472 N N . ASP A 1 763 ? 11.904 9.353 -33.644 1.00 88.81 763 ASP A N 1
ATOM 5473 C CA . ASP A 1 763 ? 13.192 9.933 -33.273 1.00 88.81 763 ASP A CA 1
ATOM 5474 C C . ASP A 1 763 ? 13.476 9.681 -31.785 1.00 88.81 763 ASP A C 1
ATOM 5476 O O . ASP A 1 763 ? 12.593 9.832 -30.941 1.00 88.81 763 ASP A O 1
ATOM 5480 N N . ASN A 1 764 ? 14.691 9.235 -31.467 1.00 86.81 764 ASN A N 1
ATOM 5481 C CA . ASN A 1 764 ? 15.109 8.779 -30.135 1.00 86.81 764 ASN A CA 1
ATOM 5482 C C . ASN A 1 764 ? 14.344 7.563 -29.554 1.00 86.81 764 ASN A C 1
ATOM 5484 O O . ASN A 1 764 ? 14.434 7.320 -28.354 1.00 86.81 764 ASN A O 1
ATOM 5488 N N . ALA A 1 765 ? 13.592 6.797 -30.353 1.00 90.31 765 ALA A N 1
ATOM 5489 C CA . ALA A 1 765 ? 12.774 5.688 -29.851 1.00 90.31 765 ALA A CA 1
ATOM 5490 C C . ALA A 1 765 ? 13.483 4.314 -29.824 1.00 90.31 765 ALA A C 1
ATOM 5492 O O . ALA A 1 765 ? 14.134 3.895 -30.790 1.00 90.31 765 ALA A O 1
ATOM 5493 N N . GLY A 1 766 ? 13.256 3.550 -28.751 1.00 93.25 766 GLY A N 1
ATOM 5494 C CA . GLY A 1 766 ? 13.647 2.139 -28.608 1.00 93.25 766 GLY A CA 1
ATOM 5495 C C . GLY A 1 766 ? 12.562 1.166 -29.091 1.00 93.25 766 GLY A C 1
ATOM 5496 O O . GLY A 1 766 ? 11.372 1.479 -29.041 1.00 93.25 766 GLY A O 1
ATOM 5497 N N . LEU A 1 767 ? 12.948 -0.030 -29.551 1.00 95.94 767 LEU A N 1
ATOM 5498 C CA . LEU A 1 767 ? 12.033 -1.066 -30.055 1.00 95.94 767 LEU A CA 1
ATOM 5499 C C . LEU A 1 767 ? 12.413 -2.448 -29.506 1.00 95.94 767 LEU A C 1
ATOM 5501 O O . LEU A 1 767 ? 13.480 -2.967 -29.818 1.00 95.94 767 LEU A O 1
ATOM 5505 N N . GLU A 1 768 ? 11.516 -3.112 -28.784 1.00 97.62 768 GLU A N 1
ATOM 5506 C CA . GLU A 1 768 ? 11.777 -4.435 -28.206 1.00 97.62 768 GLU A CA 1
ATOM 5507 C C . GLU A 1 768 ? 10.675 -5.439 -28.555 1.00 97.62 768 GLU A C 1
ATOM 5509 O O . GLU A 1 768 ? 9.557 -5.367 -28.052 1.00 97.62 768 GLU A O 1
ATOM 5514 N N . ALA A 1 769 ? 10.991 -6.417 -29.404 1.00 97.81 769 ALA A N 1
ATOM 5515 C CA . ALA A 1 769 ? 10.127 -7.548 -29.727 1.00 97.81 769 ALA A CA 1
ATOM 5516 C C . ALA A 1 769 ? 10.661 -8.825 -29.062 1.00 97.81 769 ALA A C 1
ATOM 5518 O O . ALA A 1 769 ? 11.702 -9.357 -29.457 1.00 97.81 769 ALA A O 1
ATOM 5519 N N . LEU A 1 770 ? 9.930 -9.347 -28.078 1.00 97.69 770 LEU A N 1
ATOM 5520 C CA . LEU A 1 770 ? 10.368 -10.440 -27.211 1.00 97.69 770 LEU A CA 1
ATOM 5521 C C . LEU A 1 770 ? 9.452 -11.667 -27.323 1.00 97.69 770 LEU A C 1
ATOM 5523 O O . LEU A 1 770 ? 8.253 -11.563 -27.586 1.00 97.69 770 LEU A O 1
ATOM 5527 N N . ASN A 1 771 ? 10.020 -12.857 -27.114 1.00 95.50 771 ASN A N 1
ATOM 5528 C CA . ASN A 1 771 ? 9.303 -14.131 -26.943 1.00 95.50 771 ASN A CA 1
ATOM 5529 C C . ASN A 1 771 ? 8.246 -14.485 -28.020 1.00 95.50 771 ASN A C 1
ATOM 5531 O O . ASN A 1 771 ? 7.290 -15.212 -27.733 1.00 95.50 771 ASN A O 1
ATOM 5535 N N . GLY A 1 772 ? 8.436 -14.047 -29.268 1.00 94.12 772 GLY A N 1
ATOM 5536 C CA . GLY A 1 772 ? 7.539 -14.311 -30.399 1.00 94.12 772 GLY A CA 1
ATOM 5537 C C . GLY A 1 772 ? 6.730 -13.104 -30.887 1.00 94.12 772 GLY A C 1
ATOM 5538 O O . GLY A 1 772 ? 5.902 -13.272 -31.789 1.00 94.12 772 GLY A O 1
ATOM 5539 N N . ALA A 1 773 ? 6.947 -11.919 -30.310 1.00 96.50 773 ALA A N 1
ATOM 5540 C CA . ALA A 1 773 ? 6.182 -10.717 -30.613 1.00 96.50 773 ALA A CA 1
ATOM 5541 C C . ALA A 1 773 ? 6.546 -10.070 -31.960 1.00 96.50 773 ALA A C 1
ATOM 5543 O O . ALA A 1 773 ? 7.644 -10.231 -32.486 1.00 96.50 773 ALA A O 1
ATOM 5544 N N . VAL A 1 774 ? 5.625 -9.300 -32.538 1.00 95.38 774 VAL A N 1
ATOM 5545 C CA . VAL A 1 774 ? 5.823 -8.626 -33.829 1.00 95.38 774 VAL A CA 1
ATOM 5546 C C . VAL A 1 774 ? 5.517 -7.137 -33.714 1.00 95.38 774 VAL A C 1
ATOM 5548 O O . VAL A 1 774 ? 4.371 -6.755 -33.464 1.00 95.38 774 VAL A O 1
ATOM 5551 N N . ILE A 1 775 ? 6.526 -6.313 -33.990 1.00 94.94 775 ILE A N 1
ATOM 5552 C CA . ILE A 1 775 ? 6.427 -4.860 -34.139 1.00 94.94 775 ILE A CA 1
ATOM 5553 C C . ILE A 1 775 ? 6.516 -4.528 -35.633 1.00 94.94 775 ILE A C 1
ATOM 5555 O O . ILE A 1 775 ? 7.524 -4.820 -36.277 1.00 94.94 775 ILE A O 1
ATOM 5559 N N . ASN A 1 776 ? 5.463 -3.930 -36.196 1.00 90.69 776 ASN A N 1
ATOM 5560 C CA . ASN A 1 776 ? 5.410 -3.539 -37.607 1.00 90.69 776 ASN A CA 1
ATOM 5561 C C . ASN A 1 776 ? 5.119 -2.040 -37.748 1.00 90.69 776 ASN A C 1
ATOM 5563 O O . ASN A 1 776 ? 4.014 -1.587 -37.437 1.00 90.69 776 ASN A O 1
ATOM 5567 N N . ILE A 1 777 ? 6.100 -1.295 -38.264 1.00 90.56 777 ILE A N 1
ATOM 5568 C CA . ILE A 1 777 ? 6.064 0.168 -38.397 1.00 90.56 777 ILE A CA 1
ATOM 5569 C C . ILE A 1 777 ? 6.380 0.556 -39.852 1.00 90.56 777 ILE A C 1
ATOM 5571 O O . ILE A 1 777 ? 7.482 0.995 -40.175 1.00 90.56 777 ILE A O 1
ATOM 5575 N N . PRO A 1 778 ? 5.435 0.360 -40.788 1.00 83.56 778 PRO A N 1
ATOM 5576 C CA . PRO A 1 778 ? 5.684 0.624 -42.199 1.00 83.56 778 PRO A CA 1
ATOM 5577 C C . PRO A 1 778 ? 5.848 2.113 -42.523 1.00 83.56 778 PRO A C 1
ATOM 5579 O O . PRO A 1 778 ? 6.498 2.409 -43.503 1.00 83.56 778 PRO A O 1
ATOM 5582 N N . GLY A 1 779 ? 5.277 3.042 -41.748 1.00 83.06 779 GLY A N 1
ATOM 5583 C CA . GLY A 1 779 ? 5.235 4.471 -42.096 1.00 83.06 779 GLY A CA 1
ATOM 5584 C C . GLY A 1 779 ? 6.525 5.265 -41.860 1.00 83.06 779 GLY A C 1
ATOM 5585 O O . GLY A 1 779 ? 6.576 6.444 -42.216 1.00 83.06 779 GLY A O 1
ATOM 5586 N N . ILE A 1 780 ? 7.552 4.648 -41.274 1.00 88.62 780 ILE A N 1
ATOM 5587 C CA . ILE A 1 780 ? 8.788 5.333 -40.890 1.00 88.62 780 ILE A CA 1
ATOM 5588 C C . ILE A 1 780 ? 9.750 5.418 -42.062 1.00 88.62 780 ILE A C 1
ATOM 5590 O O . ILE A 1 780 ? 10.101 4.402 -42.657 1.00 88.62 780 ILE A O 1
ATOM 5594 N N . PHE A 1 781 ? 10.170 6.646 -42.370 1.00 88.88 781 PHE A N 1
ATOM 5595 C CA . PHE A 1 781 ? 11.054 6.940 -43.491 1.00 88.88 781 PHE A CA 1
ATOM 5596 C C . PHE A 1 781 ? 12.488 7.236 -43.043 1.00 88.88 781 PHE A C 1
ATOM 5598 O O . PHE A 1 781 ? 13.408 6.674 -43.613 1.00 88.88 781 PHE A O 1
ATOM 5605 N N . ASP A 1 782 ? 12.704 8.037 -42.006 1.00 90.50 782 ASP A N 1
ATOM 5606 C CA . ASP A 1 782 ? 14.034 8.290 -41.442 1.00 90.50 782 ASP A CA 1
ATOM 5607 C C . ASP A 1 782 ? 13.961 8.145 -39.913 1.00 90.50 782 ASP A C 1
ATOM 5609 O O . ASP A 1 782 ? 12.869 8.221 -39.343 1.00 90.50 782 ASP A O 1
ATOM 5613 N N . TYR A 1 783 ? 15.101 7.883 -39.277 1.00 93.00 783 TYR A N 1
ATOM 5614 C CA . TYR A 1 783 ? 15.248 7.817 -37.822 1.00 93.00 783 TYR A CA 1
ATOM 5615 C C . TYR A 1 783 ? 16.436 8.675 -37.391 1.00 93.00 783 TYR A C 1
ATOM 5617 O O . TYR A 1 783 ? 17.547 8.470 -37.895 1.00 93.00 783 TYR A O 1
ATOM 5625 N N . LEU A 1 784 ? 16.200 9.599 -36.460 1.00 89.69 784 LEU A N 1
ATOM 5626 C CA . LEU A 1 784 ? 17.225 10.432 -35.839 1.00 89.69 784 LEU A CA 1
ATOM 5627 C C . LEU A 1 784 ? 17.399 10.061 -34.359 1.00 89.69 784 LEU A C 1
ATOM 5629 O O . LEU A 1 784 ? 16.427 10.005 -33.609 1.00 89.69 784 LEU A O 1
ATOM 5633 N N . LEU A 1 785 ? 18.643 9.852 -33.930 1.00 86.81 785 LEU A N 1
ATOM 5634 C CA . LEU A 1 785 ? 19.025 9.777 -32.516 1.00 86.81 785 LEU A CA 1
ATOM 5635 C C . LEU A 1 785 ? 19.888 11.004 -32.183 1.00 86.81 785 LEU A C 1
ATOM 5637 O O . LEU A 1 785 ? 21.043 11.068 -32.600 1.00 86.81 785 LEU A O 1
ATOM 5641 N N . ASP A 1 786 ? 19.332 11.992 -31.479 1.00 77.19 786 ASP A N 1
ATOM 5642 C CA . ASP A 1 786 ? 19.991 13.263 -31.125 1.00 77.19 786 ASP A CA 1
ATOM 5643 C C . ASP A 1 786 ? 19.713 13.611 -29.652 1.00 77.19 786 ASP A C 1
ATOM 5645 O O . ASP A 1 786 ? 18.566 13.755 -29.226 1.00 77.19 786 ASP A O 1
ATOM 5649 N N . ASP A 1 787 ? 20.775 13.766 -28.862 1.00 67.44 787 ASP A N 1
ATOM 5650 C CA . ASP A 1 787 ? 20.712 14.085 -27.431 1.00 67.44 787 ASP A CA 1
ATOM 5651 C C . ASP A 1 787 ? 20.357 15.561 -27.145 1.00 67.44 787 ASP A C 1
ATOM 5653 O O . ASP A 1 787 ? 19.981 15.909 -26.023 1.00 67.44 787 ASP A O 1
ATOM 5657 N N . ARG A 1 788 ? 20.408 16.448 -28.150 1.00 61.34 788 ARG A N 1
ATOM 5658 C CA . ARG A 1 788 ? 20.094 17.885 -27.995 1.00 61.34 788 ARG A CA 1
ATOM 5659 C C . ARG A 1 788 ? 18.604 18.203 -27.991 1.00 61.34 788 ARG A C 1
ATOM 5661 O O . ARG A 1 788 ? 18.237 19.290 -27.542 1.00 61.34 788 ARG A O 1
ATOM 5668 N N . GLU A 1 789 ? 17.764 17.317 -28.519 1.00 53.59 789 GLU A N 1
ATOM 5669 C CA . GLU A 1 789 ? 16.322 17.566 -28.648 1.00 53.59 789 GLU A CA 1
ATOM 5670 C C . GLU A 1 789 ? 15.529 17.262 -27.369 1.00 53.59 789 GLU A C 1
ATOM 5672 O O . GLU A 1 789 ? 14.438 17.803 -27.208 1.00 53.59 789 GLU A O 1
ATOM 5677 N N . LEU A 1 790 ? 16.091 16.491 -26.430 1.00 51.97 790 LEU A N 1
ATOM 5678 C CA . LEU A 1 790 ? 15.371 15.989 -25.250 1.00 51.97 790 LEU A CA 1
ATOM 5679 C C . LEU A 1 790 ? 15.846 16.567 -23.903 1.00 51.97 790 LEU A C 1
ATOM 5681 O O . LEU A 1 790 ? 15.334 16.191 -22.857 1.00 51.97 790 LEU A O 1
ATOM 5685 N N . GLY A 1 791 ? 16.840 17.464 -23.888 1.00 49.59 791 GLY A N 1
ATOM 5686 C CA . GLY A 1 791 ? 17.377 18.022 -22.633 1.00 49.59 791 GLY A CA 1
ATOM 5687 C C . GLY A 1 791 ? 18.056 16.991 -21.712 1.00 49.59 791 GLY A C 1
ATOM 5688 O O . GLY A 1 791 ? 18.413 17.328 -20.584 1.00 49.59 791 GLY A O 1
ATOM 5689 N N . LEU A 1 792 ? 18.261 15.760 -22.195 1.00 50.31 792 LEU A N 1
ATOM 5690 C CA . LEU A 1 792 ? 18.828 14.644 -21.444 1.00 50.31 792 LEU A CA 1
ATOM 5691 C C . LEU A 1 792 ? 20.286 14.938 -21.078 1.00 50.31 792 LEU A C 1
ATOM 5693 O O . LEU A 1 792 ? 21.102 15.337 -21.909 1.00 50.31 792 LEU A O 1
ATOM 5697 N N . THR A 1 793 ? 20.623 14.736 -19.805 1.00 43.94 793 THR A N 1
ATOM 5698 C CA . THR A 1 793 ? 21.976 14.967 -19.269 1.00 43.94 793 THR A CA 1
ATOM 5699 C C . THR A 1 793 ? 22.789 13.675 -19.109 1.00 43.94 793 THR A C 1
ATOM 5701 O O . THR A 1 793 ? 23.949 13.723 -18.691 1.00 43.94 793 THR A O 1
ATOM 5704 N N . SER A 1 794 ? 22.209 12.520 -19.465 1.00 50.47 794 SER A N 1
ATOM 5705 C CA . SER A 1 794 ? 22.827 11.190 -19.392 1.00 50.47 794 SER A CA 1
ATOM 5706 C C . SER A 1 794 ? 22.554 10.366 -20.665 1.00 50.47 794 SER A C 1
ATOM 5708 O O . SER A 1 794 ? 21.734 10.765 -21.483 1.00 50.47 794 SER A O 1
ATOM 5710 N N . GLN A 1 795 ? 23.337 9.300 -20.882 1.00 53.44 795 GLN A N 1
ATOM 5711 C CA . GLN A 1 795 ? 23.529 8.622 -22.177 1.00 53.44 795 GLN A CA 1
ATOM 5712 C C . GLN A 1 795 ? 22.220 8.315 -22.927 1.00 53.44 795 GLN A C 1
ATOM 5714 O O . GLN A 1 795 ? 21.365 7.608 -22.404 1.00 53.44 795 GLN A O 1
ATOM 5719 N N . ASN A 1 796 ? 22.096 8.811 -24.164 1.00 67.88 796 ASN A N 1
ATOM 5720 C CA . ASN A 1 796 ? 20.988 8.487 -25.063 1.00 67.88 796 ASN A CA 1
ATOM 5721 C C . ASN A 1 796 ? 21.316 7.177 -25.805 1.00 67.88 796 ASN A C 1
ATOM 5723 O O . ASN A 1 796 ? 22.005 7.191 -26.829 1.00 67.88 796 ASN A O 1
ATOM 5727 N N . GLU A 1 797 ? 20.902 6.042 -25.236 1.00 79.81 797 GLU A N 1
ATOM 5728 C CA . GLU A 1 797 ? 21.075 4.712 -25.831 1.00 79.81 797 GLU A CA 1
ATOM 5729 C C . GLU A 1 797 ? 19.742 4.206 -26.404 1.00 79.81 797 GLU A C 1
ATOM 5731 O O . GLU A 1 797 ? 18.763 4.052 -25.677 1.00 79.81 797 GLU A O 1
ATOM 5736 N N . ALA A 1 798 ? 19.709 3.904 -27.704 1.00 88.19 798 ALA A N 1
ATOM 5737 C CA . ALA A 1 798 ? 18.558 3.291 -28.360 1.00 88.19 798 ALA A CA 1
ATOM 5738 C C . ALA A 1 798 ? 18.805 1.800 -28.611 1.00 88.19 798 ALA A C 1
ATOM 5740 O O . ALA A 1 798 ? 19.742 1.419 -29.319 1.00 88.19 798 ALA A O 1
ATOM 5741 N N . LEU A 1 799 ? 17.929 0.948 -28.076 1.00 94.31 799 LEU A N 1
ATOM 5742 C CA . LEU A 1 799 ? 17.968 -0.498 -28.285 1.00 94.31 799 LEU A CA 1
ATOM 5743 C C . LEU A 1 799 ? 16.834 -0.943 -29.208 1.00 94.31 799 LEU A C 1
ATOM 5745 O O . LEU A 1 799 ? 15.657 -0.751 -28.909 1.00 94.31 799 LEU A O 1
ATOM 5749 N N . TRP A 1 800 ? 17.195 -1.577 -30.320 1.00 97.75 800 TRP A N 1
ATOM 5750 C CA . TRP A 1 800 ? 16.287 -2.276 -31.224 1.00 97.75 800 TRP A CA 1
ATOM 5751 C C . TRP A 1 800 ? 16.546 -3.779 -31.142 1.00 97.75 800 TRP A C 1
ATOM 5753 O O . TRP A 1 800 ? 17.418 -4.307 -31.833 1.00 97.75 800 TRP A O 1
ATOM 5763 N N . LEU A 1 801 ? 15.785 -4.474 -30.302 1.00 98.31 801 LEU A N 1
ATOM 5764 C CA . LEU A 1 801 ? 15.988 -5.880 -29.969 1.00 98.31 801 LEU A CA 1
ATOM 5765 C C . LEU A 1 801 ? 14.843 -6.758 -30.483 1.00 98.31 801 LEU A C 1
ATOM 5767 O O . LEU A 1 801 ? 13.694 -6.604 -30.080 1.00 98.31 801 LEU A O 1
ATOM 5771 N N . ALA A 1 802 ? 15.164 -7.747 -31.314 1.00 98.38 802 ALA A N 1
ATOM 5772 C CA . ALA A 1 802 ? 14.284 -8.875 -31.606 1.00 98.38 802 ALA A CA 1
ATOM 5773 C C . ALA A 1 802 ? 14.862 -10.153 -30.978 1.00 98.38 802 ALA A C 1
ATOM 5775 O O . ALA A 1 802 ? 15.735 -10.790 -31.573 1.00 98.38 802 ALA A O 1
ATOM 5776 N N . ASP A 1 803 ? 14.357 -10.543 -29.804 1.00 97.88 803 ASP A N 1
ATOM 5777 C CA . ASP A 1 803 ? 14.824 -11.721 -29.061 1.00 97.88 803 ASP A CA 1
ATOM 5778 C C . ASP A 1 803 ? 13.785 -12.848 -29.054 1.00 97.88 803 ASP A C 1
ATOM 5780 O O . ASP A 1 803 ? 12.637 -12.681 -28.632 1.00 97.88 803 ASP A O 1
ATOM 5784 N N . GLY A 1 804 ? 14.202 -14.029 -29.506 1.00 96.31 804 GLY A N 1
ATOM 5785 C CA . GLY A 1 804 ? 13.413 -15.255 -29.465 1.00 96.31 804 GLY A CA 1
ATOM 5786 C C . GLY A 1 804 ? 12.769 -15.644 -30.797 1.00 96.31 804 GLY A C 1
ATOM 5787 O O . GLY A 1 804 ? 12.525 -14.842 -31.699 1.00 96.31 804 GLY A O 1
ATOM 5788 N N . ALA A 1 805 ? 12.481 -16.938 -30.936 1.00 93.56 805 ALA A N 1
ATOM 5789 C CA . ALA A 1 805 ? 11.941 -17.492 -32.170 1.00 93.56 805 ALA A CA 1
ATOM 5790 C C . ALA A 1 805 ? 10.551 -16.917 -32.491 1.00 93.56 805 ALA A C 1
ATOM 5792 O O . ALA A 1 805 ? 9.588 -17.141 -31.760 1.00 93.56 805 ALA A O 1
ATOM 5793 N N . GLY A 1 806 ? 10.439 -16.255 -33.643 1.00 92.88 806 GLY A N 1
ATOM 5794 C CA . GLY A 1 806 ? 9.202 -15.608 -34.084 1.00 92.88 806 GLY A CA 1
ATOM 5795 C C . GLY A 1 806 ? 9.105 -14.130 -33.713 1.00 92.88 806 GLY A C 1
ATOM 5796 O O . GLY A 1 806 ? 8.200 -13.484 -34.233 1.00 92.88 806 GLY A O 1
ATOM 5797 N N . SER A 1 807 ? 10.039 -13.604 -32.910 1.00 97.44 807 SER A N 1
ATOM 5798 C CA . SER A 1 807 ? 10.140 -12.175 -32.612 1.00 97.44 807 SER A CA 1
ATOM 5799 C C . SER A 1 807 ? 10.595 -11.390 -33.838 1.00 97.44 807 SER A C 1
ATOM 5801 O O . SER A 1 807 ? 11.548 -11.802 -34.511 1.00 97.44 807 SER A O 1
ATOM 5803 N N . ARG A 1 808 ? 9.908 -10.297 -34.188 1.00 96.81 808 ARG A N 1
ATOM 5804 C CA . ARG A 1 808 ? 10.183 -9.539 -35.420 1.00 96.81 808 ARG A CA 1
ATOM 5805 C C . ARG A 1 808 ? 10.008 -8.035 -35.234 1.00 96.81 808 ARG A C 1
ATOM 5807 O O . ARG A 1 808 ? 8.957 -7.602 -34.772 1.00 96.81 808 ARG A O 1
ATOM 5814 N N . ILE A 1 809 ? 10.985 -7.267 -35.707 1.00 96.75 809 ILE A N 1
ATOM 5815 C CA . ILE A 1 809 ? 10.875 -5.820 -35.938 1.00 96.75 809 ILE A CA 1
ATOM 5816 C C . ILE A 1 809 ? 10.859 -5.593 -37.454 1.00 96.75 809 ILE A C 1
ATOM 5818 O O . ILE A 1 809 ? 11.769 -6.032 -38.164 1.00 96.75 809 ILE A O 1
ATOM 5822 N N . GLU A 1 810 ? 9.812 -4.948 -37.970 1.00 94.38 810 GLU A N 1
ATOM 5823 C CA . GLU A 1 810 ? 9.608 -4.700 -39.401 1.00 94.38 810 GLU A CA 1
ATOM 5824 C C . GLU A 1 810 ? 9.453 -3.201 -39.705 1.00 94.38 810 GLU A C 1
ATOM 5826 O O . GLU A 1 810 ? 8.424 -2.599 -39.398 1.00 94.38 810 GLU A O 1
ATOM 5831 N N . LEU A 1 811 ? 10.459 -2.619 -40.367 1.00 93.12 811 LEU A N 1
ATOM 5832 C CA . LEU A 1 811 ? 10.506 -1.213 -40.791 1.00 93.12 811 LEU A CA 1
ATOM 5833 C C . LEU A 1 811 ? 10.664 -1.157 -42.319 1.00 93.12 811 LEU A C 1
ATOM 5835 O O . LEU A 1 811 ? 11.766 -1.040 -42.853 1.00 93.12 811 LEU A O 1
ATOM 5839 N N . PHE A 1 812 ? 9.553 -1.348 -43.037 1.00 86.75 812 PHE A N 1
ATOM 5840 C CA . PHE A 1 812 ? 9.567 -1.603 -44.484 1.00 86.75 812 PHE A CA 1
ATOM 5841 C C . PHE A 1 812 ? 9.801 -0.384 -45.379 1.00 86.75 812 PHE A C 1
ATOM 5843 O O . PHE A 1 812 ? 10.122 -0.602 -46.544 1.00 86.75 812 PHE A O 1
ATOM 5850 N N . ASP A 1 813 ? 9.624 0.844 -44.886 1.00 89.88 813 ASP A N 1
ATOM 5851 C CA . ASP A 1 813 ? 9.864 2.064 -45.672 1.00 89.88 813 ASP A CA 1
ATOM 5852 C C . ASP A 1 813 ? 11.056 2.889 -45.145 1.00 89.88 813 ASP A C 1
ATOM 5854 O O . ASP A 1 813 ? 11.342 3.957 -45.690 1.00 89.88 813 ASP A O 1
ATOM 5858 N N . LEU A 1 814 ? 11.797 2.372 -44.150 1.00 94.19 814 LEU A N 1
ATOM 5859 C CA . LEU A 1 814 ? 12.959 3.053 -43.572 1.00 94.19 814 LEU A CA 1
ATOM 5860 C C . LEU A 1 814 ? 14.025 3.258 -44.651 1.00 94.19 814 LEU A C 1
ATOM 5862 O O . LEU A 1 814 ? 14.428 2.308 -45.326 1.00 94.19 814 LEU A O 1
ATOM 5866 N N . ASN A 1 815 ? 14.479 4.494 -44.802 1.00 94.38 815 ASN A N 1
ATOM 5867 C CA . ASN A 1 815 ? 15.457 4.956 -45.772 1.00 94.38 815 ASN A CA 1
ATOM 5868 C C . ASN A 1 815 ? 16.813 5.237 -45.116 1.00 94.38 815 ASN A C 1
ATOM 5870 O O . ASN A 1 815 ? 17.828 4.821 -45.685 1.00 94.38 815 ASN A O 1
ATOM 5874 N N . SER A 1 816 ? 16.852 5.897 -43.954 1.00 94.31 816 SER A N 1
ATOM 5875 C CA . SER A 1 816 ? 18.111 6.214 -43.271 1.00 94.31 816 SER A CA 1
ATOM 5876 C C . SER A 1 816 ? 18.030 6.186 -41.740 1.00 94.31 816 SER A C 1
ATOM 5878 O O . SER A 1 816 ? 16.960 6.380 -41.169 1.00 94.31 816 SER A O 1
ATOM 5880 N N . ILE A 1 817 ? 19.175 5.908 -41.106 1.00 94.69 817 ILE A N 1
ATOM 5881 C CA . ILE A 1 817 ? 19.419 6.056 -39.661 1.00 94.69 817 ILE A CA 1
ATOM 5882 C C . ILE A 1 817 ? 20.558 7.062 -39.500 1.00 94.69 817 ILE A C 1
ATOM 5884 O O . ILE A 1 817 ? 21.625 6.872 -40.097 1.00 94.69 817 ILE A O 1
ATOM 5888 N N . GLU A 1 818 ? 20.331 8.100 -38.704 1.00 91.56 818 GLU A N 1
ATOM 5889 C CA . GLU A 1 818 ? 21.298 9.160 -38.425 1.00 91.56 818 GLU A CA 1
ATOM 5890 C C . GLU A 1 818 ? 21.469 9.341 -36.910 1.00 91.56 818 GLU A C 1
ATOM 5892 O O . GLU A 1 818 ? 20.494 9.526 -36.183 1.00 91.56 818 GLU A O 1
ATOM 5897 N N . LEU A 1 819 ? 22.712 9.286 -36.433 1.00 87.25 819 LEU A N 1
ATOM 5898 C CA . LEU A 1 819 ? 23.085 9.676 -35.071 1.00 87.25 819 LEU A CA 1
ATOM 5899 C C . LEU A 1 819 ? 23.638 11.104 -35.111 1.00 87.25 819 LEU A C 1
ATOM 5901 O O . LEU A 1 819 ? 24.567 11.383 -35.870 1.00 87.25 819 LEU A O 1
ATOM 5905 N N . GLY A 1 820 ? 23.037 12.008 -34.340 1.00 76.00 820 GLY A N 1
ATOM 5906 C CA . GLY A 1 820 ? 23.391 13.424 -34.280 1.00 76.00 820 GLY A CA 1
ATOM 5907 C C . GLY A 1 820 ? 24.634 13.714 -33.431 1.00 76.00 820 GLY A C 1
ATOM 5908 O O . GLY A 1 820 ? 25.051 12.910 -32.606 1.00 76.00 820 GLY A O 1
ATOM 5909 N N . ALA A 1 821 ? 25.205 14.911 -33.612 1.00 70.12 821 ALA A N 1
ATOM 5910 C CA . ALA A 1 821 ? 26.399 15.328 -32.873 1.00 70.12 821 ALA A CA 1
ATOM 5911 C C . ALA A 1 821 ? 26.153 15.462 -31.358 1.00 70.12 821 ALA A C 1
ATOM 5913 O O . ALA A 1 821 ? 25.189 16.140 -30.991 1.00 70.12 821 ALA A O 1
ATOM 5914 N N . PRO A 1 822 ? 27.065 14.944 -30.507 1.00 65.94 822 PRO A N 1
ATOM 5915 C CA . PRO A 1 822 ? 26.899 14.901 -29.057 1.00 65.94 822 PRO A CA 1
ATOM 5916 C C . PRO A 1 822 ? 26.732 16.292 -28.424 1.00 65.94 822 PRO A C 1
ATOM 5918 O O . PRO A 1 822 ? 27.523 17.214 -28.669 1.00 65.94 822 PRO A O 1
ATOM 5921 N N . ALA A 1 823 ? 25.740 16.436 -27.547 1.00 59.62 823 ALA A N 1
ATOM 5922 C CA . ALA A 1 823 ? 25.512 17.589 -26.678 1.00 59.62 823 ALA A CA 1
ATOM 5923 C C . ALA A 1 823 ? 26.475 17.634 -25.480 1.00 59.62 823 ALA A C 1
ATOM 5925 O O . ALA A 1 823 ? 26.768 18.721 -24.969 1.00 59.62 823 ALA A O 1
ATOM 5926 N N . THR A 1 824 ? 26.954 16.473 -25.014 1.00 60.00 824 THR A N 1
ATOM 5927 C CA . THR A 1 824 ? 27.768 16.312 -23.790 1.00 60.00 824 THR A CA 1
ATOM 5928 C C . THR A 1 824 ? 29.015 15.438 -24.015 1.00 60.00 824 THR A C 1
ATOM 5930 O O . THR A 1 824 ? 29.399 15.180 -25.150 1.00 60.00 824 THR A O 1
ATOM 5933 N N . ASP A 1 825 ? 29.713 15.024 -22.950 1.00 57.88 825 ASP A N 1
ATOM 5934 C CA . ASP A 1 825 ? 30.904 14.159 -23.041 1.00 57.88 825 ASP A CA 1
ATOM 5935 C C . ASP A 1 825 ? 30.575 12.697 -23.435 1.00 57.88 825 ASP A C 1
ATOM 5937 O O . ASP A 1 825 ? 31.504 11.927 -23.668 1.00 57.88 825 ASP A O 1
ATOM 5941 N N . ASN A 1 826 ? 29.292 12.308 -23.518 1.00 64.06 826 ASN A N 1
ATOM 5942 C CA . ASN A 1 826 ? 28.828 10.997 -23.993 1.00 64.06 826 ASN A CA 1
ATOM 5943 C C . ASN A 1 826 ? 27.906 11.171 -25.212 1.00 64.06 826 ASN A C 1
ATOM 5945 O O . ASN A 1 826 ? 26.858 11.798 -25.071 1.00 64.06 826 ASN A O 1
ATOM 5949 N N . GLY A 1 827 ? 28.276 10.613 -26.368 1.00 68.88 827 GLY A N 1
ATOM 5950 C CA . GLY A 1 827 ? 27.448 10.629 -27.577 1.00 68.88 827 GLY A CA 1
ATOM 5951 C C . GLY A 1 827 ? 26.328 9.584 -27.626 1.00 68.88 827 GLY A C 1
ATOM 5952 O O . GLY A 1 827 ? 26.290 8.681 -26.784 1.00 68.88 827 GLY A O 1
ATOM 5953 N N . PRO A 1 828 ? 25.392 9.735 -28.584 1.00 79.56 828 PRO A N 1
ATOM 5954 C CA . PRO A 1 828 ? 24.273 8.819 -28.780 1.00 79.56 828 PRO A CA 1
ATOM 5955 C C . PRO A 1 828 ? 24.746 7.448 -29.268 1.00 79.56 828 PRO A C 1
ATOM 5957 O O . PRO A 1 828 ? 25.607 7.364 -30.140 1.00 79.56 828 PRO A O 1
ATOM 5960 N N . ARG A 1 829 ? 24.153 6.368 -28.755 1.00 84.19 829 ARG A N 1
ATOM 5961 C CA . ARG A 1 829 ? 24.522 4.991 -29.126 1.00 84.19 829 ARG A CA 1
ATOM 5962 C C . ARG A 1 829 ? 23.304 4.206 -29.562 1.00 84.19 829 ARG A C 1
ATOM 5964 O O . ARG A 1 829 ? 22.256 4.285 -28.925 1.00 84.19 829 ARG A O 1
ATOM 5971 N N . MET A 1 830 ? 23.437 3.422 -30.624 1.00 91.19 830 MET A N 1
ATOM 5972 C CA . MET A 1 830 ? 22.351 2.590 -31.127 1.00 91.19 830 MET A CA 1
ATOM 5973 C C . MET A 1 830 ? 22.787 1.137 -31.245 1.00 91.19 830 MET A C 1
ATOM 5975 O O . MET A 1 830 ? 23.760 0.826 -31.925 1.00 91.19 830 MET A O 1
ATOM 5979 N N . GLN A 1 831 ? 22.013 0.233 -30.651 1.00 95.50 831 GLN A N 1
ATOM 5980 C CA . GLN A 1 831 ? 22.194 -1.205 -30.802 1.00 95.50 831 GLN A CA 1
ATOM 5981 C C . GLN A 1 831 ? 20.999 -1.815 -31.529 1.00 95.50 831 GLN A C 1
ATOM 5983 O O . GLN A 1 831 ? 19.864 -1.743 -31.069 1.00 95.50 831 GLN A O 1
ATOM 5988 N N . ILE A 1 832 ? 21.262 -2.470 -32.653 1.00 98.38 832 ILE A N 1
ATOM 5989 C CA . ILE A 1 832 ? 20.302 -3.241 -33.437 1.00 98.38 832 ILE A CA 1
ATOM 5990 C C . ILE A 1 832 ? 20.663 -4.714 -33.289 1.00 98.38 832 ILE A C 1
ATOM 5992 O O . ILE A 1 832 ? 21.649 -5.180 -33.859 1.00 98.38 832 ILE A O 1
ATOM 5996 N N . GLU A 1 833 ? 19.856 -5.474 -32.559 1.00 98.19 833 GLU A N 1
ATOM 5997 C CA . GLU A 1 833 ? 20.145 -6.871 -32.256 1.00 98.19 833 GLU A CA 1
ATOM 5998 C C . GLU A 1 833 ? 19.004 -7.815 -32.646 1.00 98.19 833 GLU A C 1
ATOM 6000 O O . GLU A 1 833 ? 17.846 -7.647 -32.268 1.00 98.19 833 GLU A O 1
ATOM 6005 N N . ALA A 1 834 ? 19.364 -8.878 -33.365 1.00 98.50 834 ALA A N 1
ATOM 6006 C CA . ALA A 1 834 ? 18.550 -10.077 -33.496 1.00 98.50 834 ALA A CA 1
ATOM 6007 C C . ALA A 1 834 ? 19.201 -11.223 -32.714 1.00 98.50 834 ALA A C 1
ATOM 6009 O O . ALA A 1 834 ? 20.327 -11.627 -33.027 1.00 98.50 834 ALA A O 1
ATOM 6010 N N . SER A 1 835 ? 18.480 -11.804 -31.758 1.00 97.50 835 SER A N 1
ATOM 6011 C CA . SER A 1 835 ? 18.983 -12.882 -30.905 1.00 97.50 835 SER A CA 1
ATOM 6012 C C . SER A 1 835 ? 17.988 -14.043 -30.775 1.00 97.50 835 SER A C 1
ATOM 6014 O O . SER A 1 835 ? 16.790 -13.923 -31.038 1.00 97.50 835 SER A O 1
ATOM 6016 N N . ASN A 1 836 ? 18.504 -15.242 -30.478 1.00 95.25 836 ASN A N 1
ATOM 6017 C CA . ASN A 1 836 ? 17.727 -16.472 -30.238 1.00 95.25 836 ASN A CA 1
ATOM 6018 C C . ASN A 1 836 ? 16.629 -16.816 -31.280 1.00 95.25 836 ASN A C 1
ATOM 6020 O O . ASN A 1 836 ? 15.620 -17.444 -30.943 1.00 95.25 836 ASN A O 1
ATOM 6024 N N . GLY A 1 837 ? 16.827 -16.470 -32.556 1.00 95.50 837 GLY A N 1
ATOM 6025 C CA . GLY A 1 837 ? 15.870 -16.730 -33.638 1.00 95.50 837 GLY A CA 1
ATOM 6026 C C . GLY A 1 837 ? 14.977 -15.547 -34.028 1.00 95.50 837 GLY A C 1
ATOM 6027 O O . GLY A 1 837 ? 14.046 -15.752 -34.815 1.00 95.50 837 GLY A O 1
ATOM 6028 N N . GLY A 1 838 ? 15.231 -14.354 -33.484 1.00 97.88 838 GLY A N 1
ATOM 6029 C CA . GLY A 1 838 ? 14.530 -13.120 -33.832 1.00 97.88 838 GLY A CA 1
ATOM 6030 C C . GLY A 1 838 ? 14.953 -12.531 -35.182 1.00 97.88 838 GLY A C 1
ATOM 6031 O O . GLY A 1 838 ? 15.962 -12.920 -35.773 1.00 97.88 838 GLY A O 1
ATOM 6032 N N . ILE A 1 839 ? 14.156 -11.607 -35.716 1.00 98.38 839 ILE A N 1
ATOM 6033 C CA . ILE A 1 839 ? 14.407 -10.983 -37.022 1.00 98.38 839 ILE A CA 1
ATOM 6034 C C . ILE A 1 839 ? 14.231 -9.469 -36.929 1.00 98.38 839 ILE A C 1
ATOM 6036 O O . ILE A 1 839 ? 13.126 -8.996 -36.678 1.00 98.38 839 ILE A O 1
ATOM 6040 N N . VAL A 1 840 ? 15.274 -8.712 -37.261 1.00 98.38 840 VAL A N 1
ATOM 6041 C CA . VAL A 1 840 ? 15.174 -7.269 -37.510 1.00 98.38 840 VAL A CA 1
ATOM 6042 C C . VAL A 1 840 ? 15.242 -7.019 -39.017 1.00 98.38 840 VAL A C 1
ATOM 6044 O O . VAL A 1 840 ? 16.223 -7.352 -39.686 1.00 98.38 840 VAL A O 1
ATOM 6047 N N . ASN A 1 841 ? 14.177 -6.464 -39.591 1.00 96.75 841 ASN A N 1
ATOM 6048 C CA . ASN A 1 841 ? 14.065 -6.224 -41.025 1.00 96.75 841 ASN A CA 1
ATOM 6049 C C . ASN A 1 841 ? 14.127 -4.730 -41.356 1.00 96.75 841 ASN A C 1
ATOM 6051 O O . ASN A 1 841 ? 13.111 -4.040 -41.291 1.00 96.75 841 ASN A O 1
ATOM 6055 N N . LEU A 1 842 ? 15.306 -4.289 -41.802 1.00 96.81 842 LEU A N 1
ATOM 6056 C CA . LEU A 1 842 ? 15.611 -2.930 -42.267 1.00 96.81 842 LEU A CA 1
ATOM 6057 C C . LEU A 1 842 ? 15.949 -2.942 -43.768 1.00 96.81 842 LEU A C 1
ATOM 6059 O O . LEU A 1 842 ? 16.833 -2.235 -44.248 1.00 96.81 842 LEU A O 1
ATOM 6063 N N . SER A 1 843 ? 15.300 -3.831 -44.527 1.00 94.62 843 SER A N 1
ATOM 6064 C CA . SER A 1 843 ? 15.730 -4.184 -45.887 1.00 94.62 843 SER A CA 1
ATOM 6065 C C . SER A 1 843 ? 15.711 -3.035 -46.900 1.00 94.62 843 SER A C 1
ATOM 6067 O O . SER A 1 843 ? 16.346 -3.158 -47.954 1.00 94.62 843 SER A O 1
ATOM 6069 N N . THR A 1 844 ? 15.016 -1.940 -46.605 1.00 95.19 844 THR A N 1
ATOM 6070 C CA . THR A 1 844 ? 14.949 -0.726 -47.428 1.00 95.19 844 THR A CA 1
ATOM 6071 C C . THR A 1 844 ? 15.944 0.353 -47.032 1.00 95.19 844 THR A C 1
ATOM 6073 O O . THR A 1 844 ? 16.188 1.232 -47.856 1.00 95.19 844 THR A O 1
ATOM 6076 N N . ALA A 1 845 ? 16.559 0.265 -45.848 1.00 96.31 845 ALA A N 1
ATOM 6077 C CA . ALA A 1 845 ? 17.508 1.268 -45.387 1.00 96.31 845 ALA A CA 1
ATOM 6078 C C . ALA A 1 845 ? 18.694 1.347 -46.355 1.00 96.31 845 ALA A C 1
ATOM 6080 O O . ALA A 1 845 ? 19.266 0.326 -46.748 1.00 96.31 845 ALA A O 1
ATOM 6081 N N . THR A 1 846 ? 19.032 2.563 -46.776 1.00 96.94 846 THR A N 1
ATOM 6082 C CA . THR A 1 846 ? 20.051 2.836 -47.796 1.00 96.94 846 THR A CA 1
ATOM 6083 C C . THR A 1 846 ? 21.329 3.426 -47.218 1.00 96.94 846 THR A C 1
ATOM 6085 O O . THR A 1 846 ? 22.402 3.191 -47.796 1.00 96.94 846 THR A O 1
ATOM 6088 N N . SER A 1 847 ? 21.229 4.126 -46.084 1.00 95.75 847 SER A N 1
ATOM 6089 C CA . SER A 1 847 ? 22.353 4.760 -45.398 1.00 95.75 847 SER A CA 1
ATOM 6090 C C . SER A 1 847 ? 22.225 4.719 -43.878 1.00 95.75 847 SER A C 1
ATOM 6092 O O . SER A 1 847 ? 21.181 5.091 -43.348 1.00 95.75 847 SER A O 1
ATOM 6094 N N . PHE A 1 848 ? 23.312 4.344 -43.205 1.00 95.25 848 PHE A N 1
ATOM 6095 C CA . PHE A 1 848 ? 23.544 4.590 -41.780 1.00 95.25 848 PHE A CA 1
ATOM 6096 C C . PHE A 1 848 ? 24.679 5.606 -41.643 1.00 95.25 848 PHE A C 1
ATOM 6098 O O . PHE A 1 848 ? 25.708 5.451 -42.313 1.00 95.25 848 PHE A O 1
ATOM 6105 N N . SER A 1 849 ? 24.486 6.636 -40.825 1.00 90.12 849 SER A N 1
ATOM 6106 C CA . SER A 1 849 ? 25.493 7.673 -40.599 1.00 90.12 849 SER A CA 1
ATOM 6107 C C . SER A 1 849 ? 25.579 8.088 -39.141 1.00 90.12 849 SER A C 1
ATOM 6109 O O . SER A 1 849 ? 24.556 8.326 -38.503 1.00 90.12 849 SER A O 1
ATOM 6111 N N . VAL A 1 850 ? 26.805 8.247 -38.662 1.00 84.69 850 VAL A N 1
ATOM 6112 C CA . VAL A 1 850 ? 27.115 8.804 -37.347 1.00 84.69 850 VAL A CA 1
ATOM 6113 C C . VAL A 1 850 ? 27.775 10.165 -37.560 1.00 84.69 850 VAL A C 1
ATOM 6115 O O . VAL A 1 850 ? 28.754 10.279 -38.299 1.00 84.69 850 VAL A O 1
ATOM 6118 N N . LEU A 1 851 ? 27.190 11.224 -36.999 1.00 74.56 851 LEU A N 1
ATOM 6119 C CA . LEU A 1 851 ? 27.747 12.573 -37.040 1.00 74.56 851 LEU A CA 1
ATOM 6120 C C . LEU A 1 851 ? 28.438 12.877 -35.715 1.00 74.56 851 LEU A C 1
ATOM 6122 O O . LEU A 1 851 ? 27.769 13.208 -34.746 1.00 74.56 851 LEU A O 1
ATOM 6126 N N . ASP A 1 852 ? 29.767 12.872 -35.691 1.00 64.00 852 ASP A N 1
ATOM 6127 C CA . ASP A 1 852 ? 30.517 13.273 -34.499 1.00 64.00 852 ASP A CA 1
ATOM 6128 C C . ASP A 1 852 ? 30.829 14.778 -34.460 1.00 64.00 852 ASP A C 1
ATOM 6130 O O . ASP A 1 852 ? 30.967 15.461 -35.482 1.00 64.00 852 ASP A O 1
ATOM 6134 N N . GLY A 1 853 ? 30.917 15.321 -33.242 1.00 56.72 853 GLY A N 1
ATOM 6135 C CA . GLY A 1 853 ? 31.292 16.711 -32.981 1.00 56.72 853 GLY A CA 1
ATOM 6136 C C . GLY A 1 853 ? 32.806 16.940 -33.087 1.00 56.72 853 GLY A C 1
ATOM 6137 O O . GLY A 1 853 ? 33.605 16.067 -32.783 1.00 56.72 853 GLY A O 1
ATOM 6138 N N . ASP A 1 854 ? 33.227 18.156 -33.457 1.00 52.12 854 ASP A N 1
ATOM 6139 C CA . ASP A 1 854 ? 34.631 18.541 -33.734 1.00 52.12 854 ASP A CA 1
ATOM 6140 C C . ASP A 1 854 ? 35.621 18.469 -32.525 1.00 52.12 854 ASP A C 1
ATOM 6142 O O . ASP A 1 854 ? 36.686 19.101 -32.563 1.00 52.12 854 ASP A O 1
ATOM 6146 N N . SER A 1 855 ? 35.299 17.799 -31.407 1.00 53.47 855 SER A N 1
ATOM 6147 C CA . SER A 1 855 ? 36.056 17.888 -30.142 1.00 53.47 855 SER A CA 1
ATOM 6148 C C . SER A 1 855 ? 36.617 16.552 -29.632 1.00 53.47 855 SER A C 1
ATOM 6150 O O . SER A 1 855 ? 35.897 15.671 -29.195 1.00 53.47 855 SER A O 1
ATOM 6152 N N . ILE A 1 856 ? 37.951 16.502 -29.554 1.00 49.62 856 ILE A N 1
ATOM 6153 C CA . ILE A 1 856 ? 38.860 15.415 -29.119 1.00 49.62 856 ILE A CA 1
ATOM 6154 C C . ILE A 1 856 ? 38.675 14.838 -27.688 1.00 49.62 856 ILE A C 1
ATOM 6156 O O . ILE A 1 856 ? 39.623 14.266 -27.142 1.00 49.62 856 ILE A O 1
ATOM 6160 N N . SER A 1 857 ? 37.545 15.063 -27.011 1.00 52.47 857 SER A N 1
ATOM 6161 C CA . SER A 1 857 ? 37.329 14.621 -25.619 1.00 52.47 857 SER A CA 1
ATOM 6162 C C . SER A 1 857 ? 35.973 13.973 -25.335 1.00 52.47 857 SER A C 1
ATOM 6164 O O . SER A 1 857 ? 35.685 13.746 -24.162 1.00 52.47 857 SER A O 1
ATOM 6166 N N . GLN A 1 858 ? 35.152 13.701 -26.351 1.00 53.03 858 GLN A N 1
ATOM 6167 C CA . GLN A 1 858 ? 33.795 13.170 -26.185 1.00 53.03 858 GLN A CA 1
ATOM 6168 C C . GLN A 1 858 ? 33.778 11.665 -26.522 1.00 53.03 858 GLN A C 1
ATOM 6170 O O . GLN A 1 858 ? 34.336 11.261 -27.529 1.00 53.03 858 GLN A O 1
ATOM 6175 N N . LEU A 1 859 ? 33.213 10.834 -25.640 1.00 56.53 859 LEU A N 1
ATOM 6176 C CA . LEU A 1 859 ? 32.968 9.394 -25.838 1.00 56.53 859 LEU A CA 1
ATOM 6177 C C . LEU A 1 859 ? 31.786 9.164 -26.805 1.00 56.53 859 LEU A C 1
ATOM 6179 O O . LEU A 1 859 ? 31.041 10.089 -27.107 1.00 56.53 859 LEU A O 1
ATOM 6183 N N . ARG A 1 860 ? 31.415 7.898 -27.038 1.00 67.56 860 ARG A N 1
ATOM 6184 C CA . ARG A 1 860 ? 31.483 7.195 -28.327 1.00 67.56 860 ARG A CA 1
ATOM 6185 C C . ARG A 1 860 ? 30.084 7.256 -28.942 1.00 67.56 860 ARG A C 1
ATOM 6187 O O . ARG A 1 860 ? 29.162 6.835 -28.247 1.00 67.56 860 ARG A O 1
ATOM 6194 N N . SER A 1 861 ? 29.938 7.729 -30.172 1.00 78.81 861 SER A N 1
ATOM 6195 C CA . SER A 1 861 ? 28.717 7.502 -30.943 1.00 78.81 861 SER A CA 1
ATOM 6196 C C . SER A 1 861 ? 28.935 6.262 -31.804 1.00 78.81 861 SER A C 1
ATOM 6198 O O . SER A 1 861 ? 29.965 6.163 -32.459 1.00 78.81 861 SER A O 1
ATOM 6200 N N . ASP A 1 862 ? 28.032 5.290 -31.773 1.00 84.25 862 ASP A N 1
ATOM 6201 C CA . ASP A 1 862 ? 28.174 4.055 -32.549 1.00 84.25 862 ASP A CA 1
ATOM 6202 C C . ASP A 1 862 ? 26.815 3.473 -32.947 1.00 84.25 862 ASP A C 1
ATOM 6204 O O . ASP A 1 862 ? 25.815 3.598 -32.234 1.00 84.25 862 ASP A O 1
ATOM 6208 N N . ILE A 1 863 ? 26.785 2.823 -34.114 1.00 92.06 863 ILE A N 1
ATOM 6209 C CA . ILE A 1 863 ? 25.678 1.962 -34.535 1.00 92.06 863 ILE A CA 1
ATOM 6210 C C . ILE A 1 863 ? 26.191 0.526 -34.554 1.00 92.06 863 ILE A C 1
ATOM 6212 O O . ILE A 1 863 ? 26.909 0.110 -35.466 1.00 92.06 863 ILE A O 1
ATOM 6216 N N . ASP A 1 864 ? 25.777 -0.258 -33.572 1.00 94.62 864 ASP A N 1
ATOM 6217 C CA . ASP A 1 864 ? 26.123 -1.666 -33.473 1.00 94.62 864 ASP A CA 1
ATOM 6218 C C . ASP A 1 864 ? 24.987 -2.531 -34.016 1.00 94.62 864 ASP A C 1
ATOM 6220 O O . ASP A 1 864 ? 23.839 -2.438 -33.594 1.00 94.62 864 ASP A O 1
ATOM 6224 N N . VAL A 1 865 ? 25.306 -3.414 -34.958 1.00 98.00 865 VAL A N 1
ATOM 6225 C CA . VAL A 1 865 ? 24.370 -4.351 -35.579 1.00 98.00 865 VAL A CA 1
ATOM 6226 C C . VAL A 1 865 ? 24.820 -5.781 -35.310 1.00 98.00 865 VAL A C 1
ATOM 6228 O O . VAL A 1 865 ? 25.836 -6.245 -35.839 1.00 98.00 865 VAL A O 1
ATOM 6231 N N . LEU A 1 866 ? 24.026 -6.507 -34.528 1.00 97.81 866 LEU A N 1
ATOM 6232 C CA . LEU A 1 866 ? 24.335 -7.846 -34.048 1.00 97.81 866 LEU A CA 1
ATOM 6233 C C . LEU A 1 866 ? 23.291 -8.862 -34.524 1.00 97.81 866 LEU A C 1
ATOM 6235 O O . LEU A 1 866 ? 22.083 -8.657 -34.408 1.00 97.81 866 LEU A O 1
ATOM 6239 N N . ALA A 1 867 ? 23.757 -10.014 -35.008 1.00 97.75 867 ALA A N 1
ATOM 6240 C CA . ALA A 1 867 ? 22.922 -11.200 -35.186 1.00 97.75 867 ALA A CA 1
ATOM 6241 C C . ALA A 1 867 ? 23.541 -12.391 -34.444 1.00 97.75 867 ALA A C 1
ATOM 6243 O O . ALA A 1 867 ? 24.537 -12.976 -34.892 1.00 97.75 867 ALA A O 1
ATOM 6244 N N . THR A 1 868 ? 22.942 -12.761 -33.310 1.00 95.06 868 THR A N 1
ATOM 6245 C CA . THR A 1 868 ? 23.489 -13.747 -32.372 1.00 95.06 868 THR A CA 1
ATOM 6246 C C . THR A 1 868 ? 22.598 -14.991 -32.279 1.00 95.06 868 THR A C 1
ATOM 6248 O O . THR A 1 868 ? 21.393 -14.937 -32.038 1.00 95.06 868 THR A O 1
ATOM 6251 N N . GLY A 1 869 ? 23.182 -16.172 -32.481 1.00 93.44 869 GLY A N 1
ATOM 6252 C CA . GLY A 1 869 ? 22.464 -17.444 -32.367 1.00 93.44 869 GLY A CA 1
ATOM 6253 C C . GLY A 1 869 ? 21.738 -17.898 -33.641 1.00 93.44 869 GLY A C 1
ATOM 6254 O O . GLY A 1 869 ? 21.551 -17.169 -34.610 1.00 93.44 869 GLY A O 1
ATOM 6255 N N . THR A 1 870 ? 21.349 -19.173 -33.661 1.00 93.31 870 THR A N 1
ATOM 6256 C CA . THR A 1 870 ? 20.800 -19.817 -34.862 1.00 93.31 870 THR A CA 1
ATOM 6257 C C . THR A 1 870 ? 19.406 -19.297 -35.203 1.00 93.31 870 THR A C 1
ATOM 6259 O O . THR A 1 870 ? 18.492 -19.380 -34.387 1.00 93.31 870 THR A O 1
ATOM 6262 N N . GLY A 1 871 ? 19.223 -18.873 -36.454 1.00 93.00 871 GLY A N 1
ATOM 6263 C CA . GLY A 1 871 ? 17.942 -18.375 -36.963 1.00 93.00 871 GLY A CA 1
ATOM 6264 C C . GLY A 1 871 ? 17.733 -16.877 -36.755 1.00 93.00 871 GLY A C 1
ATOM 6265 O O . GLY A 1 871 ? 16.768 -16.353 -37.303 1.00 93.00 871 GLY A O 1
ATOM 6266 N N . SER A 1 872 ? 18.630 -16.210 -36.023 1.00 98.06 872 SER A N 1
ATOM 6267 C CA . SER A 1 872 ? 18.617 -14.761 -35.842 1.00 98.06 872 SER A CA 1
ATOM 6268 C C . SER A 1 872 ? 19.053 -14.049 -37.121 1.00 98.06 872 SER A C 1
ATOM 6270 O O . SER A 1 872 ? 20.050 -14.452 -37.728 1.00 98.06 872 SER A O 1
ATOM 6272 N N . GLN A 1 873 ? 18.319 -13.020 -37.550 1.00 98.06 873 GLN A N 1
ATOM 6273 C CA . GLN A 1 873 ? 18.587 -12.324 -38.815 1.00 98.06 873 GLN A CA 1
ATOM 6274 C C . GLN A 1 873 ? 18.468 -10.806 -38.691 1.00 98.06 873 GLN A C 1
ATOM 6276 O O . GLN A 1 873 ? 17.443 -10.312 -38.228 1.00 98.06 873 GLN A O 1
ATOM 6281 N N . VAL A 1 874 ? 19.447 -10.077 -39.228 1.00 98.31 874 VAL A N 1
ATOM 6282 C CA . VAL A 1 874 ? 19.312 -8.646 -39.537 1.00 98.31 874 VAL A CA 1
ATOM 6283 C C . VAL A 1 874 ? 19.396 -8.438 -41.050 1.00 98.31 874 VAL A C 1
ATOM 6285 O O . VAL A 1 874 ? 20.374 -8.813 -41.705 1.00 98.31 874 VAL A O 1
ATOM 6288 N N . LEU A 1 875 ? 18.342 -7.866 -41.636 1.00 97.31 875 LEU A N 1
ATOM 6289 C CA . LEU A 1 875 ? 18.203 -7.707 -43.086 1.00 97.31 875 LEU A CA 1
ATOM 6290 C C . LEU A 1 875 ? 18.501 -6.262 -43.506 1.00 97.31 875 LEU A C 1
ATOM 6292 O O . LEU A 1 875 ? 17.690 -5.380 -43.249 1.00 97.31 875 LEU A O 1
ATOM 6296 N N . LEU A 1 876 ? 19.609 -6.036 -44.218 1.00 96.75 876 LEU A N 1
ATOM 6297 C CA . LEU A 1 876 ? 20.095 -4.725 -44.690 1.00 96.75 876 LEU A CA 1
ATOM 6298 C C . LEU A 1 876 ? 20.256 -4.719 -46.224 1.00 96.75 876 LEU A C 1
ATOM 6300 O O . LEU A 1 876 ? 21.273 -4.315 -46.790 1.00 96.75 876 LEU A O 1
ATOM 6304 N N . ASN A 1 877 ? 19.240 -5.235 -46.922 1.00 95.19 877 ASN A N 1
ATOM 6305 C CA . ASN A 1 877 ? 19.311 -5.575 -48.349 1.00 95.19 877 ASN A CA 1
ATOM 6306 C C . ASN A 1 877 ? 19.624 -4.401 -49.290 1.00 95.19 877 ASN A C 1
ATOM 6308 O O . ASN A 1 877 ? 20.163 -4.635 -50.376 1.00 95.19 877 ASN A O 1
ATOM 6312 N N . SER A 1 878 ? 19.283 -3.175 -48.895 1.00 96.69 878 SER A N 1
ATOM 6313 C CA . SER A 1 878 ? 19.468 -1.959 -49.699 1.00 96.69 878 SER A CA 1
ATOM 6314 C C . SER A 1 878 ? 20.584 -1.050 -49.180 1.00 96.69 878 SER A C 1
ATOM 6316 O O . SER A 1 878 ? 20.799 0.011 -49.763 1.00 96.69 878 SER A O 1
ATOM 6318 N N . LEU A 1 879 ? 21.314 -1.461 -48.134 1.00 97.31 879 LEU A N 1
ATOM 6319 C CA . LEU A 1 879 ? 22.308 -0.619 -47.472 1.00 97.31 879 LEU A CA 1
ATOM 6320 C C . LEU A 1 879 ? 23.523 -0.413 -48.379 1.00 97.31 879 LEU A C 1
ATOM 6322 O O . LEU A 1 879 ? 24.273 -1.348 -48.666 1.00 97.31 879 LEU A O 1
ATOM 6326 N N . THR A 1 880 ? 23.708 0.821 -48.844 1.00 95.75 880 THR A N 1
ATOM 6327 C CA . THR A 1 880 ? 24.808 1.202 -49.746 1.00 95.75 880 THR A CA 1
ATOM 6328 C C . THR A 1 880 ? 25.891 2.023 -49.060 1.00 95.75 880 THR A C 1
ATOM 6330 O O . THR A 1 880 ? 27.036 1.989 -49.512 1.00 95.75 880 THR A O 1
ATOM 6333 N N . ALA A 1 881 ? 25.545 2.721 -47.978 1.00 93.88 881 ALA A N 1
ATOM 6334 C CA . ALA A 1 881 ? 26.454 3.536 -47.188 1.00 93.88 881 ALA A CA 1
ATOM 6335 C C . ALA A 1 881 ? 26.307 3.194 -45.701 1.00 93.88 881 ALA A C 1
ATOM 6337 O O . ALA A 1 881 ? 25.196 3.147 -45.183 1.00 93.88 881 ALA A O 1
ATOM 6338 N N . PHE A 1 882 ? 27.429 2.951 -45.036 1.00 93.81 882 PHE A N 1
ATOM 6339 C CA . PHE A 1 882 ? 27.515 2.885 -43.583 1.00 93.81 882 PHE A CA 1
ATOM 6340 C C . PHE A 1 882 ? 28.778 3.656 -43.216 1.00 93.81 882 PHE A C 1
ATOM 6342 O O . PHE A 1 882 ? 29.886 3.213 -43.539 1.00 93.81 882 PHE A O 1
ATOM 6349 N N . ASP A 1 883 ? 28.571 4.864 -42.709 1.00 88.19 883 ASP A N 1
ATOM 6350 C CA . ASP A 1 883 ? 29.608 5.867 -42.537 1.00 88.19 883 ASP A CA 1
ATOM 6351 C C . ASP A 1 883 ? 29.670 6.331 -41.083 1.00 88.19 883 ASP A C 1
ATOM 6353 O O . ASP A 1 883 ? 28.750 6.984 -40.596 1.00 88.19 883 ASP A O 1
ATOM 6357 N N . ASP A 1 884 ? 30.763 5.980 -40.420 1.00 83.50 884 ASP A N 1
ATOM 6358 C CA . ASP A 1 884 ? 31.089 6.384 -39.055 1.00 83.50 884 ASP A CA 1
ATOM 6359 C C . ASP A 1 884 ? 32.301 7.334 -39.062 1.00 83.50 884 ASP A C 1
ATOM 6361 O O . ASP A 1 884 ? 33.279 7.182 -38.331 1.00 83.50 884 ASP A O 1
ATOM 6365 N N . THR A 1 885 ? 32.347 8.238 -40.050 1.00 69.38 885 THR A N 1
ATOM 6366 C CA . THR A 1 885 ? 33.518 9.095 -40.244 1.00 69.38 885 THR A CA 1
ATOM 6367 C C . THR A 1 885 ? 33.543 10.245 -39.241 1.00 69.38 885 THR A C 1
ATOM 6369 O O . THR A 1 885 ? 32.949 11.299 -39.473 1.00 69.38 885 THR A O 1
ATOM 6372 N N . ASP A 1 886 ? 34.352 10.079 -38.194 1.00 62.75 886 ASP A N 1
ATOM 6373 C CA . ASP A 1 886 ? 34.777 11.163 -37.307 1.00 62.75 886 ASP A CA 1
ATOM 6374 C C . ASP A 1 886 ? 35.576 12.246 -38.071 1.00 62.75 886 ASP A C 1
ATOM 6376 O O . ASP A 1 886 ? 36.496 11.972 -38.854 1.00 62.75 886 ASP A O 1
ATOM 6380 N N . SER A 1 887 ? 35.242 13.512 -37.816 1.00 52.53 887 SER A N 1
ATOM 6381 C CA . SER A 1 887 ? 35.940 14.683 -38.358 1.00 52.53 887 SER A CA 1
ATOM 6382 C C . SER A 1 887 ? 37.272 14.985 -37.644 1.00 52.53 887 SER A C 1
ATOM 6384 O O . SER A 1 887 ? 38.062 15.790 -38.157 1.00 52.53 887 SER A O 1
ATOM 6386 N N . ALA A 1 888 ? 37.550 14.367 -36.488 1.00 49.94 888 ALA A N 1
ATOM 6387 C CA . ALA A 1 888 ? 38.622 14.761 -35.569 1.00 49.94 888 ALA A CA 1
ATOM 6388 C C . ALA A 1 888 ? 39.734 13.721 -35.311 1.00 49.94 888 ALA A C 1
ATOM 6390 O O . ALA A 1 888 ? 40.692 14.047 -34.600 1.00 49.94 888 ALA A O 1
ATOM 6391 N N . GLY A 1 889 ? 39.704 12.535 -35.923 1.00 48.66 889 GLY A N 1
ATOM 6392 C CA . GLY A 1 889 ? 40.766 11.529 -35.768 1.00 48.66 889 GLY A CA 1
ATOM 6393 C C . GLY A 1 889 ? 40.932 11.030 -34.325 1.00 48.66 889 GLY A C 1
ATOM 6394 O O . GLY A 1 889 ? 42.053 10.748 -33.880 1.00 48.66 889 GLY A O 1
ATOM 6395 N N . SER A 1 890 ? 39.829 11.026 -33.576 1.00 50.12 890 SER A N 1
ATOM 6396 C CA . SER A 1 890 ? 39.725 10.585 -32.190 1.00 50.12 890 SER A CA 1
ATOM 6397 C C . SER A 1 890 ? 39.625 9.051 -32.100 1.00 50.12 890 SER A C 1
ATOM 6399 O O . SER A 1 890 ? 39.305 8.371 -33.071 1.00 50.12 890 SER A O 1
ATOM 6401 N N . GLN A 1 891 ? 39.958 8.474 -30.937 1.00 51.12 891 GLN A N 1
ATOM 6402 C CA . GLN A 1 891 ? 39.952 7.016 -30.678 1.00 51.12 891 GLN A CA 1
ATOM 6403 C C . GLN A 1 891 ? 38.557 6.504 -30.264 1.00 51.12 891 GLN A C 1
ATOM 6405 O O . GLN A 1 891 ? 38.439 5.681 -29.343 1.00 51.12 891 GLN A O 1
ATOM 6410 N N . ASP A 1 892 ? 37.511 7.021 -30.899 1.00 55.91 892 ASP A N 1
ATOM 6411 C CA . ASP A 1 892 ? 36.129 6.777 -30.493 1.00 55.91 892 ASP A CA 1
ATOM 6412 C C . ASP A 1 892 ? 35.582 5.469 -31.094 1.00 55.91 892 ASP A C 1
ATOM 6414 O O . ASP A 1 892 ? 36.243 4.796 -31.889 1.00 55.91 892 ASP A O 1
ATOM 6418 N N . GLY A 1 893 ? 34.482 4.965 -30.530 1.00 62.09 893 GLY A N 1
ATOM 6419 C CA . GLY A 1 893 ? 33.995 3.611 -30.793 1.00 62.09 893 GLY A CA 1
ATOM 6420 C C . GLY A 1 893 ? 33.571 3.448 -32.245 1.00 62.09 893 GLY A C 1
ATOM 6421 O O . GLY A 1 893 ? 32.667 4.127 -32.678 1.00 62.09 893 GLY A O 1
ATOM 6422 N N . THR A 1 894 ? 34.201 2.530 -32.979 1.00 76.56 894 THR A N 1
ATOM 6423 C CA . THR A 1 894 ? 33.744 2.170 -34.324 1.00 76.56 894 THR A CA 1
ATOM 6424 C C . THR A 1 894 ? 32.432 1.400 -34.246 1.00 76.56 894 THR A C 1
ATOM 6426 O O . THR A 1 894 ? 32.391 0.380 -33.548 1.00 76.56 894 THR A O 1
ATOM 6429 N N . SER A 1 895 ? 31.458 1.786 -35.056 1.00 89.94 895 SER A N 1
ATOM 6430 C CA . SER A 1 895 ? 30.244 1.028 -35.354 1.00 89.94 895 SER A CA 1
ATOM 6431 C C . SER A 1 895 ? 30.572 -0.419 -35.719 1.00 89.94 895 SER A C 1
ATOM 6433 O O . SER A 1 895 ? 31.578 -0.691 -36.385 1.00 89.94 895 SER A O 1
ATOM 6435 N N . LEU A 1 896 ? 29.739 -1.371 -35.308 1.00 93.38 896 LEU A N 1
ATOM 6436 C CA . LEU A 1 896 ? 30.010 -2.801 -35.461 1.00 93.38 896 LEU A CA 1
ATOM 6437 C C . LEU A 1 896 ? 28.973 -3.516 -36.332 1.00 93.38 896 LEU A C 1
ATOM 6439 O O . LEU A 1 896 ? 27.771 -3.352 -36.182 1.00 93.38 896 LEU A O 1
ATOM 6443 N N . LEU A 1 897 ? 29.440 -4.414 -37.195 1.00 96.31 897 LEU A N 1
ATOM 6444 C CA . LEU A 1 897 ? 28.641 -5.473 -37.811 1.00 96.31 897 LEU A CA 1
ATOM 6445 C C . LEU A 1 897 ? 29.132 -6.822 -37.282 1.00 96.31 897 LEU A C 1
ATOM 6447 O O . LEU A 1 897 ? 30.208 -7.275 -37.680 1.00 96.31 897 LEU A O 1
ATOM 6451 N N . GLU A 1 898 ? 28.361 -7.494 -36.427 1.00 95.62 898 GLU A N 1
ATOM 6452 C CA . GLU A 1 898 ? 28.765 -8.767 -35.817 1.00 95.62 898 GLU A CA 1
ATOM 6453 C C . GLU A 1 898 ? 27.768 -9.909 -36.057 1.00 95.62 898 GLU A C 1
ATOM 6455 O O . GLU A 1 898 ? 26.572 -9.809 -35.786 1.00 95.62 898 GLU A O 1
ATOM 6460 N N . VAL A 1 899 ? 28.289 -11.051 -36.518 1.00 94.75 899 VAL A N 1
ATOM 6461 C CA . VAL A 1 899 ? 27.554 -12.324 -36.553 1.00 94.75 899 VAL A CA 1
ATOM 6462 C C . VAL A 1 899 ? 28.220 -13.369 -35.666 1.00 94.75 899 VAL A C 1
ATOM 6464 O O . VAL A 1 899 ? 29.416 -13.649 -35.797 1.00 94.75 899 VAL A O 1
ATOM 6467 N N . SER A 1 900 ? 27.426 -14.013 -34.811 1.00 93.19 900 SER A N 1
ATOM 6468 C CA . SER A 1 900 ? 27.897 -15.098 -33.946 1.00 93.19 900 SER A CA 1
ATOM 6469 C C . SER A 1 900 ? 26.853 -16.206 -33.755 1.00 93.19 900 SER A C 1
ATOM 6471 O O . SER A 1 900 ? 25.653 -16.016 -33.957 1.00 93.19 900 SER A O 1
ATOM 6473 N N . GLY A 1 901 ? 27.292 -17.418 -33.408 1.00 90.75 901 GLY A N 1
ATOM 6474 C CA . GLY A 1 901 ? 26.422 -18.530 -33.002 1.00 90.75 901 GLY A CA 1
ATOM 6475 C C . GLY A 1 901 ? 25.434 -19.035 -34.067 1.00 90.75 901 GLY A C 1
ATOM 6476 O O . GLY A 1 901 ? 24.436 -19.676 -33.722 1.00 90.75 901 GLY A O 1
ATOM 6477 N N . GLY A 1 902 ? 25.685 -18.762 -35.350 1.00 91.19 902 GLY A N 1
ATOM 6478 C CA . GLY A 1 902 ? 24.800 -19.123 -36.462 1.00 91.19 902 GLY A CA 1
ATOM 6479 C C . GLY A 1 902 ? 23.805 -18.041 -36.894 1.00 91.19 902 GLY A C 1
ATOM 6480 O O . GLY A 1 902 ? 22.871 -18.376 -37.626 1.00 91.19 902 GLY A O 1
ATOM 6481 N N . GLY A 1 903 ? 23.981 -16.793 -36.445 1.00 96.06 903 GLY A N 1
ATOM 6482 C CA . GLY A 1 903 ? 23.199 -15.639 -36.900 1.00 96.06 903 GLY A CA 1
ATOM 6483 C C . GLY A 1 903 ? 23.564 -15.177 -38.316 1.00 96.06 903 GLY A C 1
ATOM 6484 O O . GLY A 1 903 ? 24.593 -15.578 -38.874 1.00 96.06 903 GLY A O 1
ATOM 6485 N N . GLU A 1 904 ? 22.715 -14.338 -38.910 1.00 96.69 904 GLU A N 1
ATOM 6486 C CA . GLU A 1 904 ? 22.869 -13.844 -40.283 1.00 96.69 904 GLU A CA 1
ATOM 6487 C C . GLU A 1 904 ? 22.670 -12.323 -40.396 1.00 96.69 904 GLU A C 1
ATOM 6489 O O . GLU A 1 904 ? 21.644 -11.794 -39.976 1.00 96.69 904 GLU A O 1
ATOM 6494 N N . ILE A 1 905 ? 23.616 -11.629 -41.040 1.00 97.44 905 ILE A N 1
ATOM 6495 C CA . ILE A 1 905 ? 23.475 -10.222 -41.457 1.00 97.44 905 ILE A CA 1
ATOM 6496 C C . ILE A 1 905 ? 23.538 -10.145 -42.990 1.00 97.44 905 ILE A C 1
ATOM 6498 O O . ILE A 1 905 ? 24.532 -10.535 -43.614 1.00 97.44 905 ILE A O 1
ATOM 6502 N N . GLN A 1 906 ? 22.484 -9.622 -43.625 1.00 96.12 906 GLN A N 1
ATOM 6503 C CA . GLN A 1 906 ? 22.393 -9.505 -45.089 1.00 96.12 906 GLN A CA 1
ATOM 6504 C C . GLN A 1 906 ? 22.740 -8.096 -45.580 1.00 96.12 906 GLN A C 1
ATOM 6506 O O . GLN A 1 906 ? 21.887 -7.220 -45.559 1.00 96.12 906 GLN A O 1
ATOM 6511 N N . ILE A 1 907 ? 23.952 -7.907 -46.115 1.00 95.56 907 ILE A N 1
ATOM 6512 C CA . ILE A 1 907 ? 24.456 -6.631 -46.675 1.00 95.56 907 ILE A CA 1
ATOM 6513 C C . ILE A 1 907 ? 24.889 -6.756 -48.157 1.00 95.56 907 ILE A C 1
ATOM 6515 O O . ILE A 1 907 ? 26.024 -6.446 -48.511 1.00 95.56 907 ILE A O 1
ATOM 6519 N N . PRO A 1 908 ? 24.030 -7.239 -49.075 1.00 95.12 908 PRO A N 1
ATOM 6520 C CA . PRO A 1 908 ? 24.434 -7.672 -50.419 1.00 95.12 908 PRO A CA 1
ATOM 6521 C C . PRO A 1 908 ? 24.952 -6.560 -51.349 1.00 95.12 908 PRO A C 1
ATOM 6523 O O . PRO A 1 908 ? 25.501 -6.878 -52.406 1.00 95.12 908 PRO A O 1
ATOM 6526 N N . VAL A 1 909 ? 24.759 -5.283 -51.001 1.00 95.38 909 VAL A N 1
ATOM 6527 C CA . VAL A 1 909 ? 25.129 -4.123 -51.834 1.00 95.38 909 VAL A CA 1
ATOM 6528 C C . VAL A 1 909 ? 26.049 -3.110 -51.134 1.00 95.38 909 VAL A C 1
ATOM 6530 O O . VAL A 1 909 ? 26.422 -2.121 -51.762 1.00 95.38 909 VAL A O 1
ATOM 6533 N N . LEU A 1 910 ? 26.478 -3.372 -49.893 1.00 95.62 910 LEU A N 1
ATOM 6534 C CA . LEU A 1 910 ? 27.384 -2.496 -49.138 1.00 95.62 910 LEU A CA 1
ATOM 6535 C C . LEU A 1 910 ? 28.835 -2.688 -49.601 1.00 95.62 910 LEU A C 1
ATOM 6537 O O . LEU A 1 910 ? 29.433 -3.729 -49.326 1.00 95.62 910 LEU A O 1
ATOM 6541 N N . THR A 1 911 ? 29.412 -1.708 -50.305 1.00 94.62 911 THR A N 1
ATOM 6542 C CA . THR A 1 911 ? 30.737 -1.862 -50.942 1.00 94.62 911 THR A CA 1
ATOM 6543 C C . THR A 1 911 ? 31.897 -1.208 -50.201 1.00 94.62 911 THR A C 1
ATOM 6545 O O . THR A 1 911 ? 33.032 -1.654 -50.373 1.00 94.62 911 THR A O 1
ATOM 6548 N N . SER A 1 912 ? 31.654 -0.132 -49.456 1.00 92.31 912 SER A N 1
ATOM 6549 C CA . SER A 1 912 ? 32.720 0.713 -48.900 1.00 92.31 912 SER A CA 1
ATOM 6550 C C . SER A 1 912 ? 32.315 1.308 -47.546 1.00 92.31 912 SER A C 1
ATOM 6552 O O . SER A 1 912 ? 32.149 2.523 -47.465 1.00 92.31 912 SER A O 1
ATOM 6554 N N . PRO A 1 913 ? 32.086 0.480 -46.510 1.00 91.81 913 PRO A N 1
ATOM 6555 C CA . PRO A 1 913 ? 31.910 0.992 -45.155 1.00 91.81 913 PRO A CA 1
ATOM 6556 C C . PRO A 1 913 ? 33.154 1.772 -44.696 1.00 91.81 913 PRO A C 1
ATOM 6558 O O . PRO A 1 913 ? 34.283 1.370 -45.000 1.00 91.81 913 PRO A O 1
ATOM 6561 N N . GLN A 1 914 ? 32.941 2.869 -43.973 1.00 85.31 914 GLN A N 1
ATOM 6562 C CA . GLN A 1 914 ? 33.999 3.730 -43.431 1.00 85.31 914 GLN A CA 1
ATOM 6563 C C . GLN A 1 914 ? 33.915 3.718 -41.906 1.00 85.31 914 GLN A C 1
ATOM 6565 O O . GLN A 1 914 ? 32.843 3.989 -41.377 1.00 85.31 914 GLN A O 1
ATOM 6570 N N . GLN A 1 915 ? 35.012 3.364 -41.224 1.00 85.00 915 GLN A N 1
ATOM 6571 C CA . GLN A 1 915 ? 35.073 3.236 -39.757 1.00 85.00 915 GLN A CA 1
ATOM 6572 C C . GLN A 1 915 ? 34.080 2.229 -39.139 1.00 85.00 915 GLN A C 1
ATOM 6574 O O . GLN A 1 915 ? 33.823 2.251 -37.945 1.00 85.00 915 GLN A O 1
ATOM 6579 N N . VAL A 1 916 ? 33.585 1.263 -39.924 1.00 90.00 916 VAL A N 1
ATOM 6580 C CA . VAL A 1 916 ? 32.688 0.200 -39.435 1.00 90.00 916 VAL A CA 1
ATOM 6581 C C . VAL A 1 916 ? 33.452 -1.105 -39.260 1.00 90.00 916 VAL A C 1
ATOM 6583 O O . VAL A 1 916 ? 33.899 -1.715 -40.232 1.00 90.00 916 VAL A O 1
ATOM 6586 N N . SER A 1 917 ? 33.570 -1.572 -38.026 1.00 91.62 917 SER A N 1
ATOM 6587 C CA . SER A 1 917 ? 34.175 -2.852 -37.673 1.00 91.62 917 SER A CA 1
ATOM 6588 C C . SER A 1 917 ? 33.300 -4.039 -38.086 1.00 91.62 917 SER A C 1
ATOM 6590 O O . SER A 1 917 ? 32.076 -3.978 -38.088 1.00 91.62 917 SER A O 1
ATOM 6592 N N . ILE A 1 918 ? 33.935 -5.157 -38.438 1.00 92.56 918 ILE A N 1
ATOM 6593 C CA . ILE A 1 918 ? 33.261 -6.381 -38.882 1.00 92.56 918 ILE A CA 1
ATOM 6594 C C . ILE A 1 918 ? 33.743 -7.566 -38.038 1.00 92.56 918 ILE A C 1
ATOM 6596 O O . ILE A 1 918 ? 34.931 -7.893 -38.041 1.00 92.56 918 ILE A O 1
ATOM 6600 N N . GLY A 1 919 ? 32.818 -8.246 -37.362 1.00 92.69 919 GLY A N 1
ATOM 6601 C CA . GLY A 1 919 ? 33.040 -9.459 -36.574 1.00 92.69 919 GLY A CA 1
ATOM 6602 C C . GLY A 1 919 ? 32.321 -10.673 -37.168 1.00 92.69 919 GLY A C 1
ATOM 6603 O O . GLY A 1 919 ? 31.113 -10.639 -37.391 1.00 92.69 919 GLY A O 1
ATOM 6604 N N . LEU A 1 920 ? 33.042 -11.772 -37.420 1.00 90.31 920 LEU A N 1
ATOM 6605 C CA . LEU A 1 920 ? 32.427 -13.045 -37.818 1.00 90.31 920 LEU A CA 1
ATOM 6606 C C . LEU A 1 920 ? 33.044 -14.237 -37.092 1.00 90.31 920 LEU A C 1
ATOM 6608 O O . LEU A 1 920 ? 34.270 -14.354 -36.988 1.00 90.31 920 LEU A O 1
ATOM 6612 N N . ASP A 1 921 ? 32.195 -15.183 -36.698 1.00 89.06 921 ASP A N 1
ATOM 6613 C CA . ASP A 1 921 ? 32.623 -16.513 -36.270 1.00 89.06 921 ASP A CA 1
ATOM 6614 C C . ASP A 1 921 ? 32.483 -17.595 -37.363 1.00 89.06 921 ASP A C 1
ATOM 6616 O O . ASP A 1 921 ? 32.013 -17.354 -38.475 1.00 89.06 921 ASP A O 1
ATOM 6620 N N . ALA A 1 922 ? 32.903 -18.824 -37.048 1.00 84.44 922 ALA A N 1
ATOM 6621 C CA . ALA A 1 922 ? 32.878 -19.962 -37.973 1.00 84.44 922 ALA A CA 1
ATOM 6622 C C . ALA A 1 922 ? 31.472 -20.420 -38.420 1.00 84.44 922 ALA A C 1
ATOM 6624 O O . ALA A 1 922 ? 31.367 -21.265 -39.316 1.00 84.44 922 ALA A O 1
ATOM 6625 N N . THR A 1 923 ? 30.416 -19.966 -37.747 1.00 88.25 923 THR A N 1
ATOM 6626 C CA . THR A 1 923 ? 29.034 -20.443 -37.900 1.00 88.25 923 THR A CA 1
ATOM 6627 C C . THR A 1 923 ? 28.076 -19.379 -38.424 1.00 88.25 923 THR A C 1
ATOM 6629 O O . THR A 1 923 ? 27.080 -19.747 -39.047 1.00 88.25 923 THR A O 1
ATOM 6632 N N . GLY A 1 924 ? 28.371 -18.098 -38.196 1.00 88.75 924 GLY A N 1
ATOM 6633 C CA . GLY A 1 924 ? 27.601 -16.962 -38.686 1.00 88.75 924 GLY A CA 1
ATOM 6634 C C . GLY A 1 924 ? 27.698 -16.770 -40.201 1.00 88.75 924 GLY A C 1
ATOM 6635 O O . GLY A 1 924 ? 28.608 -17.270 -40.871 1.00 88.75 924 GLY A O 1
ATOM 6636 N N . VAL A 1 925 ? 26.733 -16.038 -40.755 1.00 90.19 925 VAL A N 1
ATOM 6637 C CA . VAL A 1 925 ? 26.624 -15.769 -42.194 1.00 90.19 925 VAL A CA 1
ATOM 6638 C C . VAL A 1 925 ? 26.541 -14.265 -42.437 1.00 90.19 925 VAL A C 1
ATOM 6640 O O . VAL A 1 925 ? 25.570 -13.617 -42.075 1.00 90.19 925 VAL A O 1
ATOM 6643 N N . MET A 1 926 ? 27.539 -13.710 -43.121 1.00 91.69 926 MET A N 1
ATOM 6644 C CA . MET A 1 926 ? 27.495 -12.340 -43.635 1.00 91.69 926 MET A CA 1
ATOM 6645 C C . MET A 1 926 ? 28.057 -12.329 -45.055 1.00 91.69 926 MET A C 1
ATOM 6647 O O . MET A 1 926 ? 29.161 -12.820 -45.310 1.00 91.69 926 MET A O 1
ATOM 6651 N N . ASN A 1 927 ? 27.291 -11.805 -46.016 1.00 84.88 927 ASN A N 1
ATOM 6652 C CA . ASN A 1 927 ? 27.784 -11.680 -47.385 1.00 84.88 927 ASN A CA 1
ATOM 6653 C C . ASN A 1 927 ? 28.737 -10.486 -47.473 1.00 84.88 927 ASN A C 1
ATOM 6655 O O . ASN A 1 927 ? 28.292 -9.354 -47.596 1.00 84.88 927 ASN A O 1
ATOM 6659 N N . VAL A 1 928 ? 30.040 -10.751 -47.420 1.00 88.38 928 VAL A N 1
ATOM 6660 C CA . VAL A 1 928 ? 31.099 -9.728 -47.501 1.00 88.38 928 VAL A CA 1
ATOM 6661 C C . VAL A 1 928 ? 31.743 -9.632 -48.889 1.00 88.38 928 VAL A C 1
ATOM 6663 O O . VAL A 1 928 ? 32.701 -8.891 -49.096 1.00 88.38 928 VAL A O 1
ATOM 6666 N N . THR A 1 929 ? 31.261 -10.404 -49.868 1.00 89.44 929 THR A N 1
ATOM 6667 C CA . THR A 1 929 ? 31.959 -10.557 -51.157 1.00 89.44 929 THR A CA 1
ATOM 6668 C C . THR A 1 929 ? 31.963 -9.288 -52.003 1.00 89.44 929 THR A C 1
ATOM 6670 O O . THR A 1 929 ? 32.853 -9.117 -52.833 1.00 89.44 929 THR A O 1
ATOM 6673 N N . GLN A 1 930 ? 30.988 -8.405 -51.807 1.00 93.69 930 GLN A N 1
ATOM 6674 C CA . GLN A 1 930 ? 30.861 -7.122 -52.495 1.00 93.69 930 GLN A CA 1
ATOM 6675 C C . GLN A 1 930 ? 31.716 -5.997 -51.882 1.00 93.69 930 GLN A C 1
ATOM 6677 O O . GLN A 1 930 ? 31.855 -4.956 -52.520 1.00 93.69 930 GLN A O 1
ATOM 6682 N N . ILE A 1 931 ? 32.289 -6.188 -50.687 1.00 93.62 931 ILE A N 1
ATOM 6683 C CA . ILE A 1 931 ? 33.099 -5.162 -50.016 1.00 93.62 931 ILE A CA 1
ATOM 6684 C C . ILE A 1 931 ? 34.409 -4.961 -50.789 1.00 93.62 931 ILE A C 1
ATOM 6686 O O . ILE A 1 931 ? 35.139 -5.911 -51.078 1.00 93.62 931 ILE A O 1
ATOM 6690 N N . THR A 1 932 ? 34.683 -3.706 -51.138 1.00 94.62 932 THR A N 1
ATOM 6691 C CA . THR A 1 932 ? 35.853 -3.250 -51.901 1.00 94.62 932 THR A CA 1
ATOM 6692 C C . THR A 1 932 ? 36.835 -2.432 -51.071 1.00 94.62 932 THR A C 1
ATOM 6694 O O . THR A 1 932 ? 38.023 -2.414 -51.392 1.00 94.62 932 THR A O 1
ATOM 6697 N N . SER A 1 933 ? 36.353 -1.794 -50.006 1.00 93.00 933 SER A N 1
ATOM 6698 C CA . SER A 1 933 ? 37.128 -0.957 -49.095 1.00 93.00 933 SER A CA 1
ATOM 6699 C C . SER A 1 933 ? 36.597 -1.140 -47.682 1.00 93.00 933 SER A C 1
ATOM 6701 O O . SER A 1 933 ? 35.383 -1.227 -47.508 1.00 93.00 933 SER A O 1
ATOM 6703 N N . LEU A 1 934 ? 37.491 -1.196 -46.706 1.00 89.94 934 LEU A N 1
ATOM 6704 C CA . LEU A 1 934 ? 37.180 -1.198 -45.281 1.00 89.94 934 LEU A CA 1
ATOM 6705 C C . LEU A 1 934 ? 38.305 -0.406 -44.609 1.00 89.94 934 LEU A C 1
ATOM 6707 O O . LEU A 1 934 ? 39.371 -0.956 -44.369 1.00 89.94 934 LEU A O 1
ATOM 6711 N N . THR A 1 935 ? 38.127 0.900 -44.440 1.00 86.50 935 THR A N 1
ATOM 6712 C CA . THR A 1 935 ? 39.176 1.797 -43.926 1.00 86.50 935 THR A CA 1
ATOM 6713 C C . THR A 1 935 ? 38.898 2.175 -42.481 1.00 86.50 935 THR A C 1
ATOM 6715 O O . THR A 1 935 ? 37.734 2.291 -42.097 1.00 86.50 935 THR A O 1
ATOM 6718 N N . ASP A 1 936 ? 39.967 2.349 -41.701 1.00 81.12 936 ASP A N 1
ATOM 6719 C CA . ASP A 1 936 ? 39.906 2.749 -40.290 1.00 81.12 936 ASP A CA 1
ATOM 6720 C C . ASP A 1 936 ? 38.942 1.892 -39.436 1.00 81.12 936 ASP A C 1
ATOM 6722 O O . ASP A 1 936 ? 38.265 2.388 -38.545 1.00 81.12 936 ASP A O 1
ATOM 6726 N N . ALA A 1 937 ? 38.899 0.577 -39.678 1.00 86.38 937 ALA A N 1
ATOM 6727 C CA . ALA A 1 937 ? 37.989 -0.357 -39.007 1.00 86.38 937 ALA A CA 1
ATOM 6728 C C . ALA A 1 937 ? 38.714 -1.555 -38.368 1.00 86.38 937 ALA A C 1
ATOM 6730 O O . ALA A 1 937 ? 39.888 -1.818 -38.639 1.00 86.38 937 ALA A O 1
ATOM 6731 N N . VAL A 1 938 ? 38.005 -2.348 -37.555 1.00 89.25 938 VAL A N 1
ATOM 6732 C CA . VAL A 1 938 ? 38.504 -3.625 -37.018 1.00 89.25 938 VAL A CA 1
ATOM 6733 C C . VAL A 1 938 ? 37.806 -4.803 -37.698 1.00 89.25 938 VAL A C 1
ATOM 6735 O O . VAL A 1 938 ? 36.608 -5.011 -37.542 1.00 89.25 938 VAL A O 1
ATOM 6738 N N . LEU A 1 939 ? 38.565 -5.641 -38.402 1.00 91.56 939 LEU A N 1
ATOM 6739 C CA . LEU A 1 939 ? 38.098 -6.912 -38.954 1.00 91.56 939 LEU A CA 1
ATOM 6740 C C . LEU A 1 939 ? 38.470 -8.063 -38.013 1.00 91.56 939 LEU A C 1
ATOM 6742 O O . LEU A 1 939 ? 39.624 -8.488 -37.985 1.00 91.56 939 LEU A O 1
ATOM 6746 N N . THR A 1 940 ? 37.502 -8.609 -37.282 1.00 92.31 940 THR A N 1
ATOM 6747 C CA . THR A 1 940 ? 37.685 -9.748 -36.370 1.00 92.31 940 THR A CA 1
ATOM 6748 C C . THR A 1 940 ? 37.084 -11.029 -36.947 1.00 92.31 940 THR A C 1
ATOM 6750 O O . THR A 1 940 ? 35.907 -11.093 -37.287 1.00 92.31 940 THR A O 1
ATOM 6753 N N . LEU A 1 941 ? 37.891 -12.087 -37.029 1.00 92.06 941 LEU A N 1
ATOM 6754 C CA . LEU A 1 941 ? 37.503 -13.395 -37.559 1.00 92.06 941 LEU A CA 1
ATOM 6755 C C . LEU A 1 941 ? 37.832 -14.492 -36.546 1.00 92.06 941 LEU A C 1
ATOM 6757 O O . LEU A 1 941 ? 39.010 -14.720 -36.250 1.00 92.06 941 LEU A O 1
ATOM 6761 N N . THR A 1 942 ? 36.830 -15.237 -36.084 1.00 91.44 942 THR A N 1
ATOM 6762 C CA . THR A 1 942 ? 36.985 -16.256 -35.033 1.00 91.44 942 THR A CA 1
ATOM 6763 C C . THR A 1 942 ? 36.572 -17.647 -35.517 1.00 91.44 942 THR A C 1
ATOM 6765 O O . THR A 1 942 ? 35.395 -17.985 -35.591 1.00 91.44 942 THR A O 1
ATOM 6768 N N . GLY A 1 943 ? 37.555 -18.503 -35.798 1.00 79.75 943 GLY A N 1
ATOM 6769 C CA . GLY A 1 943 ? 37.338 -19.834 -36.376 1.00 79.75 943 GLY A CA 1
ATOM 6770 C C . GLY A 1 943 ? 36.837 -19.813 -37.833 1.00 79.75 943 GLY A C 1
ATOM 6771 O O . GLY A 1 943 ? 36.079 -18.950 -38.251 1.00 79.75 943 GLY A O 1
ATOM 6772 N N . GLY A 1 944 ? 37.252 -20.795 -38.640 1.00 78.00 944 GLY A N 1
ATOM 6773 C CA . GLY A 1 944 ? 36.828 -20.909 -40.046 1.00 78.00 944 GLY A CA 1
ATOM 6774 C C . GLY A 1 944 ? 37.699 -20.123 -41.036 1.00 78.00 944 GLY A C 1
ATOM 6775 O O . GLY A 1 944 ? 38.749 -19.600 -40.676 1.00 78.00 944 GLY A O 1
ATOM 6776 N N . SER A 1 945 ? 37.303 -20.097 -42.313 1.00 79.19 945 SER A N 1
ATOM 6777 C CA . SER A 1 945 ? 38.015 -19.359 -43.365 1.00 79.19 945 SER A CA 1
ATOM 6778 C C . SER A 1 945 ? 37.050 -18.469 -44.127 1.00 79.19 945 SER A C 1
ATOM 6780 O O . SER A 1 945 ? 36.076 -18.978 -44.681 1.00 79.19 945 SER A O 1
ATOM 6782 N N . LEU A 1 946 ? 37.365 -17.180 -44.222 1.00 78.62 946 LEU A N 1
ATOM 6783 C CA . LEU A 1 946 ? 36.577 -16.208 -44.976 1.00 78.62 946 LEU A CA 1
ATOM 6784 C C . LEU A 1 946 ? 37.429 -15.589 -46.085 1.00 78.62 946 LEU A C 1
ATOM 6786 O O . LEU A 1 946 ? 38.635 -15.397 -45.922 1.00 78.62 946 LEU A O 1
ATOM 6790 N N . ALA A 1 947 ? 36.803 -15.316 -47.228 1.00 82.31 947 ALA A N 1
ATOM 6791 C CA . ALA A 1 947 ? 37.465 -14.727 -48.383 1.00 82.31 947 ALA A CA 1
ATOM 6792 C C . ALA A 1 947 ? 36.830 -13.383 -48.724 1.00 82.31 947 ALA A C 1
ATOM 6794 O O . ALA A 1 947 ? 35.610 -13.296 -48.879 1.00 82.31 947 ALA A O 1
ATOM 6795 N N . PHE A 1 948 ? 37.678 -12.374 -48.912 1.00 88.44 948 PHE A N 1
ATOM 6796 C CA . PHE A 1 948 ? 37.288 -11.042 -49.361 1.00 88.44 948 PHE A CA 1
ATOM 6797 C C . PHE A 1 948 ? 37.820 -10.813 -50.785 1.00 88.44 948 PHE A C 1
ATOM 6799 O O . PHE A 1 948 ? 38.837 -10.148 -50.978 1.00 88.44 948 PHE A O 1
ATOM 6806 N N . PRO A 1 949 ? 37.176 -11.397 -51.815 1.00 87.69 949 PRO A N 1
ATOM 6807 C CA . PRO A 1 949 ? 37.734 -11.451 -53.167 1.00 87.69 949 PRO A CA 1
ATOM 6808 C C . PRO A 1 949 ? 37.826 -10.089 -53.867 1.00 87.69 949 PRO A C 1
ATOM 6810 O O . PRO A 1 949 ? 38.552 -9.976 -54.853 1.00 87.69 949 PRO A O 1
ATOM 6813 N N . ASN A 1 950 ? 37.085 -9.084 -53.392 1.00 91.75 950 ASN A N 1
ATOM 6814 C CA . ASN A 1 950 ? 37.038 -7.747 -53.983 1.00 91.75 950 ASN A CA 1
ATOM 6815 C C . ASN A 1 950 ? 37.634 -6.652 -53.080 1.00 91.75 950 ASN A C 1
ATOM 6817 O O . ASN A 1 950 ? 37.740 -5.516 -53.538 1.00 91.75 950 ASN A O 1
ATOM 6821 N N . LEU A 1 951 ? 38.040 -6.977 -51.847 1.00 94.00 951 LEU A N 1
ATOM 6822 C CA . LEU A 1 951 ? 38.552 -6.010 -50.874 1.00 94.00 951 LEU A CA 1
ATOM 6823 C C . LEU A 1 951 ? 39.958 -5.563 -51.274 1.00 94.00 951 LEU A C 1
ATOM 6825 O O . LEU A 1 951 ? 40.915 -6.323 -51.148 1.00 94.00 951 LEU A O 1
ATOM 6829 N N . ALA A 1 952 ? 40.061 -4.346 -51.800 1.00 94.62 952 ALA A N 1
ATOM 6830 C CA . ALA A 1 952 ? 41.286 -3.780 -52.350 1.00 94.62 952 ALA A CA 1
ATOM 6831 C C . ALA A 1 952 ? 41.994 -2.823 -51.383 1.00 94.62 952 ALA A C 1
ATOM 6833 O O . ALA A 1 952 ? 43.215 -2.668 -51.496 1.00 94.62 952 ALA A O 1
ATOM 6834 N N . ASP A 1 953 ? 41.246 -2.211 -50.462 1.00 93.31 953 ASP A N 1
ATOM 6835 C CA . ASP A 1 953 ? 41.727 -1.197 -49.523 1.00 93.31 953 ASP A CA 1
ATOM 6836 C C . ASP A 1 953 ? 41.349 -1.547 -48.077 1.00 93.31 953 ASP A C 1
ATOM 6838 O O . ASP A 1 953 ? 40.178 -1.775 -47.772 1.00 93.31 953 ASP A O 1
ATOM 6842 N N . LEU A 1 954 ? 42.367 -1.635 -47.221 1.00 91.19 954 LEU A N 1
ATOM 6843 C CA . LEU A 1 954 ? 42.292 -1.874 -45.776 1.00 91.19 954 LEU A CA 1
ATOM 6844 C C . LEU A 1 954 ? 43.152 -0.855 -45.006 1.00 91.19 954 LEU A C 1
ATOM 6846 O O . LEU A 1 954 ? 43.703 -1.160 -43.945 1.00 91.19 954 LEU A O 1
ATOM 6850 N N . SER A 1 955 ? 43.352 0.334 -45.574 1.00 87.62 955 SER A N 1
ATOM 6851 C CA . SER A 1 955 ? 44.196 1.358 -44.957 1.00 87.62 955 SER A CA 1
ATOM 6852 C C . SER A 1 955 ? 43.653 1.764 -43.577 1.00 87.62 955 SER A C 1
ATOM 6854 O O . SER A 1 955 ? 42.443 1.737 -43.341 1.00 87.62 955 SER A O 1
ATOM 6856 N N . GLY A 1 956 ? 44.552 2.035 -42.631 1.00 82.31 956 GLY A N 1
ATOM 6857 C CA . GLY A 1 956 ? 44.225 2.400 -41.248 1.00 82.31 956 GLY A CA 1
ATOM 6858 C C . GLY A 1 956 ? 43.556 1.304 -40.403 1.00 82.31 956 GLY A C 1
ATOM 6859 O O . GLY A 1 956 ? 43.275 1.536 -39.236 1.00 82.31 956 GLY A O 1
ATOM 6860 N N . SER A 1 957 ? 43.307 0.104 -40.940 1.00 87.75 957 SER A N 1
ATOM 6861 C CA . SER A 1 957 ? 42.468 -0.913 -40.282 1.00 87.75 957 SER A CA 1
ATOM 6862 C C . SER A 1 957 ? 43.244 -1.966 -39.485 1.00 87.75 957 SER A C 1
ATOM 6864 O O . SER A 1 957 ? 44.392 -2.288 -39.797 1.00 87.75 957 SER A O 1
ATOM 6866 N N . ILE A 1 958 ? 42.596 -2.582 -38.493 1.00 89.12 958 ILE A N 1
ATOM 6867 C CA . ILE A 1 958 ? 43.129 -3.703 -37.705 1.00 89.12 958 ILE A CA 1
ATOM 6868 C C . ILE A 1 958 ? 42.517 -5.020 -38.189 1.00 89.12 958 ILE A C 1
ATOM 6870 O O . ILE A 1 958 ? 41.302 -5.183 -38.200 1.00 89.12 958 ILE A O 1
ATOM 6874 N N . ILE A 1 959 ? 43.345 -6.013 -38.508 1.00 92.00 959 ILE A N 1
ATOM 6875 C CA . ILE A 1 959 ? 42.900 -7.379 -38.817 1.00 92.00 959 ILE A CA 1
ATOM 6876 C C . ILE A 1 959 ? 43.191 -8.287 -37.622 1.00 92.00 959 ILE A C 1
ATOM 6878 O O . ILE A 1 959 ? 44.351 -8.477 -37.275 1.00 92.00 959 ILE A O 1
ATOM 6882 N N . ARG A 1 960 ? 42.172 -8.926 -37.045 1.00 92.94 960 ARG A N 1
ATOM 6883 C CA . ARG A 1 960 ? 42.283 -9.915 -35.962 1.00 92.94 960 ARG A CA 1
ATOM 6884 C C . ARG A 1 960 ? 41.804 -11.285 -36.429 1.00 92.94 960 ARG A C 1
ATOM 6886 O O . ARG A 1 960 ? 40.609 -11.537 -36.536 1.00 92.94 960 ARG A O 1
ATOM 6893 N N . ALA A 1 961 ? 42.731 -12.206 -36.666 1.00 94.12 961 ALA A N 1
ATOM 6894 C CA . ALA A 1 961 ? 42.433 -13.593 -37.015 1.00 94.12 961 ALA A CA 1
ATOM 6895 C C . ALA A 1 961 ? 42.687 -14.516 -35.815 1.00 94.12 961 ALA A C 1
ATOM 6897 O O . ALA A 1 961 ? 43.835 -14.765 -35.445 1.00 94.12 961 ALA A O 1
ATOM 6898 N N . ILE A 1 962 ? 41.629 -15.058 -35.211 1.00 93.88 962 ILE A N 1
ATOM 6899 C CA . ILE A 1 962 ? 41.694 -15.924 -34.027 1.00 93.88 962 ILE A CA 1
ATOM 6900 C C . ILE A 1 962 ? 41.282 -17.346 -34.426 1.00 93.88 962 ILE A C 1
ATOM 6902 O O . ILE A 1 962 ? 40.102 -17.646 -34.607 1.00 93.88 962 ILE A O 1
ATOM 6906 N N . GLY A 1 963 ? 42.257 -18.242 -34.609 1.00 92.00 963 GLY A N 1
ATOM 6907 C CA . GLY A 1 963 ? 42.010 -19.620 -35.065 1.00 92.00 963 GLY A CA 1
ATOM 6908 C C . GLY A 1 963 ? 41.332 -19.727 -36.442 1.00 92.00 963 GLY A C 1
ATOM 6909 O O . GLY A 1 963 ? 40.751 -20.767 -36.761 1.00 92.00 963 GLY A O 1
ATOM 6910 N N . SER A 1 964 ? 41.373 -18.653 -37.232 1.00 90.62 964 SER A N 1
ATOM 6911 C CA . SER A 1 964 ? 40.715 -18.488 -38.532 1.00 90.62 964 SER A CA 1
ATOM 6912 C C . SER A 1 964 ? 41.723 -18.202 -39.651 1.00 90.62 964 SER A C 1
ATOM 6914 O O . SER A 1 964 ? 42.861 -17.824 -39.389 1.00 90.62 964 SER A O 1
ATOM 6916 N N . SER A 1 965 ? 41.329 -18.354 -40.915 1.00 85.56 965 SER A N 1
ATOM 6917 C CA . SER A 1 965 ? 42.139 -17.907 -42.058 1.00 85.56 965 SER A CA 1
ATOM 6918 C C . SER A 1 965 ? 41.419 -16.858 -42.900 1.00 85.56 965 SER A C 1
ATOM 6920 O O . SER A 1 965 ? 40.296 -17.083 -43.351 1.00 85.56 965 SER A O 1
ATOM 6922 N N . ALA A 1 966 ? 42.084 -15.731 -43.149 1.00 81.56 966 ALA A N 1
ATOM 6923 C CA . ALA A 1 966 ? 41.574 -14.643 -43.979 1.00 81.56 966 ALA A CA 1
ATOM 6924 C C . ALA A 1 966 ? 42.271 -14.647 -45.348 1.00 81.56 966 ALA A C 1
ATOM 6926 O O . ALA A 1 966 ? 43.485 -14.424 -45.431 1.00 81.56 966 ALA A O 1
ATOM 6927 N N . ASP A 1 967 ? 41.522 -14.893 -46.428 1.00 79.75 967 ASP A N 1
ATOM 6928 C CA . ASP A 1 967 ? 42.017 -14.653 -47.790 1.00 79.75 967 ASP A CA 1
ATOM 6929 C C . ASP A 1 967 ? 41.810 -13.179 -48.154 1.00 79.75 967 ASP A C 1
ATOM 6931 O O . ASP A 1 967 ? 40.721 -12.761 -48.556 1.00 79.75 967 ASP A O 1
ATOM 6935 N N . LEU A 1 968 ? 42.887 -12.411 -47.980 1.00 90.06 968 LEU A N 1
ATOM 6936 C CA . LEU A 1 968 ? 43.001 -10.982 -48.275 1.00 90.06 968 LEU A CA 1
ATOM 6937 C C . LEU A 1 968 ? 43.909 -10.741 -49.493 1.00 90.06 968 LEU A C 1
ATOM 6939 O O . LEU A 1 968 ? 44.613 -9.737 -49.593 1.00 90.06 968 LEU A O 1
ATOM 6943 N N . SER A 1 969 ? 43.940 -11.688 -50.434 1.00 86.38 969 SER A N 1
ATOM 6944 C CA . SER A 1 969 ? 44.811 -11.613 -51.614 1.00 86.38 969 SER A CA 1
ATOM 6945 C C . SER A 1 969 ? 44.483 -10.460 -52.570 1.00 86.38 969 SER A C 1
ATOM 6947 O O . SER A 1 969 ? 45.365 -10.048 -53.326 1.00 86.38 969 SER A O 1
ATOM 6949 N N . ALA A 1 970 ? 43.257 -9.932 -52.519 1.00 90.50 970 ALA A N 1
ATOM 6950 C CA . ALA A 1 970 ? 42.819 -8.772 -53.294 1.00 90.50 970 ALA A CA 1
ATOM 6951 C C . ALA A 1 970 ? 43.319 -7.428 -52.731 1.00 90.50 970 ALA A C 1
ATOM 6953 O O . ALA A 1 970 ? 43.335 -6.443 -53.469 1.00 90.50 970 ALA A O 1
ATOM 6954 N N . VAL A 1 971 ? 43.772 -7.392 -51.472 1.00 94.69 971 VAL A N 1
ATOM 6955 C CA . VAL A 1 971 ? 44.176 -6.161 -50.781 1.00 94.69 971 VAL A CA 1
ATOM 6956 C C . VAL A 1 971 ? 45.472 -5.636 -51.379 1.00 94.69 971 VAL A C 1
ATOM 6958 O O . VAL A 1 971 ? 46.493 -6.327 -51.378 1.00 94.69 971 VAL A O 1
ATOM 6961 N N . THR A 1 972 ? 45.427 -4.407 -51.885 1.00 93.38 972 THR A N 1
ATOM 6962 C CA . THR A 1 972 ? 46.570 -3.704 -52.488 1.00 93.38 972 THR A CA 1
ATOM 6963 C C . THR A 1 972 ? 46.994 -2.469 -51.701 1.00 93.38 972 THR A C 1
ATOM 6965 O O . THR A 1 972 ? 48.169 -2.117 -51.767 1.00 93.38 972 THR A O 1
ATOM 6968 N N . GLN A 1 973 ? 46.073 -1.865 -50.943 1.00 91.69 973 GLN A N 1
ATOM 6969 C CA . GLN A 1 973 ? 46.325 -0.752 -50.027 1.00 91.69 973 GLN A CA 1
ATOM 6970 C C . GLN A 1 973 ? 46.126 -1.226 -48.585 1.00 91.69 973 GLN A C 1
ATOM 6972 O O . GLN A 1 973 ? 45.098 -1.820 -48.262 1.00 91.69 973 GLN A O 1
ATOM 6977 N N . PHE A 1 974 ? 47.140 -1.023 -47.747 1.00 90.94 974 PHE A N 1
ATOM 6978 C CA . PHE A 1 974 ? 47.154 -1.429 -46.336 1.00 90.94 974 PHE A CA 1
ATOM 6979 C C . PHE A 1 974 ? 48.025 -0.477 -45.499 1.00 90.94 974 PHE A C 1
ATOM 6981 O O . PHE A 1 974 ? 48.585 -0.865 -44.476 1.00 90.94 974 PHE A O 1
ATOM 6988 N N . ASP A 1 975 ? 48.215 0.755 -45.972 1.00 87.12 975 ASP A N 1
ATOM 6989 C CA . ASP A 1 975 ? 49.006 1.750 -45.246 1.00 87.12 975 ASP A CA 1
ATOM 6990 C C . ASP A 1 975 ? 48.323 2.046 -43.897 1.00 87.12 975 ASP A C 1
ATOM 6992 O O . ASP A 1 975 ? 47.101 1.983 -43.794 1.00 87.12 975 ASP A O 1
ATOM 6996 N N . GLY A 1 976 ? 49.100 2.223 -42.828 1.00 81.50 976 GLY A N 1
ATOM 6997 C CA . GLY A 1 976 ? 48.577 2.390 -41.462 1.00 81.50 976 GLY A CA 1
ATOM 6998 C C . GLY A 1 976 ? 47.998 1.134 -40.801 1.00 81.50 976 GLY A C 1
ATOM 6999 O O . GLY A 1 976 ? 47.784 1.124 -39.590 1.00 81.50 976 GLY A O 1
ATOM 7000 N N . GLY A 1 977 ? 47.775 0.056 -41.558 1.00 87.38 977 GLY A N 1
ATOM 7001 C CA . GLY A 1 977 ? 47.077 -1.129 -41.069 1.00 87.38 977 GLY A CA 1
ATOM 7002 C C . GLY A 1 977 ? 47.861 -1.951 -40.038 1.00 87.38 977 GLY A C 1
ATOM 7003 O O . GLY A 1 977 ? 49.097 -1.998 -40.052 1.00 87.38 977 GLY A O 1
ATOM 7004 N N . GLN A 1 978 ? 47.129 -2.649 -39.168 1.00 90.75 978 GLN A N 1
ATOM 7005 C CA . GLN A 1 978 ? 47.651 -3.561 -38.145 1.00 90.75 978 GLN A CA 1
ATOM 7006 C C . GLN A 1 978 ? 47.144 -4.990 -38.367 1.00 90.75 978 GLN A C 1
ATOM 7008 O O . GLN A 1 978 ? 46.051 -5.206 -38.893 1.00 90.75 978 GLN A O 1
ATOM 7013 N N . VAL A 1 979 ? 47.928 -5.992 -37.969 1.00 93.31 979 VAL A N 1
ATOM 7014 C CA . VAL A 1 979 ? 47.565 -7.407 -38.129 1.00 93.31 979 VAL A CA 1
ATOM 7015 C C . VAL A 1 979 ? 47.894 -8.196 -36.878 1.00 93.31 979 VAL A C 1
ATOM 7017 O O . VAL A 1 979 ? 49.044 -8.238 -36.461 1.00 93.31 979 VAL A O 1
ATOM 7020 N N . ASP A 1 980 ? 46.910 -8.929 -36.383 1.00 92.75 980 ASP A N 1
ATOM 7021 C CA . ASP A 1 980 ? 46.981 -9.816 -35.238 1.00 92.75 980 ASP A CA 1
ATOM 7022 C C . ASP A 1 980 ? 46.493 -11.217 -35.619 1.00 92.75 980 ASP A C 1
ATOM 7024 O O . ASP A 1 980 ? 45.311 -11.442 -35.882 1.00 92.75 980 ASP A O 1
ATOM 7028 N N . ALA A 1 981 ? 47.393 -12.197 -35.623 1.00 94.75 981 ALA A N 1
ATOM 7029 C CA . ALA A 1 981 ? 47.054 -13.601 -35.838 1.00 94.75 981 ALA A CA 1
ATOM 7030 C C . ALA A 1 981 ? 47.274 -14.416 -34.556 1.00 94.75 981 ALA A C 1
ATOM 7032 O O . ALA A 1 981 ? 48.414 -14.642 -34.144 1.00 94.75 981 ALA A O 1
ATOM 7033 N N . PHE A 1 982 ? 46.197 -14.914 -33.946 1.00 93.94 982 PHE A N 1
ATOM 7034 C CA . PHE A 1 982 ? 46.213 -15.658 -32.684 1.00 93.94 982 PHE A CA 1
ATOM 7035 C C . PHE A 1 982 ? 45.737 -17.106 -32.842 1.00 93.94 982 PHE A C 1
ATOM 7037 O O . PHE A 1 982 ? 44.852 -17.405 -33.641 1.00 93.94 982 PHE A O 1
ATOM 7044 N N . ASN A 1 983 ? 46.279 -18.013 -32.021 1.00 90.88 983 ASN A N 1
ATOM 7045 C CA . ASN A 1 983 ? 45.753 -19.370 -31.796 1.00 90.88 983 ASN A CA 1
ATOM 7046 C C . ASN A 1 983 ? 45.427 -20.181 -33.073 1.00 90.88 983 ASN A C 1
ATOM 7048 O O . ASN A 1 983 ? 44.402 -20.858 -33.136 1.00 90.88 983 ASN A O 1
ATOM 7052 N N . GLY A 1 984 ? 46.295 -20.132 -34.087 1.00 90.94 984 GLY A N 1
ATOM 7053 C CA . GLY A 1 984 ? 46.089 -20.790 -35.384 1.00 90.94 984 GLY A CA 1
ATOM 7054 C C . GLY A 1 984 ? 45.571 -19.865 -36.486 1.00 90.94 984 GLY A C 1
ATOM 7055 O O . GLY A 1 984 ? 45.216 -20.354 -37.555 1.00 90.94 984 GLY A O 1
ATOM 7056 N N . GLY A 1 985 ? 45.524 -18.555 -36.227 1.00 93.81 985 GLY A N 1
ATOM 7057 C CA . GLY A 1 985 ? 45.138 -17.525 -37.185 1.00 93.81 985 GLY A CA 1
ATOM 7058 C C . GLY A 1 985 ? 46.098 -17.419 -38.375 1.00 93.81 985 GLY A C 1
ATOM 7059 O O . GLY A 1 985 ? 47.311 -17.407 -38.189 1.00 93.81 985 GLY A O 1
ATOM 7060 N N . VAL A 1 986 ? 45.599 -17.310 -39.604 1.00 93.19 986 VAL A N 1
ATOM 7061 C CA . VAL A 1 986 ? 46.429 -17.175 -40.813 1.00 93.19 986 VAL A CA 1
ATOM 7062 C C . VAL A 1 986 ? 45.977 -15.976 -41.638 1.00 93.19 986 VAL A C 1
ATOM 7064 O O . VAL A 1 986 ? 44.859 -15.958 -42.150 1.00 93.19 986 VAL A O 1
ATOM 7067 N N . VAL A 1 987 ? 46.873 -15.007 -41.824 1.00 94.06 987 VAL A N 1
ATOM 7068 C CA . VAL A 1 987 ? 46.643 -13.808 -42.640 1.00 94.06 987 VAL A CA 1
ATOM 7069 C C . VAL A 1 987 ? 47.686 -13.740 -43.753 1.00 94.06 987 VAL A C 1
ATOM 7071 O O . VAL A 1 987 ? 48.890 -13.790 -43.499 1.00 94.06 987 VAL A O 1
ATOM 7074 N N . THR A 1 988 ? 47.239 -13.644 -45.008 1.00 92.19 988 THR A N 1
ATOM 7075 C CA . THR A 1 988 ? 48.130 -13.509 -46.174 1.00 92.19 988 THR A CA 1
ATOM 7076 C C . THR A 1 988 ? 47.722 -12.320 -47.040 1.00 92.19 988 THR A C 1
ATOM 7078 O O . THR A 1 988 ? 46.660 -12.333 -47.656 1.00 92.19 988 THR A O 1
ATOM 7081 N N . LEU A 1 989 ? 48.612 -11.334 -47.154 1.00 93.06 989 LEU A N 1
ATOM 7082 C CA . LEU A 1 989 ? 48.415 -10.083 -47.894 1.00 93.06 989 LEU A CA 1
ATOM 7083 C C . LEU A 1 989 ? 49.273 -10.092 -49.168 1.00 93.06 989 LEU A C 1
ATOM 7085 O O . LEU A 1 989 ? 50.345 -9.495 -49.246 1.00 93.06 989 LEU A O 1
ATOM 7089 N N . SER A 1 990 ? 48.830 -10.856 -50.172 1.00 91.62 990 SER A N 1
ATOM 7090 C CA . SER A 1 990 ? 49.593 -11.060 -51.418 1.00 91.62 990 SER A CA 1
ATOM 7091 C C . SER A 1 990 ? 49.541 -9.873 -52.383 1.00 91.62 990 SER A C 1
ATOM 7093 O O . SER A 1 990 ? 50.440 -9.751 -53.212 1.00 91.62 990 SER A O 1
ATOM 7095 N N . GLY A 1 991 ? 48.512 -9.026 -52.323 1.00 91.31 991 GLY A N 1
ATOM 7096 C CA . GLY A 1 991 ? 48.394 -7.859 -53.202 1.00 91.31 991 GLY A CA 1
ATOM 7097 C C . GLY A 1 991 ? 49.193 -6.638 -52.729 1.00 91.31 991 GLY A C 1
ATOM 7098 O O . GLY A 1 991 ? 49.481 -5.759 -53.539 1.00 91.31 991 GLY A O 1
ATOM 7099 N N . VAL A 1 992 ? 49.608 -6.602 -51.458 1.00 94.38 992 VAL A N 1
ATOM 7100 C CA . VAL A 1 992 ? 50.328 -5.474 -50.850 1.00 94.38 992 VAL A CA 1
ATOM 7101 C C . VAL A 1 992 ? 51.793 -5.471 -51.299 1.00 94.38 992 VAL A C 1
ATOM 7103 O O . VAL A 1 992 ? 52.540 -6.419 -51.040 1.00 94.38 992 VAL A O 1
ATOM 7106 N N . THR A 1 993 ? 52.220 -4.401 -51.978 1.00 93.69 993 THR A N 1
ATOM 7107 C CA . THR A 1 993 ? 53.598 -4.246 -52.497 1.00 93.69 993 THR A CA 1
ATOM 7108 C C . THR A 1 993 ? 54.438 -3.211 -51.756 1.00 93.69 993 THR A C 1
ATOM 7110 O O . THR A 1 993 ? 55.673 -3.276 -51.800 1.00 93.69 993 THR A O 1
ATOM 7113 N N . THR A 1 994 ? 53.774 -2.285 -51.071 1.00 91.38 994 THR A N 1
ATOM 7114 C CA . THR A 1 994 ? 54.348 -1.235 -50.222 1.00 91.38 994 THR A CA 1
ATOM 7115 C C . THR A 1 994 ? 53.532 -1.140 -48.938 1.00 91.38 994 THR A C 1
ATOM 7117 O O . THR A 1 994 ? 52.351 -1.469 -48.958 1.00 91.38 994 THR A O 1
ATOM 7120 N N . TYR A 1 995 ? 54.165 -0.729 -47.845 1.00 90.69 995 TYR A N 1
ATOM 7121 C CA . TYR A 1 995 ? 53.494 -0.454 -46.578 1.00 90.69 995 TYR A CA 1
ATOM 7122 C C . TYR A 1 995 ? 54.128 0.780 -45.956 1.00 90.69 995 TYR A C 1
ATOM 7124 O O . TYR A 1 995 ? 55.349 0.815 -45.762 1.00 90.69 995 TYR A O 1
ATOM 7132 N N . VAL A 1 996 ? 53.310 1.775 -45.654 1.00 86.62 996 VAL A N 1
ATOM 7133 C CA . VAL A 1 996 ? 53.706 2.989 -44.947 1.00 86.62 996 VAL A CA 1
ATOM 7134 C C . VAL A 1 996 ? 52.900 3.070 -43.661 1.00 86.62 996 VAL A C 1
ATOM 7136 O O . VAL A 1 996 ? 51.682 2.964 -43.700 1.00 86.62 996 VAL A O 1
ATOM 7139 N N . THR A 1 997 ? 53.551 3.269 -42.515 1.00 78.69 997 THR A N 1
ATOM 7140 C CA . THR A 1 997 ? 52.807 3.650 -41.309 1.00 78.69 997 THR A CA 1
ATOM 7141 C C . THR A 1 997 ? 52.374 5.113 -41.418 1.00 78.69 997 THR A C 1
ATOM 7143 O O . THR A 1 997 ? 53.195 5.986 -41.717 1.00 78.69 997 THR A O 1
ATOM 7146 N N . ASP A 1 998 ? 51.115 5.402 -41.114 1.00 68.38 998 ASP A N 1
ATOM 7147 C CA . ASP A 1 998 ? 50.564 6.746 -40.930 1.00 68.38 998 ASP A CA 1
ATOM 7148 C C . ASP A 1 998 ? 49.842 6.859 -39.570 1.00 68.38 998 ASP A C 1
ATOM 7150 O O . ASP A 1 998 ? 49.791 5.896 -38.804 1.00 68.38 998 ASP A O 1
ATOM 7154 N N . SER A 1 999 ? 49.362 8.059 -39.223 1.00 57.06 999 SER A N 1
ATOM 7155 C CA . SER A 1 999 ? 48.524 8.279 -38.036 1.00 57.06 999 SER A CA 1
ATOM 7156 C C . SER A 1 999 ? 47.061 7.962 -38.346 1.00 57.06 999 SER A C 1
ATOM 7158 O O . SER A 1 999 ? 46.249 8.887 -38.396 1.00 57.06 999 SER A O 1
ATOM 7160 N N . GLY A 1 1000 ? 46.744 6.694 -38.606 1.00 55.56 1000 GLY A N 1
ATOM 7161 C CA . GLY A 1 1000 ? 45.355 6.221 -38.585 1.00 55.56 1000 GLY A CA 1
ATOM 7162 C C . GLY A 1 1000 ? 44.724 6.348 -37.186 1.00 55.56 1000 GLY A C 1
ATOM 7163 O O . GLY A 1 1000 ? 45.425 6.622 -36.203 1.00 55.56 1000 GLY A O 1
ATOM 7164 N N . ASN A 1 1001 ? 43.413 6.112 -37.077 1.00 55.47 1001 ASN A N 1
ATOM 7165 C CA . ASN A 1 1001 ? 42.641 6.339 -35.839 1.00 55.47 1001 ASN A CA 1
ATOM 7166 C C . ASN A 1 1001 ? 43.017 5.420 -34.649 1.00 55.47 1001 ASN A C 1
ATOM 7168 O O . ASN A 1 1001 ? 42.686 5.731 -33.509 1.00 55.47 1001 ASN A O 1
ATOM 7172 N N . PHE A 1 1002 ? 43.775 4.329 -34.844 1.00 55.38 1002 PHE A N 1
ATOM 7173 C CA . PHE A 1 1002 ? 44.073 3.333 -33.788 1.00 55.38 1002 PHE A CA 1
ATOM 7174 C C . PHE A 1 1002 ? 45.421 3.495 -33.051 1.00 55.38 1002 PHE A C 1
ATOM 7176 O O . PHE A 1 1002 ? 45.921 2.550 -32.431 1.00 55.38 1002 PHE A O 1
ATOM 7183 N N . GLY A 1 1003 ? 46.010 4.695 -33.065 1.00 58.94 1003 GLY A N 1
ATOM 7184 C CA . GLY A 1 1003 ? 47.078 5.089 -32.136 1.00 58.94 1003 GLY A CA 1
ATOM 7185 C C . GLY A 1 1003 ? 48.502 5.162 -32.707 1.00 58.94 1003 GLY A C 1
ATOM 7186 O O . GLY A 1 1003 ? 48.765 4.935 -33.881 1.00 58.94 1003 GLY A O 1
ATOM 7187 N N . THR A 1 1004 ? 49.460 5.517 -31.842 1.00 63.28 1004 THR A N 1
ATOM 7188 C CA . THR A 1 1004 ? 50.865 5.817 -32.201 1.00 63.28 1004 THR A CA 1
ATOM 7189 C C . THR A 1 1004 ? 51.757 4.582 -32.377 1.00 63.28 1004 THR A C 1
ATOM 7191 O O . THR A 1 1004 ? 52.952 4.719 -32.658 1.00 63.28 1004 THR A O 1
ATOM 7194 N N . VAL A 1 1005 ? 51.215 3.374 -32.194 1.00 71.31 1005 VAL A N 1
ATOM 7195 C CA . VAL A 1 1005 ? 51.957 2.112 -32.309 1.00 71.31 1005 VAL A CA 1
ATOM 7196 C C . VAL A 1 1005 ? 51.253 1.192 -33.304 1.00 71.31 1005 VAL A C 1
ATOM 7198 O O . VAL A 1 1005 ? 50.197 0.653 -32.998 1.00 71.31 1005 VAL A O 1
ATOM 7201 N N . GLY A 1 1006 ? 51.853 0.987 -34.475 1.00 80.19 1006 GLY A N 1
ATOM 7202 C CA . GLY A 1 1006 ? 51.442 -0.054 -35.415 1.00 80.19 1006 GLY A CA 1
ATOM 7203 C C . GLY A 1 1006 ? 51.908 -1.436 -34.950 1.00 80.19 1006 GLY A C 1
ATOM 7204 O O . GLY A 1 1006 ? 52.977 -1.564 -34.346 1.00 80.19 1006 GLY A O 1
ATOM 7205 N N . LEU A 1 1007 ? 51.137 -2.478 -35.262 1.00 89.38 1007 LEU A N 1
ATOM 7206 C CA . LEU A 1 1007 ? 51.413 -3.851 -34.837 1.00 89.38 1007 LEU A CA 1
ATOM 7207 C C . LEU A 1 1007 ? 51.226 -4.846 -35.986 1.00 89.38 1007 LEU A C 1
ATOM 7209 O O . LEU A 1 1007 ? 50.202 -4.859 -36.662 1.00 89.38 1007 LEU A O 1
ATOM 7213 N N . ILE A 1 1008 ? 52.217 -5.712 -36.185 1.00 94.88 1008 ILE A N 1
ATOM 7214 C CA . ILE A 1 1008 ? 52.129 -6.900 -37.038 1.00 94.88 1008 ILE A CA 1
ATOM 7215 C C . ILE A 1 1008 ? 52.558 -8.099 -36.195 1.00 94.88 1008 ILE A C 1
ATOM 7217 O O . ILE A 1 1008 ? 53.752 -8.340 -35.997 1.00 94.88 1008 ILE A O 1
ATOM 7221 N N . GLN A 1 1009 ? 51.591 -8.867 -35.707 1.00 96.06 1009 GLN A N 1
ATOM 7222 C CA . GLN A 1 1009 ? 51.794 -9.946 -34.755 1.00 96.06 1009 GLN A CA 1
ATOM 7223 C C . GLN A 1 1009 ? 51.283 -11.302 -35.255 1.00 96.06 1009 GLN A C 1
ATOM 7225 O O . GLN A 1 1009 ? 50.161 -11.449 -35.732 1.00 96.06 1009 GLN A O 1
ATOM 7230 N N . ALA A 1 1010 ? 52.095 -12.341 -35.045 1.00 96.81 1010 ALA A N 1
ATOM 7231 C CA . ALA A 1 1010 ? 51.669 -13.737 -35.083 1.00 96.81 1010 ALA A CA 1
ATOM 7232 C C . ALA A 1 1010 ? 51.990 -14.421 -33.748 1.00 96.81 1010 ALA A C 1
ATOM 7234 O O . ALA A 1 1010 ? 53.147 -14.484 -33.326 1.00 96.81 1010 ALA A O 1
ATOM 7235 N N . ALA A 1 1011 ? 50.968 -14.965 -33.094 1.00 95.25 1011 ALA A N 1
ATOM 7236 C CA . ALA A 1 1011 ? 51.042 -15.501 -31.745 1.00 95.25 1011 ALA A CA 1
ATOM 7237 C C . ALA A 1 1011 ? 50.337 -16.858 -31.617 1.00 95.25 1011 ALA A C 1
ATOM 7239 O O . ALA A 1 1011 ? 49.139 -16.990 -31.875 1.00 95.25 1011 ALA A O 1
ATOM 7240 N N . GLY A 1 1012 ? 51.065 -17.880 -31.170 1.00 91.94 1012 GLY A N 1
ATOM 7241 C CA . GLY A 1 1012 ? 50.518 -19.222 -30.947 1.00 91.94 1012 GLY A CA 1
ATOM 7242 C C . GLY A 1 1012 ? 50.774 -20.209 -32.092 1.00 91.94 1012 GLY A C 1
ATOM 7243 O O . GLY A 1 1012 ? 51.301 -19.869 -33.150 1.00 91.94 1012 GLY A O 1
ATOM 7244 N N . ALA A 1 1013 ? 50.410 -21.472 -31.854 1.00 88.31 1013 ALA A N 1
ATOM 7245 C CA . ALA A 1 1013 ? 50.663 -22.569 -32.785 1.00 88.31 1013 ALA A CA 1
ATOM 7246 C C . ALA A 1 1013 ? 49.890 -22.411 -34.097 1.00 88.31 1013 ALA A C 1
ATOM 7248 O O . ALA A 1 1013 ? 48.682 -22.205 -34.083 1.00 88.31 1013 ALA A O 1
ATOM 7249 N N . ASN A 1 1014 ? 50.592 -22.585 -35.221 1.00 89.38 1014 ASN A N 1
ATOM 7250 C CA . ASN A 1 1014 ? 50.082 -22.402 -36.587 1.00 89.38 1014 ASN A CA 1
ATOM 7251 C C . ASN A 1 1014 ? 49.606 -20.977 -36.913 1.00 89.38 1014 ASN A C 1
ATOM 7253 O O . ASN A 1 1014 ? 49.034 -20.776 -37.982 1.00 89.38 1014 ASN A O 1
ATOM 7257 N N . SER A 1 1015 ? 49.855 -19.997 -36.039 1.00 95.56 1015 SER A N 1
ATOM 7258 C CA . SER A 1 1015 ? 49.544 -18.606 -36.342 1.00 95.56 1015 SER A CA 1
ATOM 7259 C C . SER A 1 1015 ? 50.564 -18.038 -37.327 1.00 95.56 1015 SER A C 1
ATOM 7261 O O . SER A 1 1015 ? 51.774 -18.165 -37.105 1.00 95.56 1015 SER A O 1
ATOM 7263 N N . SER A 1 1016 ? 50.115 -17.396 -38.404 1.00 95.06 1016 SER A N 1
ATOM 7264 C CA . SER A 1 1016 ? 51.026 -16.764 -39.358 1.00 95.06 1016 SER A CA 1
ATOM 7265 C C . SER A 1 1016 ? 50.479 -15.501 -40.010 1.00 95.06 1016 SER A C 1
ATOM 7267 O O . SER A 1 1016 ? 49.303 -15.427 -40.356 1.00 95.06 1016 SER A O 1
ATOM 7269 N N . VAL A 1 1017 ? 51.371 -14.535 -40.220 1.00 96.25 1017 VAL A N 1
ATOM 7270 C CA . VAL A 1 1017 ? 51.132 -13.329 -41.017 1.00 96.25 1017 VAL A CA 1
ATOM 7271 C C . VAL A 1 1017 ? 52.167 -13.286 -42.137 1.00 96.25 1017 VAL A C 1
ATOM 7273 O O . VAL A 1 1017 ? 53.370 -13.378 -41.885 1.00 96.25 1017 VAL A O 1
ATOM 7276 N N . SER A 1 1018 ? 51.731 -13.176 -43.390 1.00 94.44 1018 SER A N 1
ATOM 7277 C CA . SER A 1 1018 ? 52.640 -13.147 -44.538 1.00 94.44 1018 SER A CA 1
ATOM 7278 C C . SER A 1 1018 ? 52.321 -12.019 -45.508 1.00 94.44 1018 SER A C 1
ATOM 7280 O O . SER A 1 1018 ? 51.171 -11.837 -45.906 1.00 94.44 1018 SER A O 1
ATOM 7282 N N . PHE A 1 1019 ? 53.376 -11.338 -45.960 1.00 95.56 1019 PHE A N 1
ATOM 7283 C CA . PHE A 1 1019 ? 53.352 -10.333 -47.024 1.00 95.56 1019 PHE A CA 1
ATOM 7284 C C . PHE A 1 1019 ? 54.241 -10.786 -48.202 1.00 95.56 1019 PHE A C 1
ATOM 7286 O O . PHE A 1 1019 ? 55.386 -10.338 -48.332 1.00 95.56 1019 PHE A O 1
ATOM 7293 N N . PRO A 1 1020 ? 53.768 -11.710 -49.066 1.00 94.94 1020 PRO A N 1
ATOM 7294 C CA . PRO A 1 1020 ? 54.588 -12.352 -50.097 1.00 94.94 1020 PRO A CA 1
ATOM 7295 C C . PRO A 1 1020 ? 55.252 -11.400 -51.095 1.00 94.94 1020 PRO A C 1
ATOM 7297 O O . PRO A 1 1020 ? 56.366 -11.677 -51.540 1.00 94.94 1020 PRO A O 1
ATOM 7300 N N . ASN A 1 1021 ? 54.578 -10.300 -51.444 1.00 95.62 1021 ASN A N 1
ATOM 7301 C CA . ASN A 1 1021 ? 54.979 -9.382 -52.514 1.00 95.62 1021 ASN A CA 1
ATOM 7302 C C . ASN A 1 1021 ? 55.364 -7.978 -52.017 1.00 95.62 1021 ASN A C 1
ATOM 7304 O O . ASN A 1 1021 ? 55.655 -7.111 -52.841 1.00 95.62 1021 ASN A O 1
ATOM 7308 N N . LEU A 1 1022 ? 55.419 -7.754 -50.699 1.00 96.50 1022 LEU A N 1
ATOM 7309 C CA . LEU A 1 1022 ? 55.860 -6.484 -50.123 1.00 96.50 1022 LEU A CA 1
ATOM 7310 C C . LEU A 1 1022 ? 57.347 -6.277 -50.424 1.00 96.50 1022 LEU A C 1
ATOM 7312 O O . LEU A 1 1022 ? 58.156 -7.144 -50.108 1.00 96.50 1022 LEU A O 1
ATOM 7316 N N . THR A 1 1023 ? 57.707 -5.150 -51.040 1.00 95.88 1023 THR A N 1
ATOM 7317 C CA . THR A 1 1023 ? 59.091 -4.847 -51.464 1.00 95.88 1023 THR A CA 1
ATOM 7318 C C . THR A 1 1023 ? 59.739 -3.708 -50.687 1.00 95.88 1023 THR A C 1
ATOM 7320 O O . THR A 1 1023 ? 60.972 -3.689 -50.570 1.00 95.88 1023 THR A O 1
ATOM 7323 N N . ASP A 1 1024 ? 58.920 -2.815 -50.127 1.00 94.06 1024 ASP A N 1
ATOM 7324 C CA . ASP A 1 1024 ? 59.321 -1.605 -49.411 1.00 94.06 1024 ASP A CA 1
ATOM 7325 C C . ASP A 1 1024 ? 58.407 -1.389 -48.193 1.00 94.06 1024 ASP A C 1
ATOM 7327 O O . ASP A 1 1024 ? 57.183 -1.423 -48.326 1.00 94.06 1024 ASP A O 1
ATOM 7331 N N . LEU A 1 1025 ? 59.007 -1.199 -47.016 1.00 93.94 1025 LEU A N 1
ATOM 7332 C CA . LEU A 1 1025 ? 58.323 -0.892 -45.758 1.00 93.94 1025 LEU A CA 1
ATOM 7333 C C . LEU A 1 1025 ? 58.862 0.431 -45.219 1.00 93.94 1025 LEU A C 1
ATOM 7335 O O . LEU A 1 1025 ? 60.077 0.588 -45.058 1.00 93.94 1025 LEU A O 1
ATOM 7339 N N . GLN A 1 1026 ? 57.972 1.369 -44.913 1.00 88.88 1026 GLN A N 1
ATOM 7340 C CA . GLN A 1 1026 ? 58.336 2.676 -44.385 1.00 88.88 1026 GLN A CA 1
ATOM 7341 C C . GLN A 1 1026 ? 57.616 2.957 -43.067 1.00 88.88 1026 GLN A C 1
ATOM 7343 O O . GLN A 1 1026 ? 56.395 2.882 -42.999 1.00 88.88 1026 GLN A O 1
ATOM 7348 N N . VAL A 1 1027 ? 58.363 3.341 -42.032 1.00 85.69 1027 VAL A N 1
ATOM 7349 C CA . VAL A 1 1027 ? 57.781 3.996 -40.857 1.00 85.69 1027 VAL A CA 1
ATOM 7350 C C . VAL A 1 1027 ? 57.719 5.493 -41.165 1.00 85.69 1027 VAL A C 1
ATOM 7352 O O . VAL A 1 1027 ? 58.758 6.143 -41.335 1.00 85.69 1027 VAL A O 1
ATOM 7355 N N . GLY A 1 1028 ? 56.506 6.003 -41.374 1.00 73.75 1028 GLY A N 1
ATOM 7356 C CA . GLY A 1 1028 ? 56.233 7.346 -41.881 1.00 73.75 1028 GLY A CA 1
ATOM 7357 C C . GLY A 1 1028 ? 56.353 8.463 -40.840 1.00 73.75 1028 GLY A C 1
ATOM 7358 O O . GLY A 1 1028 ? 56.590 8.241 -39.653 1.00 73.75 1028 GLY A O 1
ATOM 7359 N N . VAL A 1 1029 ? 56.186 9.702 -41.310 1.00 65.81 1029 VAL A N 1
ATOM 7360 C CA . VAL A 1 1029 ? 56.011 10.893 -40.465 1.00 65.81 1029 VAL A CA 1
ATOM 7361 C C . VAL A 1 1029 ? 54.519 11.228 -40.481 1.00 65.81 1029 VAL A C 1
ATOM 7363 O O . VAL A 1 1029 ? 54.025 11.581 -41.554 1.00 65.81 1029 VAL A O 1
ATOM 7366 N N . PRO A 1 1030 ? 53.793 11.125 -39.354 1.00 64.12 1030 PRO A N 1
ATOM 7367 C CA . PRO A 1 1030 ? 52.370 11.429 -39.343 1.00 64.12 1030 PRO A CA 1
ATOM 7368 C C . PRO A 1 1030 ? 52.133 12.924 -39.561 1.00 64.12 1030 PRO A C 1
ATOM 7370 O O . PRO A 1 1030 ? 52.977 13.766 -39.232 1.00 64.12 1030 PRO A O 1
ATOM 7373 N N . SER A 1 1031 ? 50.961 13.261 -40.091 1.00 57.28 1031 SER A N 1
ATOM 7374 C CA . SER A 1 1031 ? 50.527 14.645 -40.321 1.00 57.28 1031 SER A CA 1
ATOM 7375 C C . SER A 1 1031 ? 50.376 15.442 -39.015 1.00 57.28 1031 SER A C 1
ATOM 7377 O O . SER A 1 1031 ? 50.571 16.658 -39.023 1.00 57.28 1031 SER A O 1
ATOM 7379 N N . SER A 1 1032 ? 50.103 14.758 -37.898 1.00 57.41 1032 SER A N 1
ATOM 7380 C CA . SER A 1 1032 ? 49.922 15.311 -36.546 1.00 57.41 1032 SER A CA 1
ATOM 7381 C C . SER A 1 1032 ? 51.226 15.659 -35.811 1.00 57.41 1032 SER A C 1
ATOM 7383 O O . SER A 1 1032 ? 51.202 16.359 -34.799 1.00 57.41 1032 SER A O 1
ATOM 7385 N N . GLY A 1 1033 ? 52.381 15.202 -36.309 1.00 56.00 1033 GLY A N 1
ATOM 7386 C CA . GLY A 1 1033 ? 53.696 15.455 -35.708 1.00 56.00 1033 GLY A CA 1
ATOM 7387 C C . GLY A 1 1033 ? 54.082 14.548 -34.531 1.00 56.00 1033 GLY A C 1
ATOM 7388 O O . GLY A 1 1033 ? 55.246 14.604 -34.130 1.00 56.00 1033 GLY A O 1
ATOM 7389 N N . THR A 1 1034 ? 53.169 13.701 -34.043 1.00 61.38 1034 THR A N 1
ATOM 7390 C CA . THR A 1 1034 ? 53.377 12.742 -32.941 1.00 61.38 1034 THR A CA 1
ATOM 7391 C C . THR A 1 1034 ? 54.368 11.627 -33.324 1.00 61.38 1034 THR A C 1
ATOM 7393 O O . THR A 1 1034 ? 54.583 11.336 -34.502 1.00 61.38 1034 THR A O 1
ATOM 7396 N N . GLY A 1 1035 ? 55.022 11.004 -32.341 1.00 64.62 1035 GLY A N 1
ATOM 7397 C CA . GLY A 1 1035 ? 55.932 9.868 -32.560 1.00 64.62 1035 GLY A CA 1
ATOM 7398 C C . GLY A 1 1035 ? 55.178 8.612 -32.992 1.00 64.62 1035 GLY A C 1
ATOM 7399 O O . GLY A 1 1035 ? 54.050 8.412 -32.548 1.00 64.62 1035 GLY A O 1
ATOM 7400 N N . MET A 1 1036 ? 55.789 7.779 -33.843 1.00 73.62 1036 MET A N 1
ATOM 7401 C CA . MET A 1 1036 ? 55.190 6.527 -34.320 1.00 73.62 1036 MET A CA 1
ATOM 7402 C C . MET A 1 1036 ? 56.141 5.344 -34.213 1.00 73.62 1036 MET A C 1
ATOM 7404 O O . MET A 1 1036 ? 57.257 5.389 -34.730 1.00 73.62 1036 MET A O 1
ATOM 7408 N N . ARG A 1 1037 ? 55.665 4.258 -33.609 1.00 81.50 1037 ARG A N 1
ATOM 7409 C CA . ARG A 1 1037 ? 56.391 2.993 -33.466 1.00 81.50 1037 ARG A CA 1
ATOM 7410 C C . ARG A 1 1037 ? 55.705 1.900 -34.277 1.00 81.50 1037 ARG A C 1
ATOM 7412 O O . ARG A 1 1037 ? 54.486 1.881 -34.352 1.00 81.50 1037 ARG A O 1
ATOM 7419 N N . LEU A 1 1038 ? 56.466 0.991 -34.876 1.00 88.06 1038 LEU A N 1
ATOM 7420 C CA . LEU A 1 1038 ? 55.926 -0.226 -35.488 1.00 88.06 1038 LEU A CA 1
ATOM 7421 C C . LEU A 1 1038 ? 56.557 -1.441 -34.822 1.00 88.06 1038 LEU A C 1
ATOM 7423 O O . LEU A 1 1038 ? 57.780 -1.567 -34.809 1.00 88.06 1038 LEU A O 1
ATOM 7427 N N . ASP A 1 1039 ? 55.721 -2.343 -34.326 1.00 92.19 1039 ASP A N 1
ATOM 7428 C CA . ASP A 1 1039 ? 56.145 -3.597 -33.722 1.00 92.19 1039 ASP A CA 1
ATOM 7429 C C . ASP A 1 1039 ? 55.835 -4.760 -34.667 1.00 92.19 1039 ASP A C 1
ATOM 7431 O O . ASP A 1 1039 ? 54.690 -4.996 -35.046 1.00 92.19 1039 ASP A O 1
ATOM 7435 N N . ILE A 1 1040 ? 56.865 -5.519 -35.039 1.00 96.12 1040 ILE A N 1
ATOM 7436 C CA . ILE A 1 1040 ? 56.726 -6.784 -35.765 1.00 96.12 1040 ILE A CA 1
ATOM 7437 C C . ILE A 1 1040 ? 57.055 -7.912 -34.796 1.00 96.12 1040 ILE A C 1
ATOM 7439 O O . ILE A 1 1040 ? 58.211 -8.071 -34.397 1.00 96.12 1040 ILE A O 1
ATOM 7443 N N . LEU A 1 1041 ? 56.059 -8.715 -34.432 1.00 96.62 1041 LEU A N 1
ATOM 7444 C CA . LEU A 1 1041 ? 56.158 -9.665 -33.332 1.00 96.62 1041 LEU A CA 1
ATOM 7445 C C . LEU A 1 1041 ? 55.772 -11.090 -33.749 1.00 96.62 1041 LEU A C 1
ATOM 7447 O O . LEU A 1 1041 ? 54.636 -11.374 -34.114 1.00 96.62 1041 LEU A O 1
ATOM 7451 N N . ALA A 1 1042 ? 56.704 -12.028 -33.616 1.00 96.12 1042 ALA A N 1
ATOM 7452 C CA . ALA A 1 1042 ? 56.414 -13.458 -33.665 1.00 96.12 1042 ALA A CA 1
ATOM 7453 C C . ALA A 1 1042 ? 56.591 -14.050 -32.264 1.00 96.12 1042 ALA A C 1
ATOM 7455 O O . ALA A 1 1042 ? 57.709 -14.082 -31.748 1.00 96.12 1042 ALA A O 1
ATOM 7456 N N . VAL A 1 1043 ? 55.514 -14.533 -31.644 1.00 93.88 1043 VAL A N 1
ATOM 7457 C CA . VAL A 1 1043 ? 55.536 -15.102 -30.284 1.00 93.88 1043 VAL A CA 1
ATOM 7458 C C . VAL A 1 1043 ? 54.903 -16.491 -30.240 1.00 93.88 1043 VAL A C 1
ATOM 7460 O O . VAL A 1 1043 ? 54.042 -16.834 -31.049 1.00 93.88 1043 VAL A O 1
ATOM 7463 N N . ALA A 1 1044 ? 55.311 -17.309 -29.268 1.00 91.81 1044 ALA A N 1
ATOM 7464 C CA . ALA A 1 1044 ? 54.692 -18.605 -28.974 1.00 91.81 1044 ALA A CA 1
ATOM 7465 C C . ALA A 1 1044 ? 54.489 -19.519 -30.208 1.00 91.81 1044 ALA A C 1
ATOM 7467 O O . ALA A 1 1044 ? 53.415 -20.092 -30.376 1.00 91.81 1044 ALA A O 1
ATOM 7468 N N . THR A 1 1045 ? 55.517 -19.688 -31.050 1.00 92.06 1045 THR A N 1
ATOM 7469 C CA . THR A 1 1045 ? 55.522 -20.471 -32.313 1.00 92.06 1045 THR A CA 1
ATOM 7470 C C . THR A 1 1045 ? 54.849 -19.820 -33.530 1.00 92.06 1045 THR A C 1
ATOM 7472 O O . THR A 1 1045 ? 54.717 -20.466 -34.571 1.00 92.06 1045 THR A O 1
ATOM 7475 N N . GLY A 1 1046 ? 54.470 -18.543 -33.432 1.00 95.56 1046 GLY A N 1
ATOM 7476 C CA . GLY A 1 1046 ? 53.940 -17.774 -34.557 1.00 95.56 1046 GLY A CA 1
ATOM 7477 C C . GLY A 1 1046 ? 54.994 -17.460 -35.625 1.00 95.56 1046 GLY A C 1
ATOM 7478 O O . GLY A 1 1046 ? 56.196 -17.444 -35.354 1.00 95.56 1046 GLY A O 1
ATOM 7479 N N . THR A 1 1047 ? 54.557 -17.209 -36.859 1.00 96.62 1047 THR A N 1
ATOM 7480 C CA . THR A 1 1047 ? 55.448 -16.847 -37.975 1.00 96.62 1047 THR A CA 1
ATOM 7481 C C . THR A 1 1047 ? 55.007 -15.554 -38.657 1.00 96.62 1047 THR A C 1
ATOM 7483 O O . THR A 1 1047 ? 53.897 -15.487 -39.173 1.00 96.62 1047 THR A O 1
ATOM 7486 N N . VAL A 1 1048 ? 55.890 -14.560 -38.743 1.00 97.69 1048 VAL A N 1
ATOM 7487 C CA . VAL A 1 1048 ? 55.704 -13.369 -39.586 1.00 97.69 1048 VAL A CA 1
ATOM 7488 C C . VAL A 1 1048 ? 56.711 -13.416 -40.739 1.00 97.69 1048 VAL A C 1
ATOM 7490 O O . VAL A 1 1048 ? 57.907 -13.569 -40.506 1.00 97.69 1048 VAL A O 1
ATOM 7493 N N . SER A 1 1049 ? 56.273 -13.330 -41.997 1.00 96.31 1049 SER A N 1
ATOM 7494 C CA . SER A 1 1049 ? 57.159 -13.534 -43.159 1.00 96.31 1049 SER A CA 1
ATOM 7495 C C . SER A 1 1049 ? 57.012 -12.463 -44.237 1.00 96.31 1049 SER A C 1
ATOM 7497 O O . SER A 1 1049 ? 55.903 -12.169 -44.690 1.00 96.31 1049 SER A O 1
ATOM 7499 N N . PHE A 1 1050 ? 58.157 -11.964 -44.719 1.00 97.06 1050 PHE A N 1
ATOM 7500 C CA . PHE A 1 1050 ? 58.281 -10.950 -45.769 1.00 97.06 1050 PHE A CA 1
ATOM 7501 C C . PHE A 1 1050 ? 59.212 -11.418 -46.915 1.00 97.06 1050 PHE A C 1
ATOM 7503 O O . PHE A 1 1050 ? 60.333 -10.919 -47.058 1.00 97.06 1050 PHE A O 1
ATOM 7510 N N . PRO A 1 1051 ? 58.788 -12.383 -47.757 1.00 95.88 1051 PRO A N 1
ATOM 7511 C CA . PRO A 1 1051 ? 59.647 -13.042 -48.748 1.00 95.88 1051 PRO A CA 1
ATOM 7512 C C . PRO A 1 1051 ? 60.284 -12.135 -49.810 1.00 95.88 1051 PRO A C 1
ATOM 7514 O O . PRO A 1 1051 ? 61.343 -12.483 -50.334 1.00 95.88 1051 PRO A O 1
ATOM 7517 N N . SER A 1 1052 ? 59.646 -11.007 -50.140 1.00 96.94 1052 SER A N 1
ATOM 7518 C CA . SER A 1 1052 ? 60.082 -10.085 -51.203 1.00 96.94 1052 SER A CA 1
ATOM 7519 C C . SER A 1 1052 ? 60.608 -8.740 -50.687 1.00 96.94 1052 SER A C 1
ATOM 7521 O O . SER A 1 1052 ? 60.992 -7.895 -51.498 1.00 96.94 1052 SER A O 1
ATOM 7523 N N . LEU A 1 1053 ? 60.651 -8.527 -49.365 1.00 97.19 1053 LEU A N 1
ATOM 7524 C CA . LEU A 1 1053 ? 60.970 -7.223 -48.781 1.00 97.19 1053 LEU A CA 1
ATOM 7525 C C . LEU A 1 1053 ? 62.456 -6.913 -48.947 1.00 97.19 1053 LEU A C 1
ATOM 7527 O O . LEU A 1 1053 ? 63.308 -7.619 -48.411 1.00 97.19 1053 LEU A O 1
ATOM 7531 N N . THR A 1 1054 ? 62.768 -5.850 -49.688 1.00 95.19 1054 THR A N 1
ATOM 7532 C CA . THR A 1 1054 ? 64.154 -5.458 -49.999 1.00 95.19 1054 THR A CA 1
ATOM 7533 C C . THR A 1 1054 ? 64.638 -4.266 -49.187 1.00 95.19 1054 THR A C 1
ATOM 7535 O O . THR A 1 1054 ? 65.843 -4.180 -48.918 1.00 95.19 1054 THR A O 1
ATOM 7538 N N . ASN A 1 1055 ? 63.723 -3.390 -48.764 1.00 94.62 1055 ASN A N 1
ATOM 7539 C CA . ASN A 1 1055 ? 64.038 -2.131 -48.102 1.00 94.62 1055 ASN A CA 1
ATOM 7540 C C . ASN A 1 1055 ? 63.112 -1.880 -46.906 1.00 94.62 1055 ASN A C 1
ATOM 7542 O O . ASN A 1 1055 ? 61.898 -2.029 -47.014 1.00 94.62 1055 ASN A O 1
ATOM 7546 N N . ILE A 1 1056 ? 63.705 -1.445 -45.796 1.00 94.75 1056 ILE A N 1
ATOM 7547 C CA . ILE A 1 1056 ? 63.017 -0.873 -44.639 1.00 94.75 1056 ILE A CA 1
ATOM 7548 C C . ILE A 1 1056 ? 63.585 0.527 -44.399 1.00 94.75 1056 ILE A C 1
ATOM 7550 O O . ILE A 1 1056 ? 64.811 0.685 -44.312 1.00 94.75 1056 ILE A O 1
ATOM 7554 N N . THR A 1 1057 ? 62.708 1.519 -44.262 1.00 90.75 1057 THR A N 1
ATOM 7555 C CA . THR A 1 1057 ? 63.081 2.909 -43.966 1.00 90.75 1057 THR A CA 1
ATOM 7556 C C . THR A 1 1057 ? 62.278 3.445 -42.785 1.00 90.75 1057 THR A C 1
ATOM 7558 O O . THR A 1 1057 ? 61.057 3.443 -42.839 1.00 90.75 1057 THR A O 1
ATOM 7561 N N . VAL A 1 1058 ? 62.934 3.951 -41.742 1.00 87.62 1058 VAL A N 1
ATOM 7562 C CA . VAL A 1 1058 ? 62.283 4.761 -40.696 1.00 87.62 1058 VAL A CA 1
ATOM 7563 C C . VAL A 1 1058 ? 62.619 6.219 -40.976 1.00 87.62 1058 VAL A C 1
ATOM 7565 O O . VAL A 1 1058 ? 63.796 6.589 -41.024 1.00 87.62 1058 VAL A O 1
ATOM 7568 N N . ASN A 1 1059 ? 61.594 7.016 -41.275 1.00 80.44 1059 ASN A N 1
ATOM 7569 C CA . ASN A 1 1059 ? 61.752 8.398 -41.714 1.00 80.44 1059 ASN A CA 1
ATOM 7570 C C . ASN A 1 1059 ? 61.931 9.350 -40.522 1.00 80.44 1059 ASN A C 1
ATOM 7572 O O . ASN A 1 1059 ? 61.204 9.276 -39.535 1.00 80.44 1059 ASN A O 1
ATOM 7576 N N . ASP A 1 1060 ? 62.872 10.285 -40.655 1.00 72.06 1060 ASP A N 1
ATOM 7577 C CA . ASP A 1 1060 ? 63.132 11.336 -39.666 1.00 72.06 1060 ASP A CA 1
ATOM 7578 C C . ASP A 1 1060 ? 62.131 12.498 -39.799 1.00 72.06 1060 ASP A C 1
ATOM 7580 O O . ASP A 1 1060 ? 61.707 12.843 -40.909 1.00 72.06 1060 ASP A O 1
ATOM 7584 N N . SER A 1 1061 ? 61.807 13.161 -38.688 1.00 64.50 1061 SER A N 1
ATOM 7585 C CA . SER A 1 1061 ? 61.094 14.441 -38.702 1.00 64.50 1061 SER A CA 1
ATOM 7586 C C . SER A 1 1061 ? 61.764 15.456 -37.781 1.00 64.50 1061 SER A C 1
ATOM 7588 O O . SER A 1 1061 ? 62.492 15.114 -36.861 1.00 64.50 1061 SER A O 1
ATOM 7590 N N . ALA A 1 1062 ? 61.475 16.741 -37.979 1.00 59.56 1062 ALA A N 1
ATOM 7591 C CA . ALA A 1 1062 ? 61.997 17.796 -37.112 1.00 59.56 1062 ALA A CA 1
ATOM 7592 C C . ALA A 1 1062 ? 61.433 17.777 -35.663 1.00 59.56 1062 ALA A C 1
ATOM 7594 O O . ALA A 1 1062 ? 61.847 18.618 -34.862 1.00 59.56 1062 ALA A O 1
ATOM 7595 N N . SER A 1 1063 ? 60.487 16.881 -35.337 1.00 62.19 1063 SER A N 1
ATOM 7596 C CA . SER A 1 1063 ? 59.838 16.737 -34.018 1.00 62.19 1063 SER A CA 1
ATOM 7597 C C . SER A 1 1063 ? 60.618 15.781 -33.090 1.00 62.19 1063 SER A C 1
ATOM 7599 O O . SER A 1 1063 ? 61.077 14.748 -33.571 1.00 62.19 1063 SER A O 1
ATOM 7601 N N . PRO A 1 1064 ? 60.750 16.065 -31.773 1.00 58.66 1064 PRO A N 1
ATOM 7602 C CA . PRO A 1 1064 ? 61.496 15.240 -30.807 1.00 58.66 1064 PRO A CA 1
ATOM 7603 C C . PRO A 1 1064 ? 60.825 13.908 -30.413 1.00 58.66 1064 PRO A C 1
ATOM 7605 O O . PRO A 1 1064 ? 61.305 13.250 -29.489 1.00 58.66 1064 PRO A O 1
ATOM 7608 N N . ASP A 1 1065 ? 59.720 13.530 -31.053 1.00 65.06 1065 ASP A N 1
ATOM 7609 C CA . ASP A 1 1065 ? 58.947 12.347 -30.681 1.00 65.06 1065 ASP A CA 1
ATOM 7610 C C . ASP A 1 1065 ? 59.529 11.039 -31.237 1.00 65.06 1065 ASP A C 1
ATOM 7612 O O . ASP A 1 1065 ? 59.989 10.989 -32.378 1.00 65.06 1065 ASP A O 1
ATOM 7616 N N . ILE A 1 1066 ? 59.429 9.981 -30.422 1.00 66.38 1066 ILE A N 1
ATOM 7617 C CA . ILE A 1 1066 ? 59.984 8.636 -30.640 1.00 66.38 1066 ILE A CA 1
ATOM 7618 C C . ILE A 1 1066 ? 59.438 8.018 -31.932 1.00 66.38 1066 ILE A C 1
ATOM 7620 O O . ILE A 1 1066 ? 58.230 7.787 -32.032 1.00 66.38 1066 ILE A O 1
ATOM 7624 N N . ARG A 1 1067 ? 60.320 7.679 -32.881 1.00 74.19 1067 ARG A N 1
ATOM 7625 C CA . ARG A 1 1067 ? 60.011 6.723 -33.952 1.00 74.19 1067 ARG A CA 1
ATOM 7626 C C . ARG A 1 1067 ? 61.020 5.600 -33.976 1.00 74.19 1067 ARG A C 1
ATOM 7628 O O . ARG A 1 1067 ? 62.230 5.815 -33.900 1.00 74.19 1067 ARG A O 1
ATOM 7635 N N . ASN A 1 1068 ? 60.514 4.387 -34.109 1.00 83.19 1068 ASN A N 1
ATOM 7636 C CA . ASN A 1 1068 ? 61.337 3.203 -34.258 1.00 83.19 1068 ASN A CA 1
ATOM 7637 C C . ASN A 1 1068 ? 60.522 2.043 -34.834 1.00 83.19 1068 ASN A C 1
ATOM 7639 O O . ASN A 1 1068 ? 59.297 1.992 -34.729 1.00 83.19 1068 ASN A O 1
ATOM 7643 N N . LEU A 1 1069 ? 61.231 1.093 -35.431 1.00 90.44 1069 LEU A N 1
ATOM 7644 C CA . LEU A 1 1069 ? 60.706 -0.222 -35.772 1.00 90.44 1069 LEU A CA 1
ATOM 7645 C C . LEU A 1 1069 ? 61.354 -1.258 -34.857 1.00 90.44 1069 LEU A C 1
ATOM 7647 O O . LEU A 1 1069 ? 62.577 -1.425 -34.891 1.00 90.44 1069 LEU A O 1
ATOM 7651 N N . ASP A 1 1070 ? 60.549 -1.977 -34.083 1.00 92.56 1070 ASP A N 1
ATOM 7652 C CA . ASP A 1 1070 ? 61.019 -3.091 -33.267 1.00 92.56 1070 ASP A CA 1
ATOM 7653 C C . ASP A 1 1070 ? 60.560 -4.418 -33.861 1.00 92.56 1070 ASP A C 1
ATOM 7655 O O . ASP A 1 1070 ? 59.376 -4.730 -33.955 1.00 92.56 1070 ASP A O 1
ATOM 7659 N N . VAL A 1 1071 ? 61.528 -5.239 -34.249 1.00 96.06 1071 VAL A N 1
ATOM 7660 C CA . VAL A 1 1071 ? 61.288 -6.597 -34.726 1.00 96.06 1071 VAL A CA 1
ATOM 7661 C C . VAL A 1 1071 ? 61.650 -7.569 -33.622 1.00 96.06 1071 VAL A C 1
ATOM 7663 O O . VAL A 1 1071 ? 62.806 -7.622 -33.212 1.00 96.06 1071 VAL A O 1
ATOM 7666 N N . THR A 1 1072 ? 60.708 -8.395 -33.185 1.00 96.38 1072 THR A N 1
ATOM 7667 C CA . THR A 1 1072 ? 60.935 -9.373 -32.121 1.00 96.38 1072 THR A CA 1
ATOM 7668 C C . THR A 1 1072 ? 60.439 -10.756 -32.526 1.00 96.38 1072 THR A C 1
ATOM 7670 O O . THR A 1 1072 ? 59.281 -10.939 -32.892 1.00 96.38 1072 THR A O 1
ATOM 7673 N N . ALA A 1 1073 ? 61.311 -11.756 -32.413 1.00 95.75 1073 ALA A N 1
ATOM 7674 C CA . ALA A 1 1073 ? 60.917 -13.160 -32.384 1.00 95.75 1073 ALA A CA 1
ATOM 7675 C C . ALA A 1 1073 ? 61.176 -13.708 -30.980 1.00 95.75 1073 ALA A C 1
ATOM 7677 O O . ALA A 1 1073 ? 62.321 -13.706 -30.529 1.00 95.75 1073 ALA A O 1
ATOM 7678 N N . ASP A 1 1074 ? 60.136 -14.184 -30.303 1.00 93.69 1074 ASP A N 1
ATOM 7679 C CA . ASP A 1 1074 ? 60.202 -14.638 -28.915 1.00 93.69 1074 ASP A CA 1
ATOM 7680 C C . ASP A 1 1074 ? 59.597 -16.044 -28.754 1.00 93.69 1074 ASP A C 1
ATOM 7682 O O . ASP A 1 1074 ? 58.469 -16.304 -29.174 1.00 93.69 1074 ASP A O 1
ATOM 7686 N N . ALA A 1 1075 ? 60.347 -16.943 -28.112 1.00 91.81 1075 ALA A N 1
ATOM 7687 C CA . ALA A 1 1075 ? 60.077 -18.367 -27.873 1.00 91.81 1075 ALA A CA 1
ATOM 7688 C C . ALA A 1 1075 ? 60.499 -19.344 -29.000 1.00 91.81 1075 ALA A C 1
ATOM 7690 O O . ALA A 1 1075 ? 60.580 -18.974 -30.174 1.00 91.81 1075 ALA A O 1
ATOM 7691 N N . PRO A 1 1076 ? 60.758 -20.630 -28.669 1.00 91.12 1076 PRO A N 1
ATOM 7692 C CA . PRO A 1 1076 ? 61.199 -21.625 -29.645 1.00 91.12 1076 PRO A CA 1
ATOM 7693 C C . PRO A 1 1076 ? 60.161 -21.844 -30.746 1.00 91.12 1076 PRO A C 1
ATOM 7695 O O . PRO A 1 1076 ? 59.015 -22.150 -30.446 1.00 91.12 1076 PRO A O 1
ATOM 7698 N N . GLY A 1 1077 ? 60.576 -21.761 -32.011 1.00 89.56 1077 GLY A N 1
ATOM 7699 C CA . GLY A 1 1077 ? 59.690 -21.946 -33.167 1.00 89.56 1077 GLY A CA 1
ATOM 7700 C C . GLY A 1 1077 ? 58.995 -20.669 -33.640 1.00 89.56 1077 GLY A C 1
ATOM 7701 O O . GLY A 1 1077 ? 58.386 -20.702 -34.703 1.00 89.56 1077 GLY A O 1
ATOM 7702 N N . SER A 1 1078 ? 59.114 -19.560 -32.903 1.00 96.25 1078 SER A N 1
ATOM 7703 C CA . SER A 1 1078 ? 58.698 -18.245 -33.391 1.00 96.25 1078 SER A CA 1
ATOM 7704 C C . SER A 1 1078 ? 59.682 -17.734 -34.443 1.00 96.25 1078 SER A C 1
ATOM 7706 O O . SER A 1 1078 ? 60.899 -17.775 -34.224 1.00 96.25 1078 SER A O 1
ATOM 7708 N N . LEU A 1 1079 ? 59.172 -17.258 -35.579 1.00 96.12 1079 LEU A N 1
ATOM 7709 C CA . LEU A 1 1079 ? 59.979 -16.845 -36.729 1.00 96.12 1079 LEU A CA 1
ATOM 7710 C C . LEU A 1 1079 ? 59.522 -15.490 -37.273 1.00 96.12 1079 LEU A C 1
ATOM 7712 O O . LEU A 1 1079 ? 58.368 -15.351 -37.664 1.00 96.12 1079 LEU A O 1
ATOM 7716 N N . VAL A 1 1080 ? 60.445 -14.534 -37.395 1.00 97.19 1080 VAL A N 1
ATOM 7717 C CA . VAL A 1 1080 ? 60.291 -13.395 -38.312 1.00 97.19 1080 VAL A CA 1
ATOM 7718 C C . VAL A 1 1080 ? 61.264 -13.571 -39.483 1.00 97.19 1080 VAL A C 1
ATOM 7720 O O . VAL A 1 1080 ? 62.471 -13.674 -39.267 1.00 97.19 1080 VAL A O 1
ATOM 7723 N N . ASP A 1 1081 ? 60.771 -13.648 -40.720 1.00 96.44 1081 ASP A N 1
ATOM 7724 C CA . ASP A 1 1081 ? 61.572 -14.030 -41.895 1.00 96.44 1081 ASP A CA 1
ATOM 7725 C C . ASP A 1 1081 ? 61.720 -12.904 -42.935 1.00 96.44 1081 ASP A C 1
ATOM 7727 O O . ASP A 1 1081 ? 60.734 -12.470 -43.532 1.00 96.44 1081 ASP A O 1
ATOM 7731 N N . PHE A 1 1082 ? 62.965 -12.484 -43.199 1.00 96.50 1082 PHE A N 1
ATOM 7732 C CA . PHE A 1 1082 ? 63.352 -11.467 -44.186 1.00 96.50 1082 PHE A CA 1
ATOM 7733 C C . PHE A 1 1082 ? 64.423 -12.000 -45.163 1.00 96.50 1082 PHE A C 1
ATOM 7735 O O . PHE A 1 1082 ? 65.573 -11.563 -45.125 1.00 96.50 1082 PHE A O 1
ATOM 7742 N N . PRO A 1 1083 ? 64.118 -12.941 -46.068 1.00 94.06 1083 PRO A N 1
ATOM 7743 C CA . PRO A 1 1083 ? 65.144 -13.676 -46.818 1.00 94.06 1083 PRO A CA 1
ATOM 7744 C C . PRO A 1 1083 ? 65.918 -12.847 -47.861 1.00 94.06 1083 PRO A C 1
ATOM 7746 O O . PRO A 1 1083 ? 66.996 -13.270 -48.285 1.00 94.06 1083 PRO A O 1
ATOM 7749 N N . VAL A 1 1084 ? 65.397 -11.691 -48.294 1.00 94.69 1084 VAL A N 1
ATOM 7750 C CA . VAL A 1 1084 ? 65.990 -10.850 -49.360 1.00 94.69 1084 VAL A CA 1
ATOM 7751 C C . VAL A 1 1084 ? 66.214 -9.384 -48.957 1.00 94.69 1084 VAL A C 1
ATOM 7753 O O . VAL A 1 1084 ? 66.549 -8.560 -49.811 1.00 94.69 1084 VAL A O 1
ATOM 7756 N N . LEU A 1 1085 ? 66.080 -9.055 -47.668 1.00 96.19 1085 LEU A N 1
ATOM 7757 C CA . LEU A 1 1085 ? 66.231 -7.688 -47.164 1.00 96.19 1085 LEU A CA 1
ATOM 7758 C C . LEU A 1 1085 ? 67.651 -7.156 -47.391 1.00 96.19 1085 LEU A C 1
ATOM 7760 O O . LEU A 1 1085 ? 68.631 -7.693 -46.882 1.00 96.19 1085 LEU A O 1
ATOM 7764 N N . SER A 1 1086 ? 67.771 -6.074 -48.154 1.00 92.44 1086 SER A N 1
ATOM 7765 C CA . SER A 1 1086 ? 69.059 -5.508 -48.561 1.00 92.44 1086 SER A CA 1
ATOM 7766 C C . SER A 1 1086 ? 69.461 -4.294 -47.722 1.00 92.44 1086 SER A C 1
ATOM 7768 O O . SER A 1 1086 ? 70.646 -4.120 -47.416 1.00 92.44 1086 SER A O 1
ATOM 7770 N N . THR A 1 1087 ? 68.486 -3.485 -47.294 1.00 94.69 1087 THR A N 1
ATOM 7771 C CA . THR A 1 1087 ? 68.710 -2.297 -46.461 1.00 94.69 1087 THR A CA 1
ATOM 7772 C C . THR A 1 1087 ? 67.666 -2.162 -45.355 1.00 94.69 1087 THR A C 1
ATOM 7774 O O . THR A 1 1087 ? 66.478 -2.285 -45.633 1.00 94.69 1087 THR A O 1
ATOM 7777 N N . PHE A 1 1088 ? 68.106 -1.818 -44.142 1.00 94.31 1088 PHE A N 1
ATOM 7778 C CA . PHE A 1 1088 ? 67.261 -1.333 -43.044 1.00 94.31 1088 PHE A CA 1
ATOM 7779 C C . PHE A 1 1088 ? 67.877 -0.041 -42.505 1.00 94.31 1088 PHE A C 1
ATOM 7781 O O . PHE A 1 1088 ? 68.903 -0.066 -41.822 1.00 94.31 1088 PHE A O 1
ATOM 7788 N N . ARG A 1 1089 ? 67.295 1.103 -42.868 1.00 92.00 1089 ARG A N 1
ATOM 7789 C CA . ARG A 1 1089 ? 67.809 2.415 -42.470 1.00 92.00 1089 ARG A CA 1
ATOM 7790 C C . ARG A 1 1089 ? 66.831 3.128 -41.567 1.00 92.00 1089 ARG A C 1
ATOM 7792 O O . ARG A 1 1089 ? 65.740 3.475 -41.997 1.00 92.00 1089 ARG A O 1
ATOM 7799 N N . ASP A 1 1090 ? 67.281 3.384 -40.356 1.00 89.12 1090 ASP A N 1
ATOM 7800 C CA . ASP A 1 1090 ? 66.630 4.288 -39.437 1.00 89.12 1090 ASP A CA 1
ATOM 7801 C C . ASP A 1 1090 ? 67.327 5.654 -39.501 1.00 89.12 1090 ASP A C 1
ATOM 7803 O O . ASP A 1 1090 ? 68.534 5.776 -39.251 1.00 89.12 1090 ASP A O 1
ATOM 7807 N N . PHE A 1 1091 ? 66.589 6.654 -39.986 1.00 85.25 1091 PHE A N 1
ATOM 7808 C CA . PHE A 1 1091 ? 67.061 8.029 -40.096 1.00 85.25 1091 PHE A CA 1
ATOM 7809 C C . PHE A 1 1091 ? 66.683 8.877 -38.881 1.00 85.25 1091 PHE A C 1
ATOM 7811 O O . PHE A 1 1091 ? 67.277 9.947 -38.731 1.00 85.25 1091 PHE A O 1
ATOM 7818 N N . ASP A 1 1092 ? 65.770 8.412 -38.021 1.00 75.88 1092 ASP A N 1
ATOM 7819 C CA . ASP A 1 1092 ? 65.471 9.078 -36.756 1.00 75.88 1092 ASP A CA 1
ATOM 7820 C C . ASP A 1 1092 ? 66.718 8.999 -35.864 1.00 75.88 1092 ASP A C 1
ATOM 7822 O O . ASP A 1 1092 ? 67.401 7.978 -35.784 1.00 75.88 1092 ASP A O 1
ATOM 7826 N N . THR A 1 1093 ? 67.086 10.118 -35.244 1.00 73.50 1093 THR A N 1
ATOM 7827 C CA . THR A 1 1093 ? 68.265 10.208 -34.368 1.00 73.50 1093 THR A CA 1
ATOM 7828 C C . THR A 1 1093 ? 67.913 10.230 -32.881 1.00 73.50 1093 THR A C 1
ATOM 7830 O O . THR A 1 1093 ? 68.820 10.202 -32.044 1.00 73.50 1093 THR A O 1
ATOM 7833 N N . SER A 1 1094 ? 66.622 10.285 -32.545 1.00 74.75 1094 SER A N 1
ATOM 7834 C CA . SER A 1 1094 ? 66.096 10.345 -31.180 1.00 74.75 1094 SER A CA 1
ATOM 7835 C C . SER A 1 1094 ? 66.022 8.962 -30.524 1.00 74.75 1094 SER A C 1
ATOM 7837 O O . SER A 1 1094 ? 66.403 8.812 -29.359 1.00 74.75 1094 SER A O 1
ATOM 7839 N N . THR A 1 1095 ? 65.634 7.939 -31.287 1.00 77.44 1095 THR A N 1
ATOM 7840 C CA . THR A 1 1095 ? 65.571 6.527 -30.885 1.00 77.44 1095 THR A CA 1
ATOM 7841 C C . THR A 1 1095 ? 66.113 5.625 -31.989 1.00 77.44 1095 THR A C 1
ATOM 7843 O O . THR A 1 1095 ? 66.163 6.020 -33.144 1.00 77.44 1095 THR A O 1
ATOM 7846 N N . ALA A 1 1096 ? 66.599 4.436 -31.628 1.00 83.25 1096 ALA A N 1
ATOM 7847 C CA . ALA A 1 1096 ? 67.108 3.461 -32.589 1.00 83.25 1096 ALA A CA 1
ATOM 7848 C C . ALA A 1 1096 ? 66.138 2.285 -32.699 1.00 83.25 1096 ALA A C 1
ATOM 7850 O O . ALA A 1 1096 ? 65.717 1.736 -31.679 1.00 83.25 1096 ALA A O 1
ATOM 7851 N N . SER A 1 1097 ? 65.848 1.870 -33.925 1.00 91.25 1097 SER A N 1
ATOM 7852 C CA . SER A 1 1097 ? 65.122 0.640 -34.243 1.00 91.25 1097 SER A CA 1
ATOM 7853 C C . SER A 1 1097 ? 65.857 -0.609 -33.749 1.00 91.25 1097 SER A C 1
ATOM 7855 O O . SER A 1 1097 ? 67.086 -0.604 -33.604 1.00 91.25 1097 SER A O 1
ATOM 7857 N N . SER A 1 1098 ? 65.136 -1.706 -33.509 1.00 93.06 1098 SER A N 1
ATOM 7858 C CA . SER A 1 1098 ? 65.722 -2.927 -32.947 1.00 93.06 1098 SER A CA 1
ATOM 7859 C C . SER A 1 1098 ? 65.319 -4.217 -33.668 1.00 93.06 1098 SER A C 1
ATOM 7861 O O . SER A 1 1098 ? 64.243 -4.337 -34.247 1.00 93.06 1098 SER A O 1
ATOM 7863 N N . ILE A 1 1099 ? 66.220 -5.203 -33.637 1.00 93.75 1099 ILE A N 1
ATOM 7864 C CA . ILE A 1 1099 ? 65.962 -6.599 -34.003 1.00 93.75 1099 ILE A CA 1
ATOM 7865 C C . ILE A 1 1099 ? 66.316 -7.472 -32.800 1.00 93.75 1099 ILE A C 1
ATOM 7867 O O . ILE A 1 1099 ? 67.487 -7.559 -32.424 1.00 93.75 1099 ILE A O 1
ATOM 7871 N N . SER A 1 1100 ? 65.316 -8.147 -32.242 1.00 94.94 1100 SER A N 1
ATOM 7872 C CA . SER A 1 1100 ? 65.387 -8.919 -31.004 1.00 94.94 1100 SER A CA 1
ATOM 7873 C C . SER A 1 1100 ? 65.074 -10.401 -31.237 1.00 94.94 1100 SER A C 1
ATOM 7875 O O . SER A 1 1100 ? 64.034 -10.751 -31.798 1.00 94.94 1100 SER A O 1
ATOM 7877 N N . GLN A 1 1101 ? 65.965 -11.289 -30.795 1.00 93.56 1101 GLN A N 1
ATOM 7878 C CA . GLN A 1 1101 ? 65.793 -12.748 -30.831 1.00 93.56 1101 GLN A CA 1
ATOM 7879 C C . GLN A 1 1101 ? 65.716 -13.293 -29.405 1.00 93.56 1101 GLN A C 1
ATOM 7881 O O . GLN A 1 1101 ? 66.714 -13.692 -28.821 1.00 93.56 1101 GLN A O 1
ATOM 7886 N N . LEU A 1 1102 ? 64.524 -13.304 -28.820 1.00 92.25 1102 LEU A N 1
ATOM 7887 C CA . LEU A 1 1102 ? 64.328 -13.644 -27.414 1.00 92.25 1102 LEU A CA 1
ATOM 7888 C C . LEU A 1 1102 ? 63.954 -15.124 -27.248 1.00 92.25 1102 LEU A C 1
ATOM 7890 O O . LEU A 1 1102 ? 63.292 -15.725 -28.090 1.00 92.25 1102 LEU A O 1
ATOM 7894 N N . ASN A 1 1103 ? 64.394 -15.748 -26.152 1.00 90.69 1103 ASN A N 1
ATOM 7895 C CA . ASN A 1 1103 ? 63.992 -17.105 -25.744 1.00 90.69 1103 ASN A CA 1
ATOM 7896 C C . ASN A 1 1103 ? 64.039 -18.185 -26.857 1.00 90.69 1103 ASN A C 1
ATOM 7898 O O . ASN A 1 1103 ? 63.206 -19.089 -26.888 1.00 90.69 1103 ASN A O 1
ATOM 7902 N N . SER A 1 1104 ? 65.053 -18.161 -27.731 1.00 90.56 1104 SER A N 1
ATOM 7903 C CA . SER A 1 1104 ? 65.211 -19.061 -28.901 1.00 90.56 1104 SER A CA 1
ATOM 7904 C C . SER A 1 1104 ? 64.261 -18.809 -30.085 1.00 90.56 1104 SER A C 1
ATOM 7906 O O . SER A 1 1104 ? 64.140 -19.679 -30.954 1.00 90.56 1104 SER A O 1
ATOM 7908 N N . GLY A 1 1105 ? 63.609 -17.648 -30.139 1.00 92.25 1105 GLY A N 1
ATOM 7909 C CA . GLY A 1 1105 ? 62.977 -17.137 -31.354 1.00 92.25 1105 GLY A CA 1
ATOM 7910 C C . GLY A 1 1105 ? 64.018 -16.783 -32.418 1.00 92.25 1105 GLY A C 1
ATOM 7911 O O . GLY A 1 1105 ? 65.191 -16.554 -32.115 1.00 92.25 1105 GLY A O 1
ATOM 7912 N N . VAL A 1 1106 ? 63.607 -16.777 -33.685 1.00 94.50 1106 VAL A N 1
ATOM 7913 C CA . VAL A 1 1106 ? 64.510 -16.569 -34.825 1.00 94.50 1106 VAL A CA 1
ATOM 7914 C C . VAL A 1 1106 ? 64.047 -15.385 -35.664 1.00 94.50 1106 VAL A C 1
ATOM 7916 O O . VAL A 1 1106 ? 62.925 -15.377 -36.158 1.00 94.50 1106 VAL A O 1
ATOM 7919 N N . VAL A 1 1107 ? 64.943 -14.423 -35.899 1.00 95.38 1107 VAL A N 1
ATOM 7920 C CA . VAL A 1 1107 ? 64.772 -13.403 -36.947 1.00 95.38 1107 VAL A CA 1
ATOM 7921 C C . VAL A 1 1107 ? 65.757 -13.705 -38.078 1.00 95.38 1107 VAL A C 1
ATOM 7923 O O . VAL A 1 1107 ? 66.969 -13.556 -37.906 1.00 95.38 1107 VAL A O 1
ATOM 7926 N N . ASN A 1 1108 ? 65.263 -14.165 -39.226 1.00 93.00 1108 ASN A N 1
ATOM 7927 C CA . ASN A 1 1108 ? 66.097 -14.536 -40.368 1.00 93.00 1108 ASN A CA 1
ATOM 7928 C C . ASN A 1 1108 ? 66.376 -13.313 -41.256 1.00 93.00 1108 ASN A C 1
ATOM 7930 O O . ASN A 1 1108 ? 65.453 -12.733 -41.816 1.00 93.00 1108 ASN A O 1
ATOM 7934 N N . THR A 1 1109 ? 67.648 -12.934 -41.401 1.00 91.19 1109 THR A N 1
ATOM 7935 C CA . THR A 1 1109 ? 68.109 -11.833 -42.271 1.00 91.19 1109 THR A CA 1
ATOM 7936 C C . THR A 1 1109 ? 69.246 -12.316 -43.182 1.00 91.19 1109 THR A C 1
ATOM 7938 O O . THR A 1 1109 ? 69.993 -13.225 -42.799 1.00 91.19 1109 THR A O 1
ATOM 7941 N N . PRO A 1 1110 ? 69.417 -11.761 -44.398 1.00 89.50 1110 PRO A N 1
ATOM 7942 C CA . PRO A 1 1110 ? 70.364 -12.301 -45.358 1.00 89.50 1110 PRO A CA 1
ATOM 7943 C C . PRO A 1 1110 ? 71.799 -11.824 -45.077 1.00 89.50 1110 PRO A C 1
ATOM 7945 O O . PRO A 1 1110 ? 72.021 -10.729 -44.545 1.00 89.50 1110 PRO A O 1
ATOM 7948 N N . PRO A 1 1111 ? 72.820 -12.599 -45.491 1.00 79.81 1111 PRO A N 1
ATOM 7949 C CA . PRO A 1 1111 ? 74.211 -12.174 -45.385 1.00 79.81 1111 PRO A CA 1
ATOM 7950 C C . PRO A 1 1111 ? 74.467 -10.908 -46.217 1.00 79.81 1111 PRO A C 1
ATOM 7952 O O . PRO A 1 1111 ? 74.364 -10.938 -47.442 1.00 79.81 1111 PRO A O 1
ATOM 7955 N N . GLY A 1 1112 ? 74.853 -9.810 -45.561 1.00 83.19 1112 GLY A N 1
ATOM 7956 C CA . GLY A 1 1112 ? 75.158 -8.535 -46.225 1.00 83.19 1112 GLY A CA 1
ATOM 7957 C C . GLY A 1 1112 ? 74.084 -7.449 -46.103 1.00 83.19 1112 GLY A C 1
ATOM 7958 O O . GLY A 1 1112 ? 74.218 -6.432 -46.781 1.00 83.19 1112 GLY A O 1
ATOM 7959 N N . LEU A 1 1113 ? 73.073 -7.634 -45.244 1.00 90.94 1113 LEU A N 1
ATOM 7960 C CA . LEU A 1 1113 ? 72.125 -6.582 -44.860 1.00 90.94 1113 LEU A CA 1
ATOM 7961 C C . LEU A 1 1113 ? 72.861 -5.300 -44.430 1.00 90.94 1113 LEU A C 1
ATOM 7963 O O . LEU A 1 1113 ? 73.704 -5.324 -43.529 1.00 90.94 1113 LEU A O 1
ATOM 7967 N N . VAL A 1 1114 ? 72.532 -4.175 -45.067 1.00 91.38 1114 VAL A N 1
ATOM 7968 C CA . VAL A 1 1114 ? 73.069 -2.855 -44.712 1.00 91.38 1114 VAL A CA 1
ATOM 7969 C C . VAL A 1 1114 ? 72.138 -2.186 -43.707 1.00 91.38 1114 VAL A C 1
ATOM 7971 O O . VAL A 1 1114 ? 71.018 -1.822 -44.067 1.00 91.38 1114 VAL A O 1
ATOM 7974 N N . THR A 1 1115 ? 72.611 -1.980 -42.476 1.00 90.56 1115 THR A N 1
ATOM 7975 C CA . THR A 1 1115 ? 71.849 -1.289 -41.428 1.00 90.56 1115 THR A CA 1
ATOM 7976 C C . THR A 1 1115 ? 72.363 0.125 -41.146 1.00 90.56 1115 THR A C 1
ATOM 7978 O O . THR A 1 1115 ? 73.557 0.408 -41.280 1.00 90.56 1115 THR A O 1
ATOM 7981 N N . GLN A 1 1116 ? 71.466 1.025 -40.743 1.00 90.44 1116 GLN A N 1
ATOM 7982 C CA . GLN A 1 1116 ? 71.783 2.357 -40.217 1.00 90.44 1116 GLN A CA 1
ATOM 7983 C C . GLN A 1 1116 ? 70.893 2.620 -39.000 1.00 90.44 1116 GLN A C 1
ATOM 7985 O O . GLN A 1 1116 ? 69.688 2.489 -39.125 1.00 90.44 1116 GLN A O 1
ATOM 7990 N N . ASN A 1 1117 ? 71.497 2.956 -37.854 1.00 86.75 1117 ASN A N 1
ATOM 7991 C CA . ASN A 1 1117 ? 70.813 3.193 -36.573 1.00 86.75 1117 ASN A CA 1
ATOM 7992 C C . ASN A 1 1117 ? 69.864 2.055 -36.107 1.00 86.75 1117 ASN A C 1
ATOM 7994 O O . ASN A 1 1117 ? 68.803 2.310 -35.560 1.00 86.75 1117 ASN A O 1
ATOM 7998 N N . VAL A 1 1118 ? 70.272 0.787 -36.298 1.00 88.00 1118 VAL A N 1
ATOM 7999 C CA . VAL A 1 1118 ? 69.526 -0.411 -35.850 1.00 88.00 1118 VAL A CA 1
ATOM 8000 C C . VAL A 1 1118 ? 70.340 -1.211 -34.829 1.00 88.00 1118 VAL A C 1
ATOM 8002 O O . VAL A 1 1118 ? 71.515 -1.514 -35.073 1.00 88.00 1118 VAL A O 1
ATOM 8005 N N . ILE A 1 1119 ? 69.724 -1.587 -33.707 1.00 89.56 1119 ILE A N 1
ATOM 8006 C CA . ILE A 1 1119 ? 70.323 -2.379 -32.623 1.00 89.56 1119 ILE A CA 1
ATOM 8007 C C . ILE A 1 1119 ? 69.930 -3.857 -32.764 1.00 89.56 1119 ILE A C 1
ATOM 8009 O O . ILE A 1 1119 ? 68.766 -4.179 -32.958 1.00 89.56 1119 ILE A O 1
ATOM 8013 N N . PHE A 1 1120 ? 70.893 -4.770 -32.612 1.00 87.88 1120 PHE A N 1
ATOM 8014 C CA . PHE A 1 1120 ? 70.638 -6.215 -32.562 1.00 87.88 1120 PHE A CA 1
ATOM 8015 C C . PHE A 1 1120 ? 70.720 -6.722 -31.118 1.00 87.88 1120 PHE A C 1
ATOM 8017 O O . PHE A 1 1120 ? 71.763 -6.571 -30.474 1.00 87.88 1120 PHE A O 1
ATOM 8024 N N . LEU A 1 1121 ? 69.644 -7.337 -30.630 1.00 86.62 1121 LEU A N 1
ATOM 8025 C CA . LEU A 1 1121 ? 69.496 -7.868 -29.275 1.00 86.62 1121 LEU A CA 1
ATOM 8026 C C . LEU A 1 1121 ? 69.312 -9.402 -29.340 1.00 86.62 1121 LEU A C 1
ATOM 8028 O O . LEU A 1 1121 ? 68.268 -9.868 -29.792 1.00 86.62 1121 LEU A O 1
ATOM 8032 N N . PRO A 1 1122 ? 70.335 -10.198 -28.980 1.00 76.44 1122 PRO A N 1
ATOM 8033 C CA . PRO A 1 1122 ? 70.274 -11.660 -29.029 1.00 76.44 1122 PRO A CA 1
ATOM 8034 C C . PRO A 1 1122 ? 69.642 -12.306 -27.790 1.00 76.44 1122 PRO A C 1
ATOM 8036 O O . PRO A 1 1122 ? 69.423 -11.594 -26.781 1.00 76.44 1122 PRO A O 1
#

Radius of gyration: 67.18 Å; chains: 1; bounding box: 208×96×191 Å

Foldseek 3Di:
DDQDKDKDKDKDDPVPGDIDIDIDIDGDDDDDDDADAKDQQDADEAAEEALPDWDDKDAQLNGTDGPPDRSQQKDKDWPDKADCQQWDDWDDDPRIITTDGNSDFDKIKIKMWIAHPNGHIDIHIYMYGYHYAADAWDDKDWPAQEDEAPDAWFAFRTFMDIHGPDPPFDKDKDWDDDPQQQAVVQWDDDRRTITGRHGDDCVVPQKHKTKMKIDSVRPHIDIDMGIHGYAQAAAEKEADDQPPQELPQLVRIVVSDRAAASHEYEYDDPPRQHEHEHDALAEGEYQEYEHPHEYEYEALYEDEHEHPRPDDDDAHEAAEYEYYANYEYEYELHHYAHAYDDALFNYHYYYEHLYEAEYEYELEHEYFEHERHAEFEANYEYHYPNHAYYEFDEYDPAATYEYAHEFYHQTEYAPPRHAYYEFEYDPDAPHHGYEYEHEFEAANGEYHPQNYAEAEYPPQAVNHPHFHEDEFYQHGEYEPNRYAEYESYEYAYADNNTDYNQARYQEYYLYEYHEADEEEENPRHAYDHLYEYHAHPPEAYEYEQQNYAYQENYAYHWDHLYEYEHANHAEYEQDPPDHYPQLEHEAEFEAANGEYYYQRHAEYEFDEDPDQEGHEYEHEFYHQYEYEPNNYAYYEYDYDLDLRHQGYEYEYEFYAANGEYEDANHQEAEYPDLNADLRHQYEDEWDHQGEYEHQRHAEYESYEYAEEQRYYYNQQRHAYDELYEYEYHADEDERPRHAYHYNYEYHYEANYEYHDQNHAAQELYAYYFYNQYEAAHANYAEYEHEPVVRSHPDESEHEHEQEAANGEYHHNNYAEYEFDEDPDLEGYEYEHEFYHQGEYEPQNHAEYEYDYDQDQRHEAYEYEYEFEAANTEYHPNNHAEYEDDDPHLHLYDQYEDEYYHQGEYEDPRHAEYESYEYYYEQRYYYPQQNHQEYELYEYAYHAEEDENPRHAYHALYEYHFALYEYHQQNHAHHEQYAYHWHDQGHAEHANHAEYERESRSNDQEHYYEFEADNGEHEHARHAEYEDDQYPVRAEHEYEYEFYHQYEYEYNRHAEYEYDADPHLHDYEYEYEFEAANGEYEDARHAEHEYPHPNAAYEYAYYHNGDYHDYPHYHYHRYYYHD

Secondary structure (DSSP, 8-state):
----EEEEEEEEE-SSS-EEEEEEEEE-------PPPPEE-SPPPPEEEETT--PPPEE-GGGEE-SSS-GGGSEEEEEEES-GGGEEEEEEETTEEEEEE-S--EEEEEEEEEE-TTS-EEEEEEEEEEEPPP----EEEES--EEETTPPTT-EEEEEEEE-SSTT---EEEE--STT-TTGGGEEEETTEEEESS---TTT-SEEEEEEEEE-SSS-EEEEEEEEEEEP-PEEEEE--SSS-BTT-GGGEESSS---TTEEEEE--TTT--EEEE-TT-EEEESEEEEEEEEEE-TT-EEEEE-SSSS-PPPEEEEEEEE-TT-EEEEES-EEEEEE-S--TT-EEEEETT-EEEEE--SEEEE-SSEEEEEE-TT-EEEEES--EEEEPPP-SSPPPEEEEEEETT-EEE-TT--EEEE---SSTTSPPPEEEEEEESTT-EEE-TT--EEEE---SS--S--EEEEEETT-EEE-TT----BSEEEEEESTT-EE--TT--EEES-EEEEESEEEE-SS--EEET-EEEE-SSS-EEEE-TT--B-TT-EEEE-TT-EEE-TT--EEEE---S--TT-EEEEEEESTT-EEE-TT--EEEE---SSSB--EEEEEEETT-EEE-TT--EEEE---S-TTSBPPEEEEEEESTT-EEE-TT--EEEE---S--STT-EEEEEETT-EEE-TT--EEESEEEEEETT-EE--TT--EEESSEEEEESSEEE-TT--B-TT-EEEEETT-EEE-TT--B-TT-EEEEETT-EEE-TT--EEEE-TTSS---S--EEEEEEESTT-EEE-TT--EEEEPPPSSSB--EEEEEEETT-EEE-TT--EEEE---S-TT-B--EEEEEEESTT-EEE-TT--EEE---SS---PPPPEEEEETT-EEE-TT----BS-EEEEESS-EE--TT--B-BS-EEEEEEEEEE-TT--B-TT-EEEEEEEEEE-TT--B-TT-EEEEETT-EEE--S--EEEE---TT-SEEEEEEESTT-EEE-TT--EEEE---TT----EEEEEEETT-EEE-TT--EEEEPP-SS----EEEEEEESTT-EEE-TT--EEEE--SSS-EEEEEETT-EEE--TT-EEESEEEE-

pLDDT: mean 86.15, std 12.84, range [35.09, 98.69]